Protein AF-A0A316NU94-F1 (afdb_monomer)

Solvent-accessible surface area (backbone atoms only — not comparable to full-atom values): 44788 Å² total; per-residue (Å²): 138,80,82,86,77,81,82,64,74,68,60,67,54,57,57,59,59,56,58,63,60,73,76,68,84,81,83,91,82,85,83,97,63,91,78,69,50,77,68,47,46,56,42,27,57,72,38,46,41,61,79,51,30,61,92,43,81,71,19,70,59,54,46,50,52,29,56,79,69,74,36,58,24,49,50,64,47,72,84,59,77,53,54,40,89,77,43,96,90,36,52,65,76,40,20,52,51,50,49,50,37,52,54,51,48,52,45,43,54,72,47,66,88,78,74,86,70,88,87,70,82,56,47,65,59,55,41,50,52,55,54,68,69,42,54,69,70,39,45,51,54,35,39,47,43,42,73,66,49,51,51,55,62,54,9,67,76,72,76,48,52,41,69,54,42,50,53,41,35,55,50,46,43,56,60,52,60,74,50,39,60,66,47,49,54,62,63,33,70,94,49,73,50,42,45,65,69,63,53,53,79,76,39,95,46,69,67,59,38,39,37,49,51,47,40,51,73,72,40,90,79,35,41,69,42,77,54,54,49,33,38,31,44,56,89,63,57,58,97,57,50,68,63,50,52,54,47,49,42,58,75,74,39,62,65,62,30,56,48,79,84,42,42,70,59,46,39,48,51,30,45,76,70,54,40,63,92,51,47,49,70,33,50,52,30,43,39,45,76,72,44,34,42,77,31,64,59,29,40,29,39,52,85,60,37,73,49,50,53,53,48,51,48,38,51,72,74,25,56,91,34,40,60,51,51,70,56,90,84,38,62,55,50,53,50,51,47,52,51,40,25,68,59,33,63,60,45,77,74,76,87,55,38,49,63,50,33,72,64,44,50,84,78,33,30,33,57,33,97,54,19,31,23,36,64,92,62,53,49,79,49,64,70,63,52,51,52,51,51,51,52,55,69,72,42,92,61,41,40,51,40,31,37,36,56,37,56,77,42,40,75,54,33,58,72,68,31,64,43,78,45,33,48,12,48,46,20,48,46,49,68,80,42,61,82,65,41,47,78,54,96,67,32,38,25,42,68,96,50,68,79,63,55,68,48,56,55,50,49,48,53,33,40,72,65,62,36,75,41,42,50,71,55,50,42,66,78,41,37,65,62,54,72,66,59,52,52,52,33,39,75,73,32,85,56,45,34,62,39,53,94,63,22,34,24,27,54,89,50,51,86,71,52,72,69,52,52,51,53,53,49,50,57,49,50,54,48,20,66,76,49,76,22,38,41,19,31,49,46,50,39,53,50,38,56,73,75,48,41,66,65,33,64,77,53,69,48,86,48,34,57,32,50,40,39,54,46,41,67,77,38,51,89,69,32,50,72,35,88,63,39,37,30,39,78,86,29,80,97,66,74,70,41,70,56,53,54,44,47,65,78,48,69,90,46,69,59,50,44,50,68,56,54,52,50,49,33,61,74,44,41,52,50,75,68,56,44,51,58,29,50,56,54,48,54,74,57,28,40,42,49,44,93,52,41,32,33,25,49,96,77,60,83,77,57,70,70,47,50,54,41,43,32,55,46,48,53,63,63,21,49,94,76,59,39,36,37,48,69,73,61,87,76,62,89,80,50,62,94,62,103,62,72,86,44,62,48,26,52,50,43,46,45,78,74,43,96,54,62,44,41,71,34,46,62,89,80,76,50,88,89,52,64,61,31,32,40,29,49,56,86,53,86,58,87,44,36,62,51,42,53,50,50,51,30,54,74,72,70,48,59,65,40,43,56,85,52,42,32,54,48,37,38,75,69,47,66,40,94,56,76,72,69,63,69,61,61,57,76,36,97,63,34,40,66,58,91,63,26,41,34,57,128

Secondary structure (DSSP, 8-state):
----PPP-HHHHHHHHHHHHHHTS-S------S----HHHHHHHHTSBHHHHHTTSTTHHHHHHHHHHTT--BTGGGTT----TTSSTT--HHHHHHHHHHHHHHHHHHH-------SS---HHHHHHHHHHTS-HHHHHHHHHHHTT--HHHHHHHHT--HHHHHHHHHHHHHHHHTT-HHHHHHHTTT-SEEEHHHHHTT-SSHHHHHHHHHHHTT-SS-EEEGGGTEEE-GGGS-TTHHHHHHHHIIIIITTEEEGGGGHHHHHHHHHHTT-TTS-HHHHHHHHHHTTEEEETTEEEESTTHHHHHHHHHHHHH-TT-EE-SS-TT-HHHHHHHHHHHHHTTTPPPPS-HHHHHHHHGGGSEEEETTEEE-GGG----HHHHHHHHHHHHHSS-SEEEHHHHHHHHHHHHHHHSS--SHHHHHHHHHHH-TTTEEE-SSEEEETTSPP--HHHHHHHHHHHTTS-EEHHHHHHHSTT--HHHHHHHHHH-TTEEEEETTEEEEGGGS---HHHHHHHHHHHHHHHHHTTTEEEHHHHHHHHHHH-HHHHHHHT--SHHHHHHHHHHHHTTTEEEETTEEEETTS-SS---HHHHHHHHHTT-SEEEHHHHHHHHHHTT--HHHHHHHHHHHHHHEEE-SSSEEEETTT----HHHHHHHHHHHHHHHGGGT-EEGGG----TTSPP-SS---HHHHHHHHHHS--SEEEE--SS--SSS--PEEEETT----SHHHHHHHHHHHTT-SEEEHHHHHHHHHHTTS-SSSPPPGGGTB-SSEEEETTEEEE-

pLDDT: mean 86.23, std 14.19, range [24.7, 98.06]

Structure (mmCIF, N/CA/C/O backbone):
data_AF-A0A316NU94-F1
#
_entry.id   AF-A0A316NU94-F1
#
loop_
_atom_site.group_PDB
_atom_site.id
_atom_site.type_symbol
_atom_site.label_atom_id
_atom_site.label_alt_id
_atom_site.label_comp_id
_atom_site.label_asym_id
_atom_site.label_entity_id
_atom_site.label_seq_id
_atom_site.pdbx_PDB_ins_code
_atom_site.Cartn_x
_atom_site.Cartn_y
_atom_site.Cartn_z
_atom_site.occupancy
_atom_site.B_iso_or_equiv
_atom_site.auth_seq_id
_atom_site.auth_comp_id
_atom_site.auth_asym_id
_atom_site.auth_atom_id
_atom_site.pdbx_PDB_model_num
ATOM 1 N N . MET A 1 1 ? 27.521 -20.126 -11.156 1.00 32.75 1 MET A N 1
ATOM 2 C CA . MET A 1 1 ? 27.962 -19.507 -12.423 1.00 32.75 1 MET A CA 1
ATOM 3 C C . MET A 1 1 ? 28.606 -20.602 -13.239 1.00 32.75 1 MET A C 1
ATOM 5 O O . MET A 1 1 ? 29.788 -20.876 -13.087 1.00 32.75 1 MET A O 1
ATOM 9 N N . GLU A 1 2 ? 27.754 -21.287 -13.987 1.00 24.84 2 GLU A N 1
ATOM 10 C CA . GLU A 1 2 ? 28.111 -22.227 -15.043 1.00 24.84 2 GLU A CA 1
ATOM 11 C C . GLU A 1 2 ? 28.494 -21.434 -16.302 1.00 24.84 2 GLU A C 1
ATOM 13 O O . GLU A 1 2 ? 28.115 -20.270 -16.461 1.00 24.84 2 GLU A O 1
ATOM 18 N N . SER A 1 3 ? 29.308 -22.051 -17.153 1.00 26.34 3 SER A N 1
ATOM 19 C CA . SER A 1 3 ? 29.785 -21.518 -18.430 1.00 26.34 3 SER A CA 1
ATOM 20 C C . SER A 1 3 ? 28.633 -21.181 -19.386 1.00 26.34 3 SER A C 1
ATOM 22 O O . SER A 1 3 ? 27.690 -21.966 -19.465 1.00 26.34 3 SER A O 1
ATOM 24 N N . PRO A 1 4 ? 28.710 -20.097 -20.180 1.00 32.72 4 PRO A N 1
ATOM 25 C CA . PRO A 1 4 ? 27.741 -19.865 -21.237 1.00 32.72 4 PRO A CA 1
ATOM 26 C C . PRO A 1 4 ? 28.047 -20.777 -22.431 1.00 32.72 4 PRO A C 1
ATOM 28 O O . PRO A 1 4 ? 29.064 -20.617 -23.108 1.00 32.72 4 PRO A O 1
ATOM 31 N N . GLU A 1 5 ? 27.160 -21.747 -22.652 1.00 32.94 5 GLU A N 1
ATOM 32 C CA . GLU A 1 5 ? 27.100 -22.574 -23.856 1.00 32.94 5 GLU A CA 1
ATOM 33 C C . GLU A 1 5 ? 26.806 -21.726 -25.105 1.00 32.94 5 GLU A C 1
ATOM 35 O O . GLU A 1 5 ? 26.148 -20.684 -25.058 1.00 32.94 5 GLU A O 1
ATOM 40 N N . GLY A 1 6 ? 27.373 -22.167 -26.228 1.00 31.02 6 GLY A N 1
ATOM 41 C CA . GLY A 1 6 ? 27.461 -21.430 -27.479 1.00 31.02 6 GLY A CA 1
ATOM 42 C C . GLY A 1 6 ? 26.130 -21.208 -28.194 1.00 31.02 6 GLY A C 1
ATOM 43 O O . GLY A 1 6 ? 25.323 -22.116 -28.373 1.00 31.02 6 GLY A O 1
ATOM 44 N N . ILE A 1 7 ? 25.964 -19.987 -28.702 1.00 36.06 7 ILE A N 1
ATOM 45 C CA . ILE A 1 7 ? 24.942 -19.641 -29.688 1.00 36.06 7 ILE A CA 1
ATOM 46 C C . ILE A 1 7 ? 25.335 -20.285 -31.024 1.00 36.06 7 ILE A C 1
ATOM 48 O O . ILE A 1 7 ? 26.433 -20.077 -31.545 1.00 36.06 7 ILE A O 1
ATOM 52 N N . ASN A 1 8 ? 24.429 -21.093 -31.568 1.00 33.66 8 ASN A N 1
ATOM 53 C CA . ASN A 1 8 ? 24.604 -21.827 -32.812 1.00 33.66 8 ASN A CA 1
ATOM 54 C C . ASN A 1 8 ? 24.629 -20.853 -34.009 1.00 33.66 8 ASN A C 1
ATOM 56 O O . ASN A 1 8 ? 23.606 -20.266 -34.362 1.00 33.66 8 ASN A O 1
ATOM 60 N N . LYS A 1 9 ? 25.799 -20.697 -34.647 1.00 35.06 9 LYS A N 1
ATOM 61 C CA . LYS A 1 9 ? 26.041 -19.831 -35.825 1.00 35.06 9 LYS A CA 1
ATOM 62 C C . LYS A 1 9 ? 25.086 -20.080 -37.007 1.00 35.06 9 LYS A C 1
ATOM 64 O O . LYS A 1 9 ? 24.984 -19.223 -37.874 1.00 35.06 9 LYS A O 1
ATOM 69 N N . SER A 1 10 ? 24.379 -21.213 -37.041 1.00 32.62 10 SER A N 1
ATOM 70 C CA . SER A 1 10 ? 23.398 -21.530 -38.091 1.00 32.62 10 SER A CA 1
ATOM 71 C C . SER A 1 10 ? 22.077 -20.751 -37.983 1.00 32.62 10 SER A C 1
ATOM 73 O O . SER A 1 10 ? 21.423 -20.544 -38.999 1.00 32.62 10 SER A O 1
ATOM 75 N N . ILE A 1 11 ? 21.704 -20.257 -36.794 1.00 37.47 11 ILE A N 1
ATOM 76 C CA . ILE A 1 11 ? 20.441 -19.518 -36.590 1.00 37.47 11 ILE A CA 1
ATOM 77 C C . ILE A 1 11 ? 20.559 -18.060 -37.072 1.00 37.47 11 ILE A C 1
ATOM 79 O O . ILE A 1 11 ? 19.605 -17.509 -37.609 1.00 37.47 11 ILE A O 1
ATOM 83 N N . LEU A 1 12 ? 21.750 -17.460 -36.965 1.00 33.97 12 LEU A N 1
ATOM 84 C CA . LEU A 1 12 ? 22.035 -16.103 -37.458 1.00 33.97 12 LEU A CA 1
ATOM 85 C C . LEU A 1 12 ? 22.003 -16.002 -38.991 1.00 33.97 12 LEU A C 1
ATOM 87 O O . LEU A 1 12 ? 21.615 -14.970 -39.520 1.00 33.97 12 LEU A O 1
ATOM 91 N N . ILE A 1 13 ? 22.355 -17.076 -39.701 1.00 35.09 13 ILE A N 1
ATOM 92 C CA . ILE A 1 13 ? 22.358 -17.101 -41.173 1.00 35.09 13 ILE A CA 1
ATOM 93 C C . ILE A 1 13 ? 20.926 -17.264 -41.720 1.00 35.09 13 ILE A C 1
ATOM 95 O O . ILE A 1 13 ? 20.556 -16.610 -42.687 1.00 35.09 13 ILE A O 1
ATOM 99 N N . SER A 1 14 ? 20.072 -18.030 -41.030 1.00 33.75 14 SER A N 1
ATOM 100 C CA . SER A 1 14 ? 18.662 -18.227 -41.410 1.00 33.75 14 SER A CA 1
ATOM 101 C C . SER A 1 14 ? 17.802 -16.953 -41.330 1.00 33.75 14 SER A C 1
ATOM 103 O O . SER A 1 14 ? 16.810 -16.844 -42.054 1.00 33.75 14 SER A O 1
ATOM 105 N N . LEU A 1 15 ? 18.146 -16.003 -40.454 1.00 33.94 15 LEU A N 1
ATOM 106 C CA . LEU A 1 15 ? 17.414 -14.740 -40.295 1.00 33.94 15 LEU A CA 1
ATOM 107 C C . LEU A 1 15 ? 17.759 -13.716 -41.391 1.00 33.94 15 LEU A C 1
ATOM 109 O O . LEU A 1 15 ? 16.875 -12.978 -41.821 1.00 33.94 15 LEU A O 1
ATOM 113 N N . CYS A 1 16 ? 18.996 -13.720 -41.903 1.00 31.78 16 CYS A N 1
ATOM 114 C CA . CYS A 1 16 ? 19.410 -12.865 -43.024 1.00 31.78 16 CYS A CA 1
ATOM 115 C C . CYS A 1 16 ? 18.790 -13.303 -44.365 1.00 31.78 16 CYS A C 1
ATOM 117 O O . CYS A 1 16 ? 18.389 -12.456 -45.167 1.00 31.78 16 CYS A O 1
ATOM 119 N N . ASP A 1 17 ? 18.629 -14.611 -44.583 1.00 34.28 17 ASP A N 1
ATOM 120 C CA . ASP A 1 17 ? 17.993 -15.129 -45.803 1.00 34.28 17 ASP A CA 1
ATOM 121 C C . ASP A 1 17 ? 16.486 -14.803 -45.845 1.00 34.28 17 ASP A C 1
ATOM 123 O O . ASP A 1 17 ? 15.939 -14.496 -46.903 1.00 34.28 17 ASP A O 1
ATOM 127 N N . SER A 1 18 ? 15.825 -14.763 -44.681 1.00 34.09 18 SER A N 1
ATOM 128 C CA . SER A 1 18 ? 14.381 -14.489 -44.571 1.00 34.09 18 SER A CA 1
ATOM 129 C C . SER A 1 18 ? 14.014 -13.015 -44.814 1.00 34.09 18 SER A C 1
ATOM 131 O O . SER A 1 18 ? 12.916 -12.720 -45.284 1.00 34.09 18 SER A O 1
ATOM 133 N N . LEU A 1 19 ? 14.930 -12.077 -44.538 1.00 33.28 19 LEU A N 1
ATOM 134 C CA . LEU A 1 19 ? 14.740 -10.649 -44.836 1.00 33.28 19 LEU A CA 1
ATOM 135 C C . LEU A 1 19 ? 14.889 -10.346 -46.335 1.00 33.28 19 LEU A C 1
ATOM 137 O O . LEU A 1 19 ? 14.223 -9.453 -46.851 1.00 33.28 19 LEU A O 1
ATOM 141 N N . SER A 1 20 ? 15.688 -11.139 -47.052 1.00 33.94 20 SER A N 1
ATOM 142 C CA . SER A 1 20 ? 15.923 -10.975 -48.493 1.00 33.94 20 SER A CA 1
ATOM 143 C C . SER A 1 20 ? 14.711 -11.380 -49.353 1.00 33.94 20 SER A C 1
ATOM 145 O O . SER A 1 20 ? 14.520 -10.843 -50.447 1.00 33.94 20 SER A O 1
ATOM 147 N N . GLU A 1 21 ? 13.863 -12.299 -48.872 1.00 35.03 21 GLU A N 1
ATOM 148 C CA . GLU A 1 21 ? 12.650 -12.746 -49.583 1.00 35.03 21 GLU A CA 1
ATOM 149 C C . GLU A 1 21 ? 11.438 -11.816 -49.392 1.00 35.03 21 GLU A C 1
ATOM 151 O O . GLU A 1 21 ? 10.607 -11.703 -50.295 1.00 35.03 21 GLU A O 1
ATOM 156 N N . LEU A 1 22 ? 11.361 -11.071 -48.285 1.00 32.59 22 LEU A N 1
ATOM 157 C CA . LEU A 1 22 ? 10.247 -10.149 -48.002 1.00 32.59 22 LEU A CA 1
ATOM 158 C C . LEU A 1 22 ? 10.246 -8.879 -48.878 1.00 32.59 22 LEU A C 1
ATOM 160 O O . LEU A 1 22 ? 9.206 -8.239 -49.024 1.00 32.59 22 LEU A O 1
ATOM 164 N N . PHE A 1 23 ? 11.369 -8.550 -49.526 1.00 34.47 23 PHE A N 1
ATOM 165 C CA . PHE A 1 23 ? 11.503 -7.384 -50.413 1.00 34.47 23 PHE A CA 1
ATOM 166 C C . PHE A 1 23 ? 11.200 -7.660 -51.899 1.00 34.47 23 PHE A C 1
ATOM 168 O O . PHE A 1 23 ? 11.266 -6.737 -52.713 1.00 34.47 23 PHE A O 1
ATOM 175 N N . ARG A 1 24 ? 10.840 -8.896 -52.292 1.00 31.89 24 ARG A N 1
ATOM 176 C CA . ARG A 1 24 ? 10.646 -9.262 -53.716 1.00 31.89 24 ARG A CA 1
ATOM 177 C C . ARG A 1 24 ? 9.205 -9.343 -54.222 1.00 31.89 24 ARG A C 1
ATOM 179 O O . ARG A 1 24 ? 9.013 -9.438 -55.433 1.00 31.89 24 ARG A O 1
ATOM 186 N N . GLU A 1 25 ? 8.185 -9.224 -53.380 1.00 31.77 25 GLU A N 1
ATOM 187 C CA . GLU A 1 25 ? 6.789 -9.269 -53.841 1.00 31.77 25 GLU A CA 1
ATOM 188 C C . GLU A 1 25 ? 6.127 -7.887 -53.863 1.00 31.77 25 GLU A C 1
ATOM 190 O O . GLU A 1 25 ? 5.292 -7.565 -53.022 1.00 31.77 25 GLU A O 1
ATOM 195 N N . LYS A 1 26 ? 6.474 -7.068 -54.868 1.00 30.31 26 LYS A N 1
ATOM 196 C CA . LYS A 1 26 ? 5.591 -6.020 -55.424 1.00 30.31 26 LYS A CA 1
ATOM 197 C C . LYS A 1 26 ? 6.168 -5.421 -56.712 1.00 30.31 26 LYS A C 1
ATOM 199 O O . LYS A 1 26 ? 6.808 -4.379 -56.697 1.00 30.31 26 LYS A O 1
ATOM 204 N N . SER A 1 27 ? 5.911 -6.073 -57.844 1.00 27.70 27 SER A N 1
ATOM 205 C CA . SER A 1 27 ? 5.690 -5.422 -59.154 1.00 27.70 27 SER A CA 1
ATOM 206 C C . SER A 1 27 ? 5.497 -6.477 -60.249 1.00 27.70 27 SER A C 1
ATOM 208 O O . SER A 1 27 ? 6.372 -6.758 -61.059 1.00 27.70 27 SER A O 1
ATOM 210 N N . ALA A 1 28 ? 4.309 -7.079 -60.291 1.00 28.97 28 ALA A N 1
ATOM 211 C CA . ALA A 1 28 ? 3.859 -7.801 -61.475 1.00 28.97 28 ALA A CA 1
ATOM 212 C C . ALA A 1 28 ? 3.098 -6.828 -62.388 1.00 28.97 28 ALA A C 1
ATOM 214 O O . ALA A 1 28 ? 2.046 -6.321 -62.001 1.00 28.97 28 ALA A O 1
ATOM 215 N N . GLY A 1 29 ? 3.609 -6.595 -63.602 1.00 25.86 29 GLY A N 1
ATOM 216 C CA . GLY A 1 29 ? 2.837 -5.952 -64.667 1.00 25.86 29 GLY A CA 1
ATOM 217 C C . GLY A 1 29 ? 3.643 -5.417 -65.855 1.00 25.86 29 GLY A C 1
ATOM 218 O O . GLY A 1 29 ? 4.050 -4.266 -65.835 1.00 25.86 29 GLY A O 1
ATOM 219 N N . GLY A 1 30 ? 3.724 -6.199 -66.940 1.00 24.70 30 GLY A N 1
ATOM 220 C CA . GLY A 1 30 ? 3.486 -5.663 -68.291 1.00 24.70 30 GLY A CA 1
ATOM 221 C C . GLY A 1 30 ? 4.654 -5.459 -69.275 1.00 24.70 30 GLY A C 1
ATOM 222 O O . GLY A 1 30 ? 5.235 -4.387 -69.344 1.00 24.70 30 GLY A O 1
ATOM 223 N N . SER A 1 31 ? 4.756 -6.420 -70.202 1.00 26.92 31 SER A N 1
ATOM 224 C CA . SER A 1 31 ? 5.140 -6.322 -71.630 1.00 26.92 31 SER A CA 1
ATOM 225 C C . SER A 1 31 ? 6.619 -6.294 -72.054 1.00 26.92 31 SER A C 1
ATOM 227 O O . SER A 1 31 ? 7.436 -5.518 -71.576 1.00 26.92 31 SER A O 1
ATOM 229 N N . GLU A 1 32 ? 6.911 -7.176 -73.016 1.00 36.81 32 GLU A N 1
ATOM 230 C CA . GLU A 1 32 ? 8.196 -7.438 -73.664 1.00 36.81 32 GLU A CA 1
ATOM 231 C C . GLU A 1 32 ? 8.741 -6.224 -74.439 1.00 36.81 32 GLU A C 1
ATOM 233 O O . GLU A 1 32 ? 8.255 -5.866 -75.510 1.00 36.81 32 GLU A O 1
ATOM 238 N N . SER A 1 33 ? 9.829 -5.660 -73.926 1.00 33.75 33 SER A N 1
ATOM 239 C CA . SER A 1 33 ? 10.883 -4.950 -74.657 1.00 33.75 33 SER A CA 1
ATOM 240 C C . SER A 1 33 ? 12.177 -5.295 -73.918 1.00 33.75 33 SER A C 1
ATOM 242 O O . SER A 1 33 ? 12.147 -5.381 -72.694 1.00 33.75 33 SER A O 1
ATOM 244 N N . ALA A 1 34 ? 13.254 -5.629 -74.633 1.00 45.69 34 ALA A N 1
ATOM 245 C CA . ALA A 1 34 ? 14.471 -6.246 -74.090 1.00 45.69 34 ALA A CA 1
ATOM 246 C C . ALA A 1 34 ? 14.894 -5.629 -72.739 1.00 45.69 34 ALA A C 1
ATOM 248 O O . ALA A 1 34 ? 15.354 -4.491 -72.694 1.00 45.69 34 ALA A O 1
ATOM 249 N N . LEU A 1 35 ? 14.682 -6.368 -71.642 1.00 51.41 35 LEU A N 1
ATOM 250 C CA . LEU A 1 35 ? 14.916 -5.859 -70.293 1.00 51.41 35 LEU A CA 1
ATOM 251 C C . LEU A 1 35 ? 16.420 -5.710 -70.062 1.00 51.41 35 LEU A C 1
ATOM 253 O O . LEU A 1 35 ? 17.121 -6.703 -69.874 1.00 51.41 35 LEU A O 1
ATOM 257 N N . TYR A 1 36 ? 16.887 -4.466 -70.058 1.00 68.81 36 TYR A N 1
ATOM 258 C CA . TYR A 1 36 ? 18.141 -4.101 -69.413 1.00 68.81 36 TYR A CA 1
ATOM 259 C C . TYR A 1 36 ? 18.029 -4.384 -67.903 1.00 68.81 36 TYR A C 1
ATOM 261 O O . TYR A 1 36 ? 16.969 -4.160 -67.309 1.00 68.81 36 TYR A O 1
ATOM 269 N N . SER A 1 37 ? 19.091 -4.890 -67.275 1.00 72.50 37 SER A N 1
ATOM 270 C CA . SER A 1 37 ? 19.153 -5.029 -65.811 1.00 72.50 37 SER A CA 1
ATOM 271 C C . SER A 1 37 ? 19.212 -3.653 -65.119 1.00 72.50 37 SER A C 1
ATOM 273 O O . SER A 1 37 ? 19.516 -2.646 -65.758 1.00 72.50 37 SER A O 1
ATOM 275 N N . MET A 1 38 ? 18.961 -3.585 -63.803 1.00 62.69 38 MET A N 1
ATOM 276 C CA . MET A 1 38 ? 19.083 -2.325 -63.038 1.00 62.69 38 MET A CA 1
ATOM 277 C C . MET A 1 38 ? 20.489 -1.700 -63.135 1.00 62.69 38 MET A C 1
ATOM 279 O O . MET A 1 38 ? 20.630 -0.473 -63.158 1.00 62.69 38 MET A O 1
ATOM 283 N N . ASP A 1 39 ? 21.524 -2.535 -63.248 1.00 64.69 39 ASP A N 1
ATOM 284 C CA . ASP A 1 39 ? 22.906 -2.084 -63.430 1.00 64.69 39 ASP A CA 1
ATOM 285 C C . ASP A 1 39 ? 23.123 -1.503 -64.837 1.00 64.69 39 ASP A C 1
ATOM 287 O O . ASP A 1 39 ? 23.745 -0.452 -64.996 1.00 64.69 39 ASP A O 1
ATOM 291 N N . GLU A 1 40 ? 22.559 -2.140 -65.869 1.00 73.62 40 GLU A N 1
ATOM 292 C CA . GLU A 1 40 ? 22.625 -1.661 -67.255 1.00 73.62 40 GLU A CA 1
ATOM 293 C C . GLU A 1 40 ? 21.846 -0.351 -67.450 1.00 73.62 40 GLU A C 1
ATOM 295 O O . GLU A 1 40 ? 22.317 0.544 -68.155 1.00 73.62 40 GLU A O 1
ATOM 300 N N . GLU A 1 41 ? 20.698 -0.189 -66.783 1.00 79.00 41 GLU A N 1
ATOM 301 C CA . GLU A 1 41 ? 19.952 1.074 -66.754 1.00 79.00 41 GLU A CA 1
ATOM 302 C C . GLU A 1 41 ? 20.799 2.213 -66.175 1.00 79.00 41 GLU A C 1
ATOM 304 O O . GLU A 1 41 ? 20.909 3.284 -66.784 1.00 79.00 41 GLU A O 1
ATOM 309 N N . SER A 1 42 ? 21.440 1.972 -65.030 1.00 69.81 42 SER A N 1
ATOM 310 C CA . SER A 1 42 ? 22.288 2.967 -64.367 1.00 69.81 42 SER A CA 1
ATOM 311 C C . SER A 1 42 ? 23.472 3.386 -65.249 1.00 69.81 42 SER A C 1
ATOM 313 O O . SER A 1 42 ? 23.772 4.577 -65.360 1.00 69.81 42 SER A O 1
ATOM 315 N N . LEU A 1 43 ? 24.097 2.432 -65.951 1.00 79.31 43 LEU A N 1
ATOM 316 C CA . LEU A 1 43 ? 25.190 2.698 -66.895 1.00 79.31 43 LEU A CA 1
ATOM 317 C C . LEU A 1 43 ? 24.737 3.521 -68.111 1.00 79.31 43 LEU A C 1
ATOM 319 O O . LEU A 1 43 ? 25.437 4.443 -68.533 1.00 79.31 43 LEU A O 1
ATOM 323 N N . LEU A 1 44 ? 23.559 3.233 -68.669 1.00 81.50 44 LEU A N 1
ATOM 324 C CA . LEU A 1 44 ? 23.022 3.970 -69.818 1.00 81.50 44 LEU A CA 1
ATOM 325 C C . LEU A 1 44 ? 22.547 5.385 -69.455 1.00 81.50 44 LEU A C 1
ATOM 327 O O . LEU A 1 44 ? 22.653 6.296 -70.280 1.00 81.50 44 LEU A O 1
ATOM 331 N N . ARG A 1 45 ? 22.062 5.600 -68.227 1.00 84.94 45 ARG A N 1
ATOM 332 C CA . ARG A 1 45 ? 21.704 6.937 -67.720 1.00 84.94 45 ARG A CA 1
ATOM 333 C C . ARG A 1 45 ? 22.925 7.834 -67.489 1.00 84.94 45 ARG A C 1
ATOM 335 O O . ARG A 1 45 ? 22.786 9.051 -67.507 1.00 84.94 45 ARG A O 1
ATOM 342 N N . ALA A 1 46 ? 24.118 7.261 -67.322 1.00 79.06 46 ALA A N 1
ATOM 343 C CA . ALA A 1 46 ? 25.351 8.020 -67.106 1.00 79.06 46 ALA A CA 1
ATOM 344 C C . ALA A 1 46 ? 25.955 8.631 -68.391 1.00 79.06 46 ALA A C 1
ATOM 346 O O . ALA A 1 46 ? 26.865 9.458 -68.305 1.00 79.06 46 ALA A O 1
ATOM 347 N N . VAL A 1 47 ? 25.480 8.245 -69.584 1.00 80.88 47 VAL A N 1
ATOM 348 C CA . VAL A 1 47 ? 26.033 8.711 -70.870 1.00 80.88 47 VAL A CA 1
ATOM 349 C C . VAL A 1 47 ? 25.109 9.735 -71.528 1.00 80.88 47 VAL A C 1
ATOM 351 O O . VAL A 1 47 ? 24.007 9.399 -71.962 1.00 80.88 47 VAL A O 1
ATOM 354 N N . ASN A 1 48 ? 25.588 10.975 -71.663 1.00 85.31 48 ASN A N 1
ATOM 355 C CA . ASN A 1 48 ? 24.848 12.069 -72.297 1.00 85.31 48 ASN A CA 1
ATOM 356 C C . ASN A 1 48 ? 24.793 11.931 -73.825 1.00 85.31 48 ASN A C 1
ATOM 358 O O . ASN A 1 48 ? 25.792 11.640 -74.476 1.00 85.31 48 ASN A O 1
ATOM 362 N N . ILE A 1 49 ? 23.651 12.248 -74.433 1.00 86.00 49 ILE A N 1
ATOM 363 C CA . ILE A 1 49 ? 23.466 12.182 -75.897 1.00 86.00 49 ILE A CA 1
ATOM 364 C C . ILE A 1 49 ? 24.433 13.073 -76.696 1.00 86.00 49 ILE A C 1
ATOM 366 O O . ILE A 1 49 ? 24.715 12.794 -77.862 1.00 86.00 49 ILE A O 1
ATOM 370 N N . GLU A 1 50 ? 24.945 14.142 -76.086 1.00 85.38 50 GLU A N 1
ATOM 371 C CA . GLU A 1 50 ? 25.913 15.047 -76.704 1.00 85.38 50 GLU A CA 1
ATOM 372 C C . GLU A 1 50 ? 27.200 14.302 -77.042 1.00 85.38 50 GLU A C 1
ATOM 374 O O . GLU A 1 50 ? 27.686 14.415 -78.161 1.00 85.38 50 GLU A O 1
ATOM 379 N N . THR A 1 51 ? 27.698 13.468 -76.124 1.00 81.88 51 THR A N 1
ATOM 380 C CA . THR A 1 51 ? 28.923 12.688 -76.342 1.00 81.88 51 THR A CA 1
ATOM 381 C C . THR A 1 51 ? 28.712 11.544 -77.336 1.00 81.88 51 THR A C 1
ATOM 383 O O . THR A 1 51 ? 29.673 11.073 -77.937 1.00 81.88 51 THR A O 1
ATOM 386 N N . VAL A 1 52 ? 27.461 11.126 -77.551 1.00 84.94 52 VAL A N 1
ATOM 387 C CA . VAL A 1 52 ? 27.084 10.043 -78.473 1.00 84.94 52 VAL A CA 1
ATOM 388 C C . VAL A 1 52 ? 27.028 10.521 -79.923 1.00 84.94 52 VAL A C 1
ATOM 390 O O . VAL A 1 52 ? 27.458 9.811 -80.832 1.00 84.94 52 VAL A O 1
ATOM 393 N N . PHE A 1 53 ? 26.463 11.708 -80.160 1.00 85.44 53 PHE A N 1
ATOM 394 C CA . PHE A 1 53 ? 26.220 12.217 -81.514 1.00 85.44 53 PHE A CA 1
ATOM 395 C C . PHE A 1 53 ? 27.192 13.318 -81.950 1.00 85.44 53 PHE A C 1
ATOM 397 O O . PHE A 1 53 ? 27.150 13.725 -83.120 1.00 85.44 53 PHE A O 1
ATOM 404 N N . ASP A 1 54 ? 28.070 13.795 -81.065 1.00 76.06 54 ASP A N 1
ATOM 405 C CA . ASP A 1 54 ? 29.149 14.696 -81.462 1.00 76.06 54 ASP A CA 1
ATOM 406 C C . ASP A 1 54 ? 30.100 13.989 -82.444 1.00 76.06 54 ASP A C 1
ATOM 408 O O . ASP A 1 54 ? 30.465 12.827 -82.288 1.00 76.06 54 ASP A O 1
ATOM 412 N N . GLY A 1 55 ? 30.422 14.662 -83.548 1.00 73.31 55 GLY A N 1
ATOM 413 C CA . GLY A 1 55 ? 31.182 14.072 -84.659 1.00 73.31 55 GLY A CA 1
ATOM 414 C C . GLY A 1 55 ? 30.400 13.158 -85.624 1.00 73.31 55 GLY A C 1
ATOM 415 O O . GLY A 1 55 ? 30.931 12.815 -86.683 1.00 73.31 55 GLY A O 1
ATOM 416 N N . VAL A 1 56 ? 29.131 12.815 -85.357 1.00 82.94 56 VAL A N 1
ATOM 417 C CA . VAL A 1 56 ? 28.282 12.064 -86.307 1.00 82.94 56 VAL A CA 1
ATOM 418 C C . VAL A 1 56 ? 27.778 12.996 -87.419 1.00 82.94 56 VAL A C 1
ATOM 420 O O . VAL A 1 56 ? 27.487 14.174 -87.195 1.00 82.94 56 VAL A O 1
ATOM 423 N N . LYS A 1 57 ? 27.656 12.505 -88.662 1.00 77.31 57 LYS A N 1
ATOM 424 C CA . LYS A 1 57 ? 27.187 13.307 -89.810 1.00 77.31 57 LYS A CA 1
ATOM 425 C C . LYS A 1 57 ? 25.798 13.896 -89.518 1.00 77.31 57 LYS A C 1
ATOM 427 O O . LYS A 1 57 ? 24.840 13.155 -89.360 1.00 77.31 57 LYS A O 1
ATOM 432 N N . ARG A 1 58 ? 25.699 15.235 -89.484 1.00 77.31 58 ARG A N 1
ATOM 433 C CA . ARG A 1 58 ? 24.513 16.014 -89.048 1.00 77.31 58 ARG A CA 1
ATOM 434 C C . ARG A 1 58 ? 24.096 15.819 -87.574 1.00 77.31 58 ARG A C 1
ATOM 436 O O . ARG A 1 58 ? 23.032 16.296 -87.197 1.00 77.31 58 ARG A O 1
ATOM 443 N N . GLY A 1 59 ? 24.957 15.271 -86.714 1.00 79.38 59 GLY A N 1
ATOM 444 C CA . GLY A 1 59 ? 24.682 14.964 -85.300 1.00 79.38 59 GLY A CA 1
ATOM 445 C C . GLY A 1 59 ? 24.131 16.124 -84.461 1.00 79.38 59 GLY A C 1
ATOM 446 O O . GLY A 1 59 ? 23.247 15.907 -83.642 1.00 79.38 59 GLY A O 1
ATOM 447 N N . ARG A 1 60 ? 24.511 17.382 -84.744 1.00 81.44 60 ARG A N 1
ATOM 448 C CA . ARG A 1 60 ? 23.906 18.564 -84.085 1.00 81.44 60 ARG A CA 1
ATOM 449 C C . ARG A 1 60 ? 22.386 18.667 -84.269 1.00 81.44 60 ARG A C 1
ATOM 451 O O . ARG A 1 60 ? 21.714 19.200 -83.395 1.00 81.44 60 ARG A O 1
ATOM 458 N N . ALA A 1 61 ? 21.844 18.178 -85.387 1.00 78.94 61 ALA A N 1
ATOM 459 C CA . ALA A 1 61 ? 20.399 18.135 -85.609 1.00 78.94 61 ALA A CA 1
ATOM 460 C C . ALA A 1 61 ? 19.720 17.080 -84.719 1.00 78.94 61 ALA A C 1
ATOM 462 O O . ALA A 1 61 ? 18.631 17.339 -84.216 1.00 78.94 61 ALA A O 1
ATOM 463 N N . MET A 1 62 ? 20.380 15.940 -84.478 1.00 84.88 62 MET A N 1
ATOM 464 C CA . MET A 1 62 ? 19.905 14.907 -83.550 1.00 84.88 62 MET A CA 1
ATOM 465 C C . MET A 1 62 ? 19.962 15.387 -82.099 1.00 84.88 62 MET A C 1
ATOM 467 O O . MET A 1 62 ? 18.968 15.290 -81.394 1.00 84.88 62 MET A O 1
ATOM 471 N N . ILE A 1 63 ? 21.081 15.985 -81.675 1.00 85.00 63 ILE A N 1
ATOM 472 C CA . ILE A 1 63 ? 21.231 16.540 -80.317 1.00 85.00 63 ILE A CA 1
ATOM 473 C C . ILE A 1 63 ? 20.137 17.577 -80.042 1.00 85.00 63 ILE A C 1
ATOM 475 O O . ILE A 1 63 ? 19.462 17.513 -79.018 1.00 85.00 63 ILE A O 1
ATOM 479 N N . ARG A 1 64 ? 19.904 18.489 -80.996 1.00 81.19 64 ARG A N 1
ATOM 480 C CA . ARG A 1 64 ? 18.837 19.489 -80.888 1.00 81.19 64 ARG A CA 1
ATOM 481 C C . ARG A 1 64 ? 17.453 18.849 -80.769 1.00 81.19 64 ARG A C 1
ATOM 483 O O . ARG A 1 64 ? 16.692 19.245 -79.895 1.00 81.19 64 ARG A O 1
ATOM 490 N N . TYR A 1 65 ? 17.145 17.872 -81.624 1.00 83.81 65 TYR A N 1
ATOM 491 C CA . TYR A 1 65 ? 15.876 17.147 -81.571 1.00 83.81 65 TYR A CA 1
ATOM 492 C C . TYR A 1 65 ? 15.674 16.468 -80.211 1.00 83.81 65 TYR A C 1
ATOM 494 O O . TYR A 1 65 ? 14.595 16.560 -79.631 1.00 83.81 65 TYR A O 1
ATOM 502 N N . CYS A 1 66 ? 16.711 15.822 -79.680 1.00 86.06 66 CYS A N 1
ATOM 503 C CA . CYS A 1 66 ? 16.640 15.149 -78.394 1.00 86.06 66 CYS A CA 1
ATOM 504 C C . CYS A 1 66 ? 16.371 16.121 -77.239 1.00 86.06 66 CYS A C 1
ATOM 506 O O . CYS A 1 66 ? 15.458 15.872 -76.458 1.00 86.06 66 CYS A O 1
ATOM 508 N N . TRP A 1 67 ? 17.070 17.260 -77.172 1.00 84.38 67 TRP A N 1
ATOM 509 C CA . TRP A 1 67 ? 16.798 18.276 -76.148 1.00 84.38 67 TRP A CA 1
ATOM 510 C C . TRP A 1 67 ? 15.385 18.858 -76.250 1.00 84.38 67 TRP A C 1
ATOM 512 O O . TRP A 1 67 ? 14.714 19.011 -75.232 1.00 84.38 67 TRP A O 1
ATOM 522 N N . GLU A 1 68 ? 14.909 19.150 -77.466 1.00 81.44 68 GLU A N 1
ATOM 523 C CA . GLU A 1 68 ? 13.551 19.668 -77.693 1.00 81.44 68 GLU A CA 1
ATOM 524 C C . GLU A 1 68 ? 12.457 18.661 -77.276 1.00 81.44 68 GLU A C 1
ATOM 526 O O . GLU A 1 68 ? 11.329 19.070 -77.007 1.00 81.44 68 GLU A O 1
ATOM 531 N N . ASN A 1 69 ? 12.791 17.367 -77.165 1.00 79.69 69 ASN A N 1
ATOM 532 C CA . ASN A 1 69 ? 11.881 16.291 -76.754 1.00 79.69 69 ASN A CA 1
ATOM 533 C C . ASN A 1 69 ? 12.229 15.673 -75.383 1.00 79.69 69 ASN A C 1
ATOM 535 O O . ASN A 1 69 ? 11.653 14.653 -75.011 1.00 79.69 69 ASN A O 1
ATOM 539 N N . GLY A 1 70 ? 13.135 16.291 -74.617 1.00 80.19 70 GLY A N 1
ATOM 540 C CA . GLY A 1 70 ? 13.466 15.865 -73.253 1.00 80.19 70 GLY A CA 1
ATOM 541 C C . GLY A 1 70 ? 14.316 14.594 -73.142 1.00 80.19 70 GLY A C 1
ATOM 542 O O . GLY A 1 70 ? 14.369 14.006 -72.068 1.00 80.19 70 GLY A O 1
ATOM 543 N N . PHE A 1 71 ? 14.987 14.170 -74.215 1.00 88.19 71 PHE A N 1
ATOM 544 C CA . PHE A 1 71 ? 15.961 13.079 -74.171 1.00 88.19 71 PHE A CA 1
ATOM 545 C C . PHE A 1 71 ? 17.346 13.659 -73.869 1.00 88.19 71 PHE A C 1
ATOM 547 O O . PHE A 1 71 ? 17.821 14.521 -74.613 1.00 88.19 71 PHE A O 1
ATOM 554 N N . SER A 1 72 ? 18.000 13.207 -72.799 1.00 84.38 72 SER A N 1
ATOM 555 C CA . SER A 1 72 ? 19.314 13.720 -72.376 1.00 84.38 72 SER A CA 1
ATOM 556 C C . SER A 1 72 ? 20.380 12.630 -72.260 1.00 84.38 72 SER A C 1
ATOM 558 O O . SER A 1 72 ? 21.570 12.924 -72.388 1.00 84.38 72 SER A O 1
ATOM 560 N N . THR A 1 73 ? 19.979 11.368 -72.120 1.00 89.75 73 THR A N 1
ATOM 561 C CA . THR A 1 73 ? 20.874 10.222 -71.908 1.00 89.75 73 THR A CA 1
ATOM 562 C C . THR A 1 73 ? 20.650 9.105 -72.935 1.00 89.75 73 THR A C 1
ATOM 564 O O . THR A 1 73 ? 19.646 9.090 -73.654 1.00 89.75 73 THR A O 1
ATOM 567 N N . LEU A 1 74 ? 21.567 8.132 -73.015 1.00 86.56 74 LEU A N 1
ATOM 568 C CA . LEU A 1 74 ? 21.364 6.925 -73.834 1.00 86.56 74 LEU A CA 1
ATOM 569 C C . LEU A 1 74 ? 20.125 6.132 -73.406 1.00 86.56 74 LEU A C 1
ATOM 571 O O . LEU A 1 74 ? 19.454 5.540 -74.256 1.00 86.56 74 LEU A O 1
ATOM 575 N N . TRP A 1 75 ? 19.816 6.125 -72.108 1.00 88.69 75 TRP A N 1
ATOM 576 C CA . TRP A 1 75 ? 18.637 5.441 -71.584 1.00 88.69 75 TRP A CA 1
ATOM 577 C C . TRP A 1 75 ? 17.332 6.014 -72.139 1.00 88.69 75 TRP A C 1
ATOM 579 O O . TRP A 1 75 ? 16.389 5.272 -72.424 1.00 88.69 75 TRP A O 1
ATOM 589 N N . ASP A 1 76 ? 17.282 7.327 -72.350 1.00 84.19 76 ASP A N 1
ATOM 590 C CA . ASP A 1 76 ? 16.089 8.002 -72.864 1.00 84.19 76 ASP A CA 1
ATOM 591 C C . ASP A 1 76 ? 15.783 7.619 -74.320 1.00 84.19 76 ASP A C 1
ATOM 593 O O . ASP A 1 76 ? 14.639 7.710 -74.761 1.00 84.19 76 ASP A O 1
ATOM 597 N N . LEU A 1 77 ? 16.790 7.129 -75.053 1.00 85.88 77 LEU A N 1
ATOM 598 C CA . LEU A 1 77 ? 16.672 6.696 -76.445 1.00 85.88 77 LEU A CA 1
ATOM 599 C C . LEU A 1 77 ? 16.481 5.177 -76.616 1.00 85.88 77 LEU A C 1
ATOM 601 O O . LEU A 1 77 ? 16.477 4.698 -77.750 1.00 85.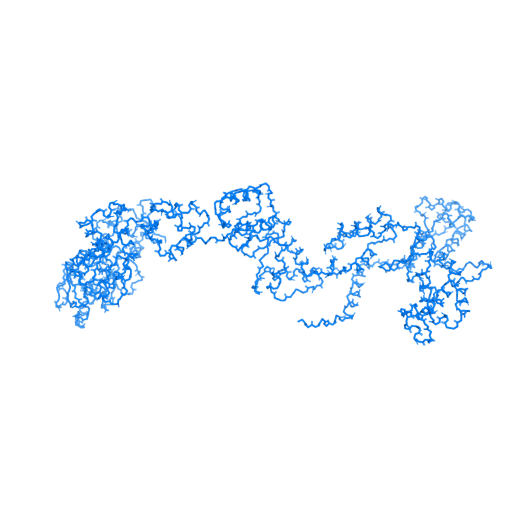88 77 LEU A O 1
ATOM 605 N N . ARG A 1 78 ? 16.301 4.411 -75.528 1.00 84.00 78 ARG A N 1
ATOM 606 C CA . ARG A 1 78 ? 16.192 2.933 -75.559 1.00 84.00 78 ARG A CA 1
ATOM 607 C C . ARG A 1 78 ? 15.086 2.389 -76.460 1.00 84.00 78 ARG A C 1
ATOM 609 O O . ARG A 1 78 ? 15.300 1.395 -77.146 1.00 84.00 78 ARG A O 1
ATOM 616 N N . ASP A 1 79 ? 13.963 3.097 -76.525 1.00 78.44 79 ASP A N 1
ATOM 617 C CA . ASP A 1 79 ? 12.814 2.750 -77.366 1.00 78.44 79 ASP A CA 1
ATOM 618 C C . ASP A 1 79 ? 12.655 3.727 -78.551 1.00 78.44 79 ASP A C 1
ATOM 620 O O . ASP A 1 79 ? 11.602 3.793 -79.191 1.00 78.44 79 ASP A O 1
ATOM 624 N N . PHE A 1 80 ? 13.684 4.534 -78.846 1.00 82.56 80 PHE A N 1
ATOM 625 C CA . PHE A 1 80 ? 13.607 5.560 -79.881 1.00 82.56 80 PHE A CA 1
ATOM 626 C C . PHE A 1 80 ? 13.675 4.950 -81.287 1.00 82.56 80 PHE A C 1
ATOM 628 O O . PHE A 1 80 ? 14.628 4.265 -81.661 1.00 82.56 80 PHE A O 1
ATOM 635 N N . ASP A 1 81 ? 12.664 5.243 -82.105 1.00 80.19 81 ASP A N 1
ATOM 636 C CA . ASP A 1 81 ? 12.648 4.864 -83.516 1.00 80.19 81 ASP A CA 1
ATOM 637 C C . ASP A 1 81 ? 13.435 5.878 -84.355 1.00 80.19 81 ASP A C 1
ATOM 639 O O . ASP A 1 81 ? 12.984 6.997 -84.597 1.00 80.19 81 ASP A O 1
ATOM 643 N N . PHE A 1 82 ? 14.601 5.448 -84.834 1.00 82.31 82 PHE A N 1
ATOM 644 C CA . PHE A 1 82 ? 15.509 6.243 -85.660 1.00 82.31 82 PHE A CA 1
ATOM 645 C C . PHE A 1 82 ? 15.066 6.375 -87.131 1.00 82.31 82 PHE A C 1
ATOM 647 O O . PHE A 1 82 ? 15.877 6.765 -87.968 1.00 82.31 82 PHE A O 1
ATOM 654 N N . SER A 1 83 ? 13.820 6.046 -87.487 1.00 71.69 83 SER A N 1
ATOM 655 C CA . SER A 1 83 ? 13.301 6.216 -88.850 1.00 71.69 83 SER A CA 1
ATOM 656 C C . SER A 1 83 ? 13.366 7.679 -89.332 1.00 71.69 83 SER A C 1
ATOM 658 O O . SER A 1 83 ? 13.171 8.636 -88.578 1.00 71.69 83 SER A O 1
ATOM 660 N N . SER A 1 84 ? 13.646 7.877 -90.627 1.00 64.50 84 S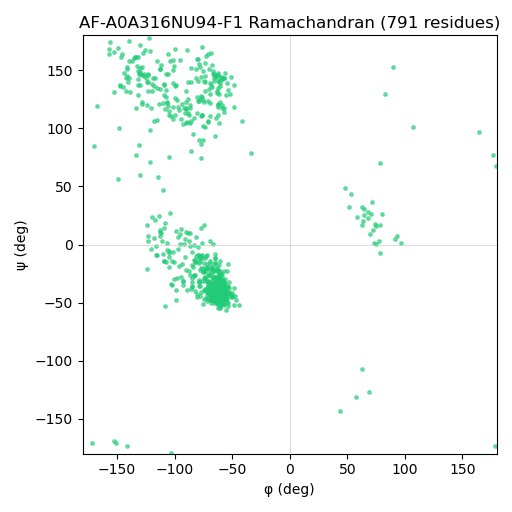ER A N 1
ATOM 661 C CA . SER A 1 84 ? 13.878 9.212 -91.209 1.00 64.50 84 SER A CA 1
ATOM 662 C C . SER A 1 84 ? 12.657 10.142 -91.182 1.00 64.50 84 SER A C 1
ATOM 664 O O . SER A 1 84 ? 12.797 11.333 -91.441 1.00 64.50 84 SER A O 1
ATOM 666 N N . GLU A 1 85 ? 11.463 9.626 -90.878 1.00 61.88 85 GLU A N 1
ATOM 667 C CA . GLU A 1 85 ? 10.221 10.408 -90.816 1.00 61.88 85 GLU A CA 1
ATOM 668 C C . GLU A 1 85 ? 10.106 11.256 -89.536 1.00 61.88 85 GLU A C 1
ATOM 670 O O . GLU A 1 85 ? 9.368 12.241 -89.526 1.00 61.88 85 GLU A O 1
ATOM 675 N N . LYS A 1 86 ? 10.857 10.928 -88.472 1.00 63.25 86 LYS A N 1
ATOM 676 C CA . LYS A 1 86 ? 10.744 11.602 -87.164 1.00 63.25 86 LYS A CA 1
ATOM 677 C C . LYS A 1 86 ? 11.706 12.770 -86.943 1.00 63.25 86 LYS A C 1
ATOM 679 O O . LYS A 1 86 ? 11.460 13.585 -86.058 1.00 63.25 86 LYS A O 1
ATOM 684 N N . ILE A 1 87 ? 12.774 12.888 -87.736 1.00 65.75 87 ILE A N 1
ATOM 685 C CA . ILE A 1 87 ? 13.818 13.909 -87.547 1.00 65.75 87 ILE A CA 1
ATOM 686 C C . ILE A 1 87 ? 13.865 14.826 -88.773 1.00 65.75 87 ILE A C 1
ATOM 688 O O . ILE A 1 87 ? 14.367 14.455 -89.838 1.00 65.75 87 ILE A O 1
ATOM 692 N N . ILE A 1 88 ? 13.361 16.053 -88.617 1.00 58.38 88 ILE A N 1
ATOM 693 C CA . ILE A 1 88 ? 13.278 17.053 -89.691 1.00 58.38 88 ILE A CA 1
ATOM 694 C C . ILE A 1 88 ? 14.682 17.318 -90.267 1.00 58.38 88 ILE A C 1
ATOM 696 O O . ILE A 1 88 ? 15.563 17.850 -89.593 1.00 58.38 88 ILE A O 1
ATOM 700 N N . GLY A 1 89 ? 14.894 16.953 -91.537 1.00 63.03 89 GLY A N 1
ATOM 701 C CA . GLY A 1 89 ? 16.163 17.157 -92.248 1.00 63.03 89 GLY A CA 1
ATOM 702 C C . GLY A 1 89 ? 17.150 15.979 -92.214 1.00 63.03 89 GLY A C 1
ATOM 703 O O . GLY A 1 89 ? 18.272 16.130 -92.714 1.00 63.03 89 GLY A O 1
ATOM 704 N N . ALA A 1 90 ? 16.767 14.811 -91.688 1.00 67.19 90 ALA A N 1
ATOM 705 C CA . ALA A 1 90 ? 17.541 13.572 -91.796 1.00 67.19 90 ALA A CA 1
ATOM 706 C C . ALA A 1 90 ? 17.030 12.707 -92.967 1.00 67.19 90 ALA A C 1
ATOM 708 O O . ALA A 1 90 ? 15.898 12.242 -92.961 1.00 67.19 90 ALA A O 1
ATOM 709 N N . GLY A 1 91 ? 17.862 12.483 -93.990 1.00 69.44 91 GLY A N 1
ATOM 710 C CA . GLY A 1 91 ? 17.586 11.451 -95.002 1.00 69.44 91 GLY A CA 1
ATOM 711 C C . GLY A 1 91 ? 17.875 10.047 -94.455 1.00 69.44 91 GLY A C 1
ATOM 712 O O . GLY A 1 91 ? 18.510 9.926 -93.406 1.00 69.44 91 GLY A O 1
ATOM 713 N N . ALA A 1 92 ? 17.479 8.996 -95.180 1.00 69.19 92 ALA A N 1
ATOM 714 C CA . ALA A 1 92 ? 17.665 7.596 -94.766 1.00 69.19 92 ALA A CA 1
ATOM 715 C C . ALA A 1 92 ? 19.106 7.276 -94.304 1.00 69.19 92 ALA A C 1
ATOM 717 O O . ALA A 1 92 ? 19.300 6.722 -93.226 1.00 69.19 92 ALA A O 1
ATOM 718 N N . ASP A 1 93 ? 20.123 7.744 -95.037 1.00 70.56 93 ASP A N 1
ATOM 719 C CA . ASP A 1 93 ? 21.540 7.541 -94.680 1.00 70.56 93 ASP A CA 1
ATOM 720 C C . ASP A 1 93 ? 21.948 8.212 -93.356 1.00 70.56 93 ASP A C 1
ATOM 722 O O . ASP A 1 93 ? 22.888 7.790 -92.687 1.00 70.56 93 ASP A O 1
ATOM 726 N N . THR A 1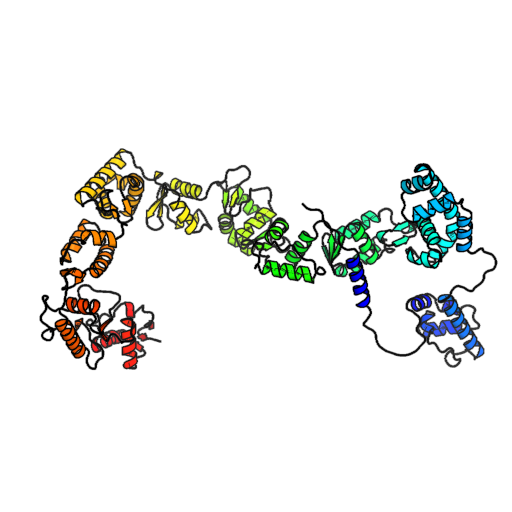 94 ? 21.279 9.307 -92.989 1.00 79.81 94 THR A N 1
ATOM 727 C CA . THR A 1 94 ? 21.575 10.067 -91.762 1.00 79.81 94 THR A CA 1
ATOM 728 C C . THR A 1 94 ? 20.901 9.424 -90.550 1.00 79.81 94 THR A C 1
ATOM 730 O O . THR A 1 94 ? 21.524 9.299 -89.501 1.00 79.81 94 THR A O 1
ATOM 733 N N . ALA A 1 95 ? 19.664 8.956 -90.722 1.00 78.81 95 ALA A N 1
ATOM 734 C CA . ALA A 1 95 ? 18.945 8.145 -89.742 1.00 78.81 95 ALA A CA 1
ATOM 735 C C . ALA A 1 95 ? 19.727 6.872 -89.368 1.00 78.81 95 ALA A C 1
ATOM 737 O O . ALA A 1 95 ? 19.920 6.574 -88.187 1.00 78.81 95 ALA A O 1
ATOM 738 N N . GLU A 1 96 ? 20.271 6.175 -90.370 1.00 80.06 96 GLU A N 1
ATOM 739 C CA . GLU A 1 96 ? 21.078 4.973 -90.142 1.00 80.06 96 GLU A CA 1
ATOM 740 C C . GLU A 1 96 ? 22.400 5.290 -89.419 1.00 80.06 96 GLU A C 1
ATOM 742 O O . GLU A 1 96 ? 22.836 4.535 -88.549 1.00 80.06 96 GLU A O 1
ATOM 747 N N . ALA A 1 97 ? 23.018 6.444 -89.701 1.00 81.38 97 ALA A N 1
ATOM 748 C CA . ALA A 1 97 ? 24.205 6.900 -88.974 1.00 81.38 97 ALA A CA 1
ATOM 749 C C . ALA A 1 97 ? 23.917 7.165 -87.482 1.00 81.38 97 ALA A C 1
ATOM 751 O O . ALA A 1 97 ? 24.730 6.793 -86.636 1.00 81.38 97 ALA A O 1
ATOM 752 N N . TYR A 1 98 ? 22.759 7.743 -87.141 1.00 88.25 98 TYR A N 1
ATOM 753 C CA . TYR A 1 98 ? 22.357 7.946 -85.742 1.00 88.25 98 TYR A CA 1
ATOM 754 C C . TYR A 1 98 ? 22.089 6.623 -85.028 1.00 88.25 98 TYR A C 1
ATOM 756 O O . TYR A 1 98 ? 22.594 6.398 -83.930 1.00 88.25 98 TYR A O 1
ATOM 764 N N . LYS A 1 99 ? 21.362 5.713 -85.679 1.00 84.62 99 LYS A N 1
ATOM 765 C CA . LYS A 1 99 ? 21.080 4.383 -85.133 1.00 84.62 99 LYS A CA 1
ATOM 766 C C . LYS A 1 99 ? 22.361 3.600 -84.835 1.00 84.62 99 LYS A C 1
ATOM 768 O O . LYS A 1 99 ? 22.457 2.939 -83.802 1.00 84.62 99 LYS A O 1
ATOM 773 N N . ASN A 1 100 ? 23.356 3.690 -85.716 1.00 81.75 100 ASN A N 1
ATOM 774 C CA . ASN A 1 100 ? 24.642 3.023 -85.524 1.00 81.75 100 ASN A CA 1
ATOM 775 C C . ASN A 1 100 ? 25.478 3.662 -84.407 1.00 81.75 100 ASN A C 1
ATOM 777 O O . ASN A 1 100 ? 26.060 2.928 -83.610 1.00 81.75 100 ASN A O 1
ATOM 781 N N . ALA A 1 101 ? 25.485 4.995 -84.298 1.00 84.88 101 ALA A N 1
ATOM 782 C CA . ALA A 1 101 ? 26.138 5.693 -83.189 1.00 84.88 101 ALA A CA 1
ATOM 783 C C . ALA A 1 101 ? 25.510 5.324 -81.833 1.00 84.88 101 ALA A C 1
ATOM 785 O O . ALA A 1 101 ? 26.228 4.983 -80.896 1.00 84.88 101 ALA A O 1
ATOM 786 N N . TYR A 1 102 ? 24.174 5.280 -81.765 1.00 87.69 102 TYR A N 1
ATOM 787 C CA . TYR A 1 102 ? 23.436 4.844 -80.580 1.00 87.69 102 TYR A CA 1
ATOM 788 C C . TYR A 1 102 ? 23.796 3.406 -80.172 1.00 87.69 102 TYR A C 1
ATOM 790 O O . TYR A 1 102 ? 24.197 3.164 -79.037 1.00 87.69 102 TYR A O 1
ATOM 798 N N . LYS A 1 103 ? 23.737 2.450 -81.110 1.00 82.19 103 LYS A N 1
ATOM 799 C CA . LYS A 1 103 ? 24.084 1.043 -80.836 1.00 82.19 103 LYS A CA 1
ATOM 800 C C . LYS A 1 103 ? 25.528 0.865 -80.370 1.00 82.19 103 LYS A C 1
ATOM 802 O O . LYS A 1 103 ? 25.786 0.039 -79.497 1.00 82.19 103 LYS A O 1
ATOM 807 N N . LEU A 1 104 ? 26.464 1.610 -80.959 1.00 80.31 104 LEU A N 1
ATOM 808 C CA . LEU A 1 104 ? 27.869 1.567 -80.561 1.00 80.31 104 LEU A CA 1
ATOM 809 C C . LEU A 1 104 ? 28.049 2.088 -79.131 1.00 80.31 104 LEU A C 1
ATOM 811 O O . LEU A 1 104 ? 28.723 1.437 -78.336 1.00 80.31 104 LEU A O 1
ATOM 815 N N . ALA A 1 105 ? 27.402 3.203 -78.796 1.00 82.38 105 ALA A N 1
ATOM 816 C CA . ALA A 1 105 ? 27.485 3.810 -77.474 1.00 82.38 105 ALA A CA 1
ATOM 817 C C . ALA A 1 105 ? 26.815 2.950 -76.386 1.00 82.38 105 ALA A C 1
ATOM 819 O O . ALA A 1 105 ? 27.394 2.774 -75.319 1.00 82.38 105 ALA A O 1
ATOM 820 N N . VAL A 1 106 ? 25.666 2.319 -76.671 1.00 81.94 106 VAL A N 1
ATOM 821 C CA . VAL A 1 106 ? 25.034 1.332 -75.768 1.00 81.94 106 VAL A CA 1
ATOM 822 C C . VAL A 1 106 ? 25.964 0.146 -75.523 1.00 81.94 106 VAL A C 1
ATOM 824 O O . VAL A 1 106 ? 26.177 -0.255 -74.380 1.00 81.94 106 VAL A O 1
ATOM 827 N N . LYS A 1 107 ? 26.580 -0.391 -76.586 1.00 77.69 107 LYS A N 1
ATOM 828 C CA . LYS A 1 107 ? 27.535 -1.498 -76.463 1.00 77.69 107 LYS A CA 1
ATOM 829 C C . LYS A 1 107 ? 28.755 -1.103 -75.623 1.00 77.69 107 LYS A C 1
ATOM 831 O O . LYS A 1 107 ? 29.203 -1.917 -74.828 1.00 77.69 107 LYS A O 1
ATOM 836 N N . GLN A 1 108 ? 29.271 0.117 -75.779 1.00 77.69 108 GLN A N 1
ATOM 837 C CA . GLN A 1 108 ? 30.402 0.631 -74.994 1.00 77.69 108 GLN A CA 1
ATOM 838 C C . GLN A 1 108 ? 30.037 0.905 -73.530 1.00 77.69 108 GLN A C 1
ATOM 840 O O . GLN A 1 108 ? 30.861 0.662 -72.656 1.00 77.69 108 GLN A O 1
ATOM 845 N N . ALA A 1 109 ? 28.819 1.379 -73.260 1.00 76.62 109 ALA A N 1
ATOM 846 C CA . ALA A 1 109 ? 28.346 1.648 -71.904 1.00 76.62 109 ALA A CA 1
ATOM 847 C C . ALA A 1 109 ? 28.114 0.355 -71.105 1.00 76.62 109 ALA A C 1
ATOM 849 O O . ALA A 1 109 ? 28.494 0.277 -69.942 1.00 76.62 109 ALA A O 1
ATOM 850 N N . ILE A 1 110 ? 27.533 -0.669 -71.741 1.00 76.50 110 ILE A N 1
ATOM 851 C CA . ILE A 1 110 ? 27.212 -1.953 -71.094 1.00 76.50 110 ILE A CA 1
ATOM 852 C C . ILE A 1 110 ? 28.413 -2.907 -71.098 1.00 76.50 110 ILE A C 1
ATOM 854 O O . ILE A 1 110 ? 28.624 -3.660 -70.153 1.00 76.50 110 ILE A O 1
ATOM 858 N N . ASN A 1 111 ? 29.220 -2.889 -72.161 1.00 65.31 111 ASN A N 1
ATOM 859 C CA . ASN A 1 111 ? 30.378 -3.762 -72.334 1.00 65.31 111 ASN A CA 1
ATOM 860 C C . ASN A 1 111 ? 31.595 -2.941 -72.807 1.00 65.31 111 ASN A C 1
ATOM 862 O O . ASN A 1 111 ? 31.976 -2.995 -73.981 1.00 65.31 111 ASN A O 1
ATOM 866 N N . PRO A 1 112 ? 32.251 -2.189 -71.903 1.00 56.03 112 PRO A N 1
ATOM 867 C CA . PRO A 1 112 ? 33.366 -1.305 -72.257 1.00 56.03 112 PRO A CA 1
ATOM 868 C C . PRO A 1 112 ? 34.615 -2.037 -72.787 1.00 56.03 112 PRO A C 1
ATOM 870 O O . PRO A 1 112 ? 35.536 -1.406 -73.307 1.00 56.03 112 PRO A O 1
ATOM 873 N N . ALA A 1 113 ? 34.667 -3.371 -72.725 1.00 48.25 113 ALA A N 1
ATOM 874 C CA . ALA A 1 113 ? 35.763 -4.164 -73.272 1.00 48.25 113 ALA A CA 1
ATOM 875 C C . ALA A 1 113 ? 35.561 -4.487 -74.766 1.00 48.25 113 ALA A C 1
ATOM 877 O O . ALA A 1 113 ? 35.120 -5.574 -75.132 1.00 48.25 113 ALA A O 1
ATOM 878 N N . SER A 1 114 ? 35.879 -3.536 -75.648 1.00 42.44 114 SER A N 1
ATOM 879 C CA . SER A 1 114 ? 36.506 -3.794 -76.965 1.00 42.44 114 SER A CA 1
ATOM 880 C C . SER A 1 114 ? 36.715 -2.490 -77.740 1.00 42.44 114 SER A C 1
ATOM 882 O O . SER A 1 114 ? 36.124 -2.248 -78.789 1.00 42.44 114 SER A O 1
ATOM 884 N N . VAL A 1 115 ? 37.619 -1.657 -77.230 1.00 36.69 115 VAL A N 1
ATOM 885 C CA . VAL A 1 115 ? 38.485 -0.853 -78.093 1.00 36.69 115 VAL A CA 1
ATOM 886 C C . VAL A 1 115 ? 39.905 -1.244 -77.712 1.00 36.69 115 VAL A C 1
ATOM 888 O O . VAL A 1 115 ? 40.424 -0.827 -76.681 1.00 36.69 115 VAL A O 1
ATOM 891 N N . GLU A 1 116 ? 40.494 -2.137 -78.504 1.00 35.56 116 GLU A N 1
ATOM 892 C CA . GLU A 1 116 ? 41.922 -2.426 -78.446 1.00 35.56 116 GLU A CA 1
ATOM 893 C C . GLU A 1 116 ? 42.677 -1.135 -78.775 1.00 35.56 116 GLU A C 1
ATOM 895 O O . GLU A 1 116 ? 42.733 -0.704 -79.925 1.00 35.56 116 GLU A O 1
ATOM 900 N N . SER A 1 117 ? 43.246 -0.499 -77.754 1.00 32.34 117 SER A N 1
ATOM 901 C CA . SER A 1 117 ? 44.387 0.387 -77.940 1.00 32.34 117 SER A CA 1
ATOM 902 C C . SER A 1 117 ? 45.649 -0.464 -77.863 1.00 32.34 117 SER A C 1
ATOM 904 O O . SER A 1 117 ? 45.990 -1.007 -76.809 1.00 32.34 117 SER A O 1
ATOM 906 N N . GLU A 1 118 ? 46.317 -0.589 -79.003 1.00 37.38 118 GLU A N 1
ATOM 907 C CA . GLU A 1 118 ? 47.648 -1.159 -79.140 1.00 37.38 118 GLU A CA 1
ATOM 908 C C . GLU A 1 118 ? 48.617 -0.559 -78.099 1.00 37.38 118 GLU A C 1
ATOM 910 O O . GLU A 1 118 ? 48.669 0.654 -77.895 1.00 37.38 118 GLU A O 1
ATOM 915 N N . ASN A 1 119 ? 49.428 -1.436 -77.496 1.00 43.09 119 ASN A N 1
ATOM 916 C CA . ASN A 1 119 ? 50.589 -1.155 -76.638 1.00 43.09 119 ASN A CA 1
ATOM 917 C C . ASN A 1 119 ? 50.332 -0.738 -75.173 1.00 43.09 119 ASN A C 1
ATOM 919 O O . ASN A 1 119 ? 50.695 0.352 -74.739 1.00 43.09 119 ASN A O 1
ATOM 923 N N . GLY A 1 120 ? 49.868 -1.687 -74.353 1.00 43.78 120 GLY A N 1
ATOM 924 C CA . GLY A 1 120 ? 50.028 -1.652 -72.895 1.00 43.78 120 GLY A CA 1
ATOM 925 C C . GLY A 1 120 ? 49.681 -3.000 -72.258 1.00 43.78 120 GLY A C 1
ATOM 926 O O . GLY A 1 120 ? 48.572 -3.490 -72.418 1.00 43.78 120 GLY A O 1
ATOM 927 N N . THR A 1 121 ? 50.629 -3.644 -71.576 1.00 55.28 121 THR A N 1
ATOM 928 C CA . THR A 1 121 ? 50.430 -4.917 -70.853 1.00 55.28 121 THR A CA 1
ATOM 929 C C . THR A 1 121 ? 49.233 -4.828 -69.898 1.00 55.28 121 THR A C 1
ATOM 931 O O . THR A 1 121 ? 49.199 -3.902 -69.091 1.00 55.28 121 THR A O 1
ATOM 934 N N . ASP A 1 122 ? 48.300 -5.788 -69.947 1.00 79.88 122 ASP A N 1
ATOM 935 C CA . ASP A 1 122 ? 47.169 -5.889 -69.007 1.00 79.88 122 ASP A CA 1
ATOM 936 C C . ASP A 1 122 ? 47.660 -5.749 -67.545 1.00 79.88 122 ASP A C 1
ATOM 938 O O . ASP A 1 122 ? 48.482 -6.563 -67.100 1.00 79.88 122 ASP A O 1
ATOM 942 N N . PRO A 1 123 ? 47.206 -4.725 -66.791 1.00 81.69 123 PRO A N 1
ATOM 943 C CA . PRO A 1 123 ? 47.620 -4.488 -65.411 1.00 81.69 123 PRO A CA 1
ATOM 944 C C . PRO A 1 123 ? 47.464 -5.700 -64.491 1.00 81.69 123 PRO A C 1
ATOM 946 O O . PRO A 1 123 ? 48.341 -5.952 -63.662 1.00 81.69 123 PRO A O 1
ATOM 949 N N . ILE A 1 124 ? 46.395 -6.483 -64.671 1.00 85.56 124 ILE A N 1
ATOM 950 C CA . ILE A 1 124 ? 46.126 -7.683 -63.866 1.00 85.56 124 ILE A CA 1
ATOM 951 C C . ILE A 1 124 ? 47.175 -8.747 -64.188 1.00 85.56 124 ILE A C 1
ATOM 953 O O . ILE A 1 124 ? 47.817 -9.291 -63.287 1.00 85.56 124 ILE A O 1
ATOM 957 N N . LYS A 1 125 ? 47.433 -8.985 -65.478 1.00 84.94 125 LYS A N 1
ATOM 958 C CA . LYS A 1 125 ? 48.488 -9.897 -65.935 1.00 84.94 125 LYS A CA 1
ATOM 959 C C . LYS A 1 125 ? 49.863 -9.506 -65.386 1.00 84.94 125 LYS A C 1
ATOM 961 O O . LYS A 1 125 ? 50.587 -10.368 -64.896 1.00 84.94 125 LYS A O 1
ATOM 966 N N . ARG A 1 126 ? 50.201 -8.212 -65.384 1.00 85.19 126 ARG A N 1
ATOM 967 C CA . ARG A 1 126 ? 51.468 -7.700 -64.833 1.00 85.19 126 ARG A CA 1
ATOM 968 C C . ARG A 1 126 ? 51.588 -7.930 -63.322 1.00 85.19 126 ARG A C 1
ATOM 970 O O . ARG A 1 126 ? 52.670 -8.273 -62.840 1.00 85.19 126 ARG A O 1
ATOM 977 N N . PHE A 1 127 ? 50.497 -7.763 -62.576 1.00 89.38 127 PHE A N 1
ATOM 978 C CA . PHE A 1 127 ? 50.461 -8.094 -61.152 1.00 89.38 127 PHE A CA 1
ATOM 979 C C . PHE A 1 127 ? 50.689 -9.595 -60.918 1.00 89.38 127 PHE A C 1
ATOM 981 O O . PHE A 1 127 ? 51.528 -9.964 -60.096 1.00 89.38 127 PHE A O 1
ATOM 988 N N . LEU A 1 128 ? 50.016 -10.459 -61.685 1.00 88.94 128 LEU A N 1
ATOM 989 C CA . LEU A 1 128 ? 50.162 -11.915 -61.586 1.00 88.94 128 LEU A CA 1
ATOM 990 C C . LEU A 1 128 ? 51.569 -12.399 -61.965 1.00 88.94 128 LEU A C 1
ATOM 992 O O . LEU A 1 128 ? 52.117 -13.279 -61.301 1.00 88.94 128 LEU A O 1
ATOM 996 N N . GLU A 1 129 ? 52.191 -11.801 -62.981 1.00 88.56 129 GLU A N 1
ATOM 997 C CA . GLU A 1 129 ? 53.584 -12.075 -63.354 1.00 88.56 129 GLU A CA 1
ATOM 998 C C . GLU A 1 129 ? 54.554 -11.690 -62.224 1.00 88.56 129 GLU A C 1
ATOM 1000 O O . GLU A 1 129 ? 55.450 -12.466 -61.880 1.00 88.56 129 GLU A O 1
ATOM 1005 N N . MET A 1 130 ? 54.346 -10.531 -61.584 1.00 87.62 130 MET A N 1
ATOM 1006 C CA . MET A 1 130 ? 55.146 -10.100 -60.431 1.00 87.62 130 MET A CA 1
ATOM 1007 C C . MET A 1 130 ? 54.928 -11.004 -59.210 1.00 87.62 130 MET A C 1
ATOM 1009 O O . MET A 1 130 ? 55.888 -11.341 -58.512 1.00 87.62 130 MET A O 1
ATOM 1013 N N . TYR A 1 131 ? 53.685 -11.435 -58.974 1.00 89.06 131 TYR A N 1
ATOM 1014 C CA . TYR A 1 131 ? 53.336 -12.397 -57.931 1.00 89.06 131 TYR A CA 1
ATOM 1015 C C . TYR A 1 131 ? 54.042 -13.735 -58.165 1.00 89.06 131 TYR A C 1
ATOM 1017 O O . TYR A 1 131 ? 54.736 -14.226 -57.274 1.00 89.06 131 TYR A O 1
ATOM 1025 N N . ALA A 1 132 ? 53.977 -14.285 -59.380 1.00 87.38 132 ALA A N 1
ATOM 1026 C CA . ALA A 1 132 ? 54.657 -15.526 -59.749 1.00 87.38 132 ALA A CA 1
ATOM 1027 C C . ALA A 1 132 ? 56.193 -15.426 -59.640 1.00 87.38 132 ALA A C 1
ATOM 1029 O O . ALA A 1 132 ? 56.850 -16.407 -59.276 1.00 87.38 132 ALA A O 1
ATOM 1030 N N . ALA A 1 133 ? 56.765 -14.242 -59.893 1.00 87.31 133 ALA A N 1
ATOM 1031 C CA . ALA A 1 133 ? 58.199 -13.968 -59.781 1.00 87.31 133 ALA A CA 1
ATOM 1032 C C . ALA A 1 133 ? 58.712 -13.865 -58.328 1.00 87.31 133 ALA A C 1
ATOM 1034 O O . ALA A 1 133 ? 59.928 -13.864 -58.091 1.00 87.31 133 ALA A O 1
ATOM 1035 N N . LEU A 1 134 ? 57.827 -13.798 -57.326 1.00 88.06 134 LEU A N 1
ATOM 1036 C CA . LEU A 1 134 ? 58.232 -13.875 -55.924 1.00 88.06 134 LEU A CA 1
ATOM 1037 C C . LEU A 1 134 ? 58.825 -15.260 -55.594 1.00 88.06 134 LEU A C 1
ATOM 1039 O O . LEU A 1 134 ? 58.375 -16.308 -56.070 1.00 88.06 134 LEU A O 1
ATOM 1043 N N . LYS A 1 135 ? 59.832 -15.281 -54.707 1.00 85.00 135 LYS A N 1
ATOM 1044 C CA . LYS A 1 135 ? 60.407 -16.533 -54.177 1.00 85.00 135 LYS A CA 1
ATOM 1045 C C . LYS A 1 135 ? 59.302 -17.372 -53.520 1.00 85.00 135 LYS A C 1
ATOM 1047 O O . LYS A 1 135 ? 58.445 -16.800 -52.853 1.00 85.00 135 LYS A O 1
ATOM 1052 N N . GLY A 1 136 ? 59.356 -18.703 -53.642 1.00 76.50 136 GLY A N 1
ATOM 1053 C CA . GLY A 1 136 ? 58.316 -19.612 -53.120 1.00 76.50 136 GLY A CA 1
ATOM 1054 C C . GLY A 1 136 ? 57.950 -19.349 -51.654 1.00 76.50 136 GLY A C 1
ATOM 1055 O O . GLY A 1 136 ? 56.780 -19.171 -51.335 1.00 76.50 136 GLY A O 1
ATOM 1056 N N . ASN A 1 137 ? 58.951 -19.164 -50.786 1.00 81.88 137 ASN A N 1
ATOM 1057 C CA . ASN A 1 137 ? 58.714 -18.840 -49.374 1.00 81.88 137 ASN A CA 1
ATOM 1058 C C . ASN A 1 137 ? 58.042 -17.468 -49.178 1.00 81.88 137 ASN A C 1
ATOM 1060 O O . ASN A 1 137 ? 57.283 -17.306 -48.235 1.00 81.88 137 ASN A O 1
ATOM 1064 N N . ALA A 1 138 ? 58.295 -16.487 -50.053 1.00 86.44 138 ALA A N 1
ATOM 1065 C CA . ALA A 1 138 ? 57.671 -15.165 -49.973 1.00 86.44 138 ALA A CA 1
ATOM 1066 C C . ALA A 1 138 ? 56.206 -15.182 -50.429 1.00 86.44 138 ALA A C 1
ATOM 1068 O O . ALA A 1 138 ? 55.382 -14.542 -49.785 1.00 86.44 138 ALA A O 1
ATOM 1069 N N . ARG A 1 139 ? 55.878 -15.951 -51.480 1.00 89.19 139 ARG A N 1
ATOM 1070 C CA . ARG A 1 139 ? 54.482 -16.189 -51.888 1.00 89.19 139 ARG A CA 1
ATOM 1071 C C . ARG A 1 139 ? 53.699 -16.898 -50.795 1.00 89.19 139 ARG A C 1
ATOM 1073 O O . ARG A 1 139 ? 52.640 -16.423 -50.416 1.00 89.19 139 ARG A O 1
ATOM 1080 N N . ASN A 1 140 ? 54.264 -17.975 -50.250 1.00 88.50 140 ASN A N 1
ATOM 1081 C CA . ASN A 1 140 ? 53.604 -18.755 -49.209 1.00 88.50 140 ASN A CA 1
ATOM 1082 C C . ASN A 1 140 ? 53.386 -17.928 -47.929 1.00 88.50 140 ASN A C 1
ATOM 1084 O O . ASN A 1 140 ? 52.286 -17.904 -47.397 1.00 88.50 140 ASN A O 1
ATOM 1088 N N . CYS A 1 141 ? 54.393 -17.164 -47.476 1.00 91.25 141 CYS A N 1
ATOM 1089 C CA . CYS A 1 141 ? 54.224 -16.267 -46.323 1.00 91.25 141 CYS A CA 1
ATOM 1090 C C . CYS A 1 141 ? 53.131 -15.214 -46.549 1.00 91.25 141 CYS A C 1
ATOM 1092 O O . CYS A 1 141 ? 52.400 -14.899 -45.617 1.00 91.25 141 CYS A O 1
ATOM 1094 N N . LEU A 1 142 ? 53.051 -14.645 -47.758 1.00 92.12 142 LEU A N 1
ATOM 1095 C CA . LEU A 1 142 ? 52.047 -13.640 -48.102 1.00 92.12 142 LEU A CA 1
ATOM 1096 C C . LEU A 1 142 ? 50.640 -14.246 -48.132 1.00 92.12 142 LEU A C 1
ATOM 1098 O O . LEU A 1 142 ? 49.739 -13.677 -47.530 1.00 92.12 142 LEU A O 1
ATOM 1102 N N . LEU A 1 143 ? 50.475 -15.409 -48.768 1.00 91.06 143 LEU A N 1
ATOM 1103 C CA . LEU A 1 143 ? 49.193 -16.108 -48.860 1.00 91.06 143 LEU A CA 1
ATOM 1104 C C . LEU A 1 143 ? 48.672 -16.531 -47.484 1.00 91.06 143 LEU A C 1
ATOM 1106 O O . LEU A 1 143 ? 47.554 -16.181 -47.127 1.00 91.06 143 LEU A O 1
ATOM 1110 N N . LEU A 1 144 ? 49.502 -17.204 -46.679 1.00 90.69 144 LEU A N 1
ATOM 1111 C CA . LEU A 1 144 ? 49.114 -17.624 -45.328 1.00 90.69 144 LEU A CA 1
ATOM 1112 C C . LEU A 1 144 ? 48.755 -16.421 -44.448 1.00 90.69 144 LEU A C 1
ATOM 1114 O O . LEU A 1 144 ? 47.838 -16.495 -43.632 1.00 90.69 144 LEU A O 1
ATOM 1118 N N . LYS A 1 145 ? 49.452 -15.290 -44.630 1.00 92.38 145 LYS A N 1
ATOM 1119 C CA . LYS A 1 145 ? 49.123 -14.059 -43.913 1.00 92.38 145 LYS A CA 1
ATOM 1120 C C . LYS A 1 145 ? 47.798 -13.453 -44.374 1.00 92.38 145 LYS A C 1
ATOM 1122 O O . LYS A 1 145 ? 47.014 -13.047 -43.520 1.00 92.38 145 LYS A O 1
ATOM 1127 N N . ALA A 1 146 ? 47.558 -13.409 -45.683 1.00 88.75 146 ALA A N 1
ATOM 1128 C CA . ALA A 1 146 ? 46.309 -12.931 -46.271 1.00 88.75 146 ALA A CA 1
ATOM 1129 C C . ALA A 1 146 ? 45.102 -13.793 -45.858 1.00 88.75 146 ALA A C 1
ATOM 1131 O O . ALA A 1 146 ? 44.006 -13.279 -45.686 1.00 88.75 146 ALA A O 1
ATOM 1132 N N . GLN A 1 147 ? 45.325 -15.083 -45.598 1.00 87.88 147 GLN A N 1
ATOM 1133 C CA . GLN A 1 147 ? 44.326 -16.023 -45.075 1.00 87.88 147 GLN A CA 1
ATOM 1134 C C . GLN A 1 147 ? 44.133 -15.943 -43.547 1.00 87.88 147 GLN A C 1
ATOM 1136 O O . GLN A 1 147 ? 43.418 -16.759 -42.968 1.00 87.88 147 GLN A O 1
ATOM 1141 N N . GLY A 1 148 ? 44.765 -14.973 -42.876 1.00 87.44 148 GLY A N 1
ATOM 1142 C CA . GLY A 1 148 ? 44.534 -14.675 -41.461 1.00 87.44 148 GLY A CA 1
ATOM 1143 C C . GLY A 1 148 ? 45.518 -15.305 -40.470 1.00 87.44 148 GLY A C 1
ATOM 1144 O O . GLY A 1 148 ? 45.393 -15.049 -39.273 1.00 87.44 148 GLY A O 1
ATOM 1145 N N . MET A 1 149 ? 46.533 -16.063 -40.910 1.00 90.81 149 MET A N 1
ATOM 1146 C CA . MET A 1 149 ? 47.517 -16.630 -39.977 1.00 90.81 149 MET A CA 1
ATOM 1147 C C . MET A 1 149 ? 48.379 -15.546 -39.313 1.00 90.81 149 MET A C 1
ATOM 1149 O O . MET A 1 149 ? 48.744 -14.511 -39.894 1.00 90.81 149 MET A O 1
ATOM 1153 N N . THR A 1 150 ? 48.759 -15.789 -38.062 1.00 91.56 150 THR A N 1
ATOM 1154 C CA . THR A 1 150 ? 49.670 -14.916 -37.325 1.00 91.56 150 THR A CA 1
ATOM 1155 C C . THR A 1 150 ? 51.106 -15.067 -37.830 1.00 91.56 150 THR A C 1
ATOM 1157 O O . THR A 1 150 ? 51.524 -16.101 -38.348 1.00 91.56 150 THR A O 1
ATOM 1160 N N . LEU A 1 151 ? 51.924 -14.030 -37.623 1.00 92.12 151 LEU A N 1
ATOM 1161 C CA . LEU A 1 151 ? 53.351 -14.079 -37.972 1.00 92.12 151 LEU A CA 1
ATOM 1162 C C . LEU A 1 151 ? 54.105 -15.206 -37.241 1.00 92.12 151 LEU A C 1
ATOM 1164 O O . LEU A 1 151 ? 55.140 -15.653 -37.729 1.00 92.12 151 LEU A O 1
ATOM 1168 N N . GLN A 1 152 ? 53.612 -15.619 -36.067 1.00 90.75 152 GLN A N 1
ATOM 1169 C CA . GLN A 1 152 ? 54.195 -16.695 -35.273 1.00 90.75 152 GLN A CA 1
ATOM 1170 C C . GLN A 1 152 ? 53.872 -18.062 -35.889 1.00 90.75 152 GLN A C 1
ATOM 1172 O O . GLN A 1 152 ? 54.798 -18.802 -36.199 1.00 90.75 152 GLN A O 1
ATOM 1177 N N . GLU A 1 153 ? 52.597 -18.339 -36.180 1.00 91.88 153 GLU A N 1
ATOM 1178 C CA . GLU A 1 153 ? 52.167 -19.600 -36.811 1.00 91.88 153 GLU A CA 1
ATOM 1179 C C . GLU A 1 153 ? 52.837 -19.817 -38.175 1.00 91.88 153 GLU A C 1
ATOM 1181 O O . GLU A 1 153 ? 53.293 -20.917 -38.489 1.00 91.88 153 GLU A O 1
ATOM 1186 N N . ILE A 1 154 ? 52.965 -18.752 -38.976 1.00 92.31 154 ILE A N 1
ATOM 1187 C CA . ILE A 1 154 ? 53.677 -18.813 -40.258 1.00 92.31 154 ILE A CA 1
ATOM 1188 C C . ILE A 1 154 ? 55.157 -19.141 -40.025 1.00 92.31 154 ILE A C 1
ATOM 1190 O O . ILE A 1 154 ? 55.710 -19.982 -40.732 1.00 92.31 154 ILE A O 1
ATOM 1194 N N . GLY A 1 155 ? 55.796 -18.511 -39.033 1.00 89.62 155 GLY A N 1
ATOM 1195 C CA . GLY A 1 155 ? 57.205 -18.740 -38.701 1.00 89.62 155 GLY A CA 1
ATOM 1196 C C . GLY A 1 155 ? 57.481 -20.181 -38.286 1.00 89.62 155 GLY A C 1
ATOM 1197 O O . GLY A 1 155 ? 58.417 -20.799 -38.799 1.00 89.62 155 GLY A O 1
ATOM 1198 N N . ASP A 1 156 ? 56.606 -20.733 -37.449 1.00 90.00 156 ASP A N 1
ATOM 1199 C CA . ASP A 1 156 ? 56.676 -22.116 -36.982 1.00 90.00 156 ASP A CA 1
ATOM 1200 C C . ASP A 1 156 ? 56.471 -23.109 -38.142 1.00 90.00 156 ASP A C 1
ATOM 1202 O O . ASP A 1 156 ? 57.196 -24.099 -38.242 1.00 90.00 156 ASP A O 1
ATOM 1206 N N . SER A 1 157 ? 55.568 -22.805 -39.086 1.00 88.69 157 SER A N 1
ATOM 1207 C CA . SER A 1 157 ? 55.279 -23.671 -40.244 1.00 88.69 157 SER A CA 1
ATOM 1208 C C . SER A 1 157 ? 56.423 -23.786 -41.264 1.00 88.69 157 SER A C 1
ATOM 1210 O O . SER A 1 157 ? 56.532 -24.798 -41.956 1.00 88.69 157 SER A O 1
ATOM 1212 N N . ILE A 1 158 ? 57.294 -22.772 -41.363 1.00 85.75 158 ILE A N 1
ATOM 1213 C CA . ILE A 1 158 ? 58.396 -22.725 -42.347 1.00 85.75 158 ILE A CA 1
ATOM 1214 C C . ILE A 1 158 ? 59.792 -22.686 -41.704 1.00 85.75 158 ILE A C 1
ATOM 1216 O O . ILE A 1 158 ? 60.789 -22.532 -42.415 1.00 85.75 158 ILE A O 1
ATOM 1220 N N . GLY A 1 159 ? 59.876 -22.807 -40.374 1.00 86.38 159 GLY A N 1
ATOM 1221 C CA . GLY A 1 159 ? 61.128 -22.885 -39.619 1.00 86.38 159 GLY A CA 1
ATOM 1222 C C . GLY A 1 159 ? 61.929 -21.578 -39.549 1.00 86.38 159 GLY A C 1
ATOM 1223 O O . GLY A 1 159 ? 63.160 -21.613 -39.605 1.00 86.38 159 GLY A O 1
ATOM 1224 N N . VAL A 1 160 ? 61.267 -20.418 -39.453 1.00 90.88 160 VAL A N 1
ATOM 1225 C CA . VAL A 1 160 ? 61.927 -19.100 -39.330 1.00 90.88 160 VAL A CA 1
ATOM 1226 C C . VAL A 1 160 ? 61.320 -18.259 -38.204 1.00 90.88 160 VAL A C 1
ATOM 1228 O O . VAL A 1 160 ? 60.205 -18.491 -37.759 1.00 90.88 160 VAL A O 1
ATOM 1231 N N . THR A 1 161 ? 62.039 -17.234 -37.741 1.00 92.12 161 THR A N 1
ATOM 1232 C CA . THR A 1 161 ? 61.542 -16.363 -36.665 1.00 92.12 161 THR A CA 1
ATOM 1233 C C . THR A 1 161 ? 60.374 -15.479 -37.123 1.00 92.12 161 THR A C 1
ATOM 1235 O O . THR A 1 161 ? 60.325 -15.047 -38.277 1.00 92.12 161 THR A O 1
ATOM 1238 N N . ARG A 1 162 ? 59.481 -15.109 -36.192 1.00 94.12 162 ARG A N 1
ATOM 1239 C CA . ARG A 1 162 ? 58.384 -14.138 -36.404 1.00 94.12 162 ARG A CA 1
ATOM 1240 C C . ARG A 1 162 ? 58.847 -12.853 -37.106 1.00 94.12 162 ARG A C 1
ATOM 1242 O O . ARG A 1 162 ? 58.207 -12.374 -38.039 1.00 94.12 162 ARG A O 1
ATOM 1249 N N . GLU A 1 163 ? 59.985 -12.306 -36.677 1.00 92.88 163 GLU A N 1
ATOM 1250 C CA . GLU A 1 163 ? 60.573 -11.095 -37.265 1.00 92.88 163 GLU A CA 1
ATOM 1251 C C . GLU A 1 163 ? 61.046 -11.327 -38.707 1.00 92.88 163 GLU A C 1
ATOM 1253 O O . GLU A 1 163 ? 60.896 -10.461 -39.572 1.00 92.88 163 GLU A O 1
ATOM 1258 N N . ARG A 1 164 ? 61.553 -12.527 -39.013 1.00 89.25 164 ARG A N 1
ATOM 1259 C CA . ARG A 1 164 ? 61.932 -12.886 -40.378 1.00 89.25 164 ARG A CA 1
ATOM 1260 C C . ARG A 1 164 ? 60.716 -12.998 -41.296 1.00 89.25 164 ARG A C 1
ATOM 1262 O O . ARG A 1 164 ? 60.787 -12.504 -42.421 1.00 89.25 164 ARG A O 1
ATOM 1269 N N . VAL A 1 165 ? 59.612 -13.582 -40.826 1.00 90.81 165 VAL A N 1
ATOM 1270 C CA . VAL A 1 165 ? 58.336 -13.616 -41.567 1.00 90.81 165 VAL A CA 1
ATOM 1271 C C . VAL A 1 165 ? 57.862 -12.198 -41.884 1.00 90.81 165 VAL A C 1
ATOM 1273 O O . VAL A 1 165 ? 57.582 -11.892 -43.043 1.00 90.81 165 VAL A O 1
ATOM 1276 N N . ARG A 1 166 ? 57.868 -11.299 -40.889 1.00 91.25 166 ARG A N 1
ATOM 1277 C CA . ARG A 1 166 ? 57.490 -9.886 -41.066 1.00 91.25 166 ARG A CA 1
ATOM 1278 C C . ARG A 1 166 ? 58.295 -9.206 -42.177 1.00 91.25 166 ARG A C 1
ATOM 1280 O O . ARG A 1 166 ? 57.720 -8.548 -43.039 1.00 91.25 166 ARG A O 1
ATOM 1287 N N . GLN A 1 167 ? 59.616 -9.394 -42.191 1.00 91.62 167 GLN A N 1
ATOM 1288 C CA . GLN A 1 167 ? 60.495 -8.835 -43.228 1.00 91.62 167 GLN A CA 1
ATOM 1289 C C . GLN A 1 167 ? 60.216 -9.413 -44.622 1.00 91.62 167 GLN A C 1
ATOM 1291 O O . GLN A 1 167 ? 60.273 -8.684 -45.615 1.00 91.62 167 GLN A O 1
ATOM 1296 N N . ILE A 1 168 ? 59.941 -10.720 -44.708 1.00 91.12 168 ILE A N 1
ATOM 1297 C CA . ILE A 1 168 ? 59.613 -11.397 -45.970 1.00 91.12 168 ILE A CA 1
ATOM 1298 C C . ILE A 1 168 ? 58.313 -10.830 -46.548 1.00 91.12 168 ILE A C 1
ATOM 1300 O O . ILE A 1 168 ? 58.298 -10.455 -47.722 1.00 91.12 168 ILE A O 1
ATOM 1304 N N . ILE A 1 169 ? 57.269 -10.714 -45.723 1.00 92.00 169 ILE A N 1
ATOM 1305 C CA . ILE A 1 169 ? 55.966 -10.171 -46.124 1.00 92.00 169 ILE A CA 1
ATOM 1306 C C . ILE A 1 169 ? 56.102 -8.701 -46.520 1.00 92.00 169 ILE A C 1
ATOM 1308 O O . ILE A 1 169 ? 55.691 -8.341 -47.616 1.00 92.00 169 ILE A O 1
ATOM 1312 N N . ALA A 1 170 ? 56.770 -7.869 -45.714 1.00 89.88 170 ALA A N 1
ATOM 1313 C CA . ALA A 1 170 ? 56.962 -6.450 -46.028 1.00 89.88 170 ALA A CA 1
ATOM 1314 C C . ALA A 1 170 ? 57.680 -6.231 -47.374 1.00 89.88 170 ALA A C 1
ATOM 1316 O O . ALA A 1 170 ? 57.342 -5.324 -48.133 1.00 89.88 170 ALA A O 1
ATOM 1317 N N . ASN A 1 171 ? 58.661 -7.079 -47.706 1.00 89.56 171 ASN A N 1
ATOM 1318 C CA . ASN A 1 171 ? 59.333 -7.029 -49.004 1.00 89.56 171 ASN A CA 1
ATOM 1319 C C . ASN A 1 171 ? 58.422 -7.511 -50.149 1.00 89.56 171 ASN A C 1
ATOM 1321 O O . ASN A 1 171 ? 58.450 -6.933 -51.233 1.00 89.56 171 ASN A O 1
ATOM 1325 N N . ALA A 1 172 ? 57.615 -8.553 -49.923 1.00 90.25 172 ALA A N 1
ATOM 1326 C CA . ALA A 1 172 ? 56.644 -9.039 -50.904 1.00 90.25 172 ALA A CA 1
ATOM 1327 C C . ALA A 1 172 ? 55.566 -7.983 -51.203 1.00 90.25 172 ALA A C 1
ATOM 1329 O O . ALA A 1 172 ? 55.357 -7.656 -52.371 1.00 90.25 172 ALA A O 1
ATOM 1330 N N . VAL A 1 173 ? 54.979 -7.384 -50.161 1.00 90.44 173 VAL A N 1
ATOM 1331 C CA . VAL A 1 173 ? 54.005 -6.287 -50.265 1.00 90.44 173 VAL A CA 1
ATOM 1332 C C . VAL A 1 173 ? 54.616 -5.116 -51.027 1.00 90.44 173 VAL A C 1
ATOM 1334 O O . VAL A 1 173 ? 54.063 -4.718 -52.042 1.00 90.44 173 VAL A O 1
ATOM 1337 N N . ARG A 1 174 ? 55.808 -4.627 -50.647 1.00 88.31 174 ARG A N 1
ATOM 1338 C CA . ARG A 1 174 ? 56.470 -3.508 -51.350 1.00 88.31 174 ARG A CA 1
ATOM 1339 C C . ARG A 1 174 ? 56.666 -3.770 -52.846 1.00 88.31 174 ARG A C 1
ATOM 1341 O O . ARG A 1 174 ? 56.492 -2.864 -53.656 1.00 88.31 174 ARG A O 1
ATOM 1348 N N . LYS A 1 175 ? 57.045 -4.996 -53.222 1.00 88.25 175 LYS A N 1
ATOM 1349 C CA . LYS A 1 175 ? 57.246 -5.364 -54.632 1.00 88.25 175 LYS A CA 1
ATOM 1350 C C . LYS A 1 175 ? 55.940 -5.344 -55.414 1.00 88.25 175 LYS A C 1
ATOM 1352 O O . LYS A 1 175 ? 55.904 -4.795 -56.511 1.00 88.25 175 LYS A O 1
ATOM 1357 N N . LEU A 1 176 ? 54.881 -5.914 -54.852 1.00 89.19 176 LEU A N 1
ATOM 1358 C CA . LEU A 1 176 ? 53.588 -5.996 -55.525 1.00 89.19 176 LEU A CA 1
ATOM 1359 C C . LEU A 1 176 ? 52.838 -4.657 -55.524 1.00 89.19 176 LEU A C 1
ATOM 1361 O O . LEU A 1 176 ? 52.188 -4.320 -56.508 1.00 89.19 176 LEU A O 1
ATOM 1365 N N . ASN A 1 177 ? 53.025 -3.842 -54.487 1.00 86.38 177 ASN A N 1
ATOM 1366 C CA . ASN A 1 177 ? 52.495 -2.483 -54.407 1.00 86.38 177 ASN A CA 1
ATOM 1367 C C . ASN A 1 177 ? 53.096 -1.565 -55.495 1.00 86.38 177 ASN A C 1
ATOM 1369 O O . ASN A 1 177 ? 52.477 -0.602 -55.908 1.00 86.38 177 ASN A O 1
ATOM 1373 N N . SER A 1 178 ? 54.277 -1.880 -56.048 1.00 83.75 178 SER A N 1
ATOM 1374 C CA . SER A 1 178 ? 54.858 -1.083 -57.148 1.00 83.75 178 SER A CA 1
ATOM 1375 C C . SER A 1 178 ? 54.152 -1.255 -58.503 1.00 83.75 178 SER A C 1
ATOM 1377 O O . SER A 1 178 ? 54.448 -0.516 -59.442 1.00 83.75 178 SER A O 1
ATOM 1379 N N . VAL A 1 179 ? 53.242 -2.231 -58.625 1.00 85.94 179 VAL A N 1
ATOM 1380 C CA . VAL A 1 179 ? 52.525 -2.547 -59.874 1.00 85.94 179 VAL A CA 1
ATOM 1381 C C . VAL A 1 179 ? 50.999 -2.498 -59.741 1.00 85.94 179 VAL A C 1
ATOM 1383 O O . VAL A 1 179 ? 50.314 -2.775 -60.722 1.00 85.94 179 VAL A O 1
ATOM 1386 N N . ASN A 1 180 ? 50.449 -2.135 -58.576 1.00 86.19 180 ASN A N 1
ATOM 1387 C CA . ASN A 1 180 ? 48.997 -2.104 -58.359 1.00 86.19 180 ASN A CA 1
ATOM 1388 C C . ASN A 1 180 ? 48.314 -0.799 -58.806 1.00 86.19 180 ASN A C 1
ATOM 1390 O O . ASN A 1 180 ? 47.107 -0.820 -59.011 1.00 86.19 180 ASN A O 1
ATOM 1394 N N . GLY A 1 181 ? 49.057 0.298 -58.999 1.00 83.75 181 GLY A N 1
ATOM 1395 C CA . GLY A 1 181 ? 48.505 1.617 -59.341 1.00 83.75 181 GLY A CA 1
ATOM 1396 C C . GLY A 1 181 ? 47.486 1.595 -60.490 1.00 83.75 181 GLY A C 1
ATOM 1397 O O . GLY A 1 181 ? 46.357 2.020 -60.280 1.00 83.75 181 GLY A O 1
ATOM 1398 N N . PRO A 1 182 ? 47.798 0.998 -61.657 1.00 84.94 182 PRO A N 1
ATOM 1399 C CA . PRO A 1 182 ? 46.841 0.922 -62.766 1.00 84.94 182 PRO A CA 1
ATOM 1400 C C . PRO A 1 182 ? 45.621 0.021 -62.493 1.00 84.94 182 PRO A C 1
ATOM 1402 O O . PRO A 1 182 ? 44.570 0.203 -63.102 1.00 84.94 182 PRO A O 1
ATOM 1405 N N . ILE A 1 183 ? 45.738 -0.965 -61.591 1.00 87.44 183 ILE A N 1
ATOM 1406 C CA . ILE A 1 183 ? 44.590 -1.777 -61.147 1.00 87.44 183 ILE A CA 1
ATOM 1407 C C . ILE A 1 183 ? 43.702 -0.942 -60.220 1.00 87.44 183 ILE A C 1
ATOM 1409 O O . ILE A 1 183 ? 42.482 -0.992 -60.335 1.00 87.44 183 ILE A O 1
ATOM 1413 N N . LEU A 1 184 ? 44.308 -0.143 -59.340 1.00 86.56 184 LEU A N 1
ATOM 1414 C CA . LEU A 1 184 ? 43.590 0.760 -58.450 1.00 86.56 184 LEU A CA 1
ATOM 1415 C C . LEU A 1 184 ? 42.876 1.876 -59.226 1.00 86.56 184 LEU A C 1
ATOM 1417 O O . LEU A 1 184 ? 41.703 2.119 -58.981 1.00 86.56 184 LEU A O 1
ATOM 1421 N N . GLU A 1 185 ? 43.527 2.486 -60.221 1.00 83.81 185 GLU A N 1
ATOM 1422 C CA . GLU A 1 185 ? 42.893 3.444 -61.144 1.00 83.81 185 GLU A CA 1
ATOM 1423 C C . GLU A 1 185 ? 41.690 2.823 -61.871 1.00 83.81 185 GLU A C 1
ATOM 1425 O O . GLU A 1 185 ? 40.664 3.476 -62.062 1.00 83.81 185 GLU A O 1
ATOM 1430 N N . ARG A 1 186 ? 41.793 1.537 -62.237 1.00 85.88 186 ARG A N 1
ATOM 1431 C CA . ARG A 1 186 ? 40.693 0.775 -62.840 1.00 85.88 186 ARG A CA 1
ATOM 1432 C C . ARG A 1 186 ? 39.552 0.500 -61.854 1.00 85.88 186 ARG A C 1
ATOM 1434 O O . ARG A 1 186 ? 38.402 0.526 -62.273 1.00 85.88 186 ARG A O 1
ATOM 1441 N N . LEU A 1 187 ? 39.844 0.228 -60.585 1.00 86.38 187 LEU A N 1
ATOM 1442 C CA . LEU A 1 187 ? 38.821 0.050 -59.544 1.00 86.38 187 LEU A CA 1
ATOM 1443 C C . LEU A 1 187 ? 38.138 1.378 -59.183 1.00 86.38 187 LEU A C 1
ATOM 1445 O O . LEU A 1 187 ? 36.939 1.411 -58.931 1.00 86.38 187 LEU A O 1
ATOM 1449 N N . MET A 1 188 ? 38.887 2.480 -59.237 1.00 84.19 188 MET A N 1
ATOM 1450 C CA . MET A 1 188 ? 38.442 3.820 -58.856 1.00 84.19 188 MET A CA 1
ATOM 1451 C C . MET A 1 188 ? 37.768 4.617 -59.982 1.00 84.19 188 MET A C 1
ATOM 1453 O O . MET A 1 188 ? 37.453 5.768 -59.736 1.00 84.19 188 MET A O 1
ATOM 1457 N N . GLN A 1 189 ? 37.563 4.077 -61.195 1.00 77.06 189 GLN A N 1
ATOM 1458 C CA . GLN A 1 189 ? 37.046 4.749 -62.417 1.00 77.06 189 GLN A CA 1
ATOM 1459 C C . GLN A 1 189 ? 35.997 5.875 -62.195 1.00 77.06 189 GLN A C 1
ATOM 1461 O O . GLN A 1 189 ? 34.800 5.682 -62.398 1.00 77.06 189 GLN A O 1
ATOM 1466 N N . GLY A 1 190 ? 36.438 7.075 -61.801 1.00 68.25 190 GLY A N 1
ATOM 1467 C CA . GLY A 1 190 ? 35.565 8.207 -61.456 1.00 68.25 190 GLY A CA 1
ATOM 1468 C C . GLY A 1 190 ? 34.749 8.064 -60.159 1.00 68.25 190 GLY A C 1
ATOM 1469 O O . GLY A 1 190 ? 33.878 8.895 -59.914 1.00 68.25 190 GLY A O 1
ATOM 1470 N N . ARG A 1 191 ? 35.008 7.042 -59.337 1.00 80.88 191 ARG A N 1
ATOM 1471 C CA . ARG A 1 191 ? 34.343 6.771 -58.053 1.00 80.88 191 ARG A CA 1
ATOM 1472 C C . ARG A 1 191 ? 35.210 7.232 -56.879 1.00 80.88 191 ARG A C 1
ATOM 1474 O O . ARG A 1 191 ? 36.432 7.269 -56.973 1.00 80.88 191 ARG A O 1
ATOM 1481 N N . SER A 1 192 ? 34.565 7.554 -55.762 1.00 80.81 192 SER A N 1
ATOM 1482 C CA . SER A 1 192 ? 35.227 7.945 -54.507 1.00 80.81 192 SER A CA 1
ATOM 1483 C C . SER A 1 192 ? 35.672 6.755 -53.647 1.00 80.81 192 SER A C 1
ATOM 1485 O O . SER A 1 192 ? 36.520 6.919 -52.771 1.00 80.81 192 SER A O 1
ATOM 1487 N N . TYR A 1 193 ? 35.101 5.575 -53.893 1.00 90.62 193 TYR A N 1
ATOM 1488 C CA . TYR A 1 193 ? 35.367 4.334 -53.172 1.00 90.62 193 TYR A CA 1
ATOM 1489 C C . TYR A 1 193 ? 35.006 3.111 -54.037 1.00 90.62 193 TYR A C 1
ATOM 1491 O O . TYR A 1 193 ? 34.354 3.249 -55.078 1.00 90.62 193 TYR A O 1
ATOM 1499 N N . PHE A 1 194 ? 35.416 1.920 -53.600 1.00 90.56 194 PHE A N 1
ATOM 1500 C CA . PHE A 1 194 ? 35.004 0.620 -54.149 1.00 90.56 194 PHE A CA 1
ATOM 1501 C C . PHE A 1 194 ? 34.944 -0.440 -53.040 1.00 90.56 194 PHE A C 1
ATOM 1503 O O . PHE A 1 194 ? 35.549 -0.274 -51.980 1.00 90.56 194 PHE A O 1
ATOM 1510 N N . TYR A 1 195 ? 34.236 -1.539 -53.287 1.00 88.38 195 TYR A N 1
ATOM 1511 C CA . TYR A 1 195 ? 34.045 -2.624 -52.326 1.00 88.38 195 TYR A CA 1
ATOM 1512 C C . TYR A 1 195 ? 35.056 -3.753 -52.529 1.00 88.38 195 TYR A C 1
ATOM 1514 O O . TYR A 1 195 ? 35.576 -3.978 -53.629 1.00 88.38 195 TYR A O 1
ATOM 1522 N N . LYS A 1 196 ? 35.275 -4.571 -51.497 1.00 85.00 196 LYS A N 1
ATOM 1523 C CA . LYS A 1 196 ? 36.072 -5.804 -51.634 1.00 85.00 196 LYS A CA 1
ATOM 1524 C C . LYS A 1 196 ? 35.468 -6.785 -52.645 1.00 85.00 196 LYS A C 1
ATOM 1526 O O . LYS A 1 196 ? 36.204 -7.528 -53.301 1.00 85.00 196 LYS A O 1
ATOM 1531 N N . SER A 1 197 ? 34.143 -6.777 -52.826 1.00 84.06 197 SER A N 1
ATOM 1532 C CA . SER A 1 197 ? 33.453 -7.540 -53.876 1.00 84.06 197 SER A CA 1
ATOM 1533 C C . SER A 1 197 ? 33.858 -7.123 -55.291 1.00 84.06 197 SER A C 1
ATOM 1535 O O . SER A 1 197 ? 33.963 -7.995 -56.154 1.00 84.06 197 SER A O 1
ATOM 1537 N N . ASP A 1 198 ? 34.168 -5.845 -55.527 1.00 86.12 198 ASP A N 1
ATOM 1538 C CA . ASP A 1 198 ? 34.592 -5.352 -56.845 1.00 86.12 198 ASP A CA 1
ATOM 1539 C C . ASP A 1 198 ? 35.924 -5.986 -57.266 1.00 86.12 198 ASP A C 1
ATOM 1541 O O . ASP A 1 198 ? 36.132 -6.325 -58.433 1.00 86.12 198 ASP A O 1
ATOM 1545 N N . ILE A 1 199 ? 36.799 -6.264 -56.295 1.00 86.88 199 ILE A N 1
ATOM 1546 C CA . ILE A 1 199 ? 38.086 -6.932 -56.514 1.00 86.88 199 ILE A CA 1
ATOM 1547 C C . ILE A 1 199 ? 3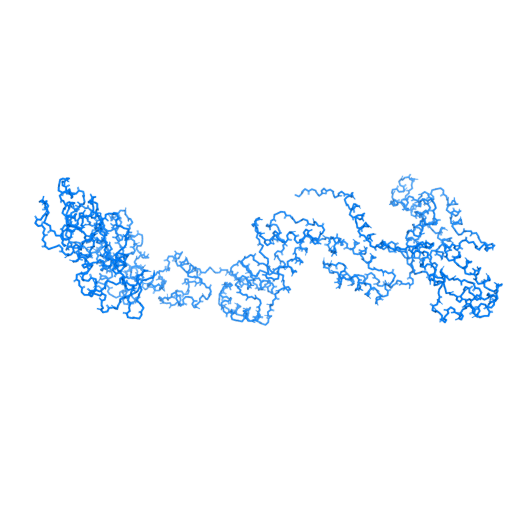7.889 -8.388 -56.965 1.00 86.88 199 ILE A C 1
ATOM 1549 O O . ILE A 1 199 ? 38.664 -8.889 -57.784 1.00 86.88 199 ILE A O 1
ATOM 1553 N N . LYS A 1 200 ? 36.837 -9.075 -56.486 1.00 81.75 200 LYS A N 1
ATOM 1554 C CA . LYS A 1 200 ? 36.543 -10.472 -56.869 1.00 81.75 200 LYS A CA 1
ATOM 1555 C C . LYS A 1 200 ? 36.371 -10.622 -58.378 1.00 81.75 200 LYS A C 1
ATOM 1557 O O . LYS A 1 200 ? 36.746 -11.648 -58.936 1.00 81.75 200 LYS A O 1
ATOM 1562 N N . THR A 1 201 ? 35.859 -9.589 -59.046 1.00 80.56 201 THR A N 1
ATOM 1563 C CA . THR A 1 201 ? 35.665 -9.592 -60.504 1.00 80.56 201 THR A CA 1
ATOM 1564 C C . THR A 1 201 ? 36.984 -9.584 -61.288 1.00 80.56 201 THR A C 1
ATOM 1566 O O . THR A 1 201 ? 37.008 -9.970 -62.456 1.00 80.56 201 THR A O 1
ATOM 1569 N N . LEU A 1 202 ? 38.093 -9.187 -60.652 1.00 83.81 202 LEU A N 1
ATOM 1570 C CA . LEU A 1 202 ? 39.403 -9.046 -61.290 1.00 83.81 202 LEU A CA 1
ATOM 1571 C C . LEU A 1 202 ? 40.257 -10.321 -61.231 1.00 83.81 202 LEU A C 1
ATOM 1573 O O . LEU A 1 202 ? 41.172 -10.476 -62.042 1.00 83.81 202 LEU A O 1
ATOM 1577 N N . PHE A 1 203 ? 39.985 -11.236 -60.294 1.00 85.19 203 PHE A N 1
ATOM 1578 C CA . PHE A 1 203 ? 40.811 -12.424 -60.058 1.00 85.19 203 PHE A CA 1
ATOM 1579 C C . PHE A 1 203 ? 39.977 -13.707 -60.054 1.00 85.19 203 PHE A C 1
ATOM 1581 O O . PHE A 1 203 ? 39.120 -13.905 -59.203 1.00 85.19 203 PHE A O 1
ATOM 1588 N N . SER A 1 204 ? 40.294 -14.643 -60.953 1.00 79.19 204 SER A N 1
ATOM 1589 C CA . SER A 1 204 ? 39.622 -15.954 -61.016 1.00 79.19 204 SER A CA 1
ATOM 1590 C C . SER A 1 204 ? 40.155 -16.984 -60.010 1.00 79.19 204 SER A C 1
ATOM 1592 O O . SER A 1 204 ? 39.582 -18.061 -59.876 1.00 79.19 204 SER A O 1
ATOM 1594 N N . VAL A 1 205 ? 41.271 -16.690 -59.332 1.00 85.44 205 VAL A N 1
ATOM 1595 C CA . VAL A 1 205 ? 41.919 -17.583 -58.357 1.00 85.44 205 VAL A CA 1
ATOM 1596 C C . VAL A 1 205 ? 41.824 -16.947 -56.964 1.00 85.44 205 VAL A C 1
ATOM 1598 O O . VAL A 1 205 ? 42.372 -15.855 -56.789 1.00 85.44 205 VAL A O 1
ATOM 1601 N N . PRO A 1 206 ? 41.197 -17.613 -55.972 1.00 84.25 206 PRO A N 1
ATOM 1602 C CA . PRO A 1 206 ? 41.011 -17.065 -54.623 1.00 84.25 206 PRO A CA 1
ATOM 1603 C C . PRO A 1 206 ? 42.311 -16.623 -53.939 1.00 84.25 206 PRO A C 1
ATOM 1605 O O . PRO A 1 206 ? 42.365 -15.555 -53.347 1.00 84.25 206 PRO A O 1
ATOM 1608 N N . GLU A 1 207 ? 43.401 -17.376 -54.109 1.00 87.69 207 GLU A N 1
ATOM 1609 C CA . GLU A 1 207 ? 44.707 -17.040 -53.520 1.00 87.69 207 GLU A CA 1
ATOM 1610 C C . GLU A 1 207 ? 45.241 -15.676 -53.986 1.00 87.69 207 GLU A C 1
ATOM 1612 O O . GLU A 1 207 ? 45.850 -14.933 -53.213 1.00 87.69 207 GLU A O 1
ATOM 1617 N N . HIS A 1 208 ? 45.023 -15.340 -55.263 1.00 88.88 208 HIS A N 1
ATOM 1618 C CA . HIS A 1 208 ? 45.454 -14.065 -55.836 1.00 88.88 208 HIS A CA 1
ATOM 1619 C C . HIS A 1 208 ? 44.596 -12.909 -55.326 1.00 88.88 208 HIS A C 1
ATOM 1621 O O . HIS A 1 208 ? 45.137 -11.838 -55.058 1.00 88.88 208 HIS A O 1
ATOM 1627 N N . LEU A 1 209 ? 43.290 -13.145 -55.164 1.00 87.81 209 LEU A N 1
ATOM 1628 C CA . LEU A 1 209 ? 42.362 -12.199 -54.554 1.00 87.81 209 LEU A CA 1
ATOM 1629 C C . LEU A 1 209 ? 42.778 -11.886 -53.113 1.00 87.81 209 LEU A C 1
ATOM 1631 O O . LEU A 1 209 ? 42.997 -10.719 -52.803 1.00 87.81 209 LEU A O 1
ATOM 1635 N N . ASP A 1 210 ? 42.949 -12.909 -52.269 1.00 87.56 210 ASP A N 1
ATOM 1636 C CA . ASP A 1 210 ? 43.324 -12.744 -50.858 1.00 87.56 210 ASP A CA 1
ATOM 1637 C C . ASP A 1 210 ? 44.626 -11.941 -50.736 1.00 87.56 210 ASP A C 1
ATOM 1639 O O . ASP A 1 210 ? 44.715 -10.960 -49.996 1.00 87.56 210 ASP A O 1
ATOM 1643 N N . CYS A 1 211 ? 45.636 -12.312 -51.530 1.00 89.19 211 CYS A N 1
ATOM 1644 C CA . CYS A 1 211 ? 46.915 -11.611 -51.552 1.00 89.19 211 CYS A CA 1
ATOM 1645 C C . CYS A 1 211 ? 46.782 -10.158 -52.033 1.00 89.19 211 CYS A C 1
ATOM 1647 O O . CYS A 1 211 ? 47.466 -9.289 -51.496 1.00 89.19 211 CYS A O 1
ATOM 1649 N N . PHE A 1 212 ? 45.946 -9.883 -53.040 1.00 90.75 212 PHE A N 1
ATOM 1650 C CA . PHE A 1 212 ? 45.734 -8.527 -53.551 1.00 90.75 212 PHE A CA 1
ATOM 1651 C C . PHE A 1 212 ? 44.992 -7.645 -52.546 1.00 90.75 212 PHE A C 1
ATOM 1653 O O . PHE A 1 212 ? 45.424 -6.520 -52.306 1.00 90.75 212 PHE A O 1
ATOM 1660 N N . VAL A 1 213 ? 43.946 -8.172 -51.905 1.00 89.06 213 VAL A N 1
ATOM 1661 C CA . VAL A 1 213 ? 43.232 -7.479 -50.827 1.00 89.06 213 VAL A CA 1
ATOM 1662 C C . VAL A 1 213 ? 44.191 -7.133 -49.692 1.00 89.06 213 VAL A C 1
ATOM 1664 O O . VAL A 1 213 ? 44.285 -5.970 -49.314 1.00 89.06 213 VAL A O 1
ATOM 1667 N N . TYR A 1 214 ? 44.998 -8.097 -49.239 1.00 89.88 214 TYR A N 1
ATOM 1668 C CA . TYR A 1 214 ? 45.993 -7.850 -48.196 1.00 89.88 214 TYR A CA 1
ATOM 1669 C C . TYR A 1 214 ? 47.013 -6.765 -48.592 1.00 89.88 214 TYR A C 1
ATOM 1671 O O . TYR A 1 214 ? 47.491 -6.012 -47.746 1.00 89.88 214 TYR A O 1
ATOM 1679 N N . ILE A 1 215 ? 47.362 -6.642 -49.877 1.00 90.38 215 ILE A N 1
ATOM 1680 C CA . ILE A 1 215 ? 48.246 -5.565 -50.356 1.00 90.38 215 ILE A CA 1
ATOM 1681 C C . ILE A 1 215 ? 47.550 -4.206 -50.294 1.00 90.38 215 ILE A C 1
ATOM 1683 O O . ILE A 1 215 ? 48.198 -3.231 -49.915 1.00 90.38 215 ILE A O 1
ATOM 1687 N N . LEU A 1 216 ? 46.266 -4.134 -50.651 1.00 89.94 216 LEU A N 1
ATOM 1688 C CA . LEU A 1 216 ? 45.482 -2.902 -50.552 1.00 89.94 216 LEU A CA 1
ATOM 1689 C C . LEU A 1 216 ? 45.241 -2.483 -49.097 1.00 89.94 216 LEU A C 1
ATOM 1691 O O . LEU A 1 216 ? 45.328 -1.305 -48.787 1.00 89.94 216 LEU A O 1
ATOM 1695 N N . GLU A 1 217 ? 45.049 -3.426 -48.178 1.00 87.19 217 GLU A N 1
ATOM 1696 C CA . GLU A 1 217 ? 44.985 -3.137 -46.735 1.00 87.19 217 GLU A CA 1
ATOM 1697 C C . GLU A 1 217 ? 46.320 -2.591 -46.178 1.00 87.19 217 GLU A C 1
ATOM 1699 O O . GLU A 1 217 ? 46.363 -2.028 -45.089 1.00 87.19 217 GLU A O 1
ATOM 1704 N N . ASN A 1 218 ? 47.432 -2.762 -46.909 1.00 85.88 218 ASN A N 1
ATOM 1705 C CA . ASN A 1 218 ? 48.783 -2.365 -46.494 1.00 85.88 218 ASN A CA 1
ATOM 1706 C C . ASN A 1 218 ? 49.429 -1.337 -47.448 1.00 85.88 218 ASN A C 1
ATOM 1708 O O . ASN A 1 218 ? 50.662 -1.246 -47.519 1.00 85.88 218 ASN A O 1
ATOM 1712 N N . THR A 1 219 ? 48.625 -0.575 -48.198 1.00 85.50 219 THR A N 1
ATOM 1713 C CA . THR A 1 219 ? 49.098 0.532 -49.044 1.00 85.50 219 THR A CA 1
ATOM 1714 C C . THR A 1 219 ? 48.630 1.885 -48.516 1.00 85.50 219 THR A C 1
ATOM 1716 O O . THR A 1 219 ? 47.611 1.976 -47.853 1.00 85.50 219 THR A O 1
ATOM 1719 N N . GLU A 1 220 ? 49.368 2.951 -48.831 1.00 85.75 220 GLU A N 1
ATOM 1720 C CA . GLU A 1 220 ? 48.987 4.336 -48.496 1.00 85.75 220 GLU A CA 1
ATOM 1721 C C . GLU A 1 220 ? 48.050 4.956 -49.550 1.00 85.75 220 GLU A C 1
ATOM 1723 O O . GLU A 1 220 ? 47.573 6.072 -49.383 1.00 85.75 220 GLU A O 1
ATOM 1728 N N . ALA A 1 221 ? 47.812 4.258 -50.666 1.00 86.38 221 ALA A N 1
ATOM 1729 C CA . ALA A 1 221 ? 47.011 4.763 -51.781 1.00 86.38 221 ALA A CA 1
ATOM 1730 C C . ALA A 1 221 ? 45.491 4.693 -51.543 1.00 86.38 221 ALA A C 1
ATOM 1732 O O . ALA A 1 221 ? 44.746 5.410 -52.204 1.00 86.38 221 ALA A O 1
ATOM 1733 N N . VAL A 1 222 ? 45.043 3.829 -50.629 1.00 91.38 222 VAL A N 1
ATOM 1734 C CA . VAL A 1 222 ? 43.647 3.667 -50.201 1.00 91.38 222 VAL A CA 1
ATOM 1735 C C . VAL A 1 222 ? 43.599 3.408 -48.708 1.00 91.38 222 VAL A C 1
ATOM 1737 O O . VAL A 1 222 ? 44.541 2.854 -48.148 1.00 91.38 222 VAL A O 1
ATOM 1740 N N . TYR A 1 223 ? 42.490 3.779 -48.084 1.00 92.12 223 TYR A N 1
ATOM 1741 C CA . TYR A 1 223 ? 42.171 3.392 -46.717 1.00 92.12 223 TYR A CA 1
ATOM 1742 C C . TYR A 1 223 ? 41.019 2.387 -46.731 1.00 92.12 223 TYR A C 1
ATOM 1744 O O . TYR A 1 223 ? 40.071 2.558 -47.495 1.00 92.12 223 TYR A O 1
ATOM 1752 N N . TYR A 1 224 ? 41.104 1.341 -45.912 1.00 92.00 224 TYR A N 1
ATOM 1753 C CA . TYR A 1 224 ? 40.078 0.305 -45.814 1.00 92.00 224 TYR A CA 1
ATOM 1754 C C . TYR A 1 224 ? 39.279 0.472 -44.520 1.00 92.00 224 TYR A C 1
ATOM 1756 O O . TYR A 1 224 ? 39.849 0.393 -43.431 1.00 92.00 224 TYR A O 1
ATOM 1764 N N . PHE A 1 225 ? 37.971 0.686 -44.652 1.00 91.44 225 PHE A N 1
ATOM 1765 C CA . PHE A 1 225 ? 37.029 0.692 -43.537 1.00 91.44 225 PHE A CA 1
ATOM 1766 C C . PHE A 1 225 ? 36.446 -0.712 -43.374 1.00 91.44 225 PHE A C 1
ATOM 1768 O O . PHE A 1 225 ? 35.593 -1.124 -44.160 1.00 91.44 225 PHE A O 1
ATOM 1775 N N . GLU A 1 226 ? 36.920 -1.448 -42.365 1.00 89.06 226 GLU A N 1
ATOM 1776 C CA . GLU A 1 226 ? 36.523 -2.843 -42.130 1.00 89.06 226 GLU A CA 1
ATOM 1777 C C . GLU A 1 226 ? 35.012 -2.983 -41.898 1.00 89.06 226 GLU A C 1
ATOM 1779 O O . GLU A 1 226 ? 34.390 -3.833 -42.535 1.00 89.06 226 GLU A O 1
ATOM 1784 N N . PHE A 1 227 ? 34.410 -2.093 -41.099 1.00 90.12 227 PHE A N 1
ATOM 1785 C CA . PHE A 1 227 ? 32.967 -2.081 -40.838 1.00 90.12 227 PHE A CA 1
ATOM 1786 C C . PHE A 1 227 ? 32.080 -1.865 -42.071 1.00 90.12 227 PHE A C 1
ATOM 1788 O O . PHE A 1 227 ? 30.920 -2.266 -42.052 1.00 90.12 227 PHE A O 1
ATOM 1795 N N . ALA A 1 228 ? 32.607 -1.226 -43.117 1.00 89.69 228 ALA A N 1
ATOM 1796 C CA . ALA A 1 228 ? 31.875 -0.870 -44.333 1.00 89.69 228 ALA A CA 1
ATOM 1797 C C . ALA A 1 228 ? 32.227 -1.776 -45.529 1.00 89.69 228 ALA A C 1
ATOM 1799 O O . ALA A 1 228 ? 31.603 -1.696 -46.581 1.00 89.69 228 ALA A O 1
ATOM 1800 N N . ASP A 1 229 ? 33.272 -2.605 -45.409 1.00 89.56 229 ASP A N 1
ATOM 1801 C CA . ASP A 1 229 ? 33.885 -3.344 -46.527 1.00 89.56 229 ASP A CA 1
ATOM 1802 C C . ASP A 1 229 ? 34.254 -2.436 -47.731 1.00 89.56 229 ASP A C 1
ATOM 1804 O O . ASP A 1 229 ? 34.220 -2.853 -48.897 1.00 89.56 229 ASP A O 1
ATOM 1808 N N . LYS A 1 230 ? 34.625 -1.174 -47.446 1.00 91.56 230 LYS A N 1
ATOM 1809 C CA . LYS A 1 230 ? 34.912 -0.114 -48.433 1.00 91.56 230 LYS A CA 1
ATOM 1810 C C . LYS A 1 230 ? 36.387 0.292 -48.431 1.00 91.56 230 LYS A C 1
ATOM 1812 O O . LYS A 1 230 ? 36.978 0.580 -47.389 1.00 91.56 230 LYS A O 1
ATOM 1817 N N . PHE A 1 231 ? 36.967 0.392 -49.626 1.00 92.25 231 PHE A N 1
ATOM 1818 C CA . PHE A 1 231 ? 38.244 1.059 -49.883 1.00 92.25 231 PHE A CA 1
ATOM 1819 C C . PHE A 1 231 ? 37.985 2.479 -50.389 1.00 92.25 231 PHE A C 1
ATOM 1821 O O . PHE A 1 231 ? 37.298 2.659 -51.394 1.00 92.25 231 PHE A O 1
ATOM 1828 N N . VAL A 1 232 ? 38.552 3.480 -49.718 1.00 92.56 232 VAL A N 1
ATOM 1829 C CA . VAL A 1 232 ? 38.268 4.906 -49.943 1.00 92.56 232 VAL A CA 1
ATOM 1830 C C . VAL A 1 232 ? 39.558 5.662 -50.275 1.00 92.56 232 VAL A C 1
ATOM 1832 O O . VAL A 1 232 ? 40.630 5.333 -49.756 1.00 92.56 232 VAL A O 1
ATOM 1835 N N . ASP A 1 233 ? 39.468 6.684 -51.137 1.00 89.94 233 ASP A N 1
ATOM 1836 C CA . ASP A 1 233 ? 40.579 7.620 -51.369 1.00 89.94 233 ASP A CA 1
ATOM 1837 C C . ASP A 1 233 ? 40.906 8.373 -50.061 1.00 89.94 233 ASP A C 1
ATOM 1839 O O . ASP A 1 233 ? 40.043 9.100 -49.555 1.00 89.94 233 ASP A O 1
ATOM 1843 N N . PRO A 1 234 ? 42.139 8.275 -49.522 1.00 90.00 234 PRO A N 1
ATOM 1844 C CA . PRO A 1 234 ? 42.513 8.930 -48.272 1.00 90.00 234 PRO A CA 1
ATOM 1845 C C . PRO A 1 234 ? 42.307 10.450 -48.278 1.00 90.00 234 PRO A C 1
ATOM 1847 O O . PRO A 1 234 ? 42.144 11.047 -47.221 1.00 90.00 234 PRO A O 1
ATOM 1850 N N . LYS A 1 235 ? 42.272 11.098 -49.452 1.00 88.62 235 LYS A N 1
ATOM 1851 C CA . LYS A 1 235 ? 42.019 12.546 -49.580 1.00 88.62 235 LYS A CA 1
ATOM 1852 C C . LYS A 1 235 ? 40.592 12.960 -49.220 1.00 88.62 235 LYS A C 1
ATOM 1854 O O . LYS A 1 235 ? 40.352 14.148 -49.010 1.00 88.62 235 LYS A O 1
ATOM 1859 N N . LEU A 1 236 ? 39.651 12.018 -49.232 1.00 87.38 236 LEU A N 1
ATOM 1860 C CA . LEU A 1 236 ? 38.246 12.265 -48.908 1.00 87.38 236 LEU A CA 1
ATOM 1861 C C . LEU A 1 236 ? 37.947 12.063 -47.422 1.00 87.38 236 LEU A C 1
ATOM 1863 O O . LEU A 1 236 ? 36.865 12.431 -46.979 1.00 87.38 236 LEU A O 1
ATOM 1867 N N . ILE A 1 237 ? 38.888 11.498 -46.665 1.00 92.25 237 ILE A N 1
ATOM 1868 C CA . ILE A 1 237 ? 38.706 11.131 -45.263 1.00 92.25 237 ILE A CA 1
ATOM 1869 C C . ILE A 1 237 ? 39.159 12.305 -44.383 1.00 92.25 237 ILE A C 1
ATOM 1871 O O . ILE A 1 237 ? 40.334 12.675 -44.432 1.00 92.25 237 ILE A O 1
ATOM 1875 N N . PRO A 1 238 ? 38.267 12.914 -43.581 1.00 93.12 238 PRO A N 1
ATOM 1876 C CA . PRO A 1 238 ? 38.657 13.907 -42.581 1.00 93.12 238 PRO A CA 1
ATOM 1877 C C . PRO A 1 238 ? 39.576 13.301 -41.513 1.00 93.12 238 PRO A C 1
ATOM 1879 O O . PRO A 1 238 ? 39.370 12.159 -41.116 1.00 93.12 238 PRO A O 1
ATOM 1882 N N . ASP A 1 239 ? 40.538 14.063 -40.983 1.00 92.50 239 ASP A N 1
ATOM 1883 C CA . ASP A 1 239 ? 41.468 13.572 -39.945 1.00 92.50 239 ASP A CA 1
ATOM 1884 C C . ASP A 1 239 ? 40.755 13.100 -38.657 1.00 92.50 239 ASP A C 1
ATOM 1886 O O . ASP A 1 239 ? 41.286 12.275 -37.914 1.00 92.50 239 ASP A O 1
ATOM 1890 N N . ASP A 1 240 ? 39.556 13.619 -38.385 1.00 94.38 240 ASP A N 1
ATOM 1891 C CA . ASP A 1 240 ? 38.749 13.380 -37.186 1.00 94.38 240 ASP A CA 1
ATOM 1892 C C . ASP A 1 240 ? 37.500 12.511 -37.437 1.00 94.38 240 ASP A C 1
ATOM 1894 O O . ASP A 1 240 ? 36.577 12.513 -36.620 1.00 94.38 240 ASP A O 1
ATOM 1898 N N . TRP A 1 241 ? 37.464 11.759 -38.546 1.00 94.94 241 TRP A N 1
ATOM 1899 C CA . TRP A 1 241 ? 36.312 10.941 -38.958 1.00 94.94 241 TRP A CA 1
ATOM 1900 C C . TRP A 1 241 ? 35.779 10.021 -37.843 1.00 94.94 241 TRP A C 1
ATOM 1902 O O . TRP A 1 241 ? 34.571 9.934 -37.643 1.00 94.94 241 TRP A O 1
ATOM 1912 N N . ASP A 1 242 ? 36.668 9.385 -37.077 1.00 94.25 242 ASP A N 1
ATOM 1913 C CA . ASP A 1 242 ? 36.318 8.437 -36.010 1.00 94.25 242 ASP A CA 1
ATOM 1914 C C . ASP A 1 242 ? 35.568 9.131 -34.859 1.00 94.25 242 ASP A C 1
ATOM 1916 O O . ASP A 1 242 ? 34.494 8.705 -34.432 1.00 94.25 242 ASP A O 1
ATOM 1920 N N . MET A 1 243 ? 36.065 10.298 -34.432 1.00 96.00 243 MET A N 1
ATOM 1921 C CA . MET A 1 243 ? 35.408 11.137 -33.425 1.00 96.00 243 MET A CA 1
ATOM 1922 C C . MET A 1 243 ? 34.041 11.636 -33.912 1.00 96.00 243 MET A C 1
ATOM 1924 O O . MET A 1 243 ? 33.097 11.750 -33.124 1.00 96.00 243 MET A O 1
ATOM 1928 N N . GLN A 1 244 ? 33.915 11.931 -35.208 1.00 96.31 244 GLN A N 1
ATOM 1929 C CA . GLN A 1 244 ? 32.653 12.359 -35.804 1.00 96.31 244 GLN A CA 1
ATOM 1930 C C . GLN A 1 244 ? 31.620 11.227 -35.820 1.00 96.31 244 GLN A C 1
ATOM 1932 O O . GLN A 1 244 ? 30.482 11.477 -35.425 1.00 96.31 244 GLN A O 1
ATOM 1937 N N . LEU A 1 245 ? 32.002 9.998 -36.184 1.00 96.50 245 LEU A N 1
ATOM 1938 C CA . LEU A 1 245 ? 31.108 8.834 -36.123 1.00 96.50 245 LEU A CA 1
ATOM 1939 C C . LEU A 1 245 ? 30.642 8.547 -34.690 1.00 96.50 245 LEU A C 1
ATOM 1941 O O . LEU A 1 245 ? 29.448 8.357 -34.466 1.00 96.50 245 LEU A O 1
ATOM 1945 N N . HIS A 1 246 ? 31.541 8.626 -33.705 1.00 96.38 246 HIS A N 1
ATOM 1946 C CA . HIS A 1 246 ? 31.172 8.515 -32.289 1.00 96.38 246 HIS A CA 1
ATOM 1947 C C . HIS A 1 246 ? 30.245 9.640 -31.806 1.00 96.38 246 HIS A C 1
ATOM 1949 O O . HIS A 1 246 ? 29.424 9.443 -30.909 1.00 96.38 246 HIS A O 1
ATOM 1955 N N . THR A 1 247 ? 30.343 10.829 -32.402 1.00 95.94 247 THR A N 1
ATOM 1956 C CA . THR A 1 247 ? 29.411 11.923 -32.106 1.00 95.94 247 THR A CA 1
ATOM 1957 C C . THR A 1 247 ? 28.010 11.592 -32.625 1.00 95.94 247 THR A C 1
ATOM 1959 O O . THR A 1 247 ? 27.046 11.734 -31.878 1.00 95.94 247 THR A O 1
ATOM 1962 N N . ILE A 1 248 ? 27.900 11.077 -33.857 1.00 95.19 248 ILE A N 1
ATOM 1963 C CA . ILE A 1 248 ? 26.621 10.626 -34.433 1.00 95.19 248 ILE A CA 1
ATOM 1964 C C . ILE A 1 248 ? 26.034 9.466 -33.609 1.00 95.19 248 ILE A C 1
ATOM 1966 O O . ILE A 1 248 ? 24.844 9.479 -33.299 1.00 95.19 248 ILE A O 1
ATOM 1970 N N . GLU A 1 249 ? 26.862 8.498 -33.193 1.00 94.31 249 GLU A N 1
ATOM 1971 C CA . GLU A 1 249 ? 26.465 7.394 -32.300 1.00 94.31 249 GLU A CA 1
ATOM 1972 C C . GLU A 1 249 ? 25.810 7.935 -31.021 1.00 94.31 249 GLU A C 1
ATOM 1974 O O . GLU A 1 249 ? 24.712 7.518 -30.648 1.00 94.31 249 GLU A O 1
ATOM 1979 N N . HIS A 1 250 ? 26.455 8.892 -30.353 1.00 93.06 250 HIS A N 1
ATOM 1980 C CA . HIS A 1 250 ? 25.935 9.458 -29.114 1.00 93.06 250 HIS A CA 1
ATOM 1981 C C . HIS A 1 250 ? 24.664 10.299 -29.327 1.00 93.06 250 HIS A C 1
ATOM 1983 O O . HIS A 1 250 ? 23.740 10.217 -28.519 1.00 93.06 250 HIS A O 1
ATOM 1989 N N . GLU A 1 251 ? 24.619 11.117 -30.382 1.00 93.38 251 GLU A N 1
ATOM 1990 C CA . GLU A 1 251 ? 23.532 12.074 -30.633 1.00 93.38 251 GLU A CA 1
ATOM 1991 C C . GLU A 1 251 ? 22.261 11.418 -31.187 1.00 93.38 251 GLU A C 1
ATOM 1993 O O . GLU A 1 251 ? 21.165 11.795 -30.772 1.00 93.38 251 GLU A O 1
ATOM 1998 N N . LEU A 1 252 ? 22.392 10.450 -32.102 1.00 92.31 252 LEU A N 1
ATOM 1999 C CA . LEU A 1 252 ? 21.249 9.851 -32.804 1.00 92.31 252 LEU A CA 1
ATOM 2000 C C . LEU A 1 252 ? 20.864 8.463 -32.282 1.00 92.31 252 LEU A C 1
ATOM 2002 O O . LEU A 1 252 ? 19.685 8.120 -32.281 1.00 92.31 252 LEU A O 1
ATOM 2006 N N . VAL A 1 253 ? 21.836 7.653 -31.845 1.00 90.06 253 VAL A N 1
ATOM 2007 C CA . VAL A 1 253 ? 21.598 6.239 -31.492 1.00 90.06 253 VAL A CA 1
ATOM 2008 C C . VAL A 1 253 ? 21.438 6.065 -29.982 1.00 90.06 253 VAL A C 1
ATOM 2010 O O . VAL A 1 253 ? 20.512 5.401 -29.511 1.00 90.06 253 VAL A O 1
ATOM 2013 N N . GLY A 1 254 ? 22.347 6.646 -29.195 1.00 87.75 254 GLY A N 1
ATOM 2014 C CA . GLY A 1 254 ? 22.336 6.528 -27.740 1.00 87.75 254 GLY A CA 1
ATOM 2015 C C . GLY A 1 254 ? 22.405 5.069 -27.268 1.00 87.75 254 GLY A C 1
ATOM 2016 O O . GLY A 1 254 ? 23.268 4.296 -27.686 1.00 87.75 254 GLY A O 1
ATOM 2017 N N . GLU A 1 255 ? 21.518 4.679 -26.348 1.00 84.88 255 GLU A N 1
ATOM 2018 C CA . GLU A 1 255 ? 21.516 3.327 -25.768 1.00 84.88 255 GLU A CA 1
ATOM 2019 C C . GLU A 1 255 ? 20.595 2.339 -26.510 1.00 84.88 255 GLU A C 1
ATOM 2021 O O . GLU A 1 255 ? 20.905 1.143 -26.530 1.00 84.88 255 GLU A O 1
ATOM 2026 N N . VAL A 1 256 ? 19.485 2.823 -27.085 1.00 87.19 256 VAL A N 1
ATOM 2027 C CA . VAL A 1 256 ? 18.479 2.068 -27.858 1.00 87.19 256 VAL A CA 1
ATOM 2028 C C . VAL A 1 256 ? 17.818 3.018 -28.854 1.00 87.19 256 VAL A C 1
ATOM 2030 O O . VAL A 1 256 ? 17.324 4.067 -28.440 1.00 87.19 256 VAL A O 1
ATOM 2033 N N . VAL A 1 257 ? 17.718 2.619 -30.121 1.00 89.81 257 VAL A N 1
ATOM 2034 C CA . VAL A 1 257 ? 16.976 3.367 -31.145 1.00 89.81 257 VAL A CA 1
ATOM 2035 C C . VAL A 1 257 ? 16.280 2.413 -32.108 1.00 89.81 257 VAL A C 1
ATOM 2037 O O . VAL A 1 257 ? 16.794 1.325 -32.365 1.00 89.81 257 VAL A O 1
ATOM 2040 N N . ASN A 1 258 ? 15.118 2.801 -32.632 1.00 86.75 258 ASN A N 1
ATOM 2041 C CA . ASN A 1 258 ? 14.588 2.179 -33.842 1.00 86.75 258 ASN A CA 1
ATOM 2042 C C . ASN A 1 258 ? 15.381 2.748 -35.018 1.00 86.75 258 ASN A C 1
ATOM 2044 O O . ASN A 1 258 ? 15.292 3.938 -35.305 1.00 86.75 258 ASN A O 1
ATOM 2048 N N . TYR A 1 259 ? 16.199 1.917 -35.651 1.00 87.44 259 TYR A N 1
ATOM 2049 C CA . TYR A 1 259 ? 17.167 2.403 -36.623 1.00 87.44 259 TYR A CA 1
ATOM 2050 C C . TYR A 1 259 ? 16.499 2.927 -37.897 1.00 87.44 259 TYR A C 1
ATOM 2052 O O . TYR A 1 259 ? 16.962 3.910 -38.465 1.00 87.44 259 TYR A O 1
ATOM 2060 N N . TYR A 1 260 ? 15.363 2.339 -38.289 1.00 84.56 260 TYR A N 1
ATOM 2061 C CA . TYR A 1 260 ? 14.583 2.801 -39.439 1.00 84.56 260 TYR A CA 1
ATOM 2062 C C . TYR A 1 260 ? 14.028 4.216 -39.252 1.00 84.56 260 TYR A C 1
ATOM 2064 O O . TYR A 1 260 ? 13.854 4.928 -40.237 1.00 84.56 260 TYR A O 1
ATOM 2072 N N . ASP A 1 261 ? 13.795 4.633 -38.004 1.00 85.06 261 ASP A N 1
ATOM 2073 C CA . ASP A 1 261 ? 13.281 5.969 -37.689 1.00 85.06 261 ASP A CA 1
ATOM 2074 C C . ASP A 1 261 ? 14.357 7.064 -37.812 1.00 85.06 261 ASP A C 1
ATOM 2076 O O . ASP A 1 261 ? 14.003 8.236 -37.746 1.00 85.06 261 ASP A O 1
ATOM 2080 N N . ILE A 1 262 ? 15.643 6.704 -37.952 1.00 88.19 262 ILE A N 1
ATOM 2081 C CA . ILE A 1 262 ? 16.768 7.660 -37.986 1.00 88.19 262 ILE A CA 1
ATOM 2082 C C . ILE A 1 262 ? 17.641 7.566 -39.249 1.00 88.19 262 ILE A C 1
ATOM 2084 O O . ILE A 1 262 ? 18.701 8.190 -39.299 1.00 88.19 262 ILE A O 1
ATOM 2088 N N . LEU A 1 263 ? 17.254 6.769 -40.254 1.00 87.69 263 LEU A N 1
ATOM 2089 C CA . LEU A 1 263 ? 18.071 6.543 -41.458 1.00 87.69 263 LEU A CA 1
ATOM 2090 C C . LEU A 1 263 ? 18.396 7.854 -42.190 1.00 87.69 263 LEU A C 1
ATOM 2092 O O . LEU A 1 263 ? 19.553 8.120 -42.513 1.00 87.69 263 LEU A O 1
ATOM 2096 N N . GLU A 1 264 ? 17.383 8.698 -42.403 1.00 87.62 264 GLU A N 1
ATOM 2097 C CA . GLU A 1 264 ? 17.544 9.972 -43.112 1.00 87.62 264 GLU A CA 1
ATOM 2098 C C . GLU A 1 264 ? 18.413 10.962 -42.318 1.00 87.62 264 GLU A C 1
ATOM 2100 O O . GLU A 1 264 ? 19.237 11.684 -42.895 1.00 87.62 264 GLU A O 1
ATOM 2105 N N . GLU A 1 265 ? 18.262 10.997 -40.991 1.00 91.62 265 GLU A N 1
ATOM 2106 C CA . GLU A 1 265 ? 19.078 11.818 -40.098 1.00 91.62 265 GLU A CA 1
ATOM 2107 C C . GLU A 1 265 ? 20.542 11.372 -40.090 1.00 91.62 265 GLU A C 1
ATOM 2109 O O . GLU A 1 265 ? 21.427 12.230 -40.114 1.00 91.62 265 GLU A O 1
ATOM 2114 N N . VAL A 1 266 ? 20.802 10.060 -40.097 1.00 92.50 266 VAL A N 1
ATOM 2115 C CA . VAL A 1 266 ? 22.158 9.498 -40.179 1.00 92.50 266 VAL A CA 1
ATOM 2116 C C . VAL A 1 266 ? 22.839 9.945 -41.471 1.00 92.50 266 VAL A C 1
ATOM 2118 O O . VAL A 1 266 ? 23.904 10.563 -41.403 1.00 92.50 266 VAL A O 1
ATOM 2121 N N . ASP A 1 267 ? 22.211 9.732 -42.631 1.00 90.38 267 ASP A N 1
ATOM 2122 C CA . ASP A 1 267 ? 22.775 10.149 -43.925 1.00 90.38 267 ASP A CA 1
ATOM 2123 C C . ASP A 1 267 ? 23.002 11.668 -43.982 1.00 90.38 267 ASP A C 1
ATOM 2125 O O . ASP A 1 267 ? 24.029 12.159 -44.469 1.00 90.38 267 ASP A O 1
ATOM 2129 N N . THR A 1 268 ? 22.066 12.436 -43.421 1.00 92.62 268 THR A N 1
ATOM 2130 C CA . THR A 1 268 ? 22.170 13.894 -43.329 1.00 92.62 268 THR A CA 1
ATOM 2131 C C . THR A 1 268 ? 23.358 14.329 -42.464 1.00 92.62 268 THR A C 1
ATOM 2133 O O . THR A 1 268 ? 24.092 15.250 -42.842 1.00 92.62 268 THR A O 1
ATOM 2136 N N . GLU A 1 269 ? 23.568 13.699 -41.306 1.00 93.88 269 GLU A N 1
ATOM 2137 C CA . GLU A 1 269 ? 24.692 14.001 -40.415 1.00 93.88 269 GLU A CA 1
ATOM 2138 C C . GLU A 1 269 ? 26.040 13.572 -41.007 1.00 93.88 269 GLU A C 1
ATOM 2140 O O . GLU A 1 269 ? 27.003 14.344 -40.934 1.00 93.88 269 GLU A O 1
ATOM 2145 N N . LEU A 1 270 ? 26.105 12.414 -41.673 1.00 94.06 270 LEU A N 1
ATOM 2146 C CA . LEU A 1 270 ? 27.292 11.971 -42.412 1.00 94.06 270 LEU A CA 1
ATOM 2147 C C . LEU A 1 270 ? 27.668 12.987 -43.501 1.00 94.06 270 LEU A C 1
ATOM 2149 O O . LEU A 1 270 ? 28.821 13.425 -43.583 1.00 94.06 270 LEU A O 1
ATOM 2153 N N . ALA A 1 271 ? 26.692 13.453 -44.287 1.00 91.38 271 ALA A N 1
ATOM 2154 C CA . ALA A 1 271 ? 26.922 14.453 -45.328 1.00 91.38 271 ALA A CA 1
ATOM 2155 C C . ALA A 1 271 ? 27.398 15.803 -44.762 1.00 91.38 271 ALA A C 1
ATOM 2157 O O . ALA A 1 271 ? 28.376 16.371 -45.263 1.00 91.38 271 ALA A O 1
ATOM 2158 N N . LYS A 1 272 ? 26.766 16.309 -43.689 1.00 93.44 272 LYS A N 1
ATOM 2159 C CA . LYS A 1 272 ? 27.180 17.559 -43.012 1.00 93.44 272 LYS A CA 1
ATOM 2160 C C . LYS A 1 272 ? 28.628 17.507 -42.529 1.00 93.44 272 LYS A C 1
ATOM 2162 O O . LYS A 1 272 ? 29.323 18.525 -42.552 1.00 93.44 272 LYS A O 1
ATOM 2167 N N . ARG A 1 273 ? 29.077 16.325 -42.110 1.00 93.50 273 ARG A N 1
ATOM 2168 C CA . ARG A 1 273 ? 30.413 16.073 -41.555 1.00 93.50 273 ARG A CA 1
ATOM 2169 C C . ARG A 1 273 ? 31.446 15.679 -42.619 1.00 93.50 273 ARG A C 1
ATOM 2171 O O . ARG A 1 273 ? 32.604 15.462 -42.288 1.00 93.50 273 ARG A O 1
ATOM 2178 N N . LYS A 1 274 ? 31.073 15.707 -43.909 1.00 91.44 274 LYS A N 1
ATOM 2179 C CA . LYS A 1 274 ? 31.919 15.326 -45.062 1.00 91.44 274 LYS A CA 1
ATOM 2180 C C . LYS A 1 274 ? 32.323 13.846 -45.064 1.00 91.44 274 LYS A C 1
ATOM 2182 O O . LYS A 1 274 ? 33.378 13.491 -45.579 1.00 91.44 274 LYS A O 1
ATOM 2187 N N . LEU A 1 275 ? 31.464 12.991 -44.519 1.00 93.62 275 LEU A N 1
ATOM 2188 C CA . LEU A 1 275 ? 31.590 11.534 -44.520 1.00 93.62 275 LEU A CA 1
ATOM 2189 C C . LEU A 1 275 ? 30.641 10.892 -45.542 1.00 93.62 275 LEU A C 1
ATOM 2191 O O . LEU A 1 275 ? 30.246 9.751 -45.384 1.00 93.62 275 LEU A O 1
ATOM 2195 N N . ASN A 1 276 ? 30.285 11.602 -46.616 1.00 88.44 276 ASN A N 1
ATOM 2196 C CA . ASN A 1 276 ? 29.325 11.164 -47.642 1.00 88.44 276 ASN A CA 1
ATOM 2197 C C . ASN A 1 276 ? 29.816 10.003 -48.535 1.00 88.44 276 ASN A C 1
ATOM 2199 O O . ASN A 1 276 ? 29.156 9.651 -49.510 1.00 88.44 276 ASN A O 1
ATOM 2203 N N . PHE A 1 277 ? 31.008 9.466 -48.265 1.00 88.69 277 PHE A N 1
ATOM 2204 C CA . PHE A 1 277 ? 31.449 8.176 -48.798 1.00 88.69 277 PHE A CA 1
ATOM 2205 C C . PHE A 1 277 ? 30.902 6.996 -47.976 1.00 88.69 277 PHE A C 1
ATOM 2207 O O . PHE A 1 277 ? 30.973 5.863 -48.450 1.00 88.69 277 PHE A O 1
ATOM 2214 N N . LEU A 1 278 ? 30.371 7.279 -46.781 1.00 92.38 278 LEU A N 1
ATOM 2215 C CA . LEU A 1 278 ? 29.600 6.369 -45.950 1.00 92.38 278 LEU A CA 1
ATOM 2216 C C . LEU A 1 278 ? 28.101 6.660 -46.082 1.00 92.38 278 LEU A C 1
ATOM 2218 O O . LEU A 1 278 ? 27.705 7.812 -46.286 1.00 92.38 278 LEU A O 1
ATOM 2222 N N . ASP A 1 279 ? 27.299 5.617 -45.926 1.00 89.69 279 ASP A N 1
ATOM 2223 C CA . ASP A 1 279 ? 25.838 5.648 -45.856 1.00 89.69 279 ASP A CA 1
ATOM 2224 C C . ASP A 1 279 ? 25.335 5.033 -44.532 1.00 89.69 279 ASP A C 1
ATOM 2226 O O . ASP A 1 279 ? 26.121 4.595 -43.680 1.00 89.69 279 ASP A O 1
ATOM 2230 N N . ALA A 1 280 ? 24.018 5.037 -44.323 1.00 87.38 280 ALA A N 1
ATOM 2231 C CA . ALA A 1 280 ? 23.403 4.440 -43.141 1.00 87.38 280 ALA A CA 1
ATOM 2232 C C . ALA A 1 280 ? 23.740 2.943 -42.964 1.00 87.38 280 ALA A C 1
ATOM 2234 O O . ALA A 1 280 ? 23.936 2.496 -41.834 1.00 87.38 280 ALA A O 1
ATOM 2235 N N . ASP A 1 281 ? 23.882 2.165 -44.041 1.00 87.94 281 ASP A N 1
ATOM 2236 C CA . ASP A 1 281 ? 24.242 0.745 -43.928 1.00 87.94 281 ASP A CA 1
ATOM 2237 C C . ASP A 1 281 ? 25.678 0.580 -43.399 1.00 87.94 281 ASP A C 1
ATOM 2239 O O . ASP A 1 281 ? 25.927 -0.229 -42.496 1.00 87.94 281 ASP A O 1
ATOM 2243 N N . ASP A 1 282 ? 26.618 1.407 -43.869 1.00 92.88 282 ASP A N 1
ATOM 2244 C CA . ASP A 1 282 ? 27.978 1.429 -43.321 1.00 92.88 282 ASP A CA 1
ATOM 2245 C C . ASP A 1 282 ? 28.000 1.867 -41.856 1.00 92.88 282 ASP A C 1
ATOM 2247 O O . ASP A 1 282 ? 28.751 1.320 -41.042 1.00 92.88 282 ASP A O 1
ATOM 2251 N N . PHE A 1 283 ? 27.182 2.865 -41.501 1.00 94.75 283 PHE A N 1
ATOM 2252 C CA . PHE A 1 283 ? 27.094 3.331 -40.122 1.00 94.75 283 PHE A CA 1
ATOM 2253 C C . PHE A 1 283 ? 26.539 2.235 -39.204 1.00 94.75 283 PHE A C 1
ATOM 2255 O O . PHE A 1 283 ? 27.025 2.075 -38.084 1.00 94.75 283 PHE A O 1
ATOM 2262 N N . MET A 1 284 ? 25.592 1.415 -39.672 1.00 88.25 284 MET A N 1
ATOM 2263 C CA . MET A 1 284 ? 25.155 0.219 -38.944 1.00 88.25 284 MET A CA 1
ATOM 2264 C C . MET A 1 284 ? 26.314 -0.768 -38.730 1.00 88.25 284 MET A C 1
ATOM 2266 O O . MET A 1 284 ? 26.475 -1.294 -37.623 1.00 88.25 284 MET A O 1
ATOM 2270 N N . GLY A 1 285 ? 27.156 -0.971 -39.748 1.00 90.75 285 GLY A N 1
ATOM 2271 C CA . GLY A 1 285 ? 28.399 -1.735 -39.625 1.00 90.75 285 GLY A CA 1
ATOM 2272 C C . GLY A 1 285 ? 29.309 -1.188 -38.520 1.00 90.75 285 GLY A C 1
ATOM 2273 O O . GLY A 1 285 ? 29.765 -1.946 -37.658 1.00 90.75 285 GLY A O 1
ATOM 2274 N N . PHE A 1 286 ? 29.512 0.134 -38.488 1.00 94.88 286 PHE A N 1
ATOM 2275 C CA . PHE A 1 286 ? 30.294 0.807 -37.446 1.00 94.88 286 PHE A CA 1
ATOM 2276 C C . PHE A 1 286 ? 29.704 0.560 -36.048 1.00 94.88 286 PHE A C 1
ATOM 2278 O O . PHE A 1 286 ? 30.432 0.203 -35.120 1.00 94.88 286 PHE A O 1
ATOM 2285 N N . LEU A 1 287 ? 28.380 0.654 -35.885 1.00 92.94 287 LEU A N 1
ATOM 2286 C CA . LEU A 1 287 ? 27.719 0.371 -34.606 1.00 92.94 287 LEU A CA 1
ATOM 2287 C C . LEU A 1 287 ? 27.969 -1.072 -34.133 1.00 92.94 287 LEU A C 1
ATOM 2289 O O . LEU A 1 287 ? 28.166 -1.307 -32.936 1.00 92.94 287 LEU A O 1
ATOM 2293 N N . PHE A 1 288 ? 28.015 -2.055 -35.037 1.00 88.75 288 PHE A N 1
ATOM 2294 C CA . PHE A 1 288 ? 28.349 -3.435 -34.664 1.00 88.75 288 PHE A CA 1
ATOM 2295 C C . PHE A 1 288 ? 29.788 -3.581 -34.153 1.00 88.75 288 PHE A C 1
ATOM 2297 O O . PHE A 1 288 ? 30.008 -4.308 -33.173 1.00 88.75 288 PHE A O 1
ATOM 2304 N N . GLU A 1 289 ? 30.751 -2.854 -34.728 1.00 89.88 289 GLU A N 1
ATOM 2305 C CA . GLU A 1 289 ? 32.109 -2.766 -34.171 1.00 89.88 289 GLU A CA 1
ATOM 2306 C C . GLU A 1 289 ? 32.107 -2.133 -32.773 1.00 89.88 289 GLU A C 1
ATOM 2308 O O . GLU A 1 289 ? 32.756 -2.661 -31.865 1.00 89.88 289 GLU A O 1
ATOM 2313 N N . GLN A 1 290 ? 31.261 -1.118 -32.549 1.00 90.38 290 GLN A N 1
ATOM 2314 C CA . GLN A 1 290 ? 31.028 -0.499 -31.233 1.00 90.38 290 GLN A CA 1
ATOM 2315 C C . GLN A 1 290 ? 30.177 -1.355 -30.273 1.00 90.38 290 GLN A C 1
ATOM 2317 O O . GLN A 1 290 ? 29.683 -0.886 -29.244 1.00 90.38 290 GLN A O 1
ATOM 2322 N N . HIS A 1 291 ? 30.030 -2.650 -30.565 1.00 89.12 291 HIS A N 1
ATOM 2323 C CA . HIS A 1 291 ? 29.314 -3.627 -29.746 1.00 89.12 291 HIS A CA 1
ATOM 2324 C C . HIS A 1 291 ? 27.816 -3.339 -29.586 1.00 89.12 291 HIS A C 1
ATOM 2326 O O . HIS A 1 291 ? 27.220 -3.688 -28.556 1.00 89.12 291 HIS A O 1
ATOM 2332 N N . TYR A 1 292 ? 27.186 -2.753 -30.598 1.00 89.44 292 TYR A N 1
ATOM 2333 C CA . TYR A 1 292 ? 25.736 -2.779 -30.732 1.00 89.44 292 TYR A CA 1
ATOM 2334 C C . TYR A 1 292 ? 25.266 -4.107 -31.334 1.00 89.44 292 TYR A C 1
ATOM 2336 O O . TYR A 1 292 ? 26.031 -4.862 -31.934 1.00 89.44 292 TYR A O 1
ATOM 2344 N N . ILE A 1 293 ? 23.992 -4.417 -31.123 1.00 88.31 293 ILE A N 1
ATOM 2345 C CA . ILE A 1 293 ? 23.292 -5.539 -31.749 1.00 88.31 293 ILE A CA 1
ATOM 2346 C C . ILE A 1 293 ? 21.983 -5.032 -32.348 1.00 88.31 293 ILE A C 1
ATOM 2348 O O . ILE A 1 293 ? 21.351 -4.142 -31.778 1.00 88.31 293 ILE A O 1
ATOM 2352 N N . ALA A 1 294 ? 21.572 -5.627 -33.465 1.00 86.38 294 ALA A N 1
ATOM 2353 C CA . ALA A 1 294 ? 20.243 -5.439 -34.030 1.00 86.38 294 ALA A CA 1
ATOM 2354 C C . ALA A 1 294 ? 19.277 -6.489 -33.454 1.00 86.38 294 ALA A C 1
ATOM 2356 O O . ALA A 1 294 ? 19.600 -7.679 -33.395 1.00 86.38 294 ALA A O 1
ATOM 2357 N N . LEU A 1 295 ? 18.101 -6.047 -33.011 1.00 83.50 295 LEU A N 1
ATOM 2358 C CA . LEU A 1 295 ? 16.998 -6.873 -32.521 1.00 83.50 295 LEU A CA 1
ATOM 2359 C C . LEU A 1 295 ? 15.712 -6.413 -33.212 1.00 83.50 295 LEU A C 1
ATOM 2361 O O . LEU A 1 295 ? 14.983 -5.571 -32.693 1.00 83.50 295 LEU A O 1
ATOM 2365 N N . GLY A 1 296 ? 15.457 -6.962 -34.400 1.00 79.81 296 GLY A N 1
ATOM 2366 C CA . GLY A 1 296 ? 14.389 -6.478 -35.275 1.00 79.81 296 GLY A CA 1
ATOM 2367 C C . GLY A 1 296 ? 14.749 -5.100 -35.813 1.00 79.81 296 GLY A C 1
ATOM 2368 O O . GLY A 1 296 ? 15.855 -4.914 -36.314 1.00 79.81 296 GLY A O 1
ATOM 2369 N N . ASP A 1 297 ? 13.844 -4.144 -35.638 1.00 84.31 297 ASP A N 1
ATOM 2370 C CA . ASP A 1 297 ? 14.013 -2.761 -36.098 1.00 84.31 297 ASP A CA 1
ATOM 2371 C C . ASP A 1 297 ? 14.909 -1.929 -35.160 1.00 84.31 297 ASP A C 1
ATOM 2373 O O . ASP A 1 297 ? 15.311 -0.811 -35.480 1.00 84.31 297 ASP A O 1
ATOM 2377 N N . TYR A 1 298 ? 15.253 -2.475 -33.989 1.00 87.75 298 TYR A N 1
ATOM 2378 C CA . TYR A 1 298 ? 15.990 -1.762 -32.952 1.00 87.75 298 TYR A CA 1
ATOM 2379 C C . TYR A 1 298 ? 17.485 -2.081 -32.950 1.00 87.75 298 TYR A C 1
ATOM 2381 O O . TYR A 1 298 ? 17.888 -3.245 -32.978 1.00 87.75 298 TYR A O 1
ATOM 2389 N N . VAL A 1 299 ? 18.306 -1.044 -32.783 1.00 88.69 299 VAL A N 1
ATOM 2390 C CA . VAL A 1 299 ? 19.751 -1.137 -32.539 1.00 88.69 299 VAL A CA 1
ATOM 2391 C C . VAL A 1 299 ? 20.046 -0.733 -31.093 1.00 88.69 299 VAL A C 1
ATOM 2393 O O . VAL A 1 299 ? 19.586 0.300 -30.606 1.00 88.69 299 VAL A O 1
ATOM 2396 N N . ILE A 1 300 ? 20.782 -1.584 -30.371 1.00 89.50 300 ILE A N 1
ATOM 2397 C CA . ILE A 1 300 ? 20.981 -1.471 -28.918 1.00 89.50 300 ILE A CA 1
ATOM 2398 C C . ILE A 1 300 ? 22.395 -1.860 -28.490 1.00 89.50 300 ILE A C 1
ATOM 2400 O O . ILE A 1 300 ? 22.957 -2.839 -28.984 1.00 89.50 300 ILE A O 1
ATOM 2404 N N . LYS A 1 301 ? 22.955 -1.160 -27.493 1.00 87.19 301 LYS A N 1
ATOM 2405 C CA . LYS A 1 301 ? 24.236 -1.562 -26.889 1.00 87.19 301 LYS A CA 1
ATOM 2406 C C . LYS A 1 301 ? 24.133 -2.955 -26.269 1.00 87.19 301 LYS A C 1
ATOM 2408 O O . LYS A 1 301 ? 23.354 -3.193 -25.338 1.00 87.19 301 LYS A O 1
ATOM 2413 N N . ARG A 1 302 ? 24.997 -3.878 -26.710 1.00 82.75 302 ARG A N 1
ATOM 2414 C CA . ARG A 1 302 ? 24.989 -5.292 -26.289 1.00 82.75 302 ARG A CA 1
ATOM 2415 C C . ARG A 1 302 ? 25.080 -5.452 -24.775 1.00 82.75 302 ARG A C 1
ATOM 2417 O O . ARG A 1 302 ? 24.386 -6.278 -24.172 1.00 82.75 302 ARG A O 1
ATOM 2424 N N . ARG A 1 303 ? 25.954 -4.676 -24.126 1.00 81.00 303 ARG A N 1
ATOM 2425 C CA . ARG A 1 303 ? 26.181 -4.788 -22.682 1.00 81.00 303 ARG A CA 1
ATOM 2426 C C . ARG A 1 303 ? 24.975 -4.260 -21.910 1.00 81.00 303 ARG A C 1
ATOM 2428 O O . ARG A 1 303 ? 24.811 -3.063 -21.717 1.00 81.00 303 ARG A O 1
ATOM 2435 N N . GLY A 1 304 ? 24.187 -5.173 -21.349 1.00 81.50 304 GLY A N 1
ATOM 2436 C CA . GLY A 1 304 ? 23.002 -4.826 -20.564 1.00 81.50 304 GLY A CA 1
ATOM 2437 C C . GLY A 1 304 ? 21.784 -4.480 -21.420 1.00 81.50 304 GLY A C 1
ATOM 2438 O O . GLY A 1 304 ? 20.920 -3.750 -20.934 1.00 81.50 304 GLY A O 1
ATOM 2439 N N . ALA A 1 305 ? 21.716 -5.014 -22.645 1.00 84.12 305 ALA A N 1
ATOM 2440 C CA . ALA A 1 305 ? 20.564 -4.909 -23.539 1.00 84.12 305 ALA A CA 1
ATOM 2441 C C . ALA A 1 305 ? 19.247 -5.226 -22.811 1.00 84.12 305 ALA A C 1
ATOM 2443 O O . ALA A 1 305 ? 18.333 -4.415 -22.806 1.00 84.12 305 ALA A O 1
ATOM 2444 N N . TYR A 1 306 ? 19.218 -6.324 -22.051 1.00 86.56 306 TYR A N 1
ATOM 2445 C CA . TYR A 1 306 ? 18.097 -6.723 -21.195 1.00 86.56 306 TYR A CA 1
ATOM 2446 C C . TYR A 1 306 ? 17.479 -5.568 -20.371 1.00 86.56 306 TYR A C 1
ATOM 2448 O O . TYR A 1 306 ? 16.275 -5.347 -20.406 1.00 86.56 306 TYR A O 1
ATOM 2456 N N . LYS A 1 307 ? 18.301 -4.806 -19.631 1.00 90.31 307 LYS A N 1
ATOM 2457 C CA . LYS A 1 307 ? 17.821 -3.731 -18.738 1.00 90.31 307 LYS A CA 1
ATOM 2458 C C . LYS A 1 307 ? 17.272 -2.550 -19.543 1.00 90.31 307 LYS A C 1
ATOM 2460 O O . LYS A 1 307 ? 16.266 -1.964 -19.163 1.00 90.31 307 LYS A O 1
ATOM 2465 N N . ARG A 1 308 ? 17.942 -2.231 -20.651 1.00 89.94 308 ARG A N 1
ATOM 2466 C CA . ARG A 1 308 ? 17.613 -1.128 -21.560 1.00 89.94 308 ARG A CA 1
ATOM 2467 C C . ARG A 1 308 ? 16.325 -1.369 -22.331 1.00 89.94 308 ARG A C 1
ATOM 2469 O O . ARG A 1 308 ? 15.516 -0.460 -22.413 1.00 89.94 308 ARG A O 1
ATOM 2476 N N . ILE A 1 309 ? 16.119 -2.592 -22.818 1.00 92.19 309 ILE A N 1
ATOM 2477 C CA . ILE A 1 309 ? 14.872 -3.011 -23.468 1.00 92.19 309 ILE A CA 1
ATOM 2478 C C . ILE A 1 309 ? 13.704 -2.826 -22.497 1.00 92.19 309 ILE A C 1
ATOM 2480 O O . ILE A 1 309 ? 12.723 -2.169 -22.831 1.00 92.19 309 ILE A O 1
ATOM 2484 N N . CYS A 1 310 ? 13.834 -3.337 -21.264 1.00 93.56 310 CYS A N 1
ATOM 2485 C CA . CYS A 1 310 ? 12.802 -3.141 -20.246 1.00 93.56 310 CYS A CA 1
ATOM 2486 C C . CYS A 1 310 ? 12.541 -1.653 -19.982 1.00 93.56 310 CYS A C 1
ATOM 2488 O O . CYS A 1 310 ? 11.388 -1.238 -19.954 1.00 93.56 310 CYS A O 1
ATOM 2490 N N . TYR A 1 311 ? 13.593 -0.848 -19.803 1.00 93.81 311 TYR A N 1
ATOM 2491 C CA . TYR A 1 311 ? 13.451 0.590 -19.568 1.00 93.81 311 TYR A CA 1
ATOM 2492 C C . TYR A 1 311 ? 12.733 1.296 -20.722 1.00 93.81 311 TYR A C 1
ATOM 2494 O O . TYR A 1 311 ? 11.778 2.030 -20.481 1.00 93.81 311 TYR A O 1
ATOM 2502 N N . ASP A 1 312 ? 13.144 1.048 -21.967 1.00 92.38 312 ASP A N 1
ATOM 2503 C CA . ASP A 1 312 ? 12.545 1.677 -23.142 1.00 92.38 312 ASP A CA 1
ATOM 2504 C C . ASP A 1 312 ? 11.063 1.304 -23.297 1.00 92.38 312 ASP A C 1
ATOM 2506 O O . ASP A 1 312 ? 10.217 2.184 -23.479 1.00 92.38 312 ASP A O 1
ATOM 2510 N N . VAL A 1 313 ? 10.715 0.028 -23.103 1.00 94.31 313 VAL A N 1
ATOM 2511 C CA . VAL A 1 313 ? 9.316 -0.421 -23.135 1.00 94.31 313 VAL A CA 1
ATOM 2512 C C . VAL A 1 313 ? 8.494 0.211 -22.011 1.00 94.31 313 VAL A C 1
ATOM 2514 O O . VAL A 1 313 ? 7.380 0.677 -22.258 1.00 94.31 313 VAL A O 1
ATOM 2517 N N . ILE A 1 314 ? 9.034 0.300 -20.791 1.00 95.75 314 ILE A N 1
ATOM 2518 C CA . ILE A 1 314 ? 8.371 0.981 -19.665 1.00 95.75 314 ILE A CA 1
ATOM 2519 C C . ILE A 1 314 ? 8.150 2.459 -19.992 1.00 95.75 314 ILE A C 1
ATOM 2521 O O . ILE A 1 314 ? 7.036 2.972 -19.851 1.00 95.75 314 ILE A O 1
ATOM 2525 N N . ARG A 1 315 ? 9.183 3.133 -20.500 1.00 94.88 315 ARG A N 1
ATOM 2526 C CA . ARG A 1 315 ? 9.132 4.538 -20.899 1.00 94.88 315 ARG A CA 1
ATOM 2527 C C . ARG A 1 315 ? 8.081 4.777 -21.981 1.00 94.88 315 ARG A C 1
ATOM 2529 O O . ARG A 1 315 ? 7.333 5.747 -21.867 1.00 94.88 315 ARG A O 1
ATOM 2536 N N . ARG A 1 316 ? 7.983 3.927 -23.009 1.00 93.25 316 ARG A N 1
ATOM 2537 C CA . ARG A 1 316 ? 7.056 4.110 -24.143 1.00 93.25 316 ARG A CA 1
ATOM 2538 C C . ARG A 1 316 ? 5.622 3.671 -23.843 1.00 93.25 316 ARG A C 1
ATOM 2540 O O . ARG A 1 316 ? 4.698 4.425 -24.141 1.00 93.25 316 ARG A O 1
ATOM 2547 N N . HIS A 1 317 ? 5.427 2.507 -23.225 1.00 95.62 317 HIS A N 1
ATOM 2548 C CA . HIS A 1 317 ? 4.106 1.868 -23.121 1.00 95.62 317 HIS A CA 1
ATOM 2549 C C . HIS A 1 317 ? 3.451 1.979 -21.742 1.00 95.62 317 HIS A C 1
ATOM 2551 O O . HIS A 1 317 ? 2.231 1.848 -21.641 1.00 95.62 317 HIS A O 1
ATOM 2557 N N . PHE A 1 318 ? 4.219 2.258 -20.685 1.00 95.94 318 PHE A N 1
ATOM 2558 C CA . PHE A 1 318 ? 3.723 2.304 -19.306 1.00 95.94 318 PHE A CA 1
ATOM 2559 C C . PHE A 1 318 ? 3.816 3.723 -18.731 1.00 95.94 318 PHE A C 1
ATOM 2561 O O . PHE A 1 318 ? 4.444 3.967 -17.700 1.00 95.94 318 PHE A O 1
ATOM 2568 N N . LYS A 1 319 ? 3.161 4.680 -19.407 1.00 92.12 319 LYS A N 1
ATOM 2569 C CA . LYS A 1 319 ? 3.175 6.111 -19.044 1.00 92.12 319 LYS A CA 1
ATOM 2570 C C . LYS A 1 319 ? 2.700 6.383 -17.613 1.00 92.12 319 LYS A C 1
ATOM 2572 O O . LYS A 1 319 ? 3.318 7.173 -16.916 1.00 92.12 319 LYS A O 1
ATOM 2577 N N . SER A 1 320 ? 1.669 5.676 -17.150 1.00 89.44 320 SER A N 1
ATOM 2578 C CA . SER A 1 320 ? 1.146 5.768 -15.773 1.00 89.44 320 SER A CA 1
ATOM 2579 C C . SER A 1 320 ? 1.867 4.852 -14.770 1.00 89.44 320 SER A C 1
ATOM 2581 O O . SER A 1 320 ? 1.417 4.679 -13.639 1.00 89.44 320 SER A O 1
ATOM 2583 N N . GLY A 1 321 ? 2.976 4.243 -15.185 1.00 94.38 321 GLY A N 1
ATOM 2584 C CA . GLY A 1 321 ? 3.767 3.317 -14.393 1.00 94.38 321 GLY A CA 1
ATOM 2585 C C . GLY A 1 321 ? 3.349 1.850 -14.518 1.00 94.38 321 GLY A C 1
ATOM 2586 O O . GLY A 1 321 ? 2.195 1.507 -14.772 1.00 94.38 321 GLY A O 1
ATOM 2587 N N . ILE A 1 322 ? 4.326 0.974 -14.303 1.00 96.88 322 ILE A N 1
ATOM 2588 C CA . ILE A 1 322 ? 4.238 -0.482 -14.378 1.00 96.88 322 ILE A CA 1
ATOM 2589 C C . ILE A 1 322 ? 4.329 -1.085 -12.973 1.00 96.88 322 ILE A C 1
ATOM 2591 O O . ILE A 1 322 ? 5.143 -0.658 -12.149 1.00 96.88 322 ILE A O 1
ATOM 2595 N N . LYS A 1 323 ? 3.497 -2.079 -12.667 1.00 96.50 323 LYS A N 1
ATOM 2596 C CA . LYS A 1 323 ? 3.594 -2.854 -11.429 1.00 96.50 323 LYS A CA 1
ATOM 2597 C C . LYS A 1 323 ? 4.751 -3.855 -11.531 1.00 96.50 323 LYS A C 1
ATOM 2599 O O . LYS A 1 323 ? 4.656 -4.825 -12.273 1.00 96.50 323 LYS A O 1
ATOM 2604 N N . LEU A 1 324 ? 5.814 -3.645 -10.753 1.00 94.50 324 LEU A N 1
ATOM 2605 C CA . LEU A 1 324 ? 6.945 -4.574 -10.645 1.00 94.50 324 LEU A CA 1
ATOM 2606 C C . LEU A 1 324 ? 6.913 -5.268 -9.281 1.00 94.50 324 LEU A C 1
ATOM 2608 O O . LEU A 1 324 ? 7.035 -4.623 -8.235 1.00 94.50 324 LEU A O 1
ATOM 2612 N N . ASP A 1 325 ? 6.738 -6.582 -9.286 1.00 91.44 325 ASP A N 1
ATOM 2613 C CA . ASP A 1 325 ? 6.827 -7.432 -8.103 1.00 91.44 325 ASP A CA 1
ATOM 2614 C C . ASP A 1 325 ? 7.246 -8.860 -8.487 1.00 91.44 325 ASP A C 1
ATOM 2616 O O . ASP A 1 325 ? 7.755 -9.104 -9.579 1.00 91.44 325 ASP A O 1
ATOM 2620 N N . SER A 1 326 ? 7.142 -9.787 -7.538 1.00 90.88 326 SER A N 1
ATOM 2621 C CA . SER A 1 326 ? 7.512 -11.191 -7.718 1.00 90.88 326 SER A CA 1
ATOM 2622 C C . SER A 1 326 ? 6.318 -12.097 -8.020 1.00 90.88 326 SER A C 1
ATOM 2624 O O . SER A 1 326 ? 6.468 -13.304 -7.880 1.00 90.88 326 SER A O 1
ATOM 2626 N N . ASP A 1 327 ? 5.142 -11.539 -8.319 1.00 91.75 327 ASP A N 1
ATOM 2627 C CA . ASP A 1 327 ? 3.960 -12.329 -8.665 1.00 91.75 327 ASP A CA 1
ATOM 2628 C C . ASP A 1 327 ? 4.075 -12.792 -10.122 1.00 91.75 327 ASP A C 1
ATOM 2630 O O . ASP A 1 327 ? 4.266 -11.969 -11.020 1.00 91.75 327 ASP A O 1
ATOM 2634 N N . ASP A 1 328 ? 4.004 -14.100 -10.358 1.00 87.69 328 ASP A N 1
ATOM 2635 C CA . ASP A 1 328 ? 4.130 -14.685 -11.696 1.00 87.69 328 ASP A CA 1
ATOM 2636 C C . ASP A 1 328 ? 2.905 -14.365 -12.576 1.00 87.69 328 ASP A C 1
ATOM 2638 O O . ASP A 1 328 ? 3.041 -14.243 -13.792 1.00 87.69 328 ASP A O 1
ATOM 2642 N N . GLU A 1 329 ? 1.740 -14.105 -11.966 1.00 90.50 329 GLU A N 1
ATOM 2643 C CA . GLU A 1 329 ? 0.481 -13.756 -12.651 1.00 90.50 329 GLU A CA 1
ATOM 2644 C C . GLU A 1 329 ? 0.324 -12.239 -12.896 1.00 90.50 329 GLU A C 1
ATOM 2646 O O . GLU A 1 329 ? -0.743 -11.743 -13.286 1.00 90.50 329 GLU A O 1
ATOM 2651 N N . ASN A 1 330 ? 1.391 -11.468 -12.667 1.00 93.94 330 ASN A N 1
ATOM 2652 C CA . ASN A 1 330 ? 1.390 -10.021 -12.834 1.00 93.94 330 ASN A CA 1
ATOM 2653 C C . ASN A 1 330 ? 1.155 -9.623 -14.306 1.00 93.94 330 ASN A C 1
ATOM 2655 O O . ASN A 1 330 ? 2.036 -9.727 -15.161 1.00 93.94 330 ASN A O 1
ATOM 2659 N N . GLN A 1 331 ? -0.035 -9.083 -14.577 1.00 95.19 331 GLN A N 1
ATOM 2660 C CA . GLN A 1 331 ? -0.487 -8.697 -15.918 1.00 95.19 331 GLN A CA 1
ATOM 2661 C C . GLN A 1 331 ? 0.367 -7.600 -16.570 1.00 95.19 331 GLN A C 1
ATOM 2663 O O . GLN A 1 331 ? 0.573 -7.618 -17.782 1.00 95.19 331 GLN A O 1
ATOM 2668 N N . ASP A 1 332 ? 0.898 -6.663 -15.781 1.00 95.81 332 ASP A N 1
ATOM 2669 C CA . ASP A 1 332 ? 1.776 -5.600 -16.279 1.00 95.81 332 ASP A CA 1
ATOM 2670 C C . ASP A 1 332 ? 3.103 -6.201 -16.791 1.00 95.81 332 ASP A C 1
ATOM 2672 O O . ASP A 1 332 ? 3.594 -5.830 -17.861 1.00 95.81 332 ASP A O 1
ATOM 2676 N N . MET A 1 333 ? 3.647 -7.185 -16.066 1.00 94.81 333 MET A N 1
ATOM 2677 C CA . MET A 1 333 ? 4.874 -7.902 -16.433 1.00 94.81 333 MET A CA 1
ATOM 2678 C C . MET A 1 333 ? 4.672 -8.829 -17.636 1.00 94.81 333 MET A C 1
ATOM 2680 O O . MET A 1 333 ? 5.527 -8.866 -18.522 1.00 94.81 333 MET A O 1
ATOM 2684 N N . LEU A 1 334 ? 3.543 -9.545 -17.702 1.00 95.06 334 LEU A N 1
ATOM 2685 C CA . LEU A 1 334 ? 3.177 -10.369 -18.861 1.00 95.06 334 LEU A CA 1
ATOM 2686 C C . LEU A 1 334 ? 3.050 -9.511 -20.123 1.00 95.06 334 LEU A C 1
ATOM 2688 O O . LEU A 1 334 ? 3.690 -9.798 -21.135 1.00 95.06 334 LEU A O 1
ATOM 2692 N N . ARG A 1 335 ? 2.340 -8.382 -20.030 1.00 96.19 335 ARG A N 1
ATOM 2693 C CA . ARG A 1 335 ? 2.215 -7.422 -21.131 1.00 96.19 335 ARG A CA 1
ATOM 2694 C C . ARG A 1 335 ? 3.567 -6.859 -21.569 1.00 96.19 335 ARG A C 1
ATOM 2696 O O . ARG A 1 335 ? 3.812 -6.717 -22.764 1.00 96.19 335 ARG A O 1
ATOM 2703 N N . MET A 1 336 ? 4.458 -6.541 -20.627 1.00 95.94 336 MET A N 1
ATOM 2704 C CA . MET A 1 336 ? 5.813 -6.088 -20.958 1.00 95.94 336 MET A CA 1
ATOM 2705 C C . MET A 1 336 ? 6.581 -7.159 -21.747 1.00 95.94 336 MET A C 1
ATOM 2707 O O . MET A 1 336 ? 7.220 -6.828 -22.743 1.00 95.94 336 MET A O 1
ATOM 2711 N N . ARG A 1 337 ? 6.493 -8.437 -21.350 1.00 95.00 337 ARG A N 1
ATOM 2712 C CA . ARG A 1 337 ? 7.122 -9.556 -22.078 1.00 95.00 337 ARG A CA 1
ATOM 2713 C C . ARG A 1 337 ? 6.571 -9.702 -23.492 1.00 95.00 337 ARG A C 1
ATOM 2715 O O . ARG A 1 337 ? 7.359 -9.877 -24.413 1.00 95.00 337 ARG A O 1
ATOM 2722 N N . GLU A 1 338 ? 5.256 -9.602 -23.668 1.00 95.19 338 GLU A N 1
ATOM 2723 C CA . GLU A 1 338 ? 4.614 -9.678 -24.986 1.00 95.19 338 GLU A CA 1
ATOM 2724 C C . GLU A 1 338 ? 5.080 -8.558 -25.921 1.00 95.19 338 GLU A C 1
ATOM 2726 O O . GLU A 1 338 ? 5.428 -8.822 -27.073 1.00 95.19 338 GLU A O 1
ATOM 2731 N N . ILE A 1 339 ? 5.132 -7.317 -25.421 1.00 94.38 339 ILE A N 1
ATOM 2732 C CA . ILE A 1 339 ? 5.630 -6.166 -26.189 1.00 94.38 339 ILE A CA 1
ATOM 2733 C C . ILE A 1 339 ? 7.087 -6.400 -26.584 1.00 94.38 339 ILE A C 1
ATOM 2735 O O . ILE A 1 339 ? 7.434 -6.251 -27.752 1.00 94.38 339 ILE A O 1
ATOM 2739 N N . ILE A 1 340 ? 7.924 -6.827 -25.635 1.00 93.56 340 ILE A N 1
ATOM 2740 C CA . ILE A 1 340 ? 9.345 -7.069 -25.893 1.00 93.56 340 ILE A CA 1
ATOM 2741 C C . ILE A 1 340 ? 9.541 -8.179 -26.927 1.00 93.56 340 ILE A C 1
ATOM 2743 O O . ILE A 1 340 ? 10.309 -8.009 -27.870 1.00 93.56 340 ILE A O 1
ATOM 2747 N N . PHE A 1 341 ? 8.815 -9.287 -26.791 1.00 91.75 341 PHE A N 1
ATOM 2748 C CA . PHE A 1 341 ? 8.886 -10.396 -27.735 1.00 91.75 341 PHE A CA 1
ATOM 2749 C C . PHE A 1 341 ? 8.485 -9.957 -29.149 1.00 91.75 341 PHE A C 1
ATOM 2751 O O . PHE A 1 341 ? 9.122 -10.349 -30.125 1.00 91.75 341 PHE A O 1
ATOM 2758 N N . LYS A 1 342 ? 7.451 -9.116 -29.264 1.00 89.88 342 LYS A N 1
ATOM 2759 C CA . LYS A 1 342 ? 6.952 -8.618 -30.548 1.00 89.88 342 LYS A CA 1
ATOM 2760 C C . LYS A 1 342 ? 7.884 -7.588 -31.195 1.00 89.88 342 LYS A C 1
ATOM 2762 O O . LYS A 1 342 ? 8.117 -7.678 -32.394 1.00 89.88 342 LYS A O 1
ATOM 2767 N N . GLU A 1 343 ? 8.370 -6.611 -30.434 1.00 88.44 343 GLU A N 1
ATOM 2768 C CA . GLU A 1 343 ? 9.129 -5.469 -30.970 1.00 88.44 343 GLU A CA 1
ATOM 2769 C C . GLU A 1 343 ? 10.625 -5.767 -31.144 1.00 88.44 343 GLU A C 1
ATOM 2771 O O . GLU A 1 343 ? 11.250 -5.228 -32.049 1.00 88.44 343 GLU A O 1
ATOM 2776 N N . TYR A 1 344 ? 11.199 -6.663 -30.334 1.00 87.88 344 TYR A N 1
ATOM 2777 C CA . TYR A 1 344 ? 12.640 -6.951 -30.328 1.00 87.88 344 TYR A CA 1
ATOM 2778 C C . TYR A 1 344 ? 12.952 -8.347 -30.881 1.00 87.88 344 TYR A C 1
ATOM 2780 O O . TYR A 1 344 ? 13.692 -9.116 -30.268 1.00 87.88 344 TYR A O 1
ATOM 2788 N N . ALA A 1 345 ? 12.360 -8.699 -32.028 1.00 84.69 345 ALA A N 1
ATOM 2789 C CA . ALA A 1 345 ? 12.626 -9.939 -32.774 1.00 84.69 345 ALA A CA 1
ATOM 2790 C C . ALA A 1 345 ? 12.623 -11.229 -31.924 1.00 84.69 345 ALA A C 1
ATOM 2792 O O . ALA A 1 345 ? 13.533 -12.056 -32.004 1.00 84.69 345 ALA A O 1
ATOM 2793 N N . GLY A 1 346 ? 1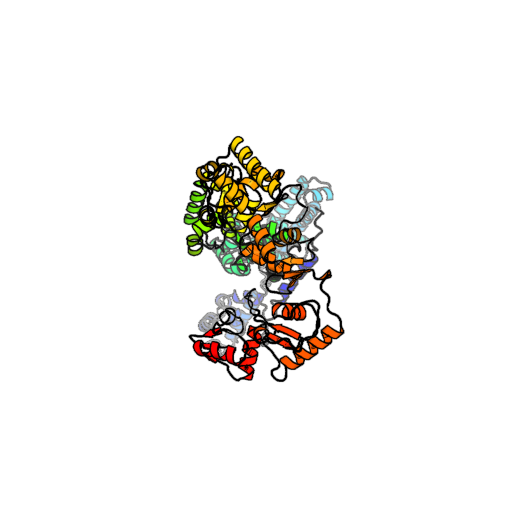1.595 -11.410 -31.092 1.00 84.75 346 GLY A N 1
ATOM 2794 C CA . GLY A 1 346 ? 11.437 -12.608 -30.266 1.00 84.75 346 GLY A CA 1
ATOM 2795 C C . GLY A 1 346 ? 12.315 -12.636 -29.013 1.00 84.75 346 GLY A C 1
ATOM 2796 O O . GLY A 1 346 ? 12.495 -13.703 -28.423 1.00 84.75 346 GLY A O 1
ATOM 2797 N N . TYR A 1 347 ? 12.874 -11.496 -28.586 1.00 87.19 347 TYR A N 1
ATOM 2798 C CA . TYR A 1 347 ? 13.676 -11.425 -27.366 1.00 87.19 347 TYR A CA 1
ATOM 2799 C C . TYR A 1 347 ? 12.862 -11.870 -26.141 1.00 87.19 347 TYR A C 1
ATOM 2801 O O . TYR A 1 347 ? 11.842 -11.275 -25.795 1.00 87.19 347 TYR A O 1
ATOM 2809 N N . ALA A 1 348 ? 13.330 -12.915 -25.459 1.00 87.31 348 ALA A N 1
ATOM 2810 C CA . ALA A 1 348 ? 12.673 -13.461 -24.278 1.00 87.31 348 ALA A CA 1
ATOM 2811 C C . ALA A 1 348 ? 13.351 -12.967 -22.993 1.00 87.31 348 ALA A C 1
ATOM 2813 O O . ALA A 1 348 ? 14.559 -13.127 -22.800 1.00 87.31 348 ALA A O 1
ATOM 2814 N N . LEU A 1 349 ? 12.564 -12.383 -22.087 1.00 88.38 349 LEU A N 1
ATOM 2815 C CA . LEU A 1 349 ? 13.029 -12.042 -20.742 1.00 88.38 349 LEU A CA 1
ATOM 2816 C C . LEU A 1 349 ? 13.072 -13.291 -19.839 1.00 88.38 349 LEU A C 1
ATOM 2818 O O . LEU A 1 349 ? 12.254 -14.189 -20.025 1.00 88.38 349 LEU A O 1
ATOM 2822 N N . PRO A 1 350 ? 13.935 -13.338 -18.803 1.00 87.38 350 PRO A N 1
ATOM 2823 C CA . PRO A 1 350 ? 13.970 -14.444 -17.841 1.00 87.38 350 PRO A CA 1
ATOM 2824 C C . PRO A 1 350 ? 12.630 -14.618 -17.124 1.00 87.38 350 PRO A C 1
ATOM 2826 O O . PRO A 1 350 ? 12.019 -13.618 -16.762 1.00 87.38 350 PRO A O 1
ATOM 2829 N N . ASP A 1 351 ? 12.194 -15.843 -16.840 1.00 86.25 351 ASP A N 1
ATOM 2830 C CA . ASP A 1 351 ? 10.874 -16.097 -16.228 1.00 86.25 351 ASP A CA 1
ATOM 2831 C C . ASP A 1 351 ? 10.722 -15.480 -14.828 1.00 86.25 351 ASP A C 1
ATOM 2833 O O . ASP A 1 351 ? 9.648 -15.038 -14.440 1.00 86.25 351 ASP A O 1
ATOM 2837 N N . ASN A 1 352 ? 11.821 -15.355 -14.083 1.00 90.88 352 ASN A N 1
ATOM 2838 C CA . ASN A 1 352 ? 11.798 -14.868 -12.707 1.00 90.88 352 ASN A CA 1
ATOM 2839 C C . ASN A 1 352 ? 11.541 -13.350 -12.606 1.00 90.88 352 ASN A C 1
ATOM 2841 O O . ASN A 1 352 ? 12.471 -12.539 -12.700 1.00 90.88 352 ASN A O 1
ATOM 2845 N N . ASN A 1 353 ? 10.302 -12.972 -12.284 1.00 93.19 353 ASN A N 1
ATOM 2846 C CA . ASN A 1 353 ? 9.868 -11.579 -12.116 1.00 93.19 353 ASN A CA 1
ATOM 2847 C C . ASN A 1 353 ? 10.640 -10.805 -11.028 1.00 93.19 353 ASN A C 1
ATOM 2849 O O . ASN A 1 353 ? 10.891 -9.603 -11.170 1.00 93.19 353 ASN A O 1
ATOM 2853 N N . ARG A 1 354 ? 11.119 -11.476 -9.971 1.00 91.38 354 ARG A N 1
ATOM 2854 C CA . ARG A 1 354 ? 11.934 -10.834 -8.924 1.00 91.38 354 ARG A CA 1
ATOM 2855 C C . ARG A 1 354 ? 13.288 -10.371 -9.460 1.00 91.38 354 ARG A C 1
ATOM 2857 O O . ARG A 1 354 ? 13.742 -9.282 -9.106 1.00 91.38 354 ARG A O 1
ATOM 2864 N N . ALA A 1 355 ? 13.928 -11.185 -10.302 1.00 89.81 355 ALA A N 1
ATOM 2865 C CA . ALA A 1 355 ? 15.200 -10.830 -10.929 1.00 89.81 355 ALA A CA 1
ATOM 2866 C C . ALA A 1 355 ? 15.031 -9.634 -11.876 1.00 89.81 355 ALA A C 1
ATOM 2868 O O . ALA A 1 355 ? 15.877 -8.736 -11.893 1.00 89.81 355 ALA A O 1
ATOM 2869 N N . ILE A 1 356 ? 13.907 -9.587 -12.597 1.00 91.38 356 ILE A N 1
ATOM 2870 C CA . ILE A 1 356 ? 13.557 -8.455 -13.453 1.00 91.38 356 ILE A CA 1
ATOM 2871 C C . ILE A 1 356 ? 13.383 -7.184 -12.634 1.00 91.38 356 ILE A C 1
ATOM 2873 O O . ILE A 1 356 ? 14.070 -6.192 -12.886 1.00 91.38 356 ILE A O 1
ATOM 2877 N N . THR A 1 357 ? 12.524 -7.245 -11.616 1.00 92.81 357 THR A N 1
ATOM 2878 C CA . THR A 1 357 ? 12.215 -6.117 -10.735 1.00 92.81 357 THR A CA 1
ATOM 2879 C C . THR A 1 357 ? 13.488 -5.521 -10.143 1.00 92.81 357 THR A C 1
ATOM 2881 O O . THR A 1 357 ? 13.748 -4.336 -10.327 1.00 92.81 357 THR A O 1
ATOM 2884 N N . ALA A 1 358 ? 14.340 -6.348 -9.526 1.00 91.06 358 ALA A N 1
ATOM 2885 C CA . ALA A 1 358 ? 15.577 -5.889 -8.893 1.00 91.06 358 ALA A CA 1
ATOM 2886 C C . ALA A 1 358 ? 16.570 -5.248 -9.877 1.00 91.06 358 ALA A C 1
ATOM 2888 O O . ALA A 1 358 ? 17.380 -4.407 -9.484 1.00 91.06 358 ALA A O 1
ATOM 2889 N N . ARG A 1 359 ? 16.539 -5.657 -11.152 1.00 90.38 359 ARG A N 1
ATOM 2890 C CA . ARG A 1 359 ? 17.459 -5.154 -12.173 1.00 90.38 359 ARG A CA 1
ATOM 2891 C C . ARG A 1 359 ? 16.982 -3.856 -12.813 1.00 90.38 359 ARG A C 1
ATOM 2893 O O . ARG A 1 359 ? 17.837 -3.074 -13.215 1.00 90.38 359 ARG A O 1
ATOM 2900 N N . VAL A 1 360 ? 15.672 -3.654 -12.937 1.00 92.31 360 VAL A N 1
ATOM 2901 C CA . VAL A 1 360 ? 15.079 -2.528 -13.678 1.00 92.31 360 VAL A CA 1
ATOM 2902 C C . VAL A 1 360 ? 14.663 -1.390 -12.745 1.00 92.31 360 VAL A C 1
ATOM 2904 O O . VAL A 1 360 ? 14.908 -0.231 -13.065 1.00 92.31 360 VAL A O 1
ATOM 2907 N N . SER A 1 361 ? 14.114 -1.699 -11.565 1.00 93.06 361 SER A N 1
ATOM 2908 C CA . SER A 1 361 ? 13.598 -0.685 -10.637 1.00 93.06 361 SER A CA 1
ATOM 2909 C C . SER A 1 361 ? 14.595 0.400 -10.200 1.00 93.06 361 SER A C 1
ATOM 2911 O O . SER A 1 361 ? 14.121 1.494 -9.913 1.00 93.06 361 SER A O 1
ATOM 2913 N N . PRO A 1 362 ? 15.929 0.171 -10.109 1.00 92.12 362 PRO A N 1
ATOM 2914 C CA . PRO A 1 362 ? 16.863 1.226 -9.702 1.00 92.12 362 PRO A CA 1
ATOM 2915 C C . PRO A 1 362 ? 16.923 2.437 -10.640 1.00 92.12 362 PRO A C 1
ATOM 2917 O O . PRO A 1 362 ? 17.315 3.504 -10.186 1.00 92.12 362 PRO A O 1
ATOM 2920 N N . ASP A 1 363 ? 16.535 2.279 -11.909 1.00 92.00 363 ASP A N 1
ATOM 2921 C CA . ASP A 1 363 ? 16.531 3.370 -12.898 1.00 92.00 363 ASP A CA 1
ATOM 2922 C C . ASP A 1 363 ? 15.152 4.039 -13.016 1.00 92.00 363 ASP A C 1
ATOM 2924 O O . ASP A 1 363 ? 14.955 4.929 -13.836 1.00 92.00 363 ASP A O 1
ATOM 2928 N N . LEU A 1 364 ? 14.172 3.585 -12.232 1.00 96.06 364 LEU A N 1
ATOM 2929 C CA . LEU A 1 364 ? 12.795 4.055 -12.292 1.00 96.06 364 LEU A CA 1
ATOM 2930 C C . LEU A 1 364 ? 12.398 4.758 -10.998 1.00 96.06 364 LEU A C 1
ATOM 2932 O O . LEU A 1 364 ? 12.926 4.494 -9.916 1.00 96.06 364 LEU A O 1
ATOM 2936 N N . ILE A 1 365 ? 11.374 5.596 -11.102 1.00 97.12 365 ILE A N 1
ATOM 2937 C CA . ILE A 1 365 ? 10.782 6.295 -9.970 1.00 97.12 365 ILE A CA 1
ATOM 2938 C C . ILE A 1 365 ? 9.614 5.464 -9.446 1.00 97.12 365 ILE A C 1
ATOM 2940 O O . ILE A 1 365 ? 8.664 5.181 -10.179 1.00 97.12 365 ILE A O 1
ATOM 2944 N N . LEU A 1 366 ? 9.676 5.064 -8.172 1.00 97.06 366 LEU A N 1
ATOM 2945 C CA . LEU A 1 366 ? 8.535 4.464 -7.477 1.00 97.06 366 LEU A CA 1
ATOM 2946 C C . LEU A 1 366 ? 7.387 5.479 -7.496 1.00 97.06 366 LEU A C 1
ATOM 2948 O O . LEU A 1 366 ? 7.542 6.550 -6.931 1.00 97.06 366 LEU A O 1
ATOM 2952 N N . CYS A 1 367 ? 6.263 5.157 -8.136 1.00 96.00 367 CYS A N 1
ATOM 2953 C CA . CYS A 1 367 ? 5.096 6.039 -8.269 1.00 96.00 367 CYS A CA 1
ATOM 2954 C C . CYS A 1 367 ? 3.835 5.509 -7.577 1.00 96.00 367 CYS A C 1
ATOM 2956 O O . CYS A 1 367 ? 2.795 6.153 -7.561 1.00 96.00 367 CYS A O 1
ATOM 2958 N N . GLY A 1 368 ? 3.905 4.332 -6.964 1.00 94.62 368 GLY A N 1
ATOM 2959 C CA . GLY A 1 368 ? 2.796 3.741 -6.224 1.00 94.62 368 GLY A CA 1
ATOM 2960 C C . GLY A 1 368 ? 3.245 2.496 -5.475 1.00 94.62 368 GLY A C 1
ATOM 2961 O O . GLY A 1 368 ? 4.433 2.184 -5.422 1.00 94.62 368 GLY A O 1
ATOM 2962 N N . ARG A 1 369 ? 2.309 1.732 -4.904 1.00 91.31 369 ARG A N 1
ATOM 2963 C CA . ARG A 1 369 ? 2.641 0.503 -4.162 1.00 91.31 369 ARG A CA 1
ATOM 2964 C C . ARG A 1 369 ? 3.252 -0.549 -5.099 1.00 91.31 369 ARG A C 1
ATOM 2966 O O . ARG A 1 369 ? 2.521 -1.323 -5.712 1.00 91.31 369 ARG A O 1
ATOM 2973 N N . GLY A 1 370 ? 4.583 -0.588 -5.189 1.00 93.00 370 GLY A N 1
ATOM 2974 C CA . GLY A 1 370 ? 5.348 -1.412 -6.136 1.00 93.00 370 GLY A CA 1
ATOM 2975 C C . GLY A 1 370 ? 5.111 -1.053 -7.608 1.00 93.00 370 GLY A C 1
ATOM 2976 O O . GLY A 1 370 ? 5.317 -1.898 -8.472 1.00 93.00 370 GLY A O 1
ATOM 2977 N N . ARG A 1 371 ? 4.612 0.157 -7.892 1.00 96.19 371 ARG A N 1
ATOM 2978 C CA . ARG A 1 371 ? 4.475 0.680 -9.256 1.00 96.19 371 ARG A CA 1
ATOM 2979 C C . ARG A 1 371 ? 5.616 1.644 -9.541 1.00 96.19 371 ARG A C 1
ATOM 2981 O O . ARG A 1 371 ? 5.961 2.429 -8.663 1.00 96.19 371 ARG A O 1
ATOM 2988 N N . TYR A 1 372 ? 6.172 1.577 -10.742 1.00 97.44 372 TYR A N 1
ATOM 2989 C CA . TYR A 1 372 ? 7.344 2.340 -11.152 1.00 97.44 372 TYR A CA 1
ATOM 2990 C C . TYR A 1 372 ? 7.105 3.012 -12.496 1.00 97.44 372 TYR A C 1
ATOM 2992 O O . TYR A 1 372 ? 6.502 2.415 -13.380 1.00 97.44 372 TYR A O 1
ATOM 3000 N N . CYS A 1 373 ? 7.608 4.224 -12.677 1.00 96.38 373 CYS A N 1
ATOM 3001 C CA . CYS A 1 373 ? 7.543 4.952 -13.939 1.00 96.38 373 CYS A CA 1
ATOM 3002 C C . CYS A 1 373 ? 8.936 5.440 -14.342 1.00 96.38 373 CYS A C 1
ATOM 3004 O O . CYS A 1 373 ? 9.813 5.622 -13.496 1.00 96.38 373 CYS A O 1
ATOM 3006 N N . ALA A 1 374 ? 9.144 5.606 -15.645 1.00 96.19 374 ALA A N 1
ATOM 3007 C CA . ALA A 1 374 ? 10.370 6.200 -16.159 1.00 96.19 374 ALA A CA 1
ATOM 3008 C C . ALA A 1 374 ? 10.404 7.699 -15.797 1.00 96.19 374 ALA A C 1
ATOM 3010 O O . ALA A 1 374 ? 9.350 8.336 -15.902 1.00 96.19 374 ALA A O 1
ATOM 3011 N N . PRO A 1 375 ? 11.555 8.266 -15.388 1.00 95.31 375 PRO A N 1
ATOM 3012 C CA . PRO A 1 375 ? 11.686 9.685 -15.053 1.00 95.31 375 PRO A CA 1
ATOM 3013 C C . PRO A 1 375 ? 11.099 10.641 -16.100 1.00 95.31 375 PRO A C 1
ATOM 3015 O O . PRO A 1 375 ? 10.453 11.623 -15.742 1.00 95.31 375 PRO A O 1
ATOM 3018 N N . GLU A 1 376 ? 11.229 10.318 -17.388 1.00 94.62 376 GLU A N 1
ATOM 3019 C CA . GLU A 1 376 ? 10.728 11.133 -18.505 1.00 94.62 376 GLU A CA 1
ATOM 3020 C C . GLU A 1 376 ? 9.195 11.165 -18.596 1.00 94.62 376 GLU A C 1
ATOM 3022 O O . GLU A 1 376 ? 8.632 11.991 -19.310 1.00 94.62 376 GLU A O 1
ATOM 3027 N N . ASN A 1 377 ? 8.507 10.267 -17.889 1.00 95.19 377 ASN A N 1
ATOM 3028 C CA . ASN A 1 377 ? 7.049 10.255 -17.781 1.00 95.19 377 ASN A CA 1
ATOM 3029 C C . ASN A 1 377 ? 6.555 10.977 -16.514 1.00 95.19 377 ASN A C 1
ATOM 3031 O O . ASN A 1 377 ? 5.376 10.872 -16.180 1.00 95.19 377 ASN A O 1
ATOM 3035 N N . THR A 1 378 ? 7.440 11.673 -15.793 1.00 94.50 378 THR A N 1
ATOM 3036 C CA . THR A 1 378 ? 7.122 12.343 -14.528 1.00 94.50 378 THR A CA 1
ATOM 3037 C C . THR A 1 378 ? 7.302 13.851 -14.635 1.00 94.50 378 THR A C 1
ATOM 3039 O O . THR A 1 378 ? 8.221 14.335 -15.290 1.00 94.50 378 THR A O 1
ATOM 3042 N N . VAL A 1 379 ? 6.427 14.597 -13.965 1.00 95.62 379 VAL A N 1
ATOM 3043 C CA . VAL A 1 379 ? 6.573 16.038 -13.744 1.00 95.62 379 VAL A CA 1
ATOM 3044 C C . VAL A 1 379 ? 6.994 16.235 -12.295 1.00 95.62 379 VAL A C 1
ATOM 3046 O O . VAL A 1 379 ? 6.207 15.955 -11.389 1.00 95.62 379 VAL A O 1
ATOM 3049 N N . LEU A 1 380 ? 8.229 16.687 -12.080 1.00 94.50 380 LEU A N 1
ATOM 3050 C CA . LEU A 1 380 ? 8.787 17.002 -10.765 1.00 94.50 380 LEU A CA 1
ATOM 3051 C C . LEU A 1 380 ? 9.199 18.479 -10.749 1.00 94.50 380 LEU A C 1
ATOM 3053 O O . LEU A 1 380 ? 10.049 18.885 -11.536 1.00 94.50 380 LEU A O 1
ATOM 3057 N N . ASP A 1 381 ? 8.582 19.277 -9.877 1.00 94.69 381 ASP A N 1
ATOM 3058 C CA . ASP A 1 381 ? 8.877 20.708 -9.740 1.00 94.69 381 ASP A CA 1
ATOM 3059 C C . ASP A 1 381 ? 10.042 20.930 -8.760 1.00 94.69 381 ASP A C 1
ATOM 3061 O O . ASP A 1 381 ? 9.878 20.794 -7.547 1.00 94.69 381 ASP A O 1
ATOM 3065 N N . GLU A 1 382 ? 11.237 21.235 -9.280 1.00 92.94 382 GLU A N 1
ATOM 3066 C CA . GLU A 1 382 ? 12.449 21.413 -8.461 1.00 92.94 382 GLU A CA 1
ATOM 3067 C C . GLU A 1 382 ? 12.285 22.438 -7.317 1.00 92.94 382 GLU A C 1
ATOM 3069 O O . GLU A 1 382 ? 12.712 22.124 -6.201 1.00 92.94 382 GLU A O 1
ATOM 3074 N N . PRO A 1 383 ? 11.656 23.621 -7.512 1.00 96.44 383 PRO A N 1
ATOM 3075 C CA . PRO A 1 383 ? 11.395 24.563 -6.422 1.00 96.44 383 PRO A CA 1
ATOM 3076 C C . PRO A 1 383 ? 10.569 23.967 -5.274 1.00 96.44 383 PRO A C 1
ATOM 3078 O O . PRO A 1 383 ? 10.997 24.037 -4.120 1.00 96.44 383 PRO A O 1
ATOM 3081 N N . LEU A 1 384 ? 9.426 23.336 -5.572 1.00 97.88 384 LEU A N 1
ATOM 3082 C CA . LEU A 1 384 ? 8.585 22.680 -4.567 1.00 97.88 384 LEU A CA 1
ATOM 3083 C C . LEU A 1 384 ? 9.348 21.576 -3.827 1.00 97.88 384 LEU A C 1
ATOM 3085 O O . LEU A 1 384 ? 9.239 21.449 -2.607 1.00 97.88 384 LEU A O 1
ATOM 3089 N N . PHE A 1 385 ? 10.140 20.781 -4.543 1.00 98.06 385 PHE A N 1
ATOM 3090 C CA . PHE A 1 385 ? 10.960 19.743 -3.925 1.00 98.06 385 PHE A CA 1
ATOM 3091 C C . PHE A 1 385 ? 12.065 20.317 -3.026 1.00 98.06 385 PHE A C 1
ATOM 3093 O O . PHE A 1 385 ? 12.311 19.765 -1.951 1.00 98.06 385 PHE A O 1
ATOM 3100 N N . GLY A 1 386 ? 12.646 21.463 -3.391 1.00 97.69 386 GLY A N 1
ATOM 3101 C CA . GLY A 1 386 ? 13.543 22.226 -2.522 1.00 97.69 386 GLY A CA 1
ATOM 3102 C C . GLY A 1 386 ? 12.869 22.659 -1.214 1.00 97.69 386 GLY A C 1
ATOM 3103 O O . GLY A 1 386 ? 13.438 22.463 -0.139 1.00 97.69 386 GLY A O 1
ATOM 3104 N N . GLU A 1 387 ? 11.630 23.157 -1.280 1.00 98.00 387 GLU A N 1
ATOM 3105 C CA . GLU A 1 387 ? 10.841 23.508 -0.086 1.00 98.00 387 GLU A CA 1
ATOM 3106 C C . GLU A 1 387 ? 10.527 22.285 0.793 1.00 98.00 387 GLU A C 1
ATOM 3108 O O . GLU A 1 387 ? 10.580 22.362 2.023 1.00 98.00 387 GLU A O 1
ATOM 3113 N N . ILE A 1 388 ? 10.228 21.134 0.180 1.00 98.06 388 ILE A N 1
ATOM 3114 C CA . ILE A 1 388 ? 9.999 19.874 0.904 1.00 98.06 388 ILE A CA 1
ATOM 3115 C C . ILE A 1 388 ? 11.270 19.441 1.646 1.00 98.06 388 ILE A C 1
ATOM 3117 O O . ILE A 1 388 ? 11.195 19.042 2.812 1.00 98.06 388 ILE A O 1
ATOM 3121 N N . VAL A 1 389 ? 12.437 19.534 1.005 1.00 97.56 389 VAL A N 1
ATOM 3122 C CA . VAL A 1 389 ? 13.732 19.216 1.628 1.00 97.56 389 VAL A CA 1
ATOM 3123 C C . VAL A 1 389 ? 14.041 20.169 2.782 1.00 97.56 389 VAL A C 1
ATOM 3125 O O . VAL A 1 389 ? 14.470 19.721 3.849 1.00 97.56 389 VAL A O 1
ATOM 3128 N N . GLU A 1 390 ? 13.776 21.465 2.621 1.00 97.12 390 GLU A N 1
ATOM 3129 C CA . GLU A 1 390 ? 13.923 22.445 3.700 1.00 97.12 390 GLU A CA 1
ATOM 3130 C C . GLU A 1 390 ? 12.996 22.126 4.885 1.00 97.12 390 GLU A C 1
ATOM 3132 O O . GLU A 1 390 ? 13.445 22.100 6.035 1.00 97.12 390 GLU A O 1
ATOM 3137 N N . TYR A 1 391 ? 11.729 21.796 4.616 1.00 96.19 391 TYR A N 1
ATOM 3138 C CA . TYR A 1 391 ? 10.777 21.353 5.636 1.00 96.19 391 TYR A CA 1
ATOM 3139 C C . TYR A 1 391 ? 11.281 20.120 6.398 1.00 96.19 391 TYR A C 1
ATOM 3141 O O . TYR A 1 391 ? 11.264 20.106 7.632 1.00 96.19 391 TYR A O 1
ATOM 3149 N N . ILE A 1 392 ? 11.775 19.105 5.679 1.00 95.88 392 ILE A N 1
ATOM 3150 C CA . ILE A 1 392 ? 12.341 17.893 6.282 1.00 95.88 392 ILE A CA 1
ATOM 3151 C C . ILE A 1 392 ? 13.512 18.267 7.192 1.00 95.88 392 ILE A C 1
ATOM 3153 O O . ILE A 1 392 ? 13.533 17.863 8.354 1.00 95.88 392 ILE A O 1
ATOM 3157 N N . ASN A 1 393 ? 14.469 19.058 6.704 1.00 94.56 393 ASN A N 1
ATOM 3158 C CA . ASN A 1 393 ? 15.672 19.416 7.456 1.00 94.56 393 ASN A CA 1
ATOM 3159 C C . ASN A 1 393 ? 15.365 20.237 8.715 1.00 94.56 393 ASN A C 1
ATOM 3161 O O . ASN A 1 393 ? 15.959 19.963 9.762 1.00 94.56 393 ASN A O 1
ATOM 3165 N N . ASN A 1 394 ? 14.382 21.138 8.650 1.00 94.19 394 ASN A N 1
ATOM 3166 C CA . ASN A 1 394 ? 13.959 21.982 9.769 1.00 94.19 394 ASN A CA 1
ATOM 3167 C C . ASN A 1 394 ? 13.071 21.266 10.807 1.00 94.19 394 ASN A C 1
ATOM 3169 O O . ASN A 1 394 ? 12.860 21.804 11.894 1.00 94.19 394 ASN A O 1
ATOM 3173 N N . ALA A 1 395 ? 12.559 20.063 10.517 1.00 90.31 395 ALA A N 1
ATOM 3174 C CA . ALA A 1 395 ? 11.803 19.272 11.492 1.00 90.31 395 ALA A CA 1
ATOM 3175 C C . ALA A 1 395 ? 12.674 18.861 12.700 1.00 90.31 395 ALA A C 1
ATOM 3177 O O . ALA A 1 395 ? 13.858 18.561 12.550 1.00 90.31 395 ALA A O 1
ATOM 3178 N N . ASN A 1 396 ? 12.102 18.783 13.903 1.00 86.69 396 ASN A N 1
ATOM 3179 C CA . ASN A 1 396 ? 12.857 18.350 15.091 1.00 86.69 396 ASN A CA 1
ATOM 3180 C C . ASN A 1 396 ? 13.144 16.839 15.075 1.00 86.69 396 ASN A C 1
ATOM 3182 O O . ASN A 1 396 ? 14.063 16.354 15.733 1.00 86.69 396 ASN A O 1
ATOM 3186 N N . GLU A 1 397 ? 12.339 16.086 14.333 1.00 87.12 397 GLU A N 1
ATOM 3187 C CA . GLU A 1 397 ? 12.418 14.645 14.201 1.00 87.12 397 GLU A CA 1
ATOM 3188 C C . GLU A 1 397 ? 13.606 14.224 13.331 1.00 87.12 397 GLU A C 1
ATOM 3190 O O . GLU A 1 397 ? 13.872 14.795 12.272 1.00 87.12 397 GLU A O 1
ATOM 3195 N N . SER A 1 398 ? 14.287 13.157 13.746 1.00 90.88 398 SER A N 1
ATOM 3196 C CA . SER A 1 398 ? 15.345 12.526 12.952 1.00 90.88 398 SER A CA 1
ATOM 3197 C C . SER A 1 398 ? 14.813 11.690 11.787 1.00 90.88 398 SER A C 1
ATOM 3199 O O . SER A 1 398 ? 15.533 11.467 10.817 1.00 90.88 398 SER A O 1
ATOM 3201 N N . SER A 1 399 ? 13.566 11.216 11.869 1.00 92.38 399 SER A N 1
ATOM 3202 C CA . SER A 1 399 ? 12.932 10.377 10.851 1.00 92.38 399 SER A CA 1
ATOM 3203 C C . SER A 1 399 ? 11.476 10.770 10.609 1.00 92.38 399 SER A C 1
ATOM 3205 O O . SER A 1 399 ? 10.689 10.856 11.562 1.00 92.38 399 SER A O 1
ATOM 3207 N N . LEU A 1 400 ? 11.105 10.936 9.338 1.00 92.62 400 LEU A N 1
ATOM 3208 C CA . LEU A 1 400 ? 9.777 11.377 8.904 1.00 92.62 400 LEU A CA 1
ATOM 3209 C C . LEU A 1 400 ? 9.154 10.378 7.931 1.00 92.62 400 LEU A C 1
ATOM 3211 O O . LEU A 1 400 ? 9.825 9.845 7.049 1.00 92.62 400 LEU A O 1
ATOM 3215 N N . TYR A 1 401 ? 7.852 10.141 8.077 1.00 92.81 401 TYR A N 1
ATOM 3216 C CA . TYR A 1 401 ? 7.120 9.262 7.168 1.00 92.81 401 TYR A CA 1
ATOM 3217 C C . TYR A 1 401 ? 6.736 9.998 5.891 1.00 92.81 401 TYR A C 1
ATOM 3219 O O . TYR A 1 401 ? 6.297 11.147 5.942 1.00 92.81 401 TYR A O 1
ATOM 3227 N N . TYR A 1 402 ? 6.779 9.306 4.752 1.00 95.56 402 TYR A N 1
ATOM 3228 C CA . TYR A 1 402 ? 6.343 9.902 3.486 1.00 95.56 402 TYR A CA 1
ATOM 3229 C C . TYR A 1 402 ? 4.869 10.306 3.518 1.00 95.56 402 TYR A C 1
ATOM 3231 O O . TYR A 1 402 ? 4.490 11.275 2.875 1.00 95.56 402 TYR A O 1
ATOM 3239 N N . SER A 1 403 ? 4.036 9.608 4.296 1.00 94.00 403 SER A N 1
ATOM 3240 C CA . SER A 1 403 ? 2.636 9.986 4.508 1.00 94.00 403 SER A CA 1
ATOM 3241 C C . SER A 1 403 ? 2.483 11.323 5.237 1.00 94.00 403 SER A C 1
ATOM 3243 O O . SER A 1 403 ? 1.567 12.074 4.918 1.00 94.00 403 SER A O 1
ATOM 3245 N N . GLU A 1 404 ? 3.374 11.625 6.188 1.00 92.62 404 GLU A N 1
ATOM 3246 C CA . GLU A 1 404 ? 3.380 12.889 6.940 1.00 92.62 404 GLU A CA 1
ATOM 3247 C C . GLU A 1 404 ? 3.786 14.048 6.028 1.00 92.62 404 GLU A C 1
ATOM 3249 O O . GLU A 1 404 ? 3.083 15.055 5.945 1.00 92.62 404 GLU A O 1
ATOM 3254 N N . ILE A 1 405 ? 4.868 13.858 5.268 1.00 95.56 405 ILE A N 1
ATOM 3255 C CA . ILE A 1 405 ? 5.377 14.863 4.329 1.00 95.56 405 ILE A CA 1
ATOM 3256 C C . ILE A 1 405 ? 4.370 15.086 3.190 1.00 95.56 405 ILE A C 1
ATOM 3258 O O . ILE A 1 405 ? 4.025 16.223 2.877 1.00 95.56 405 ILE A O 1
ATOM 3262 N N . PHE A 1 406 ? 3.830 14.010 2.610 1.00 96.88 406 PHE A N 1
ATOM 3263 C CA . PHE A 1 406 ? 2.824 14.105 1.554 1.00 96.88 406 PHE A CA 1
ATOM 3264 C C . PHE A 1 406 ? 1.580 14.846 2.038 1.00 96.88 406 PHE A C 1
ATOM 3266 O O . PHE A 1 406 ? 1.086 15.717 1.335 1.00 96.88 406 PHE A O 1
ATOM 3273 N N . ALA A 1 407 ? 1.083 14.558 3.244 1.00 94.44 407 ALA A N 1
ATOM 3274 C CA . ALA A 1 407 ? -0.082 15.256 3.779 1.00 94.44 407 ALA A CA 1
ATOM 3275 C C . ALA A 1 407 ? 0.157 16.773 3.905 1.00 94.44 407 ALA A C 1
ATOM 3277 O O . ALA A 1 407 ? -0.734 17.548 3.553 1.00 94.44 407 ALA A O 1
ATOM 3278 N N . ALA A 1 408 ? 1.357 17.191 4.327 1.00 94.12 408 ALA A N 1
ATOM 3279 C CA . ALA A 1 408 ? 1.727 18.602 4.457 1.00 94.12 408 ALA A CA 1
ATOM 3280 C C . ALA A 1 408 ? 1.780 19.353 3.110 1.00 94.12 408 ALA A C 1
ATOM 3282 O O . ALA A 1 408 ? 1.417 20.526 3.060 1.00 94.12 408 ALA A O 1
ATOM 3283 N N . PHE A 1 409 ? 2.169 18.679 2.021 1.00 96.38 409 PHE A N 1
ATOM 3284 C CA . PHE A 1 409 ? 2.345 19.292 0.693 1.00 96.38 409 PHE A CA 1
ATOM 3285 C C . PHE A 1 409 ? 1.313 18.845 -0.357 1.00 96.38 409 PHE A C 1
ATOM 3287 O O . PHE A 1 409 ? 1.383 19.276 -1.506 1.00 96.38 409 PHE A O 1
ATOM 3294 N N . SER A 1 410 ? 0.337 18.013 0.020 1.00 95.50 410 SER A N 1
ATOM 3295 C CA . SER A 1 410 ? -0.579 17.314 -0.899 1.00 95.50 410 SER A CA 1
ATOM 3296 C C . SER A 1 410 ? -1.265 18.228 -1.912 1.00 95.50 410 SER A C 1
ATOM 3298 O O . SER A 1 410 ? -1.304 17.900 -3.092 1.00 95.50 410 SER A O 1
ATOM 3300 N N . GLY A 1 411 ? -1.761 19.391 -1.480 1.00 96.19 411 GLY A N 1
ATOM 3301 C CA . GLY A 1 411 ? -2.425 20.344 -2.370 1.00 96.19 411 GLY A CA 1
ATOM 3302 C C . GLY A 1 411 ? -1.522 20.844 -3.501 1.00 96.19 411 GLY A C 1
ATOM 3303 O O . GLY A 1 411 ? -1.970 20.918 -4.640 1.00 96.19 411 GLY A O 1
ATOM 3304 N N . ARG A 1 412 ? -0.250 21.133 -3.199 1.00 97.38 412 ARG A N 1
ATOM 3305 C CA . ARG A 1 412 ? 0.734 21.580 -4.194 1.00 97.3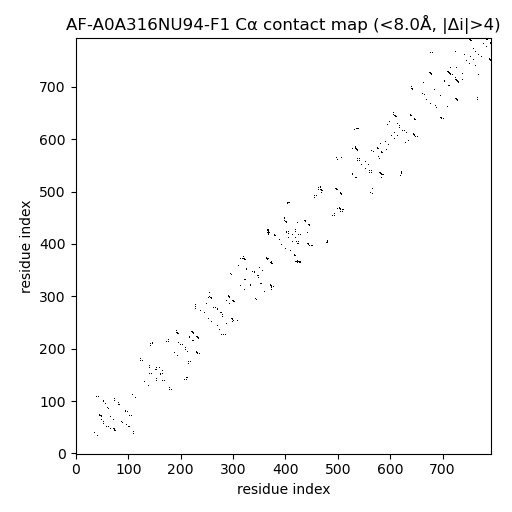8 412 ARG A CA 1
ATOM 3306 C C . ARG A 1 412 ? 1.265 20.420 -5.021 1.00 97.38 412 ARG A C 1
ATOM 3308 O O . ARG A 1 412 ? 1.285 20.521 -6.238 1.00 97.38 412 ARG A O 1
ATOM 3315 N N . LEU A 1 413 ? 1.594 19.291 -4.389 1.00 97.88 413 LEU A N 1
ATOM 3316 C CA . LEU A 1 413 ? 2.051 18.086 -5.090 1.00 97.88 413 LEU A CA 1
ATOM 3317 C C . LEU A 1 413 ? 1.043 17.639 -6.160 1.00 97.88 413 LEU A C 1
ATOM 3319 O O . LEU A 1 413 ? 1.439 17.407 -7.298 1.00 97.88 413 LEU A O 1
ATOM 3323 N N . LEU A 1 414 ? -0.253 17.614 -5.829 1.00 96.88 414 LEU A N 1
ATOM 3324 C CA . LEU A 1 414 ? -1.320 17.248 -6.767 1.00 96.88 414 LEU A CA 1
ATOM 3325 C C . LEU A 1 414 ? -1.564 18.288 -7.873 1.00 96.88 414 LEU A C 1
ATOM 3327 O O . LEU A 1 414 ? -2.097 17.933 -8.922 1.00 96.88 414 LEU A O 1
ATOM 3331 N N . ALA A 1 415 ? -1.241 19.561 -7.634 1.00 96.19 415 ALA A N 1
ATOM 3332 C CA . ALA A 1 415 ? -1.494 20.649 -8.579 1.00 96.19 415 ALA A CA 1
ATOM 3333 C C . ALA A 1 415 ? -0.306 20.929 -9.514 1.00 96.19 415 ALA A C 1
ATOM 3335 O O . ALA A 1 415 ? -0.510 21.300 -10.667 1.00 96.19 415 ALA A O 1
ATOM 3336 N N . GLU A 1 416 ? 0.918 20.777 -9.010 1.00 96.31 416 GLU A N 1
ATOM 3337 C CA . GLU A 1 416 ? 2.160 21.216 -9.657 1.00 96.31 416 GLU A CA 1
ATOM 3338 C C . GLU A 1 416 ? 2.989 20.034 -10.197 1.00 96.31 416 GLU A C 1
ATOM 3340 O O . GLU A 1 416 ? 3.889 20.239 -11.007 1.00 96.31 416 GLU A O 1
ATOM 3345 N N . THR A 1 417 ? 2.707 18.789 -9.780 1.00 96.75 417 THR A N 1
ATOM 3346 C CA . THR A 1 417 ? 3.557 17.620 -10.082 1.00 96.75 417 THR A CA 1
ATOM 3347 C C . THR A 1 417 ? 2.750 16.365 -10.432 1.00 96.75 417 THR A C 1
ATOM 3349 O O . THR A 1 417 ? 1.527 16.331 -10.321 1.00 96.75 417 THR A O 1
ATOM 3352 N N . SER A 1 418 ? 3.443 15.290 -10.822 1.00 95.50 418 SER A N 1
ATOM 3353 C CA . SER A 1 418 ? 2.841 13.955 -10.968 1.00 95.50 418 SER A CA 1
ATOM 3354 C C . SER A 1 418 ? 2.651 13.211 -9.638 1.00 95.50 418 SER A C 1
ATOM 3356 O O . SER A 1 418 ? 2.027 12.153 -9.624 1.00 95.50 418 SER A O 1
ATOM 3358 N N . VAL A 1 419 ? 3.193 13.718 -8.525 1.00 97.12 419 VAL A N 1
ATOM 3359 C CA . VAL A 1 419 ? 3.199 13.027 -7.229 1.00 97.12 419 VAL A CA 1
ATOM 3360 C C . VAL A 1 419 ? 1.823 13.086 -6.572 1.00 97.12 419 VAL A C 1
ATOM 3362 O O . VAL A 1 419 ? 1.448 14.069 -5.939 1.00 97.12 419 VAL A O 1
ATOM 3365 N N . ASP A 1 420 ? 1.089 11.982 -6.664 1.00 96.06 420 ASP A N 1
ATOM 3366 C CA . ASP A 1 420 ? -0.281 11.856 -6.159 1.00 96.06 420 ASP A CA 1
ATOM 3367 C C . ASP A 1 420 ? -0.411 11.004 -4.885 1.00 96.06 420 ASP A C 1
ATOM 3369 O O . ASP A 1 420 ? -1.492 10.900 -4.301 1.00 96.06 420 ASP A O 1
ATOM 3373 N N . ASN A 1 421 ? 0.684 10.391 -4.425 1.00 96.31 421 ASN A N 1
ATOM 3374 C CA . ASN A 1 421 ? 0.696 9.572 -3.219 1.00 96.31 421 ASN A CA 1
ATOM 3375 C C . ASN A 1 421 ? 2.071 9.521 -2.530 1.00 96.31 421 ASN A C 1
ATOM 3377 O O . ASN A 1 421 ? 3.109 9.830 -3.112 1.00 96.31 421 ASN A O 1
ATOM 3381 N N . ALA A 1 422 ? 2.087 9.046 -1.281 1.00 96.25 422 ALA A N 1
ATOM 3382 C CA . ALA A 1 422 ? 3.293 8.965 -0.453 1.00 96.25 422 ALA A CA 1
ATOM 3383 C C . ALA A 1 422 ? 4.397 8.041 -1.013 1.00 96.25 422 ALA A C 1
ATOM 3385 O O . ALA A 1 422 ? 5.577 8.320 -0.814 1.00 96.25 422 ALA A O 1
ATOM 3386 N N . ASN A 1 423 ? 4.054 6.961 -1.729 1.00 96.62 423 ASN A N 1
ATOM 3387 C CA . ASN A 1 423 ? 5.075 6.118 -2.372 1.00 96.62 423 ASN A CA 1
ATOM 3388 C C . ASN A 1 423 ? 5.720 6.853 -3.547 1.00 96.62 423 ASN A C 1
ATOM 3390 O O . ASN A 1 423 ? 6.910 6.679 -3.793 1.00 96.62 423 ASN A O 1
ATOM 3394 N N . TYR A 1 424 ? 4.941 7.679 -4.250 1.00 97.31 424 TYR A N 1
ATOM 3395 C CA . TYR A 1 424 ? 5.470 8.522 -5.309 1.00 97.31 424 TYR A CA 1
ATOM 3396 C C . TYR A 1 424 ? 6.403 9.595 -4.746 1.00 97.31 424 TYR A C 1
ATOM 3398 O O . TYR A 1 424 ? 7.510 9.777 -5.242 1.00 97.31 424 TYR A O 1
ATOM 3406 N N . LEU A 1 425 ? 6.032 10.214 -3.623 1.00 97.88 425 LEU A N 1
ATOM 3407 C CA . LEU A 1 425 ? 6.912 11.158 -2.938 1.00 97.88 425 LEU A CA 1
ATOM 3408 C C . LEU A 1 425 ? 8.242 10.509 -2.517 1.00 97.88 425 LEU A C 1
ATOM 3410 O O . LEU A 1 425 ? 9.295 11.111 -2.710 1.00 97.88 425 LEU A O 1
ATOM 3414 N N . HIS A 1 426 ? 8.212 9.275 -1.999 1.00 97.38 426 HIS A N 1
ATOM 3415 C CA . HIS A 1 426 ? 9.431 8.496 -1.751 1.00 97.38 426 HIS A CA 1
ATOM 3416 C C . HIS A 1 426 ? 10.261 8.368 -3.031 1.00 97.38 426 HIS A C 1
ATOM 3418 O O . HIS A 1 426 ? 11.426 8.765 -3.037 1.00 97.38 426 HIS A O 1
ATOM 3424 N N . GLY A 1 427 ? 9.679 7.836 -4.111 1.00 96.94 427 GLY A N 1
ATOM 3425 C CA . GLY A 1 427 ? 10.398 7.651 -5.369 1.00 96.94 427 GLY A CA 1
ATOM 3426 C C . GLY A 1 427 ? 11.022 8.944 -5.889 1.00 96.94 427 GLY A C 1
ATOM 3427 O O . GLY A 1 427 ? 12.188 8.937 -6.271 1.00 96.94 427 GLY A O 1
ATOM 3428 N N . ALA A 1 428 ? 10.270 10.044 -5.858 1.00 97.25 428 ALA A N 1
ATOM 3429 C CA . ALA A 1 428 ? 10.718 11.344 -6.338 1.00 97.25 428 ALA A CA 1
ATOM 3430 C C . ALA A 1 428 ? 11.858 11.923 -5.487 1.00 97.25 428 ALA A C 1
ATOM 3432 O O . ALA A 1 428 ? 12.878 12.324 -6.040 1.00 97.25 428 ALA A O 1
ATOM 3433 N N . LEU A 1 429 ? 11.739 11.895 -4.152 1.00 97.69 429 LEU A N 1
ATOM 3434 C CA . LEU A 1 429 ? 12.817 12.338 -3.260 1.00 97.69 429 LEU A CA 1
ATOM 3435 C C . LEU A 1 429 ? 14.082 11.507 -3.476 1.00 97.69 429 LEU A C 1
ATOM 3437 O O . LEU A 1 429 ? 15.161 12.064 -3.633 1.00 97.69 429 LEU A O 1
ATOM 3441 N N . LYS A 1 430 ? 13.947 10.179 -3.562 1.00 96.56 430 LYS A N 1
ATOM 3442 C CA . LYS A 1 430 ? 15.082 9.279 -3.792 1.00 96.56 430 LYS A CA 1
ATOM 3443 C C . LYS A 1 430 ? 15.766 9.519 -5.137 1.00 96.56 430 LYS A C 1
ATOM 3445 O O . LYS A 1 430 ? 16.971 9.316 -5.241 1.00 96.56 430 LYS A O 1
ATOM 3450 N N . TYR A 1 431 ? 15.002 9.911 -6.152 1.00 95.94 431 TYR A N 1
ATOM 3451 C CA . TYR A 1 431 ? 15.524 10.228 -7.475 1.00 95.94 431 TYR A CA 1
ATOM 3452 C C . TYR A 1 431 ? 16.251 11.581 -7.502 1.00 95.94 431 TYR A C 1
ATOM 3454 O O . TYR A 1 431 ? 17.361 11.657 -8.018 1.00 95.94 431 TYR A O 1
ATOM 3462 N N . LEU A 1 432 ? 15.653 12.628 -6.922 1.00 96.06 432 LEU A N 1
ATOM 3463 C CA . LEU A 1 432 ? 16.202 13.991 -6.936 1.00 96.06 432 LEU A CA 1
ATOM 3464 C C . LEU A 1 432 ? 17.327 14.204 -5.909 1.00 96.06 432 LEU A C 1
ATOM 3466 O O . LEU A 1 432 ? 18.284 14.920 -6.183 1.00 96.06 432 LEU A O 1
ATOM 3470 N N . TYR A 1 433 ? 17.227 13.563 -4.743 1.00 96.19 433 TYR A N 1
ATOM 3471 C CA . TYR A 1 433 ? 18.132 13.730 -3.601 1.00 96.19 433 TYR A CA 1
ATOM 3472 C C . TYR A 1 433 ? 18.621 12.370 -3.070 1.00 96.19 433 TYR A C 1
ATOM 3474 O O . TYR A 1 433 ? 18.372 12.028 -1.907 1.00 96.19 433 TYR A O 1
ATOM 3482 N N . PRO A 1 434 ? 19.299 11.549 -3.894 1.00 94.56 434 PRO A N 1
ATOM 3483 C CA . PRO A 1 434 ? 19.678 10.180 -3.528 1.00 94.56 434 PRO A CA 1
ATOM 3484 C C . PRO A 1 434 ? 20.608 10.108 -2.310 1.00 94.56 434 PRO A C 1
ATOM 3486 O O . PRO A 1 434 ? 20.606 9.104 -1.598 1.00 94.56 434 PRO A O 1
ATOM 3489 N N . ASP A 1 435 ? 21.380 11.169 -2.067 1.00 94.44 435 ASP A N 1
ATOM 3490 C CA . ASP A 1 435 ? 22.403 11.240 -1.027 1.00 94.44 435 ASP A CA 1
ATOM 3491 C C . ASP A 1 435 ? 22.003 12.070 0.201 1.00 94.44 435 ASP A C 1
ATOM 3493 O O . ASP A 1 435 ? 22.722 12.062 1.198 1.00 94.44 435 ASP A O 1
ATOM 3497 N N . ASP A 1 436 ? 20.870 12.766 0.196 1.00 94.00 436 ASP A N 1
ATOM 3498 C CA . ASP A 1 436 ? 20.550 13.693 1.293 1.00 94.00 436 ASP A CA 1
ATOM 3499 C C . ASP A 1 436 ? 19.947 12.972 2.508 1.00 94.00 436 ASP A C 1
ATOM 3501 O O . ASP A 1 436 ? 20.101 13.413 3.652 1.00 94.00 436 ASP A O 1
ATOM 3505 N N . PHE A 1 437 ? 19.308 11.822 2.275 1.00 96.19 437 PHE A N 1
ATOM 3506 C CA . PHE A 1 437 ? 18.598 11.048 3.291 1.00 96.19 437 PHE A CA 1
ATOM 3507 C C . PHE A 1 437 ? 18.876 9.550 3.171 1.00 96.19 437 PHE A C 1
ATOM 3509 O O . PHE A 1 437 ? 19.218 9.030 2.110 1.00 96.19 437 PHE A O 1
ATOM 3516 N N . GLU A 1 438 ? 18.668 8.830 4.269 1.00 95.94 438 GLU A N 1
ATOM 3517 C CA . GLU A 1 438 ? 18.580 7.373 4.252 1.00 95.94 438 GLU A CA 1
ATOM 3518 C C . GLU A 1 438 ? 17.122 6.969 3.989 1.00 95.94 438 GLU A C 1
ATOM 3520 O O . GLU A 1 438 ? 16.225 7.236 4.792 1.00 95.94 438 GLU A O 1
ATOM 3525 N N . TYR A 1 439 ? 16.878 6.358 2.827 1.00 95.12 439 TYR A N 1
ATOM 3526 C CA . TYR A 1 439 ? 15.540 5.989 2.358 1.00 95.12 439 TYR A CA 1
ATOM 3527 C C . TYR A 1 439 ? 15.150 4.582 2.825 1.00 95.12 439 TYR A C 1
ATOM 3529 O O . TYR A 1 439 ? 15.746 3.589 2.396 1.00 95.12 439 TYR A O 1
ATOM 3537 N N . GLU A 1 440 ? 14.104 4.484 3.646 1.00 93.44 440 GLU A N 1
ATOM 3538 C CA . GLU A 1 440 ? 13.443 3.224 3.989 1.00 93.44 440 GLU A CA 1
ATOM 3539 C C . GLU A 1 440 ? 12.121 3.082 3.220 1.00 93.44 440 GLU A C 1
ATOM 3541 O O . GLU A 1 440 ? 11.735 3.917 2.411 1.00 93.44 440 GLU A O 1
ATOM 3546 N N . ARG A 1 441 ? 11.395 1.984 3.446 1.00 89.44 441 ARG A N 1
ATOM 3547 C CA . ARG A 1 441 ? 10.148 1.702 2.726 1.00 89.44 441 ARG A CA 1
ATOM 3548 C C . ARG A 1 441 ? 9.081 2.787 2.925 1.00 89.44 441 ARG A C 1
ATOM 3550 O O . ARG A 1 441 ? 8.500 3.242 1.944 1.00 89.44 441 ARG A O 1
ATOM 3557 N N . ASP A 1 442 ? 8.826 3.162 4.178 1.00 89.06 442 ASP A N 1
ATOM 3558 C CA . ASP A 1 442 ? 7.691 4.017 4.567 1.00 89.06 442 ASP A CA 1
ATOM 3559 C C . ASP A 1 442 ? 8.125 5.381 5.141 1.00 89.06 442 ASP A C 1
ATOM 3561 O O . ASP A 1 442 ? 7.287 6.261 5.364 1.00 89.06 442 ASP A O 1
ATOM 3565 N N . LEU A 1 443 ? 9.422 5.560 5.394 1.00 93.19 443 LEU A N 1
ATOM 3566 C CA . LEU A 1 443 ? 9.997 6.759 5.994 1.00 93.19 443 LEU A CA 1
ATOM 3567 C C . LEU A 1 443 ? 11.387 7.052 5.436 1.00 93.19 443 LEU A C 1
ATOM 3569 O O . LEU A 1 443 ? 12.039 6.171 4.880 1.00 93.19 443 LEU A O 1
ATOM 3573 N N . LEU A 1 444 ? 11.844 8.277 5.666 1.00 95.38 444 LEU A N 1
ATOM 3574 C CA . LEU A 1 444 ? 13.233 8.684 5.490 1.00 95.38 444 LEU A CA 1
ATOM 3575 C C . LEU A 1 444 ? 13.862 9.020 6.845 1.00 95.38 444 LEU A C 1
ATOM 3577 O O . LEU A 1 444 ? 13.171 9.468 7.769 1.00 95.38 444 LEU A O 1
ATOM 3581 N N . VAL A 1 445 ? 15.173 8.821 6.952 1.00 95.75 445 VAL A N 1
ATOM 3582 C CA . VAL A 1 445 ? 15.990 9.219 8.104 1.00 95.75 445 VAL A CA 1
ATOM 3583 C C . VAL A 1 445 ? 16.994 10.276 7.652 1.00 95.75 445 VAL A C 1
ATOM 3585 O O . VAL A 1 445 ? 17.627 10.148 6.602 1.00 95.75 445 VAL A O 1
ATOM 3588 N N . LYS A 1 446 ? 17.138 11.340 8.444 1.00 94.25 446 LYS A N 1
ATOM 3589 C CA . LYS A 1 446 ? 18.156 12.370 8.218 1.00 94.25 446 LYS A CA 1
ATOM 3590 C C . LYS A 1 446 ? 19.543 11.754 8.320 1.00 94.25 446 LYS A C 1
ATOM 3592 O O . LYS A 1 446 ? 19.822 11.004 9.258 1.00 94.25 446 LYS A O 1
ATOM 3597 N N . ARG A 1 447 ? 20.423 12.094 7.379 1.00 90.00 447 ARG A N 1
ATOM 3598 C CA . ARG A 1 447 ? 21.766 11.511 7.303 1.00 90.00 447 ARG A CA 1
ATOM 3599 C C . ARG A 1 447 ? 22.528 11.703 8.621 1.00 90.00 447 ARG A C 1
ATOM 3601 O O . ARG A 1 447 ? 22.617 12.812 9.144 1.00 90.00 447 ARG A O 1
ATOM 3608 N N . GLY A 1 448 ? 23.071 10.609 9.158 1.00 88.00 448 GLY A N 1
ATOM 3609 C CA . GLY A 1 448 ? 23.827 10.611 10.416 1.00 88.00 448 GLY A CA 1
ATOM 3610 C C . GLY A 1 448 ? 22.983 10.683 11.696 1.00 88.00 448 GLY A C 1
ATOM 3611 O O . GLY A 1 448 ? 23.555 10.739 12.785 1.00 88.00 448 GLY A O 1
ATOM 3612 N N . MET A 1 449 ? 21.650 10.668 11.598 1.00 91.50 449 MET A N 1
ATOM 3613 C CA . MET A 1 449 ? 20.758 10.575 12.754 1.00 91.50 449 MET A CA 1
ATOM 3614 C C . MET A 1 449 ? 20.219 9.154 12.942 1.00 91.50 449 MET A C 1
ATOM 3616 O O . MET A 1 449 ? 20.181 8.351 12.017 1.00 91.50 449 MET A O 1
ATOM 3620 N N . LEU A 1 450 ? 19.774 8.840 14.161 1.00 90.06 450 LEU A N 1
ATOM 3621 C CA . LEU A 1 450 ? 19.149 7.553 14.462 1.00 90.06 450 LEU A CA 1
ATOM 3622 C C . LEU A 1 450 ? 17.651 7.584 14.156 1.00 90.06 450 LEU A C 1
ATOM 3624 O O . LEU A 1 450 ? 16.953 8.548 14.481 1.00 90.06 450 LEU A O 1
ATOM 3628 N N . ARG A 1 451 ? 17.150 6.486 13.588 1.00 90.19 451 ARG A N 1
ATOM 3629 C CA . ARG A 1 451 ? 15.719 6.248 13.379 1.00 90.19 451 ARG A CA 1
ATOM 3630 C C . ARG A 1 451 ? 14.975 6.222 14.713 1.00 90.19 451 ARG A C 1
ATOM 3632 O O . ARG A 1 451 ? 15.333 5.446 15.597 1.00 90.19 451 ARG A O 1
ATOM 3639 N N . VAL A 1 452 ? 13.891 6.991 14.814 1.00 88.25 452 VAL A N 1
ATOM 3640 C CA . VAL A 1 452 ? 12.979 6.956 15.966 1.00 88.25 452 VAL A CA 1
ATOM 3641 C C . VAL A 1 452 ? 11.683 6.272 15.547 1.00 88.25 452 VAL A C 1
ATOM 3643 O O . VAL A 1 452 ? 11.049 6.637 14.553 1.00 88.25 452 VAL A O 1
ATOM 3646 N N . ALA A 1 453 ? 11.273 5.251 16.300 1.00 87.50 453 ALA A N 1
ATOM 3647 C CA . ALA A 1 453 ? 10.053 4.519 15.990 1.00 87.50 453 ALA A CA 1
ATOM 3648 C C . ALA A 1 453 ? 8.813 5.413 16.168 1.00 87.50 453 ALA A C 1
ATOM 3650 O O . ALA A 1 453 ? 8.761 6.277 17.043 1.00 87.50 453 ALA A O 1
ATOM 3651 N N . PHE A 1 454 ? 7.760 5.170 15.379 1.00 89.12 454 PHE A N 1
ATOM 3652 C CA . PHE A 1 454 ? 6.517 5.937 15.517 1.00 89.12 454 PHE A CA 1
ATOM 3653 C C . PHE A 1 454 ? 5.913 5.819 16.924 1.00 89.12 454 PHE A C 1
ATOM 3655 O O . PHE A 1 454 ? 5.438 6.813 17.460 1.00 89.12 454 PHE A O 1
ATOM 3662 N N . GLY A 1 455 ? 5.977 4.634 17.543 1.00 90.75 455 GLY A N 1
ATOM 3663 C CA . GLY A 1 455 ? 5.485 4.431 18.909 1.00 90.75 455 GLY A CA 1
ATOM 3664 C C . GLY A 1 455 ? 6.191 5.310 19.945 1.00 90.75 455 GLY A C 1
ATOM 3665 O O . GLY A 1 455 ? 5.539 5.826 20.847 1.00 90.75 455 GLY A O 1
ATOM 3666 N N . GLU A 1 456 ? 7.494 5.554 19.782 1.00 90.56 456 GLU A N 1
ATOM 3667 C CA . GLU A 1 456 ? 8.256 6.456 20.654 1.00 90.56 456 GLU A CA 1
ATOM 3668 C C . GLU A 1 456 ? 7.891 7.922 20.406 1.00 90.56 456 GLU A C 1
ATOM 3670 O O . GLU A 1 456 ? 7.653 8.660 21.361 1.00 90.56 456 GLU A O 1
ATOM 3675 N N . ARG A 1 457 ? 7.770 8.339 19.134 1.00 90.75 457 ARG A N 1
ATOM 3676 C CA . ARG A 1 457 ? 7.293 9.690 18.774 1.00 90.75 457 ARG A CA 1
ATOM 3677 C C . ARG A 1 457 ? 5.911 9.962 19.368 1.00 90.75 457 ARG A C 1
ATOM 3679 O O . ARG A 1 457 ? 5.703 11.009 19.975 1.00 90.75 457 ARG A O 1
ATOM 3686 N N . LEU A 1 458 ? 4.996 9.000 19.238 1.00 93.19 458 LEU A N 1
ATOM 3687 C CA . LEU A 1 458 ? 3.648 9.084 19.789 1.00 93.19 458 LEU A CA 1
ATOM 3688 C C . LEU A 1 458 ? 3.679 9.181 21.318 1.00 93.19 458 LEU A C 1
ATOM 3690 O O . LEU A 1 458 ? 3.029 10.053 21.889 1.00 93.19 458 LEU A O 1
ATOM 3694 N N . ALA A 1 459 ? 4.459 8.323 21.981 1.00 94.38 459 ALA A N 1
ATOM 3695 C CA . ALA A 1 459 ? 4.550 8.329 23.434 1.00 94.38 459 ALA A CA 1
ATOM 3696 C C . ALA A 1 459 ? 5.119 9.641 23.980 1.00 94.38 459 ALA A C 1
ATOM 3698 O O . ALA A 1 459 ? 4.582 10.192 24.943 1.00 94.38 459 ALA A O 1
ATOM 3699 N N . ASN A 1 460 ? 6.154 10.173 23.326 1.00 92.62 460 ASN A N 1
ATOM 3700 C CA . ASN A 1 460 ? 6.735 11.464 23.669 1.00 92.62 460 ASN A CA 1
ATOM 3701 C C . ASN A 1 460 ? 5.741 12.607 23.450 1.00 92.62 460 ASN A C 1
ATOM 3703 O O . ASN A 1 460 ? 5.624 13.455 24.324 1.00 92.62 460 ASN A O 1
ATOM 3707 N N . ALA A 1 461 ? 4.975 12.610 22.355 1.00 92.75 461 ALA A N 1
ATOM 3708 C CA . ALA A 1 461 ? 3.956 13.633 22.115 1.00 92.75 461 ALA A CA 1
ATOM 3709 C C . ALA A 1 461 ? 2.862 13.635 23.199 1.00 92.75 461 ALA A C 1
ATOM 3711 O O . ALA A 1 461 ? 2.551 14.687 23.759 1.00 92.75 461 ALA A O 1
ATOM 3712 N N . ILE A 1 462 ? 2.337 12.456 23.560 1.00 95.50 462 ILE A N 1
ATOM 3713 C CA . ILE A 1 462 ? 1.328 12.316 24.626 1.00 95.50 462 ILE A CA 1
ATOM 3714 C C . ILE A 1 462 ? 1.912 12.744 25.986 1.00 95.50 462 ILE A C 1
ATOM 3716 O O . ILE A 1 462 ? 1.265 13.452 26.757 1.00 95.50 462 ILE A O 1
ATOM 3720 N N . LYS A 1 463 ? 3.157 12.357 26.288 1.00 95.94 463 LYS A N 1
ATOM 3721 C CA . LYS A 1 463 ? 3.844 12.751 27.527 1.00 95.94 463 LYS A CA 1
ATOM 3722 C C . LYS A 1 463 ? 4.100 14.261 27.588 1.00 95.94 463 LYS A C 1
ATOM 3724 O O . LYS A 1 463 ? 3.783 14.903 28.582 1.00 95.94 463 LYS A O 1
ATOM 3729 N N . SER A 1 464 ? 4.632 14.851 26.521 1.00 93.81 464 SER A N 1
ATOM 3730 C CA . SER A 1 464 ? 4.941 16.283 26.441 1.00 93.81 464 SER A CA 1
ATOM 3731 C C . SER A 1 464 ? 3.699 17.175 26.461 1.00 93.81 464 SER A C 1
ATOM 3733 O O . SER A 1 464 ? 3.806 18.329 26.869 1.00 93.81 464 SER A O 1
ATOM 3735 N N . ASN A 1 465 ? 2.524 16.650 26.095 1.00 94.38 465 ASN A N 1
ATOM 3736 C CA . ASN A 1 465 ? 1.245 17.343 26.269 1.00 94.38 465 ASN A CA 1
ATOM 3737 C C . ASN A 1 465 ? 0.913 17.613 27.754 1.00 94.38 465 ASN A C 1
ATOM 3739 O O . ASN A 1 465 ? 0.133 18.512 28.061 1.00 94.38 465 ASN A O 1
ATOM 3743 N N . GLY A 1 466 ? 1.510 16.859 28.690 1.00 92.44 466 GLY A N 1
ATOM 3744 C CA . GLY A 1 466 ? 1.344 17.050 30.136 1.00 92.44 466 GLY A CA 1
ATOM 3745 C C . GLY A 1 466 ? -0.025 16.630 30.685 1.00 92.44 466 GLY A C 1
ATOM 3746 O O . GLY A 1 466 ? -0.365 16.964 31.820 1.00 92.44 466 GLY A O 1
ATOM 3747 N N . GLY A 1 467 ? -0.815 15.913 29.887 1.00 92.50 467 GLY A N 1
ATOM 3748 C CA . GLY A 1 467 ? -2.152 15.437 30.216 1.00 92.50 467 GLY A CA 1
ATOM 3749 C C . GLY A 1 467 ? -2.786 14.681 29.044 1.00 92.50 467 GLY A C 1
ATOM 3750 O O . GLY A 1 467 ? -2.111 14.454 28.033 1.00 92.50 467 GLY A O 1
ATOM 3751 N N . PRO A 1 468 ? -4.071 14.305 29.165 1.00 94.44 468 PRO A N 1
ATOM 3752 C CA . PRO A 1 468 ? -4.797 13.592 28.121 1.00 94.44 468 PRO A CA 1
ATOM 3753 C C . PRO A 1 468 ? -4.791 14.359 26.800 1.00 94.44 468 PRO A C 1
ATOM 3755 O O . PRO A 1 468 ? -4.863 15.588 26.783 1.00 94.44 468 PRO A O 1
ATOM 3758 N N . ILE A 1 469 ? -4.706 13.622 25.698 1.00 95.69 469 ILE A N 1
ATOM 3759 C CA . ILE A 1 469 ? -4.770 14.156 24.342 1.00 95.69 469 ILE A CA 1
ATOM 3760 C C . ILE A 1 469 ? -5.777 13.356 23.526 1.00 95.69 469 ILE A C 1
ATOM 3762 O O . ILE A 1 469 ? -5.831 12.121 23.583 1.00 95.69 469 ILE A O 1
ATOM 3766 N N . THR A 1 470 ? -6.583 14.066 22.744 1.00 94.69 470 THR A N 1
ATOM 3767 C CA . THR A 1 470 ? -7.577 13.433 21.882 1.00 94.69 470 THR A CA 1
ATOM 3768 C C . THR A 1 470 ? -6.905 12.807 20.661 1.00 94.69 470 THR A C 1
ATOM 3770 O O . THR A 1 470 ? -5.932 13.320 20.101 1.00 94.69 470 THR A O 1
ATOM 3773 N N . LYS A 1 471 ? -7.491 11.728 20.143 1.00 93.31 471 LYS A N 1
ATOM 3774 C CA . LYS A 1 471 ? -7.115 11.120 18.860 1.00 93.31 471 LYS A CA 1
ATOM 3775 C C . LYS A 1 471 ? -7.125 12.148 17.727 1.00 93.31 471 LYS A C 1
ATOM 3777 O O . LYS A 1 471 ? -6.273 12.107 16.848 1.00 93.31 471 LYS A O 1
ATOM 3782 N N . LYS A 1 472 ? -8.065 13.100 17.761 1.00 92.19 472 LYS A N 1
ATOM 3783 C CA . LYS A 1 472 ? -8.163 14.190 16.781 1.00 92.19 472 LYS A CA 1
ATOM 3784 C C . LYS A 1 472 ? -6.956 15.129 16.842 1.00 92.19 472 LYS A C 1
ATOM 3786 O O . LYS A 1 472 ? -6.485 15.565 15.797 1.00 92.19 472 LYS A O 1
ATOM 3791 N N . GLU A 1 473 ? -6.464 15.458 18.032 1.00 94.19 473 GLU A N 1
ATOM 3792 C CA . GLU A 1 473 ? -5.249 16.264 18.202 1.00 94.19 473 GLU A CA 1
ATOM 3793 C C . GLU A 1 473 ? -4.000 15.493 17.783 1.00 94.19 473 GLU A C 1
ATOM 3795 O O . GLU A 1 473 ? -3.158 16.051 17.085 1.00 94.19 473 GLU A O 1
ATOM 3800 N N . LEU A 1 474 ? -3.923 14.198 18.100 1.00 92.69 474 LEU A N 1
ATOM 3801 C CA . LEU A 1 474 ? -2.843 13.335 17.618 1.00 92.69 474 LEU A CA 1
ATOM 3802 C C . LEU A 1 474 ? -2.804 13.273 16.087 1.00 92.69 474 LEU A C 1
ATOM 3804 O O . LEU A 1 474 ? -1.743 13.447 15.502 1.00 92.69 474 LEU A O 1
ATOM 3808 N N . LEU A 1 475 ? -3.949 13.115 15.420 1.00 90.31 475 LEU A N 1
ATOM 3809 C CA . LEU A 1 475 ? -4.021 13.130 13.953 1.00 90.31 475 LEU A CA 1
ATOM 3810 C C . LEU A 1 475 ? -3.608 14.481 13.345 1.00 90.31 475 LEU A C 1
ATOM 3812 O O . LEU A 1 475 ? -3.111 14.518 12.223 1.00 90.31 475 LEU A O 1
ATOM 3816 N N . LYS A 1 476 ? -3.786 15.591 14.074 1.00 89.50 476 LYS A N 1
ATOM 3817 C CA . LYS A 1 476 ? -3.272 16.904 13.654 1.00 89.50 476 LYS A CA 1
ATOM 3818 C C . LYS A 1 476 ? -1.756 17.013 13.819 1.00 89.50 476 LYS A C 1
ATOM 3820 O O . LYS A 1 476 ? -1.117 17.633 12.979 1.00 89.50 476 LYS A O 1
ATOM 3825 N N . GLN A 1 477 ? -1.194 16.444 14.887 1.00 88.75 477 GLN A N 1
ATOM 3826 C CA . GLN A 1 477 ? 0.255 16.430 15.127 1.00 88.75 477 GLN A CA 1
ATOM 3827 C C . GLN A 1 477 ? 0.991 15.444 14.207 1.00 88.75 477 GLN A C 1
ATOM 3829 O O . GLN A 1 477 ? 2.140 15.677 13.846 1.00 88.75 477 GLN A O 1
ATOM 3834 N N . PHE A 1 478 ? 0.318 14.366 13.801 1.00 88.69 478 PHE A N 1
ATOM 3835 C CA . PHE A 1 478 ? 0.843 13.323 12.923 1.00 88.69 478 PHE A CA 1
ATOM 3836 C C . PHE A 1 478 ? -0.026 13.195 11.662 1.00 88.69 478 PHE A C 1
ATOM 3838 O O . PHE A 1 478 ? -0.769 12.215 11.514 1.00 88.69 478 PHE A O 1
ATOM 3845 N N . PRO A 1 479 ? 0.022 14.188 10.754 1.00 86.06 479 PRO A N 1
ATOM 3846 C CA . PRO A 1 479 ? -0.797 14.175 9.550 1.00 86.06 479 PRO A CA 1
ATOM 3847 C C . PRO A 1 479 ? -0.479 12.943 8.688 1.00 86.06 479 PRO A C 1
ATOM 3849 O O . PRO A 1 479 ? 0.651 12.469 8.635 1.00 86.06 479 PRO A O 1
ATOM 3852 N N . GLY A 1 480 ? -1.489 12.372 8.033 1.00 83.75 480 GLY A N 1
ATOM 3853 C CA . GLY A 1 480 ? -1.320 11.187 7.179 1.00 83.75 480 GLY A CA 1
ATOM 3854 C C . GLY A 1 480 ? -1.129 9.854 7.920 1.00 83.75 480 GLY A C 1
ATOM 3855 O O . GLY A 1 480 ? -1.000 8.816 7.270 1.00 83.75 480 GLY A O 1
ATOM 3856 N N . VAL A 1 481 ? -1.135 9.837 9.258 1.00 88.19 481 VAL A N 1
ATOM 3857 C CA . VAL A 1 481 ? -1.144 8.594 10.044 1.00 88.19 481 VAL A CA 1
ATOM 3858 C C . VAL A 1 481 ? -2.553 8.005 10.117 1.00 88.19 481 VAL A C 1
ATOM 3860 O O . VAL A 1 481 ? -3.538 8.721 10.269 1.00 88.19 481 VAL A O 1
ATOM 3863 N N . THR A 1 482 ? -2.652 6.677 10.025 1.00 87.62 482 THR A N 1
ATOM 3864 C CA . THR A 1 482 ? -3.927 5.960 10.129 1.00 87.62 482 THR A CA 1
ATOM 3865 C C . THR A 1 482 ? -4.307 5.658 11.576 1.00 87.62 482 THR A C 1
ATOM 3867 O O . THR A 1 482 ? -3.456 5.412 12.435 1.00 87.62 482 THR A O 1
ATOM 3870 N N . ASP A 1 483 ? -5.611 5.561 11.821 1.00 87.38 483 ASP A N 1
ATOM 3871 C CA . ASP A 1 483 ? -6.179 5.166 13.113 1.00 87.38 483 ASP A CA 1
ATOM 3872 C C . ASP A 1 483 ? -5.606 3.849 13.645 1.00 87.38 483 ASP A C 1
ATOM 3874 O O .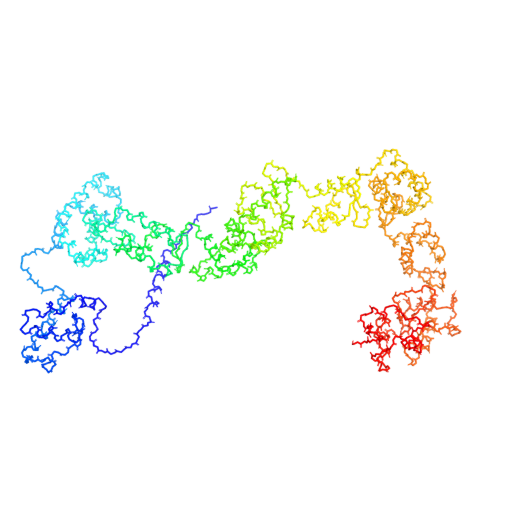 ASP A 1 483 ? -5.282 3.739 14.826 1.00 87.38 483 ASP A O 1
ATOM 3878 N N . ILE A 1 484 ? -5.431 2.868 12.755 1.00 88.31 484 ILE A N 1
ATOM 3879 C CA . ILE A 1 484 ? -4.867 1.554 13.082 1.00 88.31 484 ILE A CA 1
ATOM 3880 C C . ILE A 1 484 ? -3.433 1.698 13.597 1.00 88.31 484 ILE A C 1
ATOM 3882 O O . ILE A 1 484 ? -3.046 1.030 14.553 1.00 88.31 484 ILE A O 1
ATOM 3886 N N . ARG A 1 485 ? -2.630 2.587 13.000 1.00 88.94 485 ARG A N 1
ATOM 3887 C CA . ARG A 1 485 ? -1.242 2.794 13.422 1.00 88.94 485 ARG A CA 1
ATOM 3888 C C . ARG A 1 485 ? -1.159 3.451 14.801 1.00 88.94 485 ARG A C 1
ATOM 3890 O O . ARG A 1 485 ? -0.300 3.059 15.587 1.00 88.94 485 ARG A O 1
ATOM 3897 N N . ILE A 1 486 ? -2.057 4.391 15.110 1.00 91.19 486 ILE A N 1
ATOM 3898 C CA . ILE A 1 486 ? -2.180 4.975 16.457 1.00 91.19 486 ILE A CA 1
ATOM 3899 C C . ILE A 1 486 ? -2.595 3.897 17.465 1.00 91.19 486 ILE A C 1
ATOM 3901 O O . ILE A 1 486 ? -1.926 3.731 18.482 1.00 91.19 486 ILE A O 1
ATOM 3905 N N . ALA A 1 487 ? -3.642 3.123 17.160 1.00 89.31 487 ALA A N 1
ATOM 3906 C CA . ALA A 1 487 ? -4.136 2.065 18.040 1.00 89.31 487 ALA A CA 1
ATOM 3907 C C . ALA A 1 487 ? -3.059 1.009 18.341 1.00 89.31 487 ALA A C 1
ATOM 3909 O O . ALA A 1 487 ? -2.831 0.678 19.502 1.00 89.31 487 ALA A O 1
ATOM 3910 N N . ASN A 1 488 ? -2.338 0.547 17.315 1.00 89.94 488 ASN A N 1
ATOM 3911 C CA . ASN A 1 488 ? -1.248 -0.417 17.474 1.00 89.94 488 ASN A CA 1
ATOM 3912 C C . ASN A 1 488 ? -0.097 0.148 18.316 1.00 89.94 488 ASN A C 1
ATOM 3914 O O . ASN A 1 488 ? 0.440 -0.554 19.169 1.00 89.94 488 ASN A O 1
ATOM 3918 N N . ALA A 1 489 ? 0.276 1.413 18.099 1.00 91.31 489 ALA A N 1
ATOM 3919 C CA . ALA A 1 489 ? 1.328 2.061 18.875 1.00 91.31 489 ALA A CA 1
ATOM 3920 C C . ALA A 1 489 ? 0.956 2.173 20.362 1.00 91.31 489 ALA A C 1
ATOM 3922 O O . ALA A 1 489 ? 1.791 1.883 21.217 1.00 91.31 489 ALA A O 1
ATOM 3923 N N . ILE A 1 490 ? -0.298 2.518 20.667 1.00 91.81 490 ILE A N 1
ATOM 3924 C CA . ILE A 1 490 ? -0.813 2.592 22.042 1.00 91.81 490 ILE A CA 1
ATOM 3925 C C . ILE A 1 490 ? -0.835 1.206 22.684 1.00 91.81 490 ILE A C 1
ATOM 3927 O O . ILE A 1 490 ? -0.262 1.030 23.751 1.00 91.81 490 ILE A O 1
ATOM 3931 N N . ALA A 1 491 ? -1.402 0.206 22.004 1.00 89.31 491 ALA A N 1
ATOM 3932 C CA . ALA A 1 491 ? -1.470 -1.164 22.516 1.00 89.31 491 ALA A CA 1
ATOM 3933 C C . ALA A 1 491 ? -0.082 -1.774 22.791 1.00 89.31 491 ALA A C 1
ATOM 3935 O O . ALA A 1 491 ? 0.073 -2.584 23.699 1.00 89.31 491 ALA A O 1
ATOM 3936 N N . SER A 1 492 ? 0.933 -1.381 22.015 1.00 91.50 492 SER A N 1
ATOM 3937 C CA . SER A 1 492 ? 2.305 -1.877 22.171 1.00 91.50 492 SER A CA 1
ATOM 3938 C C . SER A 1 492 ? 3.097 -1.227 23.312 1.00 91.50 492 SER A C 1
ATOM 3940 O O . SER A 1 492 ? 4.140 -1.755 23.694 1.00 91.50 492 SER A O 1
ATOM 3942 N N . ASN A 1 493 ? 2.643 -0.087 23.844 1.00 94.19 493 ASN A N 1
ATOM 3943 C CA . ASN A 1 493 ? 3.363 0.649 24.876 1.00 94.19 493 ASN A CA 1
ATOM 3944 C C . ASN A 1 493 ? 2.557 0.665 26.184 1.00 94.19 493 ASN A C 1
ATOM 3946 O O . ASN A 1 493 ? 1.600 1.430 26.286 1.00 94.19 493 ASN A O 1
ATOM 3950 N N . PRO A 1 494 ? 2.971 -0.086 27.222 1.00 91.69 494 PRO A N 1
ATOM 3951 C CA . PRO A 1 494 ? 2.203 -0.198 28.461 1.00 91.69 494 PRO A CA 1
ATOM 3952 C C . PRO A 1 494 ? 2.068 1.133 29.210 1.00 91.69 494 PRO A C 1
ATOM 3954 O O . PRO A 1 494 ? 1.161 1.285 30.018 1.00 91.69 494 PRO A O 1
ATOM 3957 N N . LYS A 1 495 ? 2.945 2.114 28.954 1.00 95.56 495 LYS A N 1
ATOM 3958 C CA . LYS A 1 495 ? 2.850 3.448 29.563 1.00 95.56 495 LYS A CA 1
ATOM 3959 C C . LYS A 1 495 ? 1.788 4.338 28.922 1.00 95.56 495 LYS A C 1
ATOM 3961 O O . LYS A 1 495 ? 1.465 5.384 29.489 1.00 95.56 495 LYS A O 1
ATOM 3966 N N . LEU A 1 496 ? 1.284 3.964 27.747 1.00 95.94 496 LEU A N 1
ATOM 3967 C CA . LEU A 1 496 ? 0.178 4.643 27.092 1.00 95.94 496 LEU A CA 1
ATOM 3968 C C . LEU A 1 496 ? -1.122 3.994 27.528 1.00 95.94 496 LEU A C 1
ATOM 3970 O O . LEU A 1 496 ? -1.413 2.848 27.202 1.00 95.94 496 LEU A O 1
ATOM 3974 N N . ILE A 1 497 ? -1.905 4.762 28.270 1.00 94.31 497 ILE A N 1
ATOM 3975 C CA . ILE A 1 497 ? -3.192 4.329 28.781 1.00 94.31 497 ILE A CA 1
ATOM 3976 C C . ILE A 1 497 ? -4.301 5.042 28.021 1.00 94.31 497 ILE A C 1
ATOM 3978 O O . ILE A 1 497 ? -4.177 6.205 27.623 1.00 94.31 497 ILE A O 1
ATOM 3982 N N . GLN A 1 498 ? -5.415 4.347 27.834 1.00 93.44 498 GLN A N 1
ATOM 3983 C CA . GLN A 1 498 ? -6.643 5.024 27.461 1.00 93.44 498 GLN A CA 1
ATOM 3984 C C . GLN A 1 498 ? -7.085 5.917 28.628 1.00 93.44 498 GLN A C 1
ATOM 3986 O O . GLN A 1 498 ? -6.932 5.555 29.792 1.00 93.44 498 GLN A O 1
ATOM 3991 N N . TRP A 1 499 ? -7.584 7.108 28.314 1.00 94.31 499 TRP A N 1
ATOM 3992 C CA . TRP A 1 499 ? -8.104 8.041 29.309 1.00 94.31 499 TRP A CA 1
ATOM 3993 C C . TRP A 1 499 ? -9.621 8.127 29.204 1.00 94.31 499 TRP A C 1
ATOM 3995 O O . TRP A 1 499 ? -10.318 7.858 30.179 1.00 94.31 499 TRP A O 1
ATOM 4005 N N . ASP A 1 500 ? -10.120 8.394 27.998 1.00 91.81 500 ASP A N 1
ATOM 4006 C CA . ASP A 1 500 ? -11.541 8.402 27.653 1.00 91.81 500 ASP A CA 1
ATOM 4007 C C . ASP A 1 500 ? -11.759 7.809 26.245 1.00 91.81 500 ASP A C 1
ATOM 4009 O O . ASP A 1 500 ? -10.839 7.264 25.618 1.00 91.81 500 ASP A O 1
ATOM 4013 N N . TYR A 1 501 ? -12.981 7.857 25.719 1.00 86.88 501 TYR A N 1
ATOM 4014 C CA . TYR A 1 501 ? -13.266 7.466 24.346 1.00 86.88 501 TYR A CA 1
ATOM 4015 C C . TYR A 1 501 ? -12.507 8.365 23.363 1.00 86.88 501 TYR A C 1
ATOM 4017 O O . TYR A 1 501 ? -12.741 9.568 23.291 1.00 86.88 501 TYR A O 1
ATOM 4025 N N . ASN A 1 502 ? -11.613 7.766 22.570 1.00 90.50 502 ASN A N 1
ATOM 4026 C CA . ASN A 1 502 ? -10.680 8.481 21.691 1.00 90.50 502 ASN A CA 1
ATOM 4027 C C . ASN A 1 502 ? -9.753 9.473 22.418 1.00 90.50 502 ASN A C 1
ATOM 4029 O O . ASN A 1 502 ? -9.243 10.389 21.774 1.00 90.50 502 ASN A O 1
ATOM 4033 N N . GLU A 1 503 ? -9.494 9.290 23.710 1.00 94.56 503 GLU A N 1
ATOM 4034 C CA . GLU A 1 503 ? -8.501 10.066 24.455 1.00 94.56 503 GLU A CA 1
ATOM 4035 C C . GLU A 1 503 ? -7.471 9.151 25.098 1.00 94.56 503 GLU A C 1
ATOM 4037 O O . GLU A 1 503 ? -7.796 8.093 25.643 1.00 94.56 503 GLU A O 1
ATOM 4042 N N . PHE A 1 504 ? -6.217 9.584 25.056 1.00 95.50 504 PHE A N 1
ATOM 4043 C CA . PHE A 1 504 ? -5.085 8.814 25.547 1.00 95.50 504 PHE A CA 1
ATOM 4044 C C . PHE A 1 504 ? -4.233 9.672 26.464 1.00 95.50 504 PHE A C 1
ATOM 4046 O O . PHE A 1 504 ? -4.124 10.883 26.277 1.00 95.50 504 PHE A O 1
ATOM 4053 N N . ASN A 1 505 ? -3.604 9.039 27.444 1.00 96.44 505 ASN A N 1
ATOM 4054 C CA . ASN A 1 505 ? -2.683 9.700 28.350 1.00 96.44 505 ASN A CA 1
ATOM 4055 C C . ASN A 1 505 ? -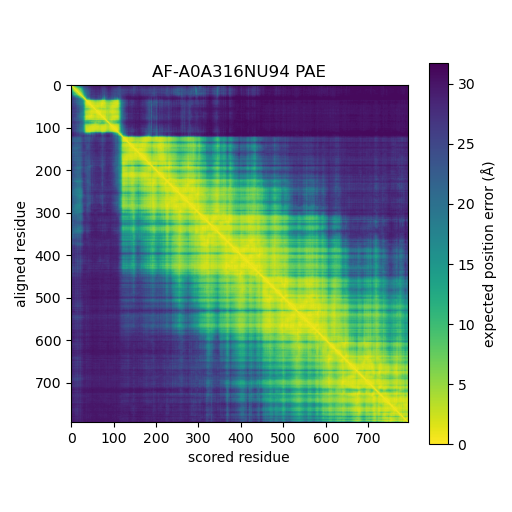1.434 8.836 28.541 1.00 96.44 505 ASN A C 1
ATOM 4057 O O . ASN A 1 505 ? -1.432 7.633 28.277 1.00 96.44 505 ASN A O 1
ATOM 4061 N N . HIS A 1 506 ? -0.355 9.459 28.992 1.00 97.25 506 HIS A N 1
ATOM 4062 C CA . HIS A 1 506 ? 0.858 8.762 29.381 1.00 97.25 506 HIS A CA 1
ATOM 4063 C C . HIS A 1 506 ? 0.871 8.637 30.905 1.00 97.25 506 HIS A C 1
ATOM 4065 O O . HIS A 1 506 ? 0.588 9.616 31.595 1.00 97.25 506 HIS A O 1
ATOM 4071 N N . ILE A 1 507 ? 1.225 7.473 31.453 1.00 96.00 507 ILE A N 1
ATOM 4072 C CA . ILE A 1 507 ? 1.172 7.260 32.907 1.00 96.00 507 ILE A CA 1
ATOM 4073 C C . ILE A 1 507 ? 2.059 8.244 33.686 1.00 96.00 507 ILE A C 1
ATOM 4075 O O . ILE A 1 507 ? 1.657 8.722 34.735 1.00 96.00 507 ILE A O 1
ATOM 4079 N N . ASP A 1 508 ? 3.215 8.637 33.136 1.00 96.12 508 ASP A N 1
ATOM 4080 C CA . ASP A 1 508 ? 4.079 9.670 33.736 1.00 96.12 508 ASP A CA 1
ATOM 4081 C C . ASP A 1 508 ? 3.392 11.057 33.888 1.00 96.12 508 ASP A C 1
ATOM 4083 O O . ASP A 1 508 ? 3.907 11.906 34.613 1.00 96.12 508 ASP A O 1
ATOM 4087 N N . ASN A 1 509 ? 2.248 11.311 33.234 1.00 96.44 509 ASN A N 1
ATOM 4088 C CA . ASN A 1 509 ? 1.447 12.528 33.442 1.00 96.44 509 ASN A CA 1
ATOM 4089 C C . ASN A 1 509 ? 0.549 12.429 34.692 1.00 96.44 509 ASN A C 1
ATOM 4091 O O . ASN A 1 509 ? 0.041 13.446 35.169 1.00 96.44 509 ASN A O 1
ATOM 4095 N N . VAL A 1 510 ? 0.352 11.219 35.228 1.00 96.12 510 VAL A N 1
ATOM 4096 C CA . VAL A 1 510 ? -0.389 10.958 36.464 1.00 96.12 510 VAL A CA 1
ATOM 4097 C C . VAL A 1 510 ? 0.570 11.093 37.644 1.00 96.12 510 VAL A C 1
ATOM 4099 O O . VAL A 1 510 ? 1.538 10.352 37.799 1.00 96.12 510 VAL A O 1
ATOM 4102 N N . ARG A 1 511 ? 0.288 12.057 38.515 1.00 95.12 511 ARG A N 1
ATOM 4103 C CA . ARG A 1 511 ? 1.014 12.307 39.759 1.00 95.12 511 ARG A CA 1
ATOM 4104 C C . ARG A 1 511 ? 0.614 11.251 40.789 1.00 95.12 511 ARG A C 1
ATOM 4106 O O . ARG A 1 511 ? -0.335 11.444 41.547 1.00 95.12 511 ARG A O 1
ATOM 4113 N N . CYS A 1 512 ? 1.337 10.139 40.807 1.00 95.56 512 CYS A N 1
ATOM 4114 C CA . CYS A 1 512 ? 1.144 9.042 41.752 1.00 95.56 512 CYS A CA 1
ATOM 4115 C C . CYS A 1 512 ? 2.453 8.759 42.497 1.00 95.56 512 CYS A C 1
ATOM 4117 O O . CYS A 1 512 ? 3.469 8.451 41.880 1.00 95.56 512 CYS A O 1
ATOM 4119 N N . THR A 1 513 ? 2.430 8.892 43.819 1.00 95.88 513 THR A N 1
ATOM 4120 C CA . THR A 1 513 ? 3.501 8.456 44.726 1.00 95.88 513 THR A CA 1
ATOM 4121 C C . THR A 1 513 ? 3.267 7.009 45.165 1.00 95.88 513 THR A C 1
ATOM 4123 O O . THR A 1 513 ? 2.163 6.488 45.006 1.00 95.88 513 THR A O 1
ATOM 4126 N N . ASP A 1 514 ? 4.266 6.372 45.776 1.00 95.62 514 ASP A N 1
ATOM 4127 C CA . ASP A 1 514 ? 4.107 5.016 46.327 1.00 95.62 514 ASP A CA 1
ATOM 4128 C C . ASP A 1 514 ? 2.994 4.960 47.387 1.00 95.62 514 ASP A C 1
ATOM 4130 O O . ASP A 1 514 ? 2.206 4.019 47.418 1.00 95.62 514 ASP A O 1
ATOM 4134 N N . SER A 1 515 ? 2.861 6.020 48.196 1.00 96.00 515 SER A N 1
ATOM 4135 C CA . SER A 1 515 ? 1.782 6.140 49.183 1.00 96.00 515 SER A CA 1
ATOM 4136 C C . SER A 1 515 ? 0.403 6.246 48.526 1.00 96.00 515 SER A C 1
ATOM 4138 O O . SER A 1 515 ? -0.550 5.670 49.041 1.00 96.00 515 SER A O 1
ATOM 4140 N N . ASP A 1 516 ? 0.284 6.934 47.385 1.00 97.38 516 ASP A N 1
ATOM 4141 C CA . ASP A 1 516 ? -0.978 6.988 46.639 1.00 97.38 516 ASP A CA 1
ATOM 4142 C C . ASP A 1 516 ? -1.371 5.610 46.109 1.00 97.38 516 ASP A C 1
ATOM 4144 O O . ASP A 1 516 ? -2.525 5.201 46.235 1.00 97.38 516 ASP A O 1
ATOM 4148 N N . ALA A 1 517 ? -0.407 4.893 45.524 1.00 96.88 517 ALA A N 1
ATOM 4149 C CA . ALA A 1 517 ? -0.628 3.551 45.004 1.00 96.88 517 ALA A CA 1
ATOM 4150 C C . ALA A 1 517 ? -1.059 2.597 46.129 1.00 96.88 517 ALA A C 1
ATOM 4152 O O . ALA A 1 517 ? -2.022 1.851 45.961 1.00 96.88 517 ALA A O 1
ATOM 4153 N N . GLU A 1 518 ? -0.422 2.675 47.300 1.00 97.44 518 GLU A N 1
ATOM 4154 C CA . GLU A 1 518 ? -0.806 1.886 48.473 1.00 97.44 518 GLU A CA 1
ATOM 4155 C C . GLU A 1 518 ? -2.234 2.207 48.947 1.00 97.44 518 GLU A C 1
ATOM 4157 O O . GLU A 1 518 ? -3.027 1.290 49.164 1.00 97.44 518 GLU A O 1
ATOM 4162 N N . GLN A 1 519 ? -2.613 3.488 49.037 1.00 97.56 519 GLN A N 1
ATOM 4163 C CA . GLN A 1 519 ? -3.976 3.878 49.429 1.00 97.56 519 GLN A CA 1
ATOM 4164 C C . GLN A 1 519 ? -5.033 3.384 48.433 1.00 97.56 519 GLN A C 1
ATOM 4166 O O . GLN A 1 519 ? -6.058 2.828 48.836 1.00 97.56 519 GLN A O 1
ATOM 4171 N N . LEU A 1 520 ? -4.785 3.526 47.127 1.00 97.81 520 LEU A N 1
ATOM 4172 C CA . LEU A 1 520 ? -5.680 3.002 46.091 1.00 97.81 520 LEU A CA 1
ATOM 4173 C C . LEU A 1 520 ? -5.797 1.476 46.158 1.00 97.81 520 LEU A C 1
ATOM 4175 O O . LEU A 1 520 ? -6.901 0.943 46.025 1.00 97.81 520 LEU A O 1
ATOM 4179 N N . HIS A 1 521 ? -4.683 0.784 46.403 1.00 97.38 521 HIS A N 1
ATOM 4180 C CA . HIS A 1 521 ? -4.653 -0.665 46.559 1.00 97.38 521 HIS A CA 1
ATOM 4181 C C . HIS A 1 521 ? -5.466 -1.120 47.782 1.00 97.38 521 HIS A C 1
ATOM 4183 O O . HIS A 1 521 ? -6.236 -2.075 47.680 1.00 97.38 521 HIS A O 1
ATOM 4189 N N . ILE A 1 522 ? -5.357 -0.424 48.922 1.00 97.25 522 ILE A N 1
ATOM 4190 C CA . ILE A 1 522 ? -6.161 -0.698 50.127 1.00 97.25 522 ILE A CA 1
ATOM 4191 C C . ILE A 1 522 ? -7.653 -0.526 49.825 1.00 97.25 522 ILE A C 1
ATOM 4193 O O . ILE A 1 522 ? -8.443 -1.429 50.101 1.00 97.25 522 ILE A O 1
ATOM 4197 N N . ILE A 1 523 ? -8.041 0.596 49.207 1.00 97.12 523 ILE A N 1
ATOM 4198 C CA . ILE A 1 523 ? -9.444 0.868 48.859 1.00 97.12 523 ILE A CA 1
ATOM 4199 C C . ILE A 1 523 ? -9.995 -0.221 47.932 1.00 97.12 523 ILE A C 1
ATOM 4201 O O . ILE A 1 523 ? -11.110 -0.703 48.151 1.00 97.12 523 ILE A O 1
ATOM 4205 N N . LEU A 1 524 ? -9.223 -0.626 46.916 1.00 96.44 524 LEU A N 1
ATOM 4206 C CA . LEU A 1 524 ? -9.628 -1.677 45.986 1.00 96.44 524 LEU A CA 1
ATOM 4207 C C . LEU A 1 524 ? -9.729 -3.046 46.677 1.00 96.44 524 LEU A C 1
ATOM 4209 O O . LEU A 1 524 ? -10.712 -3.757 46.476 1.00 96.44 524 LEU A O 1
ATOM 4213 N N . GLY A 1 525 ? -8.767 -3.400 47.531 1.00 95.06 525 GLY A N 1
ATOM 4214 C CA . GLY A 1 525 ? -8.774 -4.657 48.284 1.00 95.06 525 GLY A CA 1
ATOM 4215 C C . GLY A 1 525 ? -9.949 -4.770 49.265 1.00 95.06 525 GLY A C 1
ATOM 4216 O O . GLY A 1 525 ? -10.606 -5.813 49.340 1.00 95.06 525 GLY A O 1
ATOM 4217 N N . GLU A 1 526 ? -10.281 -3.689 49.977 1.00 93.94 526 GLU A N 1
ATOM 4218 C CA . GLU A 1 526 ? -11.475 -3.618 50.835 1.00 93.94 526 GLU A CA 1
ATOM 4219 C C . GLU A 1 526 ? -12.768 -3.788 50.023 1.00 93.94 526 GLU A C 1
ATOM 4221 O O . GLU A 1 526 ? -13.691 -4.502 50.425 1.00 93.94 526 GLU A O 1
ATOM 4226 N N . LEU A 1 527 ? -12.834 -3.160 48.849 1.00 92.69 527 LEU A N 1
ATOM 4227 C CA . LEU A 1 527 ? -13.993 -3.256 47.969 1.00 92.69 527 LEU A CA 1
ATOM 4228 C C . LEU A 1 527 ? -14.180 -4.682 47.434 1.00 92.69 527 LEU A C 1
ATOM 4230 O O . LEU A 1 527 ? -15.276 -5.232 47.507 1.00 92.69 527 LEU A O 1
ATOM 4234 N N . LEU A 1 528 ? -13.103 -5.317 46.969 1.00 92.56 528 LEU A N 1
ATOM 4235 C CA . LEU A 1 528 ? -13.148 -6.689 46.464 1.00 92.56 528 LEU A CA 1
ATOM 4236 C C . LEU A 1 528 ? -13.466 -7.698 47.575 1.00 92.56 528 LEU A C 1
ATOM 4238 O O . LEU A 1 528 ? -14.253 -8.616 47.355 1.00 92.56 528 LEU A O 1
ATOM 4242 N N . SER A 1 529 ? -12.906 -7.539 48.777 1.00 88.81 529 SER A N 1
ATOM 4243 C CA . SER A 1 529 ? -13.167 -8.459 49.898 1.00 88.81 529 SER A CA 1
ATOM 4244 C C . SER A 1 529 ? -14.612 -8.398 50.401 1.00 88.81 529 SER A C 1
ATOM 4246 O O . SER A 1 529 ? -15.186 -9.434 50.737 1.00 88.81 529 SER A O 1
ATOM 4248 N N . THR A 1 530 ? -15.235 -7.217 50.394 1.00 83.12 530 THR A N 1
ATOM 4249 C CA . THR A 1 530 ? -16.644 -7.049 50.795 1.00 83.12 530 THR A CA 1
ATOM 4250 C C . THR A 1 530 ? -17.646 -7.548 49.750 1.00 83.12 530 THR A C 1
ATOM 4252 O O . THR A 1 530 ? -18.786 -7.846 50.101 1.00 83.12 530 THR A O 1
ATOM 4255 N N . GLN A 1 531 ? -17.227 -7.689 48.489 1.00 79.62 531 GLN A N 1
ATOM 4256 C CA . GLN A 1 531 ? -18.081 -8.069 47.355 1.00 79.62 531 GLN A CA 1
ATOM 4257 C C . GLN A 1 531 ? -17.735 -9.450 46.763 1.00 79.62 531 GLN A C 1
ATOM 4259 O O . GLN A 1 531 ? -18.009 -9.724 45.596 1.00 79.62 531 GLN A O 1
ATOM 4264 N N . GLY A 1 532 ? -17.128 -10.342 47.554 1.00 80.50 532 GLY A N 1
ATOM 4265 C CA . GLY A 1 532 ? -16.870 -11.723 47.125 1.00 80.50 532 GLY A CA 1
ATOM 4266 C C . GLY A 1 532 ? -15.828 -11.852 46.005 1.00 80.50 532 GLY A C 1
ATOM 4267 O O . GLY A 1 532 ? -15.882 -12.788 45.215 1.00 80.50 532 GLY A O 1
ATOM 4268 N N . GLY A 1 533 ? -14.882 -10.914 45.928 1.00 88.75 533 GLY A N 1
ATOM 4269 C CA . GLY A 1 533 ? -13.779 -10.916 44.967 1.00 88.75 533 GLY A CA 1
ATOM 4270 C C . GLY A 1 533 ? -14.051 -10.170 43.660 1.00 88.75 533 GLY A C 1
ATOM 4271 O O . GLY A 1 533 ? -13.187 -10.189 42.787 1.00 88.75 533 GLY A O 1
ATOM 4272 N N . TYR A 1 534 ? -15.194 -9.497 43.518 1.00 91.31 534 TYR A N 1
ATOM 4273 C CA . TYR A 1 534 ? -15.573 -8.758 42.310 1.00 91.31 534 TYR A CA 1
ATOM 4274 C C . TYR A 1 534 ? -15.945 -7.305 42.617 1.00 91.31 534 TYR A C 1
ATOM 4276 O O . TYR A 1 534 ? -16.553 -7.023 43.639 1.00 91.31 534 TYR A O 1
ATOM 4284 N N . SER A 1 535 ? -15.627 -6.387 41.704 1.00 91.12 535 SER A N 1
ATOM 4285 C CA . SER A 1 535 ? -16.103 -5.003 41.704 1.00 91.12 535 SER A CA 1
ATOM 4286 C C . SER A 1 535 ? -16.216 -4.463 40.270 1.00 91.12 535 SER A C 1
ATOM 4288 O O . SER A 1 535 ? -15.726 -5.059 39.311 1.00 91.12 535 SER A O 1
ATOM 4290 N N . SER A 1 536 ? -16.851 -3.302 40.109 1.00 91.06 536 SER A N 1
ATOM 4291 C CA . SER A 1 536 ? -16.823 -2.514 38.872 1.00 91.06 536 SER A CA 1
ATOM 4292 C C . SER A 1 536 ? -15.935 -1.272 38.984 1.00 91.06 536 SER A C 1
ATOM 4294 O O . SER A 1 536 ? -15.626 -0.803 40.085 1.00 91.06 536 SER A O 1
ATOM 4296 N N . GLU A 1 537 ? -15.587 -0.694 37.831 1.00 92.69 537 GLU A N 1
ATOM 4297 C CA . GLU A 1 537 ? -14.924 0.613 37.729 1.00 92.69 537 GLU A CA 1
ATOM 4298 C C . GLU A 1 537 ? -15.700 1.721 38.461 1.00 92.69 537 GLU A C 1
ATOM 4300 O O . GLU A 1 537 ? -15.098 2.579 39.105 1.00 92.69 537 GLU A O 1
ATOM 4305 N N . ASN A 1 538 ? -17.038 1.678 38.423 1.00 92.44 538 ASN A N 1
ATOM 4306 C CA . ASN A 1 538 ? -17.898 2.669 39.072 1.00 92.44 538 ASN A CA 1
ATOM 4307 C C . ASN A 1 538 ? -17.818 2.571 40.592 1.00 92.44 538 ASN A C 1
ATOM 4309 O O . ASN A 1 538 ? -17.612 3.584 41.254 1.00 92.44 538 ASN A O 1
ATOM 4313 N N . ASN A 1 539 ? -17.928 1.357 41.140 1.00 93.12 539 ASN A N 1
ATOM 4314 C CA . ASN A 1 539 ? -17.795 1.141 42.579 1.00 93.12 539 ASN A CA 1
ATOM 4315 C C . ASN A 1 539 ? -16.421 1.589 43.075 1.00 93.12 539 ASN A C 1
ATOM 4317 O O . ASN A 1 539 ? -16.328 2.259 44.104 1.00 93.12 539 ASN A O 1
ATOM 4321 N N . PHE A 1 540 ? -15.364 1.265 42.325 1.00 95.94 540 PHE A N 1
ATOM 4322 C CA . PHE A 1 540 ? -14.013 1.671 42.688 1.00 95.94 540 PHE A CA 1
ATOM 4323 C C . PHE A 1 540 ? -13.854 3.194 42.662 1.00 95.94 540 PHE A C 1
ATOM 4325 O O . PHE A 1 540 ? -13.386 3.781 43.636 1.00 95.94 540 PHE A O 1
ATOM 4332 N N . TYR A 1 541 ? -14.346 3.855 41.614 1.00 96.50 541 TYR A N 1
ATOM 4333 C CA . TYR A 1 541 ? -14.358 5.313 41.533 1.00 96.50 541 TYR A CA 1
ATOM 4334 C C . TYR A 1 541 ? -15.150 5.968 42.665 1.00 96.50 541 TYR A C 1
ATOM 4336 O O . TYR A 1 541 ? -14.654 6.897 43.298 1.00 96.50 541 TYR A O 1
ATOM 4344 N N . THR A 1 542 ? -16.351 5.475 42.980 1.00 95.06 542 THR A N 1
ATOM 4345 C CA . THR A 1 542 ? -17.148 5.984 44.106 1.00 95.06 542 THR A CA 1
ATOM 4346 C C . THR A 1 542 ? -16.435 5.772 45.443 1.00 95.06 542 THR A C 1
ATOM 4348 O O . THR A 1 542 ? -16.438 6.674 46.280 1.00 95.06 542 THR A O 1
ATOM 4351 N N . ALA A 1 543 ? -15.785 4.624 45.644 1.00 95.62 543 ALA A N 1
ATOM 4352 C CA . ALA A 1 543 ? -15.023 4.345 46.857 1.00 95.62 543 ALA A CA 1
ATOM 4353 C C . ALA A 1 543 ? -13.833 5.304 47.015 1.00 95.62 543 ALA A C 1
ATOM 4355 O O . ALA A 1 543 ? -13.670 5.890 48.086 1.00 95.62 543 ALA A O 1
ATOM 4356 N N . VAL A 1 544 ? -13.057 5.529 45.949 1.00 97.69 544 VAL A N 1
ATOM 4357 C CA . VAL A 1 544 ? -11.934 6.480 45.957 1.00 97.69 544 VAL A CA 1
ATOM 4358 C C . VAL A 1 544 ? -12.429 7.914 46.120 1.00 97.69 544 VAL A C 1
ATOM 4360 O O . VAL A 1 544 ? -11.884 8.648 46.933 1.00 97.69 544 VAL A O 1
ATOM 4363 N N . LYS A 1 545 ? -13.517 8.307 45.454 1.00 97.00 545 LYS A N 1
ATOM 4364 C CA . LYS A 1 545 ? -14.116 9.640 45.619 1.00 97.00 545 LYS A CA 1
ATOM 4365 C C . LYS A 1 545 ? -14.538 9.925 47.063 1.00 97.00 545 LYS A C 1
ATOM 4367 O O . LYS A 1 545 ? -14.441 11.062 47.508 1.00 97.00 545 LYS A O 1
ATOM 4372 N N . ASN A 1 546 ? -14.996 8.909 47.791 1.00 96.38 546 ASN A N 1
ATOM 4373 C CA . ASN A 1 546 ? -15.431 9.061 49.179 1.00 96.38 546 ASN A CA 1
ATOM 4374 C C . ASN A 1 546 ? -14.276 8.982 50.187 1.00 96.38 546 ASN A C 1
ATOM 4376 O O . ASN A 1 546 ? -14.321 9.664 51.207 1.00 96.38 546 ASN A O 1
ATOM 4380 N N . LYS A 1 547 ? -13.278 8.124 49.939 1.00 97.19 547 LYS A N 1
ATOM 4381 C CA . LYS A 1 547 ? -12.192 7.835 50.893 1.00 97.19 547 LYS A CA 1
ATOM 4382 C C . LYS A 1 547 ? -10.904 8.614 50.621 1.00 97.19 547 LYS A C 1
ATOM 4384 O O . LYS A 1 547 ? -10.158 8.860 51.560 1.00 97.19 547 LYS A O 1
ATOM 4389 N N . TYR A 1 548 ? -10.637 8.965 49.366 1.00 97.19 548 TYR A N 1
ATOM 4390 C CA . TYR A 1 548 ? -9.389 9.590 48.923 1.00 97.19 548 TYR A CA 1
ATOM 4391 C C . TYR A 1 548 ? -9.583 10.547 47.720 1.00 97.19 548 TYR A C 1
ATOM 4393 O O . TYR A 1 548 ? -8.979 10.358 46.656 1.00 97.19 548 TYR A O 1
ATOM 4401 N N . PRO A 1 549 ? -10.460 11.568 47.843 1.00 96.88 549 PRO A N 1
ATOM 4402 C CA . PRO A 1 549 ? -10.788 12.483 46.747 1.00 96.88 549 PRO A CA 1
ATOM 4403 C C . PRO A 1 549 ? -9.589 13.297 46.244 1.00 96.88 549 PRO A C 1
ATOM 4405 O O . PRO A 1 549 ? -9.543 13.614 45.052 1.00 96.88 549 PRO A O 1
ATOM 4408 N N . GLU A 1 550 ? -8.592 13.591 47.091 1.00 96.69 550 GLU A N 1
ATOM 4409 C CA . GLU A 1 550 ? -7.422 14.381 46.684 1.00 96.69 550 GLU A CA 1
ATOM 4410 C C . GLU A 1 550 ? -6.639 13.751 45.522 1.00 96.69 550 GLU A C 1
ATOM 4412 O O . GLU A 1 550 ? -6.058 14.470 44.704 1.00 96.69 550 GLU A O 1
ATOM 4417 N N . PHE A 1 551 ? -6.645 12.415 45.404 1.00 97.75 551 PHE A N 1
ATOM 4418 C CA . PHE A 1 551 ? -5.992 11.723 44.296 1.00 97.75 551 PHE A CA 1
ATOM 4419 C C . PHE A 1 551 ? -6.690 11.993 42.964 1.00 97.75 551 PHE A C 1
ATOM 4421 O O . PHE A 1 551 ? -6.021 12.122 41.935 1.00 97.75 551 PHE A O 1
ATOM 4428 N N . LEU A 1 552 ? -8.021 12.101 42.983 1.00 97.56 552 LEU A N 1
ATOM 4429 C CA . LEU A 1 552 ? -8.810 12.403 41.794 1.00 97.56 552 LEU A CA 1
ATOM 4430 C C . LEU A 1 552 ? -8.595 13.857 41.370 1.00 97.56 552 LEU A C 1
ATOM 4432 O O . LEU A 1 552 ? -8.303 14.123 40.204 1.00 97.56 552 LEU A O 1
ATOM 4436 N N . GLU A 1 553 ? -8.657 14.787 42.326 1.00 95.75 553 GLU A N 1
ATOM 4437 C CA . GLU A 1 553 ? -8.503 16.224 42.079 1.00 95.75 553 GLU A CA 1
ATOM 4438 C C . GLU A 1 553 ? -7.119 16.567 41.519 1.00 95.75 553 GLU A C 1
ATOM 4440 O O . GLU A 1 553 ? -7.005 17.243 40.492 1.00 95.75 553 GLU A O 1
ATOM 4445 N N . LYS A 1 554 ? -6.048 16.053 42.138 1.00 95.31 554 LYS A N 1
ATOM 4446 C CA . LYS A 1 554 ? -4.673 16.375 41.721 1.00 95.31 554 LYS A CA 1
ATOM 4447 C C . LYS A 1 554 ? -4.310 15.836 40.332 1.00 95.31 554 LYS A C 1
ATOM 4449 O O . LYS A 1 554 ? -3.391 16.366 39.706 1.00 95.31 554 LYS A O 1
ATOM 4454 N N . ASN A 1 555 ? -5.014 14.798 39.871 1.00 95.88 555 ASN A N 1
ATOM 4455 C CA . ASN A 1 555 ? -4.801 14.135 38.582 1.00 95.88 555 ASN A CA 1
ATOM 4456 C C . ASN A 1 555 ? -5.880 14.450 37.540 1.00 95.88 555 ASN A C 1
ATOM 4458 O O . ASN A 1 555 ? -5.800 13.928 36.430 1.00 95.88 555 ASN A O 1
ATOM 4462 N N . LYS A 1 556 ? -6.865 15.298 37.874 1.00 94.31 556 LYS A N 1
ATOM 4463 C CA . LYS A 1 556 ? -8.014 15.618 37.010 1.00 94.31 556 LYS A CA 1
ATOM 4464 C C . LYS A 1 556 ? -8.748 14.362 36.521 1.00 94.31 556 LYS A C 1
ATOM 4466 O O . LYS A 1 556 ? -9.062 14.228 35.342 1.00 94.31 556 LYS A O 1
ATOM 4471 N N . ILE A 1 557 ? -8.968 13.412 37.428 1.00 96.06 557 ILE A N 1
ATOM 4472 C CA . ILE A 1 557 ? -9.742 12.204 37.141 1.00 96.06 557 ILE A CA 1
ATOM 4473 C C . ILE A 1 557 ? -11.224 12.519 37.359 1.00 96.06 557 ILE A C 1
ATOM 4475 O O . ILE A 1 557 ? -11.698 12.634 38.491 1.00 96.06 557 ILE A O 1
ATOM 4479 N N . GLU A 1 558 ? -11.957 12.653 36.258 1.00 93.75 558 GLU A N 1
ATOM 4480 C CA . GLU A 1 558 ? -13.355 13.101 36.250 1.00 93.75 558 GLU A CA 1
ATOM 4481 C C . GLU A 1 558 ? -14.347 11.943 36.071 1.00 93.75 558 GLU A C 1
ATOM 4483 O O . GLU A 1 558 ? -15.534 12.097 36.362 1.00 93.75 558 GLU A O 1
ATOM 4488 N N . SER A 1 559 ? -13.869 10.766 35.654 1.00 94.38 559 SER A N 1
ATOM 4489 C CA . SER A 1 559 ? -14.705 9.590 35.408 1.00 94.38 559 SER A CA 1
ATOM 4490 C C . SER A 1 559 ? -14.129 8.301 35.999 1.00 94.38 559 SER A C 1
ATOM 4492 O O . SER A 1 559 ? -12.932 8.186 36.285 1.00 94.38 559 SER A O 1
ATOM 4494 N N . SER A 1 560 ? -14.994 7.292 36.150 1.00 94.06 560 SER A N 1
ATOM 4495 C CA . SER A 1 560 ? -14.584 5.936 36.532 1.00 94.06 560 SER A CA 1
ATOM 4496 C C . SER A 1 560 ? -13.633 5.306 35.520 1.00 94.06 560 SER A C 1
ATOM 4498 O O . SER A 1 560 ? -12.754 4.540 35.908 1.00 94.06 560 SER A O 1
ATOM 4500 N N . LEU A 1 561 ? -13.749 5.702 34.250 1.00 94.25 561 LEU A N 1
ATOM 4501 C CA . LEU A 1 561 ? -12.887 5.250 33.169 1.00 94.25 561 LEU A CA 1
ATOM 4502 C C . LEU A 1 561 ? -11.432 5.678 33.363 1.00 94.25 561 LEU A C 1
ATOM 4504 O O . LEU A 1 561 ? -10.533 4.846 33.233 1.00 94.25 561 LEU A O 1
ATOM 4508 N N . ASN A 1 562 ? -11.187 6.948 33.717 1.00 95.81 562 ASN A N 1
ATOM 4509 C CA . ASN A 1 562 ? -9.809 7.409 33.894 1.00 95.81 562 ASN A CA 1
ATOM 4510 C C . ASN A 1 562 ? -9.141 6.652 35.053 1.00 95.81 562 ASN A C 1
ATOM 4512 O O . ASN A 1 562 ? -8.011 6.182 34.924 1.00 95.81 562 ASN A O 1
ATOM 4516 N N . LEU A 1 563 ? -9.856 6.489 36.175 1.00 97.31 563 LEU A N 1
ATOM 4517 C CA . LEU A 1 563 ? -9.330 5.768 37.334 1.00 97.31 563 LEU A CA 1
ATOM 4518 C C . LEU A 1 563 ? -9.095 4.283 37.027 1.00 97.31 563 LEU A C 1
ATOM 4520 O O . LEU A 1 563 ? -8.095 3.726 37.479 1.00 97.31 563 LEU A O 1
ATOM 4524 N N . PHE A 1 564 ? -9.986 3.652 36.256 1.00 96.75 564 PHE A N 1
ATOM 4525 C CA . PHE A 1 564 ? -9.855 2.253 35.857 1.00 96.75 564 PHE A CA 1
ATOM 4526 C C . PHE A 1 564 ? -8.526 1.993 35.146 1.00 96.75 564 PHE A C 1
ATOM 4528 O O . PHE A 1 564 ? -7.794 1.094 35.550 1.00 96.75 564 PHE A O 1
ATOM 4535 N N . TYR A 1 565 ? -8.177 2.792 34.133 1.00 96.38 565 TYR A N 1
ATOM 4536 C CA . TYR A 1 565 ? -6.939 2.576 33.379 1.00 96.38 565 TYR A CA 1
ATOM 4537 C C . TYR A 1 565 ? -5.674 2.907 34.178 1.00 96.38 565 TYR A C 1
ATOM 4539 O O . TYR A 1 565 ? -4.657 2.235 34.008 1.00 96.38 565 TYR A O 1
ATOM 4547 N N . VAL A 1 566 ? -5.738 3.880 35.095 1.00 97.00 566 VAL A N 1
ATOM 4548 C CA . VAL A 1 566 ? -4.645 4.131 36.048 1.00 97.00 566 VAL A CA 1
ATOM 4549 C C . VAL A 1 566 ? -4.440 2.918 36.957 1.00 97.00 566 VAL A C 1
ATOM 4551 O O . VAL A 1 566 ? -3.319 2.436 37.096 1.00 97.00 566 VAL A O 1
ATOM 4554 N N . ALA A 1 567 ? -5.514 2.380 37.535 1.00 97.19 567 ALA A N 1
ATOM 4555 C CA . ALA A 1 567 ? -5.435 1.214 38.410 1.00 97.19 567 ALA A CA 1
ATOM 4556 C C . ALA A 1 567 ? -5.025 -0.063 37.667 1.00 97.19 567 ALA A C 1
ATOM 4558 O O . ALA A 1 567 ? -4.248 -0.843 38.207 1.00 97.19 567 ALA A O 1
ATOM 4559 N N . ALA A 1 568 ? -5.477 -0.252 36.426 1.00 96.12 568 ALA A N 1
ATOM 4560 C CA . ALA A 1 568 ? -5.064 -1.373 35.588 1.00 96.12 568 ALA A CA 1
ATOM 4561 C C . ALA A 1 568 ? -3.554 -1.348 35.306 1.00 96.12 568 ALA A C 1
ATOM 4563 O O . ALA A 1 568 ? -2.913 -2.396 35.323 1.00 96.12 568 ALA A O 1
ATOM 4564 N N . TYR A 1 569 ? -2.973 -0.159 35.103 1.00 95.88 569 TYR A N 1
ATOM 4565 C CA . TYR A 1 569 ? -1.523 -0.009 34.976 1.00 95.88 569 TYR A CA 1
ATOM 4566 C C . TYR A 1 569 ? -0.797 -0.311 36.294 1.00 95.88 569 TYR A C 1
ATOM 4568 O O . TYR A 1 569 ? 0.196 -1.034 36.298 1.00 95.88 569 TYR A O 1
ATOM 4576 N N . LEU A 1 570 ? -1.279 0.245 37.411 1.00 96.50 570 LEU A N 1
ATOM 4577 C CA . LEU A 1 570 ? -0.612 0.122 38.711 1.00 96.50 570 LEU A CA 1
ATOM 4578 C C . LEU A 1 570 ? -0.692 -1.296 39.291 1.00 96.50 570 LEU A C 1
ATOM 4580 O O . LEU A 1 570 ? 0.283 -1.769 39.866 1.00 96.50 570 LEU A O 1
ATOM 4584 N N . PHE A 1 571 ? -1.838 -1.964 39.140 1.00 96.69 571 PHE A N 1
ATOM 4585 C CA . PHE A 1 571 ? -2.173 -3.196 39.864 1.00 96.69 571 PHE A CA 1
ATOM 4586 C C . PHE A 1 571 ? -2.519 -4.371 38.942 1.00 96.69 571 PHE A C 1
ATOM 4588 O O . PHE A 1 571 ? -3.115 -5.351 39.388 1.00 96.69 571 PHE A O 1
ATOM 4595 N N . GLY A 1 572 ? -2.169 -4.302 37.654 1.00 93.88 572 GLY A N 1
ATOM 4596 C CA . GLY A 1 572 ? -2.472 -5.362 36.682 1.00 93.88 572 GLY A CA 1
ATOM 4597 C C . GLY A 1 572 ? -1.831 -6.721 36.997 1.00 93.88 572 GLY A C 1
ATOM 4598 O O . GLY A 1 572 ? -2.276 -7.740 36.478 1.00 93.88 572 GLY A O 1
ATOM 4599 N N . ASN A 1 573 ? -0.815 -6.751 37.866 1.00 93.31 573 ASN A N 1
ATOM 4600 C CA . ASN A 1 573 ? -0.229 -7.993 38.380 1.00 93.31 573 ASN A CA 1
ATOM 4601 C C . ASN A 1 573 ? -1.013 -8.567 39.574 1.00 93.31 573 ASN A C 1
ATOM 4603 O O . ASN A 1 573 ? -1.007 -9.779 39.788 1.00 93.31 573 ASN A O 1
ATOM 4607 N N . ASP A 1 574 ? -1.699 -7.714 40.335 1.00 94.25 574 ASP A N 1
ATOM 4608 C CA . ASP A 1 574 ? -2.380 -8.083 41.579 1.00 94.25 574 ASP A CA 1
ATOM 4609 C C . ASP A 1 574 ? -3.850 -8.448 41.337 1.00 94.25 574 ASP A C 1
ATOM 4611 O O . ASP A 1 574 ? -4.403 -9.320 42.011 1.00 94.25 574 ASP A O 1
ATOM 4615 N N . TYR A 1 575 ? -4.480 -7.827 40.336 1.00 95.88 575 TYR A N 1
ATOM 4616 C CA . TYR A 1 575 ? -5.894 -8.004 40.004 1.00 95.88 575 TYR A CA 1
ATOM 4617 C C . TYR A 1 575 ? -6.107 -8.209 38.505 1.00 95.88 575 TYR A C 1
ATOM 4619 O O . TYR A 1 575 ? -5.278 -7.847 37.672 1.00 95.88 575 TYR A O 1
ATOM 4627 N N . ARG A 1 576 ? -7.273 -8.754 38.150 1.00 95.25 576 ARG A N 1
ATOM 4628 C CA . ARG A 1 576 ? -7.698 -8.921 36.758 1.00 95.25 576 ARG A CA 1
ATOM 4629 C C . ARG A 1 576 ? -8.615 -7.772 36.362 1.00 95.25 576 ARG A C 1
ATOM 4631 O O . ARG A 1 576 ? -9.694 -7.604 36.932 1.00 95.25 576 ARG A O 1
ATOM 4638 N N . PHE A 1 577 ? -8.183 -6.999 35.371 1.00 94.81 577 PHE A N 1
ATOM 4639 C CA . PHE A 1 577 ? -8.917 -5.860 34.827 1.00 94.81 577 PHE A CA 1
ATOM 4640 C C . PHE A 1 577 ? -9.484 -6.213 33.451 1.00 94.81 577 PHE A C 1
ATOM 4642 O O . PHE A 1 577 ? -8.741 -6.549 32.533 1.00 94.81 577 PHE A O 1
ATOM 4649 N N . SER A 1 578 ? -10.803 -6.108 33.299 1.00 93.19 578 SER A N 1
ATOM 4650 C CA . SER A 1 578 ? -11.501 -6.261 32.018 1.00 93.19 578 SER A CA 1
ATOM 4651 C C . SER A 1 578 ? -12.721 -5.365 32.041 1.00 93.19 578 SER A C 1
ATOM 4653 O O . SER A 1 578 ? -13.714 -5.683 32.685 1.00 93.19 578 SER A O 1
ATOM 4655 N N . ARG A 1 579 ? -12.634 -4.202 31.402 1.00 89.12 579 ARG A N 1
ATOM 4656 C CA . ARG A 1 579 ? -13.617 -3.136 31.586 1.00 89.12 579 ARG A CA 1
ATOM 4657 C C . ARG A 1 579 ? -15.065 -3.619 31.334 1.00 89.12 579 ARG A C 1
ATOM 4659 O O . ARG A 1 579 ? -15.309 -4.213 30.286 1.00 89.12 579 ARG A O 1
ATOM 4666 N N . PRO A 1 580 ? -16.043 -3.311 32.218 1.00 89.81 580 PRO A N 1
ATOM 4667 C CA . PRO A 1 580 ? -15.958 -2.473 33.429 1.00 89.81 580 PRO A CA 1
ATOM 4668 C C . PRO A 1 580 ? -15.587 -3.237 34.713 1.00 89.81 580 PRO A C 1
ATOM 4670 O O . PRO A 1 580 ? -15.734 -2.701 35.809 1.00 89.81 580 PRO A O 1
ATOM 4673 N N . HIS A 1 581 ? -15.176 -4.493 34.600 1.00 91.06 581 HIS A N 1
ATOM 4674 C CA . HIS A 1 581 ? -14.960 -5.435 35.690 1.00 91.06 581 HIS A CA 1
ATOM 4675 C C . HIS A 1 581 ? -13.544 -5.357 36.267 1.00 91.06 581 HIS A C 1
ATOM 4677 O O . HIS A 1 581 ? -12.548 -5.267 35.542 1.00 91.06 581 HIS A O 1
ATOM 4683 N N . ILE A 1 582 ? -13.472 -5.456 37.592 1.00 94.75 582 ILE A N 1
ATOM 4684 C CA . ILE A 1 582 ? -12.238 -5.614 38.356 1.00 94.75 582 ILE A CA 1
ATOM 4685 C C . ILE A 1 582 ? -12.441 -6.821 39.268 1.00 94.75 582 ILE A C 1
ATOM 4687 O O . ILE A 1 582 ? -13.394 -6.853 40.047 1.00 94.75 582 ILE A O 1
ATOM 4691 N N . ALA A 1 583 ? -11.572 -7.820 39.168 1.00 95.00 583 ALA A N 1
ATOM 4692 C CA . ALA A 1 583 ? -11.692 -9.046 39.945 1.00 95.00 583 ALA A CA 1
ATOM 4693 C C . ALA A 1 583 ? -10.388 -9.383 40.668 1.00 95.00 583 ALA A C 1
ATOM 4695 O O . ALA A 1 583 ? -9.290 -9.166 40.150 1.00 95.00 583 ALA A O 1
ATOM 4696 N N . SER A 1 584 ? -10.511 -9.960 41.860 1.00 94.38 584 SER A N 1
ATOM 4697 C CA . SER A 1 584 ? -9.378 -10.552 42.561 1.00 94.38 584 SER A CA 1
ATOM 4698 C C . SER A 1 584 ? -8.914 -11.838 41.873 1.00 94.38 584 SER A C 1
ATOM 4700 O O . SER A 1 584 ? -9.643 -12.451 41.087 1.00 94.38 584 SER A O 1
ATOM 4702 N N . GLN A 1 585 ? -7.703 -12.287 42.204 1.00 90.00 585 GLN A N 1
ATOM 4703 C CA . GLN A 1 585 ? -7.201 -13.586 41.742 1.00 90.00 585 GLN A CA 1
ATOM 4704 C C . GLN A 1 585 ? -7.979 -14.771 42.337 1.00 90.00 585 GLN A C 1
ATOM 4706 O O . GLN A 1 585 ? -7.947 -15.864 41.789 1.00 90.00 585 GLN A O 1
ATOM 4711 N N . ALA A 1 586 ? -8.684 -14.561 43.455 1.00 87.69 586 ALA A N 1
ATOM 4712 C CA . ALA A 1 586 ? -9.531 -15.578 44.078 1.00 87.69 586 ALA A CA 1
ATOM 4713 C C . ALA A 1 586 ? -10.919 -15.690 43.424 1.00 87.69 586 ALA A C 1
ATOM 4715 O O . ALA A 1 586 ? -11.634 -16.660 43.665 1.00 87.69 586 ALA A O 1
ATOM 4716 N N . PHE A 1 587 ? -11.318 -14.699 42.621 1.00 90.62 587 PHE A N 1
ATOM 4717 C CA . PHE A 1 587 ? -12.543 -14.775 41.832 1.00 90.62 587 PHE A CA 1
ATOM 4718 C C . PHE A 1 587 ? -12.410 -15.883 40.770 1.00 90.62 587 PHE A C 1
ATOM 4720 O O . PHE A 1 587 ? -11.301 -16.075 40.266 1.00 90.62 587 PHE A O 1
ATOM 4727 N N . PRO A 1 588 ? -13.487 -16.602 40.394 1.00 89.25 588 PRO A N 1
ATOM 4728 C CA . PRO A 1 588 ? -13.394 -17.729 39.466 1.00 89.25 588 PRO A CA 1
ATOM 4729 C C . PRO A 1 588 ? -12.651 -17.409 38.171 1.00 89.25 588 PRO A C 1
ATOM 4731 O O . PRO A 1 588 ? -12.744 -16.299 37.634 1.00 89.25 588 PRO A O 1
ATOM 4734 N N . ASP A 1 589 ? -11.906 -18.391 37.666 1.00 88.25 589 ASP A N 1
ATOM 4735 C CA . ASP A 1 589 ? -11.149 -18.237 36.432 1.00 88.25 589 ASP A CA 1
ATOM 4736 C C . ASP A 1 589 ? -12.063 -18.330 35.206 1.00 88.25 589 ASP A C 1
ATOM 4738 O O . ASP A 1 589 ? -12.305 -19.402 34.657 1.00 88.25 589 ASP A O 1
ATOM 4742 N N . MET A 1 590 ? -12.639 -17.189 34.830 1.00 89.44 590 MET A N 1
ATOM 4743 C CA . MET A 1 590 ? -13.508 -17.040 33.671 1.00 89.44 590 MET A CA 1
ATOM 4744 C C . MET A 1 590 ? -13.224 -15.728 32.947 1.00 89.44 590 MET A C 1
ATOM 4746 O O . MET A 1 590 ? -12.734 -14.761 33.538 1.00 89.44 590 MET A O 1
ATOM 4750 N N . GLU A 1 591 ? -13.590 -15.673 31.669 1.00 90.44 591 GLU A N 1
ATOM 4751 C CA . GLU A 1 591 ? -13.564 -14.428 30.913 1.00 90.44 591 GLU A CA 1
ATOM 4752 C C . GLU A 1 591 ? -14.531 -13.419 31.549 1.00 90.44 591 GLU A C 1
ATOM 4754 O O . GLU A 1 591 ? -15.732 -13.676 31.672 1.00 90.44 591 GLU A O 1
ATOM 4759 N N . LEU A 1 592 ? -14.000 -12.267 31.963 1.00 89.94 592 LEU A N 1
ATOM 4760 C CA . LEU A 1 592 ? -14.743 -11.202 32.632 1.00 89.94 592 LEU A CA 1
ATOM 4761 C C . LEU A 1 592 ? -15.566 -10.400 31.615 1.00 89.94 592 LEU A C 1
ATOM 4763 O O . LEU A 1 592 ? -15.208 -9.279 31.250 1.00 89.94 592 LEU A O 1
ATOM 4767 N N . THR A 1 593 ? -16.662 -10.998 31.154 1.00 87.19 593 THR A N 1
ATOM 4768 C CA . THR A 1 593 ? -17.702 -10.349 30.347 1.00 87.19 593 THR A CA 1
ATOM 4769 C C . THR A 1 593 ? -18.935 -10.069 31.202 1.00 87.19 593 THR A C 1
ATOM 4771 O O . THR A 1 593 ? -19.178 -10.758 32.195 1.00 87.19 593 THR A O 1
ATOM 4774 N N . ASN A 1 594 ? -19.776 -9.117 30.780 1.00 81.31 594 ASN A N 1
ATOM 4775 C CA . ASN A 1 594 ? -21.043 -8.833 31.466 1.00 81.31 594 ASN A CA 1
ATOM 4776 C C . ASN A 1 594 ? -21.891 -10.107 31.658 1.00 81.31 594 ASN A C 1
ATOM 4778 O O . ASN A 1 594 ? -22.461 -10.303 32.726 1.00 81.31 594 ASN A O 1
ATOM 4782 N N . ILE A 1 595 ? -21.939 -10.983 30.646 1.00 80.00 595 ILE A N 1
ATOM 4783 C CA . ILE A 1 595 ? -22.735 -12.221 30.654 1.00 80.00 595 ILE A CA 1
ATOM 4784 C C . ILE A 1 595 ? -22.174 -13.237 31.653 1.00 80.00 595 ILE A C 1
ATOM 4786 O O . ILE A 1 595 ? -22.921 -13.749 32.483 1.00 80.00 595 ILE A O 1
ATOM 4790 N N . ASN A 1 596 ? -20.869 -13.516 31.609 1.00 85.94 596 ASN A N 1
ATOM 4791 C CA . ASN A 1 596 ? -20.257 -14.513 32.493 1.00 85.94 596 ASN A CA 1
ATOM 4792 C C . ASN A 1 596 ? -20.303 -14.067 33.955 1.00 85.94 596 ASN A C 1
ATOM 4794 O O . ASN A 1 596 ? -20.658 -14.849 34.836 1.00 85.94 596 ASN A O 1
ATOM 4798 N N . VAL A 1 597 ? -20.010 -12.787 34.205 1.00 82.69 597 VAL A N 1
ATOM 4799 C CA . VAL A 1 597 ? -20.109 -12.186 35.538 1.00 82.69 597 VAL A CA 1
ATOM 4800 C C . VAL A 1 597 ? -21.543 -12.282 36.061 1.00 82.69 597 VAL A C 1
ATOM 4802 O O . VAL A 1 597 ? -21.747 -12.668 37.208 1.00 82.69 597 VAL A O 1
ATOM 4805 N N . ALA A 1 598 ? -22.547 -11.994 35.231 1.00 78.00 598 ALA A N 1
ATOM 4806 C CA . ALA A 1 598 ? -23.943 -12.152 35.619 1.00 78.00 598 ALA A CA 1
ATOM 4807 C C . ALA A 1 598 ? -24.334 -13.593 35.934 1.00 78.00 598 ALA A C 1
ATOM 4809 O O . ALA A 1 598 ? -24.911 -13.839 36.992 1.00 78.00 598 ALA A O 1
ATOM 4810 N N . ARG A 1 599 ? -24.010 -14.530 35.034 1.00 80.12 599 ARG A N 1
ATOM 4811 C CA . ARG A 1 599 ? -24.292 -15.960 35.213 1.00 80.12 599 ARG A CA 1
ATOM 4812 C C . ARG A 1 599 ? -23.684 -16.474 36.508 1.00 80.12 599 ARG A C 1
ATOM 4814 O O . ARG A 1 599 ? -24.371 -17.160 37.253 1.00 80.12 599 ARG A O 1
ATOM 4821 N N . PHE A 1 600 ? -22.461 -16.062 36.835 1.00 83.75 600 PHE A N 1
ATOM 4822 C CA . PHE A 1 600 ? -21.836 -16.393 38.113 1.00 83.75 600 PHE A CA 1
ATOM 4823 C C . PHE A 1 600 ? -22.682 -15.962 39.325 1.00 83.75 600 PHE A C 1
ATOM 4825 O O . PHE A 1 600 ? -22.867 -16.751 40.247 1.00 83.75 600 PHE A O 1
ATOM 4832 N N . PHE A 1 601 ? -23.259 -14.755 39.319 1.00 79.62 601 PHE A N 1
ATOM 4833 C CA . PHE A 1 601 ? -24.084 -14.278 40.438 1.00 79.62 601 PHE A CA 1
ATOM 4834 C C . PHE A 1 601 ? -25.424 -15.015 40.604 1.00 79.62 601 PHE A C 1
ATOM 4836 O O . PHE A 1 601 ? -26.052 -14.897 41.662 1.00 79.62 601 PHE A O 1
ATOM 4843 N N . VAL A 1 602 ? -25.874 -15.761 39.589 1.00 80.12 602 VAL A N 1
ATOM 4844 C CA . VAL A 1 602 ? -27.168 -16.462 39.601 1.00 80.12 602 VAL A CA 1
ATOM 4845 C C . VAL A 1 602 ? -27.066 -17.979 39.425 1.00 80.12 602 VAL A C 1
ATOM 4847 O O . VAL A 1 602 ? -28.092 -18.642 39.509 1.00 80.12 602 VAL A O 1
ATOM 4850 N N . ALA A 1 603 ? -25.876 -18.544 39.204 1.00 76.88 603 ALA A N 1
ATOM 4851 C CA . ALA A 1 603 ? -25.693 -19.932 38.760 1.00 76.88 603 ALA A CA 1
ATOM 4852 C C . ALA A 1 603 ? -26.367 -20.987 39.660 1.00 76.88 603 ALA A C 1
ATOM 4854 O O . ALA A 1 603 ? -26.927 -21.954 39.155 1.00 76.88 603 ALA A O 1
ATOM 4855 N N . ASP A 1 604 ? -26.367 -20.778 40.979 1.00 77.44 604 ASP A N 1
ATOM 4856 C CA . ASP A 1 604 ? -26.867 -21.760 41.952 1.00 77.44 604 ASP A CA 1
ATOM 4857 C C . ASP A 1 604 ? -28.334 -21.538 42.366 1.00 77.44 604 ASP A C 1
ATOM 4859 O O . ASP A 1 604 ? -28.795 -22.088 43.371 1.00 77.44 604 ASP A O 1
ATOM 4863 N N . ARG A 1 605 ? -29.082 -20.692 41.645 1.00 86.19 605 ARG A N 1
ATOM 4864 C CA . ARG A 1 605 ? -30.439 -20.302 42.045 1.00 86.19 605 ARG A CA 1
ATOM 4865 C C . ARG A 1 605 ? -31.503 -21.097 41.275 1.00 86.19 605 ARG A C 1
ATOM 4867 O O . ARG A 1 605 ? -31.693 -20.866 40.088 1.00 86.19 605 ARG A O 1
ATOM 4874 N N . PRO A 1 606 ? -32.260 -22.004 41.925 1.00 88.81 606 PRO A N 1
ATOM 4875 C CA . PRO A 1 606 ? -33.360 -22.714 41.260 1.00 88.81 606 PRO A CA 1
ATOM 4876 C C . PRO A 1 606 ? -34.508 -21.770 40.864 1.00 88.81 606 PRO A C 1
ATOM 4878 O O . PRO A 1 606 ? -35.222 -22.001 39.888 1.00 88.81 606 PRO A O 1
ATOM 4881 N N . GLU A 1 607 ? -34.665 -20.695 41.630 1.00 91.31 607 GLU A N 1
ATOM 4882 C CA . GLU A 1 607 ? -35.659 -19.649 41.463 1.00 91.31 607 GLU A CA 1
ATOM 4883 C C . GLU A 1 607 ? -34.994 -18.299 41.740 1.00 91.31 607 GLU A C 1
ATOM 4885 O O . GLU A 1 607 ? -34.128 -18.190 42.612 1.00 91.31 607 GLU A O 1
ATOM 4890 N N . LEU A 1 608 ? -35.392 -17.282 40.981 1.00 91.00 608 LEU A N 1
ATOM 4891 C CA . LEU A 1 608 ? -34.805 -15.953 41.026 1.00 91.00 608 LEU A CA 1
ATOM 4892 C C . LEU A 1 608 ? -35.891 -14.892 40.901 1.00 91.00 608 LEU A C 1
ATOM 4894 O O . LEU A 1 608 ? -36.801 -15.007 40.076 1.00 91.00 608 LEU A O 1
ATOM 4898 N N . TYR A 1 609 ? -35.757 -13.816 41.669 1.00 91.25 609 TYR A N 1
ATOM 4899 C CA . TYR A 1 609 ? -36.626 -12.660 41.533 1.00 91.25 609 TYR A CA 1
ATOM 4900 C C . TYR A 1 609 ? -35.922 -11.479 40.860 1.00 91.25 609 TYR A C 1
ATOM 4902 O O . TYR A 1 609 ? -34.736 -11.214 41.064 1.00 91.25 609 TYR A O 1
ATOM 4910 N N . TYR A 1 610 ? -36.677 -10.688 40.098 1.00 89.44 610 TYR A N 1
ATOM 4911 C CA . TYR A 1 610 ? -36.157 -9.488 39.444 1.00 89.44 610 TYR A CA 1
ATOM 4912 C C . TYR A 1 610 ? -35.577 -8.482 40.442 1.00 89.44 610 TYR A C 1
ATOM 4914 O O . TYR A 1 610 ? -34.558 -7.853 40.164 1.00 89.44 610 TYR A O 1
ATOM 4922 N N . TRP A 1 611 ? -36.220 -8.301 41.598 1.00 87.75 611 TRP A N 1
ATOM 4923 C CA . TRP A 1 611 ? -35.709 -7.386 42.619 1.00 87.75 611 TRP A CA 1
ATOM 4924 C C . TRP A 1 611 ? -34.348 -7.842 43.168 1.00 87.75 611 TRP A C 1
ATOM 4926 O O . TRP A 1 611 ? -33.508 -6.991 43.451 1.00 87.75 611 TRP A O 1
ATOM 4936 N N . GLU A 1 612 ? -34.089 -9.153 43.241 1.00 87.69 612 GLU A N 1
ATOM 4937 C CA . GLU A 1 612 ? -32.784 -9.692 43.646 1.00 87.69 612 GLU A CA 1
ATOM 4938 C C . GLU A 1 612 ? -31.723 -9.388 42.592 1.00 87.69 612 GLU A C 1
ATOM 4940 O O . GLU A 1 612 ? -30.641 -8.913 42.929 1.00 87.69 612 GLU A O 1
ATOM 4945 N N . LEU A 1 613 ? -32.045 -9.596 41.312 1.00 85.50 613 LEU A N 1
ATOM 4946 C CA . LEU A 1 613 ? -31.183 -9.210 40.192 1.00 85.50 613 LEU A CA 1
ATOM 4947 C C . LEU A 1 613 ? -30.865 -7.711 40.209 1.00 85.50 613 LEU A C 1
ATOM 4949 O O . LEU A 1 613 ? -29.713 -7.313 40.032 1.00 85.50 613 LEU A O 1
ATOM 4953 N N . ALA A 1 614 ? -31.874 -6.873 40.450 1.00 86.31 614 ALA A N 1
ATOM 4954 C CA . ALA A 1 614 ? -31.701 -5.429 40.549 1.00 86.31 614 ALA A CA 1
ATOM 4955 C C . ALA A 1 614 ? -30.806 -5.044 41.741 1.00 86.31 614 ALA A C 1
ATOM 4957 O O . ALA A 1 614 ? -29.961 -4.157 41.616 1.00 86.31 614 ALA A O 1
ATOM 4958 N N . GLN A 1 615 ? -30.935 -5.733 42.878 1.00 85.94 615 GLN A N 1
ATOM 4959 C CA . GLN A 1 615 ? -30.085 -5.516 44.049 1.00 85.94 615 GLN A CA 1
ATOM 4960 C C . GLN A 1 615 ? -28.638 -5.975 43.808 1.00 85.94 615 GLN A C 1
ATOM 4962 O O . GLN A 1 615 ? -27.701 -5.269 44.194 1.00 85.94 615 GLN A O 1
ATOM 4967 N N . ILE A 1 616 ? -28.436 -7.111 43.132 1.00 83.06 616 ILE A N 1
ATOM 4968 C CA . ILE A 1 616 ? -27.107 -7.572 42.699 1.00 83.06 616 ILE A CA 1
ATOM 4969 C C . ILE A 1 616 ? -26.478 -6.518 41.792 1.00 83.06 616 ILE A C 1
ATOM 4971 O O . ILE A 1 616 ? -25.354 -6.095 42.038 1.00 83.06 616 ILE A O 1
ATOM 4975 N N . SER A 1 617 ? -27.230 -6.026 40.806 1.00 83.94 617 SER A N 1
ATOM 4976 C CA . SER A 1 617 ? -26.776 -4.991 39.878 1.00 83.94 617 SER A CA 1
ATOM 4977 C C . SER A 1 617 ? -26.327 -3.713 40.576 1.00 83.94 617 SER A C 1
ATOM 4979 O O . SER A 1 617 ? -25.288 -3.154 40.226 1.00 83.94 617 SER A O 1
ATOM 4981 N N . GLN A 1 618 ? -27.097 -3.247 41.563 1.00 83.62 618 GLN A N 1
ATOM 4982 C CA . GLN A 1 618 ? -26.742 -2.071 42.358 1.00 83.62 618 GLN A CA 1
ATOM 4983 C C . GLN A 1 618 ? -25.475 -2.317 43.178 1.00 83.62 618 GLN A 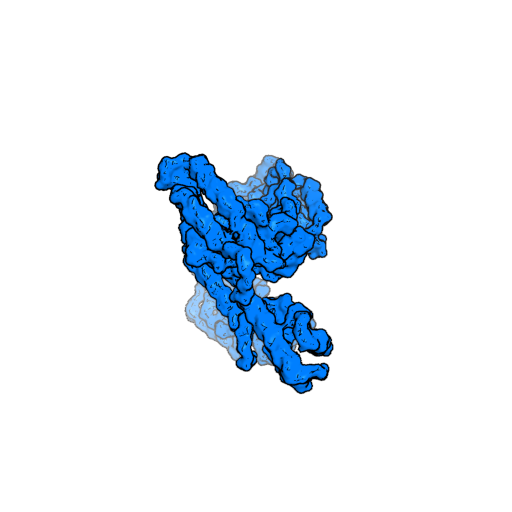C 1
ATOM 4985 O O . GLN A 1 618 ? -24.582 -1.475 43.194 1.00 83.62 618 GLN A O 1
ATOM 4990 N N . THR A 1 619 ? -25.371 -3.489 43.808 1.00 80.00 619 THR A N 1
ATOM 4991 C CA . THR A 1 619 ? -24.204 -3.867 44.618 1.00 80.00 619 THR A CA 1
ATOM 4992 C C . THR A 1 619 ? -22.944 -3.978 43.758 1.00 80.00 619 THR A C 1
ATOM 4994 O O . THR A 1 619 ? -21.883 -3.494 44.141 1.00 80.00 619 THR A O 1
ATOM 4997 N N . ALA A 1 620 ? -23.074 -4.542 42.558 1.00 79.31 620 ALA A N 1
ATOM 4998 C CA . ALA A 1 620 ? -22.009 -4.705 41.577 1.00 79.31 620 ALA A CA 1
ATOM 4999 C C . ALA A 1 620 ? -21.642 -3.401 40.831 1.00 79.31 620 ALA A C 1
ATOM 5001 O O . ALA A 1 620 ? -20.644 -3.370 40.104 1.00 79.31 620 ALA A O 1
ATOM 5002 N N . GLY A 1 621 ? -22.419 -2.322 40.995 1.00 79.19 621 GLY A N 1
ATOM 5003 C CA . GLY A 1 621 ? -22.184 -1.020 40.355 1.00 79.19 621 GLY A CA 1
ATOM 5004 C C . GLY A 1 621 ? -22.437 -0.998 38.843 1.00 79.19 621 GLY A C 1
ATOM 5005 O O . GLY A 1 621 ? -21.817 -0.217 38.112 1.00 79.19 621 GLY A O 1
ATOM 5006 N N . TRP A 1 622 ? -23.310 -1.878 38.349 1.00 82.00 622 TRP A N 1
ATOM 5007 C CA . TRP A 1 622 ? -23.647 -1.956 36.929 1.00 82.00 622 TRP A CA 1
ATOM 5008 C C . TRP A 1 622 ? -24.537 -0.791 36.492 1.00 82.00 622 TRP A C 1
ATOM 5010 O O . TRP A 1 622 ? -25.425 -0.341 37.215 1.00 82.00 622 TRP A O 1
ATOM 5020 N N . THR A 1 623 ? -24.327 -0.327 35.260 1.00 78.69 623 THR A N 1
ATOM 5021 C CA . THR A 1 623 ? -25.221 0.653 34.629 1.00 78.69 623 THR A CA 1
ATOM 5022 C C . THR A 1 623 ? -26.549 0.001 34.229 1.00 78.69 623 THR A C 1
ATOM 5024 O O . THR A 1 623 ? -26.615 -1.215 34.048 1.00 78.69 623 THR A O 1
ATOM 5027 N N . ASN A 1 624 ? -27.596 0.799 33.988 1.00 78.12 624 ASN A N 1
ATOM 5028 C CA . ASN A 1 624 ? -28.876 0.286 33.473 1.00 78.12 624 ASN A CA 1
ATOM 5029 C C . ASN A 1 624 ? -28.719 -0.487 32.149 1.00 78.12 624 ASN A C 1
ATOM 5031 O O . ASN A 1 624 ? -29.412 -1.479 31.922 1.00 78.12 624 ASN A O 1
ATOM 5035 N N . GLY A 1 625 ? -27.797 -0.051 31.281 1.00 71.19 625 GLY A N 1
ATOM 5036 C CA . GLY A 1 625 ? -27.494 -0.744 30.027 1.00 71.19 625 GLY A CA 1
ATOM 5037 C C . GLY A 1 625 ? -26.869 -2.116 30.276 1.00 71.19 625 GLY A C 1
ATOM 5038 O O . GLY A 1 625 ? -27.356 -3.119 29.760 1.00 71.19 625 GLY A O 1
ATOM 5039 N N . THR A 1 626 ? -25.853 -2.173 31.142 1.00 73.88 626 THR A N 1
ATOM 5040 C CA . THR A 1 626 ? -25.217 -3.428 31.571 1.00 73.88 626 THR A CA 1
ATOM 5041 C C . THR A 1 626 ? -26.232 -4.380 32.201 1.00 73.88 626 THR A C 1
ATOM 5043 O O . THR A 1 626 ? -26.293 -5.543 31.819 1.00 73.88 626 THR A O 1
ATOM 5046 N N . PHE A 1 627 ? -27.082 -3.876 33.098 1.00 80.38 627 PHE A N 1
ATOM 5047 C CA . PHE A 1 627 ? -28.149 -4.655 33.721 1.00 80.38 627 PHE A CA 1
ATOM 5048 C C . PHE A 1 627 ? -29.121 -5.250 32.697 1.00 80.38 627 PHE A C 1
ATOM 5050 O O . PHE A 1 627 ? -29.508 -6.403 32.828 1.00 80.38 627 PHE A O 1
ATOM 5057 N N . THR A 1 628 ? -29.487 -4.493 31.659 1.00 77.88 628 THR A N 1
ATOM 5058 C CA . THR A 1 628 ? -30.405 -4.969 30.610 1.00 77.88 628 THR A CA 1
ATOM 5059 C C . THR A 1 628 ? -29.795 -6.120 29.809 1.00 77.88 628 THR A C 1
ATOM 5061 O O . THR A 1 628 ? -30.462 -7.125 29.577 1.00 77.88 628 THR A O 1
ATOM 5064 N N . ILE A 1 629 ? -28.517 -6.005 29.426 1.00 75.94 629 ILE A N 1
ATOM 5065 C CA . ILE A 1 629 ? -27.783 -7.078 28.730 1.00 75.94 629 ILE A CA 1
ATOM 5066 C C . ILE A 1 629 ? -27.730 -8.335 29.603 1.00 75.94 629 ILE A C 1
ATOM 5068 O O . ILE A 1 629 ? -27.985 -9.439 29.132 1.00 75.94 629 ILE A O 1
ATOM 5072 N N . ILE A 1 630 ? -27.429 -8.144 30.885 1.00 77.56 630 ILE A N 1
ATOM 5073 C CA . ILE A 1 630 ? -27.353 -9.209 31.880 1.00 77.56 630 ILE A CA 1
ATOM 5074 C C . ILE A 1 630 ? -28.702 -9.901 32.056 1.00 77.56 630 ILE A C 1
ATOM 5076 O O . ILE A 1 630 ? -28.766 -11.124 32.015 1.00 77.56 630 ILE A O 1
ATOM 5080 N N . LEU A 1 631 ? -29.779 -9.134 32.209 1.00 81.81 631 LEU A N 1
ATOM 5081 C CA . LEU A 1 631 ? -31.123 -9.670 32.369 1.00 81.81 631 LEU A CA 1
ATOM 5082 C C . LEU A 1 631 ? -31.524 -10.534 31.170 1.00 81.81 631 LEU A C 1
ATOM 5084 O O . LEU A 1 631 ? -32.008 -11.641 31.370 1.00 81.81 631 LEU A O 1
ATOM 5088 N N . ASN A 1 632 ? -31.265 -10.064 29.947 1.00 80.50 632 ASN A N 1
ATOM 5089 C CA . ASN A 1 632 ? -31.550 -10.832 28.735 1.00 80.50 632 ASN A CA 1
ATOM 5090 C C . ASN A 1 632 ? -30.769 -12.155 28.700 1.00 80.50 632 ASN A C 1
ATOM 5092 O O . ASN A 1 632 ? -31.332 -13.176 28.326 1.00 80.50 632 ASN A O 1
ATOM 5096 N N . ALA A 1 633 ? -29.500 -12.148 29.120 1.00 79.69 633 ALA A N 1
ATOM 5097 C CA . ALA A 1 633 ? -28.693 -13.365 29.188 1.00 79.69 633 ALA A CA 1
ATOM 5098 C C . ALA A 1 633 ? -29.201 -14.345 30.259 1.00 79.69 633 ALA A C 1
ATOM 5100 O O . ALA A 1 633 ? -29.188 -15.551 30.044 1.00 79.69 633 ALA A O 1
ATOM 5101 N N . VAL A 1 634 ? -29.689 -13.842 31.397 1.00 81.75 634 VAL A N 1
ATOM 5102 C CA . VAL A 1 634 ? -30.330 -14.678 32.426 1.00 81.75 634 VAL A CA 1
ATOM 5103 C C . VAL A 1 634 ? -31.643 -15.279 31.907 1.00 81.75 634 VAL A C 1
ATOM 5105 O O . VAL A 1 634 ? -31.925 -16.443 32.173 1.00 81.75 634 VAL A O 1
ATOM 5108 N N . GLU A 1 635 ? -32.425 -14.544 31.113 1.00 83.94 635 GLU A N 1
ATOM 5109 C CA . GLU A 1 635 ? -33.657 -15.059 30.487 1.00 83.94 635 GLU A CA 1
ATOM 5110 C C . GLU A 1 635 ? -33.402 -16.198 29.466 1.00 83.94 635 GLU A C 1
ATOM 5112 O O . GLU A 1 635 ? -34.337 -16.906 29.092 1.00 83.94 635 GLU A O 1
ATOM 5117 N N . GLU A 1 636 ? -32.151 -16.459 29.060 1.00 85.38 636 GLU A N 1
ATOM 5118 C CA . GLU A 1 636 ? -31.798 -17.659 28.281 1.00 85.38 636 GLU A CA 1
ATOM 5119 C C . GLU A 1 636 ? -31.800 -18.942 29.122 1.00 85.38 636 GLU A C 1
ATOM 5121 O O . GLU A 1 636 ? -32.117 -20.011 28.598 1.00 85.38 636 GLU A O 1
ATOM 5126 N N . ASP A 1 637 ? -31.477 -18.848 30.413 1.00 86.81 637 ASP A N 1
ATOM 5127 C CA . ASP A 1 637 ? -31.319 -19.997 31.317 1.00 86.81 637 ASP A CA 1
ATOM 5128 C C . ASP A 1 637 ? -32.563 -20.205 32.209 1.00 86.81 637 ASP A C 1
ATOM 5130 O O . ASP A 1 637 ? -32.774 -21.274 32.791 1.00 86.81 637 ASP A O 1
ATOM 5134 N N . TYR A 1 638 ? -33.439 -19.198 32.274 1.00 91.31 638 TYR A N 1
ATOM 5135 C CA . TYR A 1 638 ? -34.620 -19.166 33.134 1.00 91.31 638 TYR A CA 1
ATOM 5136 C C . TYR A 1 638 ? -35.918 -18.950 32.343 1.00 91.31 638 TYR A C 1
ATOM 5138 O O . TYR A 1 638 ? -35.966 -18.221 31.359 1.00 91.31 638 TYR A O 1
ATOM 5146 N N . ILE A 1 639 ? -37.007 -19.551 32.818 1.00 91.62 639 ILE A N 1
ATOM 5147 C CA . ILE A 1 639 ? -38.384 -19.294 32.395 1.00 91.62 639 ILE A CA 1
ATOM 5148 C C . ILE A 1 639 ? -38.968 -18.164 33.239 1.00 91.62 639 ILE A C 1
ATOM 5150 O O . ILE A 1 639 ? -39.000 -18.248 34.469 1.00 91.62 639 ILE A O 1
ATOM 5154 N N . LYS A 1 640 ? -39.474 -17.116 32.586 1.00 91.69 640 LYS A N 1
ATOM 5155 C CA . LYS A 1 640 ? -40.196 -16.034 33.255 1.00 91.69 640 LYS A CA 1
ATOM 5156 C C . LYS A 1 640 ? -41.642 -16.461 33.509 1.00 91.69 640 LYS A C 1
ATOM 5158 O O . LYS A 1 640 ? -42.413 -16.618 32.568 1.00 91.69 640 LYS A O 1
ATOM 5163 N N . VAL A 1 641 ? -42.018 -16.628 34.777 1.00 93.31 641 VAL A N 1
ATOM 5164 C CA . VAL A 1 641 ? -43.376 -17.074 35.144 1.00 93.31 641 VAL A CA 1
ATOM 5165 C C . VAL A 1 641 ? -44.317 -15.913 35.449 1.00 93.31 641 VAL A C 1
ATOM 5167 O O . VAL A 1 641 ? -45.514 -16.025 35.220 1.00 93.31 641 VAL A O 1
ATOM 5170 N N . ASP A 1 642 ? -43.795 -14.777 35.909 1.00 90.75 642 ASP A N 1
ATOM 5171 C CA . ASP A 1 642 ? -44.556 -13.536 36.073 1.00 90.75 642 ASP A CA 1
ATOM 5172 C C . ASP A 1 642 ? -43.634 -12.314 35.909 1.00 90.75 642 ASP A C 1
ATOM 5174 O O . ASP A 1 642 ? -42.487 -12.432 35.472 1.00 90.75 642 ASP A O 1
ATOM 5178 N N . LEU A 1 643 ? -44.120 -11.105 36.215 1.00 87.50 643 LEU A N 1
ATOM 5179 C CA . LEU A 1 643 ? -43.317 -9.893 36.065 1.00 87.50 643 LEU A CA 1
ATOM 5180 C C . LEU A 1 643 ? -42.022 -9.954 36.893 1.00 87.50 643 LEU A C 1
ATOM 5182 O O . LEU A 1 643 ? -40.992 -9.475 36.426 1.00 87.50 643 LEU A O 1
ATOM 5186 N N . ASN A 1 644 ? -42.061 -10.518 38.097 1.00 90.62 644 ASN A N 1
ATOM 5187 C CA . ASN A 1 644 ? -41.009 -10.479 39.107 1.00 90.62 644 ASN A CA 1
ATOM 5188 C C . ASN A 1 644 ? -40.292 -11.821 39.334 1.00 90.62 644 ASN A C 1
ATOM 5190 O O . ASN A 1 644 ? -39.242 -11.793 39.967 1.00 90.62 644 ASN A O 1
ATOM 5194 N N . ARG A 1 645 ? -40.810 -12.955 38.857 1.00 92.88 645 ARG A N 1
ATOM 5195 C CA . ARG A 1 645 ? -40.328 -14.302 39.205 1.00 92.88 645 ARG A CA 1
ATOM 5196 C C . ARG A 1 645 ? -39.834 -15.092 37.987 1.00 92.88 645 ARG A C 1
ATOM 5198 O O . ARG A 1 645 ? -40.476 -15.110 36.934 1.00 92.88 645 ARG A O 1
ATOM 5205 N N . TYR A 1 646 ? -38.713 -15.785 38.172 1.00 92.44 646 TYR A N 1
ATOM 5206 C CA . TYR A 1 646 ? -38.015 -16.591 37.174 1.00 92.44 646 TYR A CA 1
ATOM 5207 C C . TYR A 1 646 ? -37.672 -17.974 37.746 1.00 92.44 646 TYR A C 1
ATOM 5209 O O . TYR A 1 646 ? -37.215 -18.074 38.884 1.00 92.44 646 TYR A O 1
ATOM 5217 N N . ILE A 1 647 ? -37.860 -19.034 36.959 1.00 93.31 647 ILE A N 1
ATOM 5218 C CA . ILE A 1 647 ? -37.582 -20.429 37.339 1.00 93.31 647 ILE A CA 1
ATOM 5219 C C . ILE A 1 647 ? -36.537 -21.003 36.395 1.00 93.31 647 ILE A C 1
ATOM 5221 O O . ILE A 1 647 ? -36.671 -20.866 35.183 1.00 93.31 647 ILE A O 1
ATOM 5225 N N . HIS A 1 648 ? -35.504 -21.654 36.919 1.00 92.31 648 HIS A N 1
ATOM 5226 C CA . HIS A 1 648 ? -34.469 -22.233 36.068 1.00 92.31 648 HIS A CA 1
ATOM 5227 C C . HIS A 1 648 ? -35.062 -23.294 35.120 1.00 92.31 648 HIS A C 1
ATOM 5229 O O . HIS A 1 648 ? -35.861 -24.136 35.543 1.00 92.31 648 HIS A O 1
ATOM 5235 N N . LYS A 1 649 ? -34.663 -23.290 33.839 1.00 91.19 649 LYS A N 1
ATOM 5236 C CA . LYS A 1 649 ? -35.247 -24.168 32.801 1.00 91.19 649 LYS A CA 1
ATOM 5237 C C . LYS A 1 649 ? -35.175 -25.655 33.141 1.00 91.19 649 LYS A C 1
ATOM 5239 O O . LYS A 1 649 ? -36.089 -26.396 32.806 1.00 91.19 649 LYS A O 1
ATOM 5244 N N . SER A 1 650 ? -34.129 -26.096 33.843 1.00 90.38 650 SER A N 1
ATOM 5245 C CA . SER A 1 650 ? -33.999 -27.500 34.271 1.00 90.38 650 SER A CA 1
ATOM 5246 C C . SER A 1 650 ? -35.051 -27.952 35.294 1.00 90.38 650 SER A C 1
ATOM 5248 O O . SER A 1 650 ? -35.210 -29.153 35.497 1.00 90.38 650 SER A O 1
ATOM 5250 N N . LEU A 1 651 ? -35.744 -27.014 35.946 1.00 91.44 651 LEU A N 1
ATOM 5251 C CA . LEU A 1 651 ? -36.777 -27.278 36.951 1.00 91.44 651 LEU A CA 1
ATOM 5252 C C . LEU A 1 651 ? -38.185 -26.954 36.448 1.00 91.44 651 LEU A C 1
ATOM 5254 O O . LEU A 1 651 ? -39.163 -27.361 37.071 1.00 91.44 651 LEU A O 1
ATOM 5258 N N . PHE A 1 652 ? -38.299 -26.231 35.334 1.00 92.75 652 PHE A N 1
ATOM 5259 C CA . PHE A 1 652 ? -39.580 -25.907 34.727 1.00 92.75 652 PHE A CA 1
ATOM 5260 C C . PHE A 1 652 ? -40.007 -27.031 33.780 1.00 92.75 652 PHE A C 1
ATOM 5262 O O . PHE A 1 652 ? -39.320 -27.341 32.807 1.00 92.75 652 PHE A O 1
ATOM 5269 N N . SER A 1 653 ? -41.155 -27.649 34.051 1.00 90.12 653 SER A N 1
ATOM 5270 C CA . SER A 1 653 ? -41.707 -28.693 33.189 1.00 90.12 653 SER A CA 1
ATOM 5271 C C . SER A 1 653 ? -43.219 -28.573 33.076 1.00 90.12 653 SER A C 1
ATOM 5273 O O . SER A 1 653 ? -43.897 -28.201 34.031 1.00 90.12 653 SER A O 1
ATOM 5275 N N . ILE A 1 654 ? -43.737 -28.890 31.892 1.00 92.62 654 ILE A N 1
ATOM 5276 C CA . ILE A 1 654 ? -45.167 -28.933 31.600 1.00 92.62 654 ILE A CA 1
ATOM 5277 C C . ILE A 1 654 ? -45.478 -30.335 31.096 1.00 92.62 654 ILE A C 1
ATOM 5279 O O . ILE A 1 654 ? -44.759 -30.871 30.248 1.00 92.62 654 ILE A O 1
ATOM 5283 N N . ALA A 1 655 ? -46.532 -30.938 31.637 1.00 92.38 655 ALA A N 1
ATOM 5284 C CA . ALA A 1 655 ? -46.960 -32.266 31.231 1.00 92.38 655 ALA A CA 1
ATOM 5285 C C . ALA A 1 655 ? -47.412 -32.273 29.749 1.00 92.38 655 ALA A C 1
ATOM 5287 O O . ALA A 1 655 ? -47.999 -31.290 29.288 1.00 92.38 655 ALA A O 1
ATOM 5288 N N . PRO A 1 656 ? -47.153 -33.347 28.977 1.00 91.94 656 PRO A N 1
ATOM 5289 C CA . PRO A 1 656 ? -47.477 -33.384 27.545 1.00 91.94 656 PRO A CA 1
ATOM 5290 C C . PRO A 1 656 ? -48.955 -33.116 27.212 1.00 91.94 656 PRO A C 1
ATOM 5292 O O . PRO A 1 656 ? -49.257 -32.439 26.235 1.00 91.94 656 PRO A O 1
ATOM 5295 N N . ASP A 1 657 ? -49.876 -33.584 28.052 1.00 92.81 657 ASP A N 1
ATOM 5296 C CA . ASP A 1 657 ? -51.318 -33.338 27.936 1.00 92.81 657 ASP A CA 1
ATOM 5297 C C . ASP A 1 657 ? -51.691 -31.861 28.152 1.00 92.81 657 ASP A C 1
ATOM 5299 O O . ASP A 1 657 ? -52.572 -31.322 27.470 1.00 92.81 657 ASP A O 1
ATOM 5303 N N . ALA A 1 658 ? -50.990 -31.173 29.056 1.00 94.19 658 ALA A N 1
ATOM 5304 C CA . ALA A 1 658 ? -51.118 -29.732 29.222 1.00 94.19 658 ALA A CA 1
ATOM 5305 C C . ALA A 1 658 ? -50.559 -28.971 28.005 1.00 94.19 658 ALA A C 1
ATOM 5307 O O . ALA A 1 658 ? -51.190 -28.013 27.566 1.00 94.19 658 ALA A O 1
ATOM 5308 N N . ILE A 1 659 ? -49.449 -29.417 27.401 1.00 94.56 659 ILE A N 1
ATOM 5309 C CA . ILE A 1 659 ? -48.906 -28.829 26.157 1.00 94.56 659 ILE A CA 1
ATOM 5310 C C . ILE A 1 659 ? -49.936 -28.907 25.022 1.00 94.56 659 ILE A C 1
ATOM 5312 O O . ILE A 1 659 ? -50.219 -27.894 24.378 1.00 94.56 659 ILE A O 1
ATOM 5316 N N . ASP A 1 660 ? -50.546 -30.074 24.810 1.00 93.44 660 ASP A N 1
ATOM 5317 C CA . ASP A 1 660 ? -51.585 -30.247 23.787 1.00 93.44 660 ASP A CA 1
ATOM 5318 C C . ASP A 1 660 ? -52.830 -29.393 24.084 1.00 93.44 660 ASP A C 1
ATOM 5320 O O . ASP A 1 660 ? -53.404 -28.775 23.184 1.00 93.44 660 ASP A O 1
ATOM 5324 N N . SER A 1 661 ? -53.209 -29.271 25.360 1.00 94.56 661 SER A N 1
ATOM 5325 C CA . SER A 1 661 ? -54.304 -28.389 25.781 1.00 94.56 661 SER A CA 1
ATOM 5326 C C . SER A 1 661 ? -54.003 -26.915 25.489 1.00 94.56 661 SER A C 1
ATOM 5328 O O . SER A 1 661 ? -54.871 -26.201 24.987 1.00 94.56 661 SER A O 1
ATOM 5330 N N . ILE A 1 662 ? -52.772 -26.457 25.750 1.00 96.00 662 ILE A N 1
ATOM 5331 C CA . ILE A 1 662 ? -52.322 -25.094 25.428 1.00 96.00 662 ILE A CA 1
ATOM 5332 C C . ILE A 1 662 ? -52.367 -24.873 23.914 1.00 96.00 662 ILE A C 1
ATOM 5334 O O . ILE A 1 662 ? -52.902 -23.855 23.472 1.00 96.00 662 ILE A O 1
ATOM 5338 N N . ARG A 1 663 ? -51.879 -25.833 23.114 1.00 95.56 663 ARG A N 1
ATOM 5339 C CA . ARG A 1 663 ? -51.937 -25.769 21.644 1.00 95.56 663 ARG A CA 1
ATOM 5340 C C . ARG A 1 663 ? -53.369 -25.556 21.156 1.00 95.56 663 ARG A C 1
ATOM 5342 O O . ARG A 1 663 ? -53.610 -24.618 20.402 1.00 95.56 663 ARG A O 1
ATOM 5349 N N . HIS A 1 664 ? -54.326 -26.347 21.638 1.00 94.75 664 HIS A N 1
ATOM 5350 C CA . HIS A 1 664 ? -55.733 -26.198 21.252 1.00 94.75 664 HIS A CA 1
ATOM 5351 C C . HIS A 1 664 ? -56.341 -24.851 21.663 1.00 94.75 664 HIS A C 1
ATOM 5353 O O . HIS A 1 664 ? -57.169 -24.292 20.938 1.00 94.75 664 HIS A O 1
ATOM 5359 N N . GLN A 1 665 ? -55.928 -24.290 22.803 1.00 95.06 665 GLN A N 1
ATOM 5360 C CA . GLN A 1 665 ? -56.349 -22.940 23.180 1.00 95.06 665 GLN A CA 1
ATOM 5361 C C . GLN A 1 665 ? -55.784 -21.874 22.241 1.00 95.06 665 GLN A C 1
ATOM 5363 O O . GLN A 1 665 ? -56.519 -20.969 21.843 1.00 95.06 665 GLN A O 1
ATOM 5368 N N . LEU A 1 666 ? -54.514 -21.996 21.850 1.00 95.38 666 LEU A N 1
ATOM 5369 C CA . LEU A 1 666 ? -53.882 -21.089 20.892 1.00 95.38 666 LEU A CA 1
ATOM 5370 C C . LEU A 1 666 ? -54.526 -21.188 19.503 1.00 95.38 666 LEU A C 1
ATOM 5372 O O . LEU A 1 666 ? -54.824 -20.153 18.912 1.00 95.38 666 LEU A O 1
ATOM 5376 N N . GLU A 1 667 ? -54.833 -22.396 19.020 1.00 94.69 667 GLU A N 1
ATOM 5377 C CA . GLU A 1 667 ? -55.581 -22.616 17.771 1.00 94.69 667 GLU A CA 1
ATOM 5378 C C . GLU A 1 667 ? -56.936 -21.899 17.794 1.00 94.69 667 GLU A C 1
ATOM 5380 O O . GLU A 1 667 ? -57.303 -21.224 16.831 1.00 94.69 667 GLU A O 1
ATOM 5385 N N . ARG A 1 668 ? -57.658 -21.979 18.920 1.00 92.81 668 ARG A N 1
ATOM 5386 C CA . ARG A 1 668 ? -58.950 -21.304 19.099 1.00 92.81 668 ARG A CA 1
ATOM 5387 C C . ARG A 1 668 ? -58.827 -19.779 19.144 1.00 92.81 668 ARG A C 1
ATOM 5389 O O . ARG A 1 668 ? -59.701 -19.100 18.613 1.00 92.81 668 ARG A O 1
ATOM 5396 N N . LEU A 1 669 ? -57.788 -19.249 19.793 1.00 93.44 669 LEU A N 1
ATOM 5397 C CA . LEU A 1 669 ? -57.536 -17.805 19.866 1.00 93.44 669 LEU A CA 1
ATOM 5398 C C . LEU A 1 669 ? -57.146 -17.234 18.500 1.00 93.44 669 LEU A C 1
ATOM 5400 O O . LEU A 1 669 ? -57.667 -16.199 18.097 1.00 93.44 669 LEU A O 1
ATOM 5404 N N . VAL A 1 670 ? -56.243 -17.917 17.794 1.00 93.94 670 VAL A N 1
ATOM 5405 C CA . VAL A 1 670 ? -55.757 -17.510 16.471 1.00 93.94 670 VAL A CA 1
ATOM 5406 C C . VAL A 1 670 ? -56.859 -17.619 15.418 1.00 93.94 670 VAL A C 1
ATOM 5408 O O . VAL A 1 670 ? -56.968 -16.724 14.581 1.00 93.94 670 VAL A O 1
ATOM 5411 N N . GLY A 1 671 ? -57.678 -18.675 15.479 1.00 90.31 671 GLY A N 1
ATOM 5412 C CA . GLY A 1 671 ? -58.890 -18.851 14.677 1.00 90.31 671 GLY A CA 1
ATOM 5413 C C . GLY A 1 671 ? -58.732 -18.485 13.196 1.00 90.31 671 GLY A C 1
ATOM 5414 O O . GLY A 1 671 ? -57.682 -18.690 12.586 1.00 90.31 671 GLY A O 1
ATOM 5415 N N . ASP A 1 672 ? -59.786 -17.895 12.628 1.00 84.88 672 ASP A N 1
ATOM 5416 C CA . ASP A 1 672 ? -59.811 -17.467 11.223 1.00 84.88 672 ASP A CA 1
ATOM 5417 C C . ASP A 1 672 ? -58.987 -16.191 10.961 1.00 84.88 672 ASP A C 1
ATOM 5419 O O . ASP A 1 672 ? -58.668 -15.896 9.809 1.00 84.88 672 ASP A O 1
ATOM 5423 N N . SER A 1 673 ? -58.621 -15.418 11.998 1.00 85.88 673 SER A N 1
ATOM 5424 C CA . SER A 1 673 ? -57.780 -14.222 11.825 1.00 85.88 673 SER A CA 1
ATOM 5425 C C . SER A 1 673 ? -56.331 -14.564 11.488 1.00 85.88 673 SER A C 1
ATOM 5427 O O . SER A 1 673 ? -55.616 -13.715 10.956 1.00 85.88 673 SER A O 1
ATOM 5429 N N . GLY A 1 674 ? -55.880 -15.787 11.787 1.00 91.94 674 GLY A N 1
ATOM 5430 C CA . GLY A 1 674 ? -54.526 -16.259 11.485 1.00 91.94 674 GLY A CA 1
ATOM 5431 C C . GLY A 1 674 ? -53.431 -15.669 12.382 1.00 91.94 674 GLY A C 1
ATOM 5432 O O . GLY A 1 674 ? -52.259 -16.006 12.215 1.00 91.94 674 GLY A O 1
ATOM 5433 N N . TYR A 1 675 ? -53.798 -14.823 13.348 1.00 95.31 675 TYR A N 1
ATOM 5434 C CA . TYR A 1 675 ? -52.926 -14.317 14.406 1.00 95.31 675 TYR A CA 1
ATOM 5435 C C . TYR A 1 675 ? -53.725 -13.860 15.631 1.00 95.31 675 TYR A C 1
ATOM 5437 O O . TYR A 1 675 ? -54.932 -13.619 15.533 1.00 95.31 675 TYR A O 1
ATOM 5445 N N . TYR A 1 676 ? -53.036 -13.688 16.764 1.00 94.56 676 TYR A N 1
ATOM 5446 C CA . TYR A 1 676 ? -53.610 -13.103 17.978 1.00 94.56 676 TYR A CA 1
ATOM 5447 C C . TYR A 1 676 ? -52.569 -12.306 18.777 1.00 94.56 676 TYR A C 1
ATOM 5449 O O . TYR A 1 676 ? -51.438 -12.750 18.949 1.00 94.56 676 TYR A O 1
ATOM 5457 N N . GLY A 1 677 ? -52.927 -11.129 19.290 1.00 92.12 677 GLY A N 1
ATOM 5458 C CA . GLY A 1 677 ? -52.031 -10.353 20.154 1.00 92.12 677 GLY A CA 1
ATOM 5459 C C . GLY A 1 677 ? -52.008 -10.916 21.574 1.00 92.12 677 GLY A C 1
ATOM 5460 O O . GLY A 1 677 ? -53.060 -11.012 22.204 1.00 92.12 677 GLY A O 1
ATOM 5461 N N . ILE A 1 678 ? -50.831 -11.245 22.116 1.00 91.69 678 ILE A N 1
ATOM 5462 C CA . ILE A 1 678 ? -50.737 -11.841 23.462 1.00 91.69 678 ILE A CA 1
ATOM 5463 C C . ILE A 1 678 ? -51.284 -10.907 24.554 1.00 91.69 678 ILE A C 1
ATOM 5465 O O . ILE A 1 678 ? -51.966 -11.342 25.475 1.00 91.69 678 ILE A O 1
ATOM 5469 N N . PHE A 1 679 ? -51.081 -9.597 24.389 1.00 87.44 679 PHE A N 1
ATOM 5470 C CA . PHE A 1 679 ? -51.615 -8.545 25.260 1.00 87.44 679 PHE A CA 1
ATOM 5471 C C . PHE A 1 679 ? -53.144 -8.438 25.252 1.00 87.44 679 PHE A C 1
ATOM 5473 O O . PHE A 1 679 ? -53.710 -7.754 26.101 1.00 87.44 679 PHE A O 1
ATOM 5480 N N . ALA A 1 680 ? -53.819 -9.045 24.273 1.00 88.69 680 ALA A N 1
ATOM 5481 C CA . ALA A 1 680 ? -55.275 -9.047 24.190 1.00 88.69 680 ALA A CA 1
ATOM 5482 C C . ALA A 1 680 ? -55.905 -10.203 24.989 1.00 88.69 680 ALA A C 1
ATOM 5484 O O . ALA A 1 680 ? -57.131 -10.316 25.027 1.00 88.69 680 ALA A O 1
ATOM 5485 N N . ILE A 1 681 ? -55.098 -11.066 25.620 1.00 90.12 681 ILE A N 1
ATOM 5486 C CA . ILE A 1 681 ? -55.575 -12.162 26.467 1.00 90.12 681 ILE A CA 1
ATOM 5487 C C . ILE A 1 681 ? -55.712 -11.650 27.904 1.00 90.12 681 ILE A C 1
ATOM 5489 O O . ILE A 1 681 ? -54.729 -11.456 28.611 1.00 90.12 681 ILE A O 1
ATOM 5493 N N . PHE A 1 682 ? -56.953 -11.431 28.333 1.00 85.25 682 PHE A N 1
ATOM 5494 C CA . PHE A 1 682 ? -57.294 -10.987 29.693 1.00 85.25 682 PHE A CA 1
ATOM 5495 C C . PHE A 1 682 ? -58.000 -12.069 30.523 1.00 85.25 682 PHE A C 1
ATOM 5497 O O . PHE A 1 682 ? -58.223 -11.871 31.714 1.00 85.25 682 PHE A O 1
ATOM 5504 N N . ASN A 1 683 ? -58.371 -13.196 29.907 1.00 87.69 683 ASN A N 1
ATOM 5505 C CA . ASN A 1 683 ? -58.968 -14.344 30.582 1.00 87.69 683 ASN A CA 1
ATOM 5506 C C . ASN A 1 683 ? -58.257 -15.636 30.146 1.00 87.69 683 ASN A C 1
ATOM 5508 O O . ASN A 1 683 ? -58.136 -15.901 28.949 1.00 87.69 683 ASN A O 1
ATOM 5512 N N . TYR A 1 684 ? -57.833 -16.433 31.130 1.00 93.06 684 TYR A N 1
ATOM 5513 C CA . TYR A 1 684 ? -57.120 -17.695 30.957 1.00 93.06 684 TYR A CA 1
ATOM 5514 C C . TYR A 1 684 ? -57.926 -18.934 31.400 1.00 93.06 684 TYR A C 1
ATOM 5516 O O . TYR A 1 684 ? -57.367 -20.023 31.435 1.00 93.06 684 TYR A O 1
ATOM 5524 N N . ASP A 1 685 ? -59.236 -18.824 31.659 1.00 88.38 685 ASP A N 1
ATOM 5525 C CA . ASP A 1 685 ? -60.106 -19.932 32.113 1.00 88.38 685 ASP A CA 1
ATOM 5526 C C . ASP A 1 685 ? -60.077 -21.178 31.198 1.00 88.38 685 ASP A C 1
ATOM 5528 O O . ASP A 1 685 ? -60.423 -22.279 31.620 1.00 88.38 685 ASP A O 1
ATOM 5532 N N . GLY A 1 686 ? -59.705 -21.015 29.923 1.00 86.25 686 GLY A N 1
ATOM 5533 C CA . GLY A 1 686 ? -59.573 -22.120 28.967 1.00 86.25 686 GLY A CA 1
ATOM 5534 C C . GLY A 1 686 ? -58.238 -22.868 29.023 1.00 86.25 686 GLY A C 1
ATOM 5535 O O . GLY A 1 686 ? -58.126 -23.931 28.415 1.00 86.25 686 GLY A O 1
ATOM 5536 N N . PHE A 1 687 ? -57.225 -22.324 29.696 1.00 93.81 687 PHE A N 1
ATOM 5537 C CA . PHE A 1 687 ? -55.893 -22.919 29.770 1.00 93.81 687 PHE A CA 1
ATOM 5538 C C . PHE A 1 687 ? -55.835 -24.024 30.840 1.00 93.81 687 PHE A C 1
ATOM 5540 O O . PHE A 1 687 ? -56.595 -23.982 31.810 1.00 93.81 687 PHE A O 1
ATOM 5547 N N . PRO A 1 688 ? -54.971 -25.045 30.676 1.00 94.25 688 PRO A N 1
ATOM 5548 C CA . PRO A 1 688 ? -54.908 -26.164 31.611 1.00 94.25 688 PRO A CA 1
ATOM 5549 C C . PRO A 1 688 ? -54.381 -25.727 32.977 1.00 94.25 688 PRO A C 1
ATOM 5551 O O . PRO A 1 688 ? -53.609 -24.776 33.089 1.00 94.25 688 PRO A O 1
ATOM 5554 N N . LEU A 1 689 ? -54.749 -26.470 34.018 1.00 92.00 689 LEU A N 1
ATOM 5555 C CA . LEU A 1 689 ? -54.160 -26.280 35.337 1.00 92.00 689 LEU A CA 1
ATOM 5556 C C . LEU A 1 689 ? -52.695 -26.739 35.310 1.00 92.00 689 LEU A C 1
ATOM 5558 O O . LEU A 1 689 ? -52.414 -27.895 35.001 1.00 92.00 689 LEU A O 1
ATOM 5562 N N . ILE A 1 690 ? -51.783 -25.831 35.645 1.00 93.06 690 ILE A N 1
ATOM 5563 C CA . ILE A 1 690 ? -50.348 -26.083 35.817 1.00 93.06 690 ILE A CA 1
ATOM 5564 C C . ILE A 1 690 ? -49.895 -25.488 37.158 1.00 93.06 690 ILE A C 1
ATOM 5566 O O . ILE A 1 690 ? -50.652 -24.756 37.794 1.00 93.06 690 ILE A O 1
ATOM 5570 N N . ASP A 1 691 ? -48.659 -25.763 37.580 1.00 90.38 691 ASP A N 1
ATOM 5571 C CA . ASP A 1 691 ? -48.109 -25.317 38.877 1.00 90.38 691 ASP A CA 1
ATOM 5572 C C . ASP A 1 691 ? -47.916 -23.788 39.001 1.00 90.38 691 ASP A C 1
ATOM 5574 O O . ASP A 1 691 ? -47.463 -23.287 40.033 1.00 90.38 691 ASP A O 1
ATOM 5578 N N . TYR A 1 692 ? -48.260 -23.030 37.958 1.00 91.88 692 TYR A N 1
ATOM 5579 C CA . TYR A 1 692 ? -48.050 -21.591 37.846 1.00 91.88 692 TYR A CA 1
ATOM 5580 C C . TYR A 1 692 ? -49.334 -20.878 37.411 1.00 91.88 692 TYR A C 1
ATOM 5582 O O . TYR A 1 692 ? -50.126 -21.403 36.630 1.00 91.88 692 TYR A O 1
ATOM 5590 N N . GLU A 1 693 ? -49.533 -19.655 37.899 1.00 91.94 693 GLU A N 1
ATOM 5591 C CA . GLU A 1 693 ? -50.678 -18.825 37.521 1.00 91.94 693 GLU A CA 1
ATOM 5592 C C . GLU A 1 693 ? -50.519 -18.278 36.097 1.00 91.94 693 GLU A C 1
ATOM 5594 O O . GLU A 1 693 ? -49.480 -17.717 35.738 1.00 91.94 693 GLU A O 1
ATOM 5599 N N . TRP A 1 694 ? -51.568 -18.411 35.286 1.00 94.50 694 TRP A N 1
ATOM 5600 C CA . TRP A 1 694 ? -51.561 -17.943 33.906 1.00 94.50 694 TRP A CA 1
ATOM 5601 C C . TRP A 1 694 ? -51.546 -16.421 33.797 1.00 94.50 694 TRP A C 1
ATOM 5603 O O . TRP A 1 694 ? -52.371 -15.721 34.377 1.00 94.50 694 TRP A O 1
ATOM 5613 N N . ASN A 1 695 ? -50.615 -15.923 32.990 1.00 93.12 695 ASN A N 1
ATOM 5614 C CA . ASN A 1 695 ? -50.488 -14.525 32.601 1.00 93.12 695 ASN A CA 1
ATOM 5615 C C . ASN A 1 695 ? -49.739 -14.434 31.260 1.00 93.12 695 ASN A C 1
ATOM 5617 O O . ASN A 1 695 ? -49.231 -15.436 30.741 1.00 93.12 695 ASN A O 1
ATOM 5621 N N . GLU A 1 696 ? -49.640 -13.229 30.703 1.00 91.12 696 GLU A N 1
ATOM 5622 C CA . GLU A 1 696 ? -49.022 -13.004 29.397 1.00 91.12 696 GLU A CA 1
ATOM 5623 C C . GLU A 1 696 ? -47.519 -13.315 29.382 1.00 91.12 696 GLU A C 1
ATOM 5625 O O . GLU A 1 696 ? -46.982 -13.690 28.340 1.00 91.12 696 GLU A O 1
ATOM 5630 N N . HIS A 1 697 ? -46.823 -13.188 30.519 1.00 92.38 697 HIS A N 1
ATOM 5631 C CA . HIS A 1 697 ? -45.402 -13.520 30.608 1.00 92.38 697 HIS A CA 1
ATOM 5632 C C . HIS A 1 697 ? -45.189 -15.030 30.560 1.00 92.38 697 HIS A C 1
ATOM 5634 O O . HIS A 1 697 ? -44.385 -15.489 29.750 1.00 92.38 697 HIS A O 1
ATOM 5640 N N . LEU A 1 698 ? -45.948 -15.782 31.365 1.00 94.19 698 LEU A N 1
ATOM 5641 C CA . LEU A 1 698 ? -45.876 -17.241 31.386 1.00 94.19 698 LEU A CA 1
ATOM 5642 C C . LEU A 1 698 ? -46.220 -17.832 30.018 1.00 94.19 698 LEU A C 1
ATOM 5644 O O . LEU A 1 698 ? -45.475 -18.660 29.500 1.00 94.19 698 LEU A O 1
ATOM 5648 N N . LEU A 1 699 ? -47.318 -17.376 29.404 1.00 94.81 699 LEU A N 1
ATOM 5649 C CA . LEU A 1 699 ? -47.735 -17.872 28.094 1.00 94.81 699 LEU A CA 1
ATOM 5650 C C . LEU A 1 699 ? -46.676 -17.599 27.020 1.00 94.81 699 LEU A C 1
ATOM 5652 O O . LEU A 1 699 ? -46.365 -18.494 26.236 1.00 94.81 699 LEU A O 1
ATOM 5656 N N . GLN A 1 700 ? -46.087 -16.400 27.005 1.00 93.12 700 GLN A N 1
ATOM 5657 C CA . GLN A 1 700 ? -44.994 -16.087 26.086 1.00 93.12 700 GLN A CA 1
ATOM 5658 C C . GLN A 1 700 ? -43.800 -17.016 26.289 1.00 93.12 700 GLN A C 1
ATOM 5660 O O . GLN A 1 700 ? -43.329 -17.613 25.323 1.00 93.12 700 GLN A O 1
ATOM 5665 N N . SER A 1 701 ? -43.334 -17.175 27.531 1.00 92.94 701 SER A N 1
ATOM 5666 C CA . SER A 1 701 ? -42.194 -18.046 27.809 1.00 92.94 701 SER A CA 1
ATOM 5667 C C . SER A 1 701 ? -42.476 -19.501 27.437 1.00 92.94 701 SER A C 1
ATOM 5669 O O . SER A 1 701 ? -41.570 -20.187 26.973 1.00 92.94 701 SER A O 1
ATOM 5671 N N . ILE A 1 702 ? -43.718 -19.971 27.564 1.00 94.50 702 ILE A N 1
ATOM 5672 C CA . ILE A 1 702 ? -44.104 -21.313 27.120 1.00 94.50 702 ILE A CA 1
ATOM 5673 C C . ILE A 1 702 ? -44.062 -21.428 25.589 1.00 94.50 702 ILE A C 1
ATOM 5675 O O . ILE A 1 702 ? -43.484 -22.386 25.084 1.00 94.50 702 ILE A O 1
ATOM 5679 N N . ILE A 1 703 ? -44.583 -20.444 24.847 1.00 94.19 703 ILE A N 1
ATOM 5680 C CA . ILE A 1 703 ? -44.511 -20.426 23.372 1.00 94.19 703 ILE A CA 1
ATOM 5681 C C . ILE A 1 703 ? -43.058 -20.406 22.876 1.00 94.19 703 ILE A C 1
ATOM 5683 O O . ILE A 1 703 ? -42.730 -21.075 21.903 1.00 94.19 703 ILE A O 1
ATOM 5687 N N . GLU A 1 704 ? -42.175 -19.663 23.543 1.00 91.94 704 GLU A N 1
ATOM 5688 C CA . GLU A 1 704 ? -40.765 -19.537 23.147 1.00 91.94 704 GLU A CA 1
ATOM 5689 C C . GLU A 1 704 ? -39.922 -20.786 23.459 1.00 91.94 704 GLU A C 1
ATOM 5691 O O . GLU A 1 704 ? -38.872 -20.975 22.846 1.00 91.94 704 GLU A O 1
ATOM 5696 N N . ASN A 1 705 ? -40.346 -21.628 24.411 1.00 92.00 705 ASN A N 1
ATOM 5697 C CA . ASN A 1 705 ? -39.540 -22.750 24.912 1.00 92.00 705 ASN A CA 1
ATOM 5698 C C . ASN A 1 705 ? -40.141 -24.142 24.638 1.00 92.00 705 ASN A C 1
ATOM 5700 O O . ASN A 1 705 ? -39.453 -25.139 24.857 1.00 92.00 705 ASN A O 1
ATOM 5704 N N . TYR A 1 706 ? -41.383 -24.233 24.150 1.00 92.75 706 TYR A N 1
ATOM 5705 C CA . TYR A 1 706 ? -42.050 -25.495 23.815 1.00 92.75 706 TYR A CA 1
ATOM 5706 C C . TYR A 1 706 ? -42.591 -25.488 22.384 1.00 92.75 706 TYR A C 1
ATOM 5708 O O . TYR A 1 706 ? -43.064 -24.470 21.884 1.00 92.75 706 TYR A O 1
ATOM 5716 N N . ASP A 1 707 ? -42.586 -26.655 21.735 1.00 92.00 707 ASP A N 1
ATOM 5717 C CA . ASP A 1 707 ? -43.141 -26.807 20.388 1.00 92.00 707 ASP A CA 1
ATOM 5718 C C . ASP A 1 707 ? -44.677 -26.900 20.407 1.00 92.00 707 ASP A C 1
ATOM 5720 O O . ASP A 1 707 ? -45.295 -27.968 20.511 1.00 92.00 707 ASP A O 1
ATOM 5724 N N . LEU A 1 708 ? -45.303 -25.731 20.309 1.00 94.44 708 LEU A N 1
ATOM 5725 C CA . LEU A 1 708 ? -46.754 -25.584 20.241 1.00 94.44 708 LEU A CA 1
ATOM 5726 C C . LEU A 1 708 ? -47.265 -25.435 18.805 1.00 94.44 708 LEU A C 1
ATOM 5728 O O . LEU A 1 708 ? -48.475 -25.376 18.616 1.00 94.44 708 LEU A O 1
ATOM 5732 N N . GLY A 1 709 ? -46.388 -25.370 17.797 1.00 94.62 709 GLY A N 1
ATOM 5733 C CA . GLY A 1 709 ? -46.776 -25.015 16.427 1.00 94.62 709 GLY A CA 1
ATOM 5734 C C . GLY A 1 709 ? -47.072 -23.521 16.220 1.00 94.62 709 GLY A C 1
ATOM 5735 O O . GLY A 1 709 ? -47.647 -23.145 15.196 1.00 94.62 709 GLY A O 1
ATOM 5736 N N . PHE A 1 710 ? -46.653 -22.662 17.154 1.00 96.00 710 PHE A N 1
ATOM 5737 C CA . PHE A 1 710 ? -46.798 -21.206 17.094 1.00 96.00 710 PHE A CA 1
ATOM 5738 C C . PHE A 1 710 ? -45.466 -20.514 17.383 1.00 96.00 710 PHE A C 1
ATOM 5740 O O . PHE A 1 710 ? -44.656 -21.021 18.153 1.00 96.00 710 PHE A O 1
ATOM 5747 N N . LYS A 1 711 ? -45.290 -19.315 16.823 1.00 95.12 711 LYS A N 1
ATOM 5748 C CA . LYS A 1 711 ? -44.192 -18.394 17.137 1.00 95.12 711 LYS A CA 1
ATOM 5749 C C . LYS A 1 711 ? -44.732 -17.010 17.485 1.00 95.12 711 LYS A C 1
ATOM 5751 O O . LYS A 1 711 ? -45.883 -16.684 17.183 1.00 95.12 711 LYS A O 1
ATOM 5756 N N . LEU A 1 712 ? -43.883 -16.187 18.091 1.00 93.94 712 LEU A N 1
ATOM 5757 C CA . LEU A 1 712 ? -44.183 -14.795 18.414 1.00 93.94 712 LEU A CA 1
ATOM 5758 C C . LEU A 1 712 ? -43.418 -13.848 17.491 1.00 93.94 712 LEU A C 1
ATOM 5760 O O . LEU A 1 712 ? -42.213 -13.994 17.299 1.00 93.94 712 LEU A O 1
ATOM 5764 N N . LEU A 1 713 ? -44.123 -12.856 16.952 1.00 93.12 713 LEU A N 1
ATOM 5765 C CA . LEU A 1 713 ? -43.533 -11.708 16.269 1.00 93.12 713 LEU A CA 1
ATOM 5766 C C . LEU A 1 713 ? -43.602 -10.510 17.215 1.00 93.12 713 LEU A C 1
ATOM 5768 O O . LEU A 1 713 ? -44.691 -10.033 17.540 1.00 93.12 713 LEU A O 1
ATOM 5772 N N . GLU A 1 714 ? -42.448 -10.062 17.703 1.00 88.50 714 GLU A N 1
ATOM 5773 C CA . GLU A 1 714 ? -42.344 -8.990 18.692 1.00 88.50 714 GLU A CA 1
ATOM 5774 C C . GLU A 1 714 ? -41.691 -7.735 18.113 1.00 88.50 714 GLU A C 1
ATOM 5776 O O . GLU A 1 714 ? -40.800 -7.848 17.268 1.00 88.50 714 GLU A O 1
ATOM 5781 N N . PRO A 1 715 ? -42.048 -6.550 18.636 1.00 84.12 715 PRO A N 1
ATOM 5782 C CA . PRO A 1 715 ? -41.237 -5.369 18.433 1.00 84.12 715 PRO A CA 1
ATOM 5783 C C . PRO A 1 715 ? -39.822 -5.538 19.000 1.00 84.12 715 PRO A C 1
ATOM 5785 O O . PRO A 1 715 ? -39.632 -6.014 20.120 1.00 84.12 715 PRO A O 1
ATOM 5788 N N . THR A 1 716 ? -38.841 -5.055 18.250 1.00 78.75 716 THR A N 1
ATOM 5789 C CA . THR A 1 716 ? -37.405 -4.972 18.556 1.00 78.75 716 THR A CA 1
ATOM 5790 C C . THR A 1 716 ? -37.154 -4.317 19.910 1.00 78.75 716 THR A C 1
ATOM 5792 O O . THR A 1 716 ? -36.338 -4.786 20.705 1.00 78.75 716 THR A O 1
ATOM 5795 N N . VAL A 1 717 ? -37.885 -3.238 20.214 1.00 68.94 717 VAL A N 1
ATOM 5796 C CA . VAL A 1 717 ? -37.826 -2.594 21.532 1.00 68.94 717 VAL A CA 1
ATOM 5797 C C . VAL A 1 717 ? -38.759 -3.321 22.498 1.00 68.94 717 VAL A C 1
ATOM 5799 O O . VAL A 1 717 ? -39.957 -3.029 22.591 1.00 68.94 717 VAL A O 1
ATOM 5802 N N . LYS A 1 718 ? -38.179 -4.251 23.258 1.00 69.38 718 LYS A N 1
ATOM 5803 C CA . LYS A 1 718 ? -38.879 -5.005 24.301 1.00 69.38 718 LYS A CA 1
ATOM 5804 C C . LYS A 1 718 ? -39.229 -4.102 25.493 1.00 69.38 718 LYS A C 1
ATOM 5806 O O . LYS A 1 718 ? -38.385 -3.364 25.996 1.00 69.38 718 LYS A O 1
ATOM 5811 N N . ASP A 1 719 ? -40.470 -4.182 25.983 1.00 69.81 719 ASP A N 1
ATOM 5812 C CA . ASP A 1 719 ? -40.860 -3.647 27.299 1.00 69.81 719 ASP A CA 1
ATOM 5813 C C . ASP A 1 719 ? -41.074 -4.828 28.245 1.00 69.81 719 ASP A C 1
ATOM 5815 O O . ASP A 1 719 ? -41.893 -5.710 27.994 1.00 69.81 719 ASP A O 1
ATOM 5819 N N . ARG A 1 720 ? -40.339 -4.856 29.357 1.00 74.00 720 ARG A N 1
ATOM 5820 C CA . ARG A 1 720 ? -40.447 -5.944 30.335 1.00 74.00 720 ARG A CA 1
ATOM 5821 C C . ARG A 1 720 ? -41.835 -6.026 30.982 1.00 74.00 720 ARG A C 1
ATOM 5823 O O . ARG A 1 720 ? -42.244 -7.122 31.370 1.00 74.00 720 ARG A O 1
ATOM 5830 N N . ARG A 1 721 ? -42.512 -4.884 31.147 1.00 72.25 721 ARG A N 1
ATOM 5831 C CA . ARG A 1 721 ? -43.790 -4.766 31.867 1.00 72.25 721 ARG A CA 1
ATOM 5832 C C . ARG A 1 721 ? -44.974 -5.222 31.035 1.00 72.25 721 ARG A C 1
ATOM 5834 O O . ARG A 1 721 ? -45.938 -5.700 31.604 1.00 72.25 721 ARG A O 1
ATOM 5841 N N . TYR A 1 722 ? -44.897 -5.062 29.717 1.00 78.38 722 TYR A N 1
ATOM 5842 C CA . TYR A 1 722 ? -46.008 -5.340 28.814 1.00 78.38 722 TYR A CA 1
ATOM 5843 C C . TYR A 1 722 ? -45.515 -6.154 27.629 1.00 78.38 722 TYR A C 1
ATOM 5845 O O . TYR A 1 722 ? -44.694 -5.674 26.842 1.00 78.38 722 TYR A O 1
ATOM 5853 N N . LYS A 1 723 ? -46.040 -7.370 27.476 1.00 84.06 723 LYS A N 1
ATOM 5854 C CA . LYS A 1 723 ? -45.720 -8.216 26.326 1.00 84.06 723 LYS A CA 1
ATOM 5855 C C . LYS A 1 723 ? -46.486 -7.744 25.100 1.00 84.06 723 LYS A C 1
ATOM 5857 O O . LYS A 1 723 ? -47.692 -7.552 25.158 1.00 84.06 723 LYS A O 1
ATOM 5862 N N . LYS A 1 724 ? -45.778 -7.511 23.994 1.00 85.25 724 LYS A N 1
ATOM 5863 C CA . LYS A 1 724 ? -46.346 -6.948 22.753 1.00 85.25 724 LYS A CA 1
ATOM 5864 C C . LYS A 1 724 ? -46.359 -7.944 21.595 1.00 85.25 724 LYS A C 1
ATOM 5866 O O . LYS A 1 724 ? -46.658 -7.553 20.473 1.00 85.25 724 LYS A O 1
ATOM 5871 N N . GLY A 1 725 ? -46.019 -9.202 21.861 1.00 89.88 725 GLY A N 1
ATOM 5872 C CA . GLY A 1 725 ? -45.896 -10.222 20.833 1.00 89.88 725 GLY A CA 1
ATOM 5873 C C . GLY A 1 725 ? -47.217 -10.566 20.151 1.00 89.88 725 GLY A C 1
ATOM 5874 O O . GLY A 1 725 ? -48.281 -10.610 20.778 1.00 89.88 725 GLY A O 1
ATOM 5875 N N . ILE A 1 726 ? -47.124 -10.829 18.852 1.00 94.38 726 ILE A N 1
ATOM 5876 C CA . ILE A 1 726 ? -48.211 -11.358 18.036 1.00 94.38 726 ILE A CA 1
ATOM 5877 C C . ILE A 1 726 ? -47.976 -12.848 17.828 1.00 94.38 726 ILE A C 1
ATOM 5879 O O . ILE A 1 726 ? -46.972 -13.252 17.246 1.00 94.38 726 ILE A O 1
ATOM 5883 N N . ILE A 1 727 ? -48.911 -13.656 18.314 1.00 96.12 727 ILE A N 1
ATOM 5884 C CA . ILE A 1 727 ? -48.934 -15.105 18.152 1.00 96.12 727 ILE A CA 1
ATOM 5885 C C . ILE A 1 727 ? -49.349 -15.402 16.714 1.00 96.12 727 ILE A C 1
ATOM 5887 O O . ILE A 1 727 ? -50.426 -14.986 16.279 1.00 96.12 727 ILE A O 1
ATOM 5891 N N . VAL A 1 728 ? -48.508 -16.134 15.990 1.00 96.25 728 VAL A N 1
ATOM 5892 C CA . VAL A 1 728 ? -48.776 -16.601 14.625 1.00 96.25 728 VAL A CA 1
ATOM 5893 C C . VAL A 1 728 ? -48.432 -18.088 14.503 1.00 96.25 728 VAL A C 1
ATOM 5895 O O . VAL A 1 728 ? -47.567 -18.573 15.236 1.00 96.25 728 VAL A O 1
ATOM 5898 N N . PRO A 1 729 ? -49.057 -18.837 13.579 1.00 95.44 729 PRO A N 1
ATOM 5899 C CA . PRO A 1 729 ? -48.654 -20.212 13.296 1.00 95.44 729 PRO A CA 1
ATOM 5900 C C . PRO A 1 729 ? -47.174 -20.302 12.902 1.00 95.44 729 PRO A C 1
ATOM 5902 O O . PRO A 1 729 ? -46.651 -19.408 12.230 1.00 95.44 729 PRO A O 1
ATOM 5905 N N . GLN A 1 730 ? -46.514 -21.408 13.251 1.00 93.44 730 GLN A N 1
ATOM 5906 C CA . GLN A 1 730 ? -45.087 -21.624 12.980 1.00 93.44 730 GLN A CA 1
ATOM 5907 C C . GLN A 1 730 ? -44.737 -21.446 11.493 1.00 93.44 730 GLN A C 1
ATOM 5909 O O . GLN A 1 730 ? -43.693 -20.889 11.158 1.00 93.44 730 GLN A O 1
ATOM 5914 N N . GLY A 1 731 ? -45.638 -21.866 10.597 1.00 92.19 731 GLY A N 1
ATOM 5915 C CA . GLY A 1 731 ? -45.488 -21.743 9.144 1.00 92.19 731 GLY A CA 1
ATOM 5916 C C . GLY A 1 731 ? -45.728 -20.341 8.566 1.00 92.19 731 GLY A C 1
ATOM 5917 O O . GLY A 1 731 ? -45.674 -20.184 7.348 1.00 92.19 731 GLY A O 1
ATOM 5918 N N . ASN A 1 732 ? -46.019 -19.323 9.385 1.00 93.81 732 ASN A N 1
ATOM 5919 C CA . ASN A 1 732 ? -46.203 -17.956 8.896 1.00 93.81 732 ASN A CA 1
ATOM 5920 C C . ASN A 1 732 ? -44.892 -17.426 8.266 1.00 93.81 732 ASN A C 1
ATOM 5922 O O . ASN A 1 732 ? -43.839 -17.508 8.910 1.00 93.81 732 ASN A O 1
ATOM 5926 N N . PRO A 1 733 ? -44.931 -16.863 7.040 1.00 92.88 733 PRO A N 1
ATOM 5927 C CA . PRO A 1 733 ? -43.725 -16.478 6.306 1.00 92.88 733 PRO A CA 1
ATOM 5928 C C . PRO A 1 733 ? -43.010 -15.242 6.871 1.00 92.88 733 PRO A C 1
ATOM 5930 O O . PRO A 1 733 ? -41.831 -15.049 6.575 1.00 92.88 733 PRO A O 1
ATOM 5933 N N . CYS A 1 734 ? -43.690 -14.415 7.673 1.00 93.44 734 CYS A N 1
ATOM 5934 C CA . CYS A 1 734 ? -43.120 -13.186 8.228 1.00 93.44 734 CYS A CA 1
ATOM 5935 C C . CYS A 1 734 ? -42.018 -13.520 9.240 1.00 93.44 734 CYS A C 1
ATOM 5937 O O . CYS A 1 734 ? -42.196 -14.417 10.076 1.00 93.44 734 CYS A O 1
ATOM 5939 N N . GLN A 1 735 ? -40.891 -12.811 9.155 1.00 89.44 735 GLN A N 1
ATOM 5940 C CA . GLN A 1 735 ? -39.744 -13.009 10.045 1.00 89.44 735 GLN A CA 1
ATOM 5941 C C . GLN A 1 735 ? -39.707 -11.959 11.155 1.00 89.44 735 GLN A C 1
ATOM 5943 O O . GLN A 1 735 ? -39.268 -12.260 12.262 1.00 89.44 735 GLN A O 1
ATOM 5948 N N . SER A 1 736 ? -40.219 -10.756 10.884 1.00 91.38 736 SER A N 1
ATOM 5949 C CA . SER A 1 736 ? -40.274 -9.652 11.842 1.00 91.38 736 SER A CA 1
ATOM 5950 C C . SER A 1 736 ? -41.704 -9.158 12.103 1.00 91.38 736 SER A C 1
ATOM 5952 O O . SER A 1 736 ? -42.655 -9.485 11.384 1.00 91.38 736 SER A O 1
ATOM 5954 N N . PHE A 1 737 ? -41.865 -8.350 13.156 1.00 92.31 737 PHE A N 1
ATOM 5955 C CA . PHE A 1 737 ? -43.110 -7.623 13.411 1.00 92.31 737 PHE A CA 1
ATOM 5956 C C . PHE A 1 737 ? -43.408 -6.602 12.299 1.00 92.31 737 PHE A C 1
ATOM 5958 O O . PHE A 1 737 ? -44.562 -6.468 11.892 1.00 92.31 737 PHE A O 1
ATOM 5965 N N . GLU A 1 738 ? -42.383 -5.941 11.755 1.00 92.19 738 GLU A N 1
ATOM 5966 C CA . GLU A 1 738 ? -42.509 -5.031 10.611 1.00 92.19 738 GLU A CA 1
ATOM 5967 C C . GLU A 1 738 ? -43.042 -5.753 9.364 1.00 92.19 738 GLU A C 1
ATOM 5969 O O . GLU A 1 738 ? -44.043 -5.315 8.787 1.00 92.19 738 GLU A O 1
ATOM 5974 N N . ASP A 1 739 ? -42.453 -6.899 9.001 1.00 92.88 739 ASP A N 1
ATOM 5975 C CA . ASP A 1 739 ? -42.904 -7.730 7.875 1.00 92.88 739 ASP A CA 1
ATOM 5976 C C . ASP A 1 739 ? -44.384 -8.071 8.015 1.00 92.88 739 ASP A C 1
ATOM 5978 O O . ASP A 1 739 ? -45.149 -8.035 7.049 1.00 92.88 739 ASP A O 1
ATOM 5982 N N . PHE A 1 740 ? -44.790 -8.398 9.243 1.00 94.44 740 PHE A N 1
ATOM 5983 C CA . PHE A 1 740 ? -46.159 -8.767 9.548 1.00 94.44 740 PHE A CA 1
ATOM 5984 C C . PHE A 1 740 ? -47.118 -7.587 9.404 1.00 94.44 740 PHE A C 1
ATOM 5986 O O . PHE A 1 740 ? -48.192 -7.736 8.818 1.00 94.44 740 PHE A O 1
ATOM 5993 N N . VAL A 1 741 ? -46.730 -6.397 9.869 1.00 93.88 741 VAL A N 1
ATOM 5994 C CA . VAL A 1 741 ? -47.505 -5.166 9.662 1.00 93.88 741 VAL A CA 1
ATOM 5995 C C . VAL A 1 741 ? -47.669 -4.880 8.165 1.00 93.88 741 VAL A C 1
ATOM 5997 O O . VAL A 1 741 ? -48.793 -4.630 7.719 1.00 93.88 741 VAL A O 1
ATOM 6000 N N . ILE A 1 742 ? -46.591 -4.991 7.381 1.00 93.19 742 ILE A N 1
ATOM 6001 C CA . ILE A 1 742 ? -46.616 -4.815 5.921 1.00 93.19 742 ILE A CA 1
ATOM 6002 C C . ILE A 1 742 ? -47.527 -5.857 5.265 1.00 93.19 742 ILE A C 1
ATOM 6004 O O . ILE A 1 742 ? -48.345 -5.511 4.412 1.00 93.19 742 ILE A O 1
ATOM 6008 N N . ALA A 1 743 ? -47.430 -7.126 5.667 1.00 93.56 743 ALA A N 1
ATOM 6009 C CA . ALA A 1 743 ? -48.276 -8.197 5.148 1.00 93.56 743 ALA A CA 1
ATOM 6010 C C . ALA A 1 743 ? -49.763 -7.905 5.392 1.00 93.56 743 ALA A C 1
ATOM 6012 O O . ALA A 1 743 ? -50.574 -8.062 4.478 1.00 93.56 743 ALA A O 1
ATOM 6013 N N . GLN A 1 744 ? -50.118 -7.397 6.576 1.00 94.12 744 GLN A N 1
ATOM 6014 C CA . GLN A 1 744 ? -51.497 -7.004 6.865 1.00 94.12 744 GLN A CA 1
ATOM 6015 C C . GLN A 1 744 ? -51.951 -5.797 6.043 1.00 94.12 744 GLN A C 1
ATOM 6017 O O . GLN A 1 744 ? -53.073 -5.786 5.540 1.00 94.12 744 GLN A O 1
ATOM 6022 N N . MET A 1 745 ? -51.081 -4.801 5.849 1.00 93.94 745 MET A N 1
ATOM 6023 C CA . MET A 1 745 ? -51.399 -3.669 4.974 1.00 93.94 745 MET A CA 1
ATOM 6024 C C . MET A 1 745 ? -51.617 -4.120 3.520 1.00 93.94 745 MET A C 1
ATOM 6026 O O . MET A 1 745 ? -52.556 -3.654 2.877 1.00 93.94 745 MET A O 1
ATOM 6030 N N . LYS A 1 746 ? -50.815 -5.074 3.020 1.00 93.31 746 LYS A N 1
ATOM 6031 C CA . LYS A 1 746 ? -50.985 -5.681 1.687 1.00 93.31 746 LYS A CA 1
ATOM 6032 C C . LYS A 1 746 ? -52.318 -6.417 1.554 1.00 93.31 746 LYS A C 1
ATOM 6034 O O . LYS A 1 746 ? -53.004 -6.220 0.554 1.00 93.31 746 LYS A O 1
ATOM 6039 N N . ILE A 1 747 ? -52.691 -7.225 2.551 1.00 92.88 747 ILE A N 1
ATOM 6040 C CA . ILE A 1 747 ? -53.979 -7.942 2.586 1.00 92.88 747 ILE A CA 1
ATOM 6041 C C . ILE A 1 747 ? -55.154 -6.958 2.503 1.00 92.88 747 ILE A C 1
ATOM 6043 O O . ILE A 1 747 ? -56.123 -7.211 1.789 1.00 92.88 747 ILE A O 1
ATOM 6047 N N . ASP A 1 748 ? -55.037 -5.809 3.167 1.00 93.25 748 ASP A N 1
ATOM 6048 C CA . ASP A 1 748 ? -56.058 -4.760 3.166 1.00 93.25 748 ASP A CA 1
ATOM 6049 C C . ASP A 1 748 ? -55.997 -3.816 1.949 1.00 93.25 748 ASP A C 1
ATOM 6051 O O . ASP A 1 748 ? -56.797 -2.883 1.852 1.00 93.25 748 ASP A O 1
ATOM 6055 N N . GLY A 1 749 ? -55.053 -4.020 1.023 1.00 92.19 749 GLY A N 1
ATOM 6056 C CA . GLY A 1 749 ? -54.866 -3.152 -0.144 1.00 92.19 749 GLY A CA 1
ATOM 6057 C C . GLY A 1 749 ? -54.366 -1.740 0.195 1.00 92.19 749 GLY A C 1
ATOM 6058 O O . GLY A 1 749 ? -54.569 -0.810 -0.587 1.00 92.19 749 GLY A O 1
ATOM 6059 N N . ILE A 1 750 ? -53.727 -1.556 1.353 1.00 93.25 750 ILE A N 1
ATOM 6060 C CA . ILE A 1 750 ? -53.182 -0.277 1.820 1.00 93.25 750 ILE A CA 1
ATOM 6061 C C . ILE A 1 750 ? -51.705 -0.210 1.429 1.00 93.25 750 ILE A C 1
ATOM 6063 O O . ILE A 1 750 ? -50.885 -0.883 2.034 1.00 93.25 750 ILE A O 1
ATOM 6067 N N . THR A 1 751 ? -51.344 0.623 0.454 1.00 89.19 751 THR A N 1
ATOM 6068 C CA . THR A 1 751 ? -49.936 0.855 0.056 1.00 89.19 751 THR A CA 1
ATOM 6069 C C . THR A 1 751 ? -49.316 2.091 0.714 1.00 89.19 751 THR A C 1
ATOM 6071 O O . THR A 1 751 ? -48.097 2.223 0.776 1.00 89.19 751 THR A O 1
ATOM 6074 N N . SER A 1 752 ? -50.156 2.999 1.218 1.00 91.31 752 SER A N 1
ATOM 6075 C CA . SER A 1 752 ? -49.769 4.247 1.875 1.00 91.31 752 SER A CA 1
ATOM 6076 C C . SER A 1 752 ? -50.779 4.602 2.960 1.00 91.31 752 SER A C 1
ATOM 6078 O O . SER A 1 752 ? -51.987 4.553 2.714 1.00 91.31 752 SER A O 1
ATOM 6080 N N . ILE A 1 753 ? -50.316 5.026 4.137 1.00 93.88 753 ILE A N 1
ATOM 6081 C CA . ILE A 1 753 ? -51.190 5.454 5.236 1.00 93.88 753 ILE A CA 1
ATOM 6082 C C . ILE A 1 753 ? -50.613 6.646 6.000 1.00 93.88 753 ILE A C 1
ATOM 6084 O O . ILE A 1 753 ? -49.457 6.642 6.410 1.00 93.88 753 ILE A O 1
ATOM 6088 N N . ALA A 1 754 ? -51.438 7.668 6.233 1.00 90.62 754 ALA A N 1
ATOM 6089 C CA . ALA A 1 754 ? -51.037 8.837 7.010 1.00 90.62 754 ALA A CA 1
ATOM 6090 C C . ALA A 1 754 ? -50.660 8.453 8.446 1.00 90.62 754 ALA A C 1
ATOM 6092 O O . ALA A 1 754 ? -51.348 7.649 9.080 1.00 90.62 754 ALA A O 1
ATOM 6093 N N . LYS A 1 755 ? -49.610 9.078 8.986 1.00 85.75 755 LYS A N 1
ATOM 6094 C CA . LYS A 1 755 ? -49.071 8.831 10.330 1.00 85.75 755 LYS A CA 1
ATOM 6095 C C . LYS A 1 755 ? -50.150 8.877 11.415 1.00 85.75 755 LYS A C 1
ATOM 6097 O O . LYS A 1 755 ? -50.235 7.961 12.234 1.00 85.75 755 LYS A O 1
ATOM 6102 N N . ASP A 1 756 ? -51.028 9.877 11.362 1.00 83.31 756 ASP A N 1
ATOM 6103 C CA . ASP A 1 756 ? -52.127 10.048 12.325 1.00 83.31 756 ASP A CA 1
ATOM 6104 C C . ASP A 1 756 ? -53.183 8.930 12.228 1.00 83.31 756 ASP A C 1
ATOM 6106 O O . ASP A 1 756 ? -53.810 8.559 13.223 1.00 83.31 756 ASP A O 1
ATOM 6110 N N . ALA A 1 757 ? -53.355 8.341 11.041 1.00 89.88 757 ALA A N 1
ATOM 6111 C CA . ALA A 1 757 ? -54.273 7.229 10.802 1.00 89.88 757 ALA A CA 1
ATOM 6112 C C . ALA A 1 757 ? -53.640 5.856 11.093 1.00 89.88 757 ALA A C 1
ATOM 6114 O O . ALA A 1 757 ? -54.361 4.912 11.436 1.00 89.88 757 ALA A O 1
ATOM 6115 N N . PHE A 1 758 ? -52.312 5.741 10.999 1.00 93.12 758 PHE A N 1
ATOM 6116 C CA . PHE A 1 758 ? -51.589 4.475 11.123 1.00 93.12 758 PHE A CA 1
ATOM 6117 C C . PHE A 1 758 ? -51.697 3.868 12.525 1.00 93.12 758 PHE A C 1
ATOM 6119 O O . PHE A 1 758 ? -52.042 2.699 12.675 1.00 93.12 758 PHE A O 1
ATOM 6126 N N . SER A 1 759 ? -51.550 4.685 13.570 1.00 88.56 759 SER A N 1
ATOM 6127 C CA . SER A 1 759 ? -51.794 4.262 14.960 1.00 88.56 759 SER A CA 1
ATOM 6128 C C . SER A 1 759 ? -53.209 3.696 15.172 1.00 88.56 759 SER A C 1
ATOM 6130 O O . SER A 1 759 ? -53.421 2.728 15.908 1.00 88.56 759 SER A O 1
ATOM 6132 N N . GLY A 1 760 ? -54.213 4.303 14.530 1.00 89.38 760 GLY A N 1
ATOM 6133 C CA . GLY A 1 760 ? -55.590 3.812 14.573 1.00 89.38 760 GLY A CA 1
ATOM 6134 C C . GLY A 1 760 ? -55.756 2.483 13.836 1.00 89.38 760 GLY A C 1
ATOM 6135 O O . GLY A 1 760 ? -56.469 1.605 14.318 1.00 89.38 760 GLY A O 1
ATOM 6136 N N . TYR A 1 761 ? -55.085 2.327 12.694 1.00 93.94 761 TYR A N 1
ATOM 6137 C CA . TYR A 1 761 ? -55.065 1.087 11.923 1.00 93.94 761 TYR A CA 1
ATOM 6138 C C . TYR A 1 761 ? -54.468 -0.078 12.724 1.00 93.94 761 TYR A C 1
ATOM 6140 O O . TYR A 1 761 ? -55.147 -1.090 12.901 1.00 93.94 761 TYR A O 1
ATOM 6148 N N . LEU A 1 762 ? -53.270 0.098 13.294 1.00 92.25 762 LEU A N 1
ATOM 6149 C CA . LEU A 1 762 ? -52.590 -0.945 14.073 1.00 92.25 762 LEU A CA 1
ATOM 6150 C C . LEU A 1 762 ? -53.445 -1.431 15.255 1.00 92.25 762 LEU A C 1
ATOM 6152 O O . LEU A 1 762 ? -53.543 -2.632 15.496 1.00 92.25 762 LEU A O 1
ATOM 6156 N N . ARG A 1 763 ? -54.125 -0.512 15.958 1.00 90.44 763 ARG A N 1
ATOM 6157 C CA . ARG A 1 763 ? -55.037 -0.863 17.061 1.00 90.44 763 ARG A CA 1
ATOM 6158 C C . ARG A 1 763 ? -56.284 -1.602 16.593 1.00 90.44 763 ARG A C 1
ATOM 6160 O O . ARG A 1 763 ? -56.657 -2.596 17.205 1.00 90.44 763 ARG A O 1
ATOM 6167 N N . ARG A 1 764 ? -56.923 -1.151 15.506 1.00 89.88 764 ARG A N 1
ATOM 6168 C CA . ARG A 1 764 ? -58.102 -1.841 14.944 1.00 89.88 764 ARG A CA 1
ATOM 6169 C C . ARG A 1 764 ? -57.772 -3.257 14.481 1.00 89.88 764 ARG A C 1
ATOM 6171 O O . ARG A 1 764 ? -58.615 -4.135 14.597 1.00 89.88 764 ARG A O 1
ATOM 6178 N N . LYS A 1 765 ? -56.551 -3.470 13.990 1.00 91.12 765 LYS A N 1
ATOM 6179 C CA . LYS A 1 765 ? -56.030 -4.790 13.631 1.00 91.12 765 LYS A CA 1
ATOM 6180 C C . LYS A 1 765 ? -55.536 -5.607 14.824 1.00 91.12 765 LYS A C 1
ATOM 6182 O O . LYS A 1 765 ? -55.107 -6.734 14.623 1.00 91.12 765 LYS A O 1
ATOM 6187 N N . GLY A 1 766 ? -55.564 -5.076 16.047 1.00 88.75 766 GLY A N 1
ATOM 6188 C CA . GLY A 1 766 ? -55.057 -5.790 17.220 1.00 88.75 766 GLY A CA 1
ATOM 6189 C C . GLY A 1 766 ? -53.551 -6.064 17.169 1.00 88.75 766 GLY A C 1
ATOM 6190 O O . GLY A 1 766 ? -53.092 -7.017 17.785 1.00 88.75 766 GLY A O 1
ATOM 6191 N N . LEU A 1 767 ? -52.783 -5.255 16.430 1.00 90.19 767 LEU A N 1
ATOM 6192 C CA . LEU A 1 767 ? -51.323 -5.377 16.315 1.00 90.19 767 LEU A CA 1
ATOM 6193 C C . LEU A 1 767 ? -50.591 -4.611 17.422 1.00 90.19 767 LEU A C 1
ATOM 6195 O O . LEU A 1 767 ? -49.453 -4.922 17.752 1.00 90.19 767 LEU A O 1
ATOM 6199 N N . VAL A 1 768 ? -51.245 -3.606 18.008 1.00 87.81 768 VAL A N 1
ATOM 6200 C CA . VAL A 1 768 ? -50.742 -2.854 19.163 1.00 87.81 768 VAL A CA 1
ATOM 6201 C C . VAL A 1 768 ? -51.887 -2.531 20.120 1.00 87.81 768 VAL A C 1
ATOM 6203 O O . VAL A 1 768 ? -53.026 -2.340 19.694 1.00 87.81 768 VAL A O 1
ATOM 6206 N N . LEU A 1 769 ? -51.575 -2.414 21.412 1.00 81.25 769 LEU A N 1
ATOM 6207 C CA . LEU A 1 769 ? -52.541 -2.016 22.442 1.00 81.25 769 LEU A CA 1
ATOM 6208 C C . LEU A 1 769 ? -52.662 -0.487 22.584 1.00 81.25 769 LEU A C 1
ATOM 6210 O O . LEU A 1 769 ? -53.747 0.045 22.816 1.00 81.25 769 LEU A O 1
ATOM 6214 N N . THR A 1 770 ? -51.546 0.239 22.464 1.00 81.06 770 THR A N 1
ATOM 6215 C CA . THR A 1 770 ? -51.477 1.684 22.737 1.00 81.06 770 THR A CA 1
ATOM 6216 C C . THR A 1 770 ? -51.530 2.519 21.457 1.00 81.06 770 THR A C 1
ATOM 6218 O O . THR A 1 770 ? -51.421 2.008 20.347 1.00 81.06 770 THR A O 1
ATOM 6221 N N . ALA A 1 771 ? -51.710 3.836 21.594 1.00 80.75 771 ALA A N 1
ATOM 6222 C CA . ALA A 1 771 ? -51.665 4.758 20.455 1.00 80.75 771 ALA A CA 1
ATOM 6223 C C . ALA A 1 771 ? -50.243 4.969 19.894 1.00 80.75 771 ALA A C 1
ATOM 6225 O O . ALA A 1 771 ? -50.085 5.609 18.854 1.00 80.75 771 ALA A O 1
ATOM 6226 N N . THR A 1 772 ? -49.215 4.472 20.579 1.00 82.75 772 THR A N 1
ATOM 6227 C CA . THR A 1 772 ? -47.817 4.677 20.206 1.00 82.75 772 THR A CA 1
ATOM 6228 C C . THR A 1 772 ? -47.424 3.718 19.089 1.00 82.75 772 THR A C 1
ATOM 6230 O O . THR A 1 772 ? -47.531 2.505 19.249 1.00 82.75 772 THR A O 1
ATOM 6233 N N . ILE A 1 773 ? -46.935 4.260 17.975 1.00 86.94 773 ILE A N 1
ATOM 6234 C CA . ILE A 1 773 ? -46.377 3.469 16.872 1.00 86.94 773 ILE A CA 1
ATOM 6235 C C . ILE A 1 773 ? -44.973 2.990 17.294 1.00 86.94 773 ILE A C 1
ATOM 6237 O O . ILE A 1 773 ? -44.179 3.832 17.724 1.00 86.94 773 ILE A O 1
ATOM 6241 N N . PRO A 1 774 ? -44.662 1.682 17.223 1.00 85.44 774 PRO A N 1
ATOM 6242 C CA . PRO A 1 774 ? -43.323 1.157 17.504 1.00 85.44 774 PRO A CA 1
ATOM 6243 C C . PRO A 1 774 ? -42.237 1.840 16.665 1.00 85.44 774 PRO A C 1
ATOM 6245 O O . PRO A 1 774 ? -42.450 2.105 15.486 1.00 85.44 774 PRO A O 1
ATOM 6248 N N . ILE A 1 775 ? -41.084 2.137 17.277 1.00 82.50 775 ILE A N 1
ATOM 6249 C CA . ILE A 1 775 ? -40.041 2.961 16.642 1.00 82.50 775 ILE A CA 1
ATOM 6250 C C . ILE A 1 775 ? -39.430 2.305 15.399 1.00 82.50 775 ILE A C 1
ATOM 6252 O O . ILE A 1 775 ? -39.150 2.989 14.429 1.00 82.50 775 ILE A O 1
ATOM 6256 N N . GLU A 1 776 ? -39.320 0.980 15.385 1.00 82.19 776 GLU A N 1
ATOM 6257 C CA . GLU A 1 776 ? -38.848 0.215 14.223 1.00 82.19 776 GLU A CA 1
ATOM 6258 C C . GLU A 1 776 ? -39.714 0.384 12.974 1.00 82.19 776 GLU A C 1
ATOM 6260 O O . GLU A 1 776 ? -39.217 0.212 11.878 1.00 82.19 776 GLU A O 1
ATOM 6265 N N . LEU A 1 777 ? -40.989 0.767 13.109 1.00 87.00 777 LEU A N 1
ATOM 6266 C CA . LEU A 1 777 ? -41.827 1.049 11.943 1.00 87.00 777 LEU A CA 1
ATOM 6267 C C . LEU A 1 777 ? -41.514 2.421 11.323 1.00 87.00 777 LEU A C 1
ATOM 6269 O O . LEU A 1 777 ? -42.053 2.738 10.269 1.00 87.00 777 LEU A O 1
ATOM 6273 N N . TYR A 1 778 ? -40.710 3.262 11.985 1.00 83.44 778 TYR A N 1
ATOM 6274 C CA . TYR A 1 778 ? -40.232 4.537 11.438 1.00 83.44 778 TYR A CA 1
ATOM 6275 C C . TYR A 1 778 ? -38.925 4.391 10.663 1.00 83.44 778 TYR A C 1
ATOM 6277 O O . TYR A 1 778 ? -38.774 5.048 9.635 1.00 83.44 778 TYR A O 1
ATOM 6285 N N . ASP A 1 779 ? -38.024 3.547 11.167 1.00 71.62 779 ASP A N 1
ATOM 6286 C CA . ASP A 1 779 ? -36.647 3.392 10.682 1.00 71.62 779 ASP A CA 1
ATOM 6287 C C . ASP A 1 779 ? -36.379 1.973 10.138 1.00 71.62 779 ASP A C 1
ATOM 6289 O O . ASP A 1 779 ? -35.235 1.522 10.114 1.00 71.62 779 ASP A O 1
ATOM 6293 N N . GLY A 1 780 ? -37.433 1.245 9.766 1.00 68.00 780 GLY A N 1
ATOM 6294 C CA . GLY A 1 780 ? -37.355 -0.123 9.259 1.00 68.00 780 GLY A CA 1
ATOM 6295 C C . GLY A 1 780 ? -36.954 -0.195 7.785 1.00 68.00 780 GLY A C 1
ATOM 6296 O O . GLY A 1 780 ? -37.080 0.775 7.034 1.00 68.00 780 GLY A O 1
ATOM 6297 N N . ASP A 1 781 ? -36.460 -1.359 7.358 1.00 74.69 781 ASP A N 1
ATOM 6298 C CA . ASP A 1 781 ? -35.980 -1.572 5.985 1.00 74.69 781 ASP A CA 1
ATOM 6299 C C . ASP A 1 781 ? -37.137 -1.715 4.974 1.00 74.69 781 ASP A C 1
ATOM 6301 O O . ASP A 1 781 ? -36.950 -1.490 3.774 1.00 74.69 781 ASP A O 1
ATOM 6305 N N . GLY A 1 782 ? -38.335 -2.097 5.438 1.00 81.62 782 GLY A N 1
ATOM 6306 C CA . GLY A 1 782 ? -39.496 -2.375 4.587 1.00 81.62 782 GLY A CA 1
ATOM 6307 C C . GLY A 1 782 ? -40.540 -1.255 4.557 1.00 81.62 782 GLY A C 1
ATOM 6308 O O . GLY A 1 782 ? -41.176 -1.023 3.523 1.00 81.62 782 GLY A O 1
ATOM 6309 N N . LEU A 1 783 ? -40.733 -0.559 5.678 1.00 87.56 783 LEU A N 1
ATOM 6310 C CA . LEU A 1 783 ? -41.691 0.527 5.854 1.00 87.56 783 LEU A CA 1
ATOM 6311 C C . LEU A 1 783 ? -40.932 1.852 5.998 1.00 87.56 783 LEU A C 1
ATOM 6313 O O . LEU A 1 783 ? -40.149 2.035 6.924 1.00 87.56 783 LEU A O 1
ATOM 6317 N N . ARG A 1 784 ? -41.203 2.816 5.115 1.00 87.69 784 ARG A N 1
ATOM 6318 C CA . ARG A 1 784 ? -40.547 4.133 5.135 1.00 87.69 784 ARG A CA 1
ATOM 6319 C C . ARG A 1 784 ? -41.548 5.261 5.341 1.00 87.69 784 ARG A C 1
ATOM 6321 O O . ARG A 1 784 ? -42.667 5.227 4.822 1.00 87.69 784 ARG A O 1
ATOM 6328 N N . LEU A 1 785 ? -41.138 6.284 6.088 1.00 86.62 785 LEU A N 1
ATOM 6329 C CA . LEU A 1 785 ? -41.931 7.495 6.288 1.00 86.62 785 LEU A CA 1
ATOM 6330 C C . LEU A 1 785 ? -41.604 8.532 5.199 1.00 86.62 785 LEU A C 1
ATOM 6332 O O . LEU A 1 785 ? -40.579 9.208 5.254 1.00 86.62 785 LEU A O 1
ATOM 6336 N N . GLU A 1 786 ? -42.500 8.697 4.225 1.00 87.31 786 GLU A N 1
ATOM 6337 C CA . GLU A 1 786 ? -42.415 9.737 3.195 1.00 87.31 786 GLU A CA 1
ATOM 6338 C C . GLU A 1 786 ? -43.352 10.903 3.531 1.00 87.31 786 GLU A C 1
ATOM 6340 O O . GLU A 1 786 ? -44.582 10.813 3.443 1.00 87.31 786 GLU A O 1
ATOM 6345 N N . GLY A 1 787 ? -42.769 12.031 3.940 1.00 86.69 787 GLY A N 1
ATOM 6346 C CA . GLY A 1 787 ? -43.538 13.184 4.403 1.00 86.69 787 GLY A CA 1
ATOM 6347 C C . GLY A 1 787 ? -44.344 12.844 5.660 1.00 86.69 787 GLY A C 1
ATOM 6348 O O . GLY A 1 787 ? -43.774 12.713 6.739 1.00 86.69 787 GLY A O 1
ATOM 6349 N N . ASN A 1 788 ? -45.670 12.714 5.526 1.00 88.38 788 ASN A N 1
ATOM 6350 C CA . ASN A 1 788 ? -46.569 12.322 6.622 1.00 88.38 788 ASN A CA 1
ATOM 6351 C C . ASN A 1 788 ? -47.193 10.927 6.434 1.00 88.38 788 ASN A C 1
ATOM 6353 O O . ASN A 1 788 ? -48.122 10.581 7.162 1.00 88.38 788 ASN A O 1
ATOM 6357 N N . ASN A 1 789 ? -46.738 10.139 5.457 1.00 90.50 789 ASN A N 1
ATOM 6358 C CA . ASN A 1 789 ? -47.304 8.825 5.156 1.00 90.50 789 ASN A CA 1
ATOM 6359 C C . ASN A 1 789 ? -46.270 7.717 5.349 1.00 90.50 789 ASN A C 1
ATOM 6361 O O . ASN A 1 789 ? -45.135 7.837 4.899 1.00 90.50 789 ASN A O 1
ATOM 6365 N N . PHE A 1 790 ? -46.692 6.620 5.968 1.00 90.69 790 PHE A N 1
ATOM 6366 C CA . PHE A 1 790 ? -45.974 5.356 5.915 1.00 90.69 790 PHE A CA 1
ATOM 6367 C C . PHE A 1 790 ? -46.299 4.651 4.605 1.00 90.69 790 PHE A C 1
ATOM 6369 O O . PHE A 1 790 ? -47.477 4.459 4.285 1.00 90.69 790 PHE A O 1
ATOM 6376 N N . VAL A 1 791 ? -45.260 4.268 3.871 1.00 89.25 791 VAL A N 1
ATOM 6377 C CA . VAL A 1 791 ? -45.340 3.562 2.591 1.00 89.25 791 VAL A CA 1
ATOM 6378 C C . VAL A 1 791 ? -44.392 2.370 2.596 1.00 89.25 791 VAL A C 1
ATOM 6380 O O . VAL A 1 791 ? -43.341 2.411 3.231 1.00 89.25 791 VAL A O 1
ATOM 6383 N N . PHE A 1 792 ? -44.754 1.316 1.871 1.00 84.44 792 PHE A N 1
ATOM 6384 C CA . PHE A 1 792 ? -43.849 0.213 1.551 1.00 84.44 792 PHE A CA 1
ATOM 6385 C C . PHE A 1 792 ? -43.814 0.019 0.033 1.00 84.44 792 PHE A C 1
ATOM 6387 O O . PHE A 1 792 ? -44.829 0.211 -0.644 1.00 84.44 792 PHE A O 1
ATOM 6394 N N . GLY A 1 793 ? -42.632 -0.315 -0.485 1.00 62.72 793 GLY A N 1
ATOM 6395 C CA . GLY A 1 793 ? -42.367 -0.586 -1.902 1.00 62.72 793 GLY A CA 1
ATOM 6396 C C . GLY A 1 793 ? -42.119 -2.061 -2.136 1.00 62.72 793 GLY A C 1
ATOM 6397 O O . GLY A 1 793 ? -41.270 -2.611 -1.405 1.00 62.72 793 GLY A O 1
#

Sequence (793 aa):
MESPEGINKSILISLCDSLSELFREKSAGGSESALYSMDEESLLRAVNIETVFDGVKRGRAMIRYCWENGFSTLWDLRDFDFSSEKIIGAGADTAEAYKNAYKLAVKQAINPASVESENGTDPIKRFLEMYAALKGNARNCLLLKAQGMTLQEIGDSIGVTRERVRQIIANAVRKLNSVNGPILERLMQGRSYFYKSDIKTLFSVPEHLDCFVYILENTEAVYYFEFADKFVDPKLIPDDWDMQLHTIEHELVGEVVNYYDILEEVDTELAKRKLNFLDADDFMGFLFEQHYIALGDYVIKRRGAYKRICYDVIRRHFKSGIKLDSDDENQDMLRMREIIFKEYAGYALPDNNRAITARVSPDLILCGRGRYCAPENTVLDEPLFGEIVEYINNANESSLYYSEIFAAFSGRLLAETSVDNANYLHGALKYLYPDDFEYERDLLVKRGMLRVAFGERLANAIKSNGGPITKKELLKQFPGVTDIRIANAIASNPKLIQWDYNEFNHIDNVRCTDSDAEQLHIILGELLSTQGGYSSENNFYTAVKNKYPEFLEKNKIESSLNLFYVAAYLFGNDYRFSRPHIASQAFPDMELTNINVARFFVADRPELYYWELAQISQTAGWTNGTFTIILNAVEEDYIKVDLNRYIHKSLFSIAPDAIDSIRHQLERLVGDSGYYGIFAIFNYDGFPLIDYEWNEHLLQSIIENYDLGFKLLEPTVKDRRYKKGIIVPQGNPCQSFEDFVIAQMKIDGITSIAKDAFSGYLRRKGLVLTATIPIELYDGDGLRLEGNNFVFG

Radius of gyration: 52.58 Å; Cα contacts (8 Å, |Δi|>4): 947; chains: 1; bounding box: 122×58×146 Å

Foldseek 3Di:
DDDDDDDDPVVVVVVVVVVVVVPPPDDDDDDDDPDDDPVLLVLQQVAFLCVLQVVFDVSVQVNVLCVVVVHTTLNSCSVPDLDPVSGPPDDPVSSVSSVVSSVVVSCCSNPVPDDDDPDDPDLLVVLVVLLVPQDPLLLQLLLCVLVPDQLCVSCVVVVHDSVVSVVSPVVSLVSSVVRCVVVVCVQPVVHQKHALVSLCVSDPDVSSSSSVVVSLCVDPQWHADPLQNMTGGPVQDDPCNVVLLVVCCCPPANAKDQLVVCQVVQCVSCVVVSNNVDHSSSSVSVVVVVQWDAFDRMIGRNVPRVLVLLLVLLAPPVLVFAQQDQDLPRPSVVVSQVCSCVRRVHDGDDSGSHVNLVSHQVQWFQQDDNTTHHPVSWQDDPVVLVVLLVVVVPDPDQKDFLLQSCQVCVVVCVVRISRNDSRNVLRNCCVVPVPQWCRDRGMTGGPPDDDDDPLRVLLVVQVVVLAKDALVVVCVVRPRDDPVNNVVSQVVDLQWWAQDDRIIHGLVSQPDDPVNLVVLVVLVVVLCVVLVFKAFLQSSVVSCCVPPVVSCVVRVRPDSRRVLRNNCSSCVVQWPRDPRMIGGPPPDPDDPDLQVVLCVVCVPPQKFWPVVLVVNCVSRVHDPVSSVVNVVSVVVQWQDQDLTMTGGPVPDDDDPVLLQQLLVVLCVQCDPVQKAWLQVDPDDPSHDDDPGDDDSSNNQSCQVPDPSQWDWAAFPDDDSHGGQTMIGGPPDPDPHLLSVLVVVCVVVVHQKDFQQCVLVVCVVSNNGDDSDDRPCLDVPPAWHCDPRMIGGD

Nearest PDB structures (foldseek):
  8a5s-assembly1_AAA  TM=8.555E-01  e=5.179E-01  Erythrobacter litoralis HTCC2594
  3p7n-assembly2_B  TM=7.763E-01  e=7.869E-01  Erythrobacter litoralis HTCC2594
  5xt2-assembly5_E  TM=6.818E-01  e=1.580E+00  Bradyrhizobium japonicum
  1zn2-assembly1_A  TM=6.764E-01  e=2.515E+00  Pseudomonas fluorescens
  5l9u-assembly1_N  TM=1.021E-01  e=1.994E+00  Homo sapiens

Mean predicted aligned error: 17.99 Å